Protein AF-A0A662SHC7-F1 (afdb_monomer_lite)

Foldseek 3Di:
DDWDWDDDPPDIDIDDDDDDDDPPDAKEWPDKDWAQEAEAPDKTKMKTFIPPQACAQWKKWKWKADPVRDIDIDIHGSQQHSNRIGMDIGHDNDFAKMKIWIWIQRPVPSDIHTHDIGIYGHDHDFWAKAKAWPDQEAEAAAPAWDKTKMKIATQSQPDQAWWKKWKAFPVVRDTPDIDIAGYGHPDIDIDIDTDHDDDFAKIKMKMFIRPVCPGPGPDRPRRMDIHIYGYDYDDPDPDDDDDDDDDDDDDDDDDDDDDDDDDDDDDDPDDDDDPPPDQPLVVLVVVLVVLVVLLVVLVVLADPVCLPDLDLVVLLVVLVVVLVVVLVVLVVLLVVLVVVLVVLVVVLVVLVVVLVVLVVVLVVLVVVLVVLVVVLVVLCVVCVVLVVLVVQLVVLVVQLVVLVVVLVVLLVVLVVVLVVLLVVLCPDPQLVVLVVQLVVLVVQLVVLVVVCVVPVPDPVSVVSNVVSVVSNVVSVVSNVVSVVVSVVVSVVSSCCSCPDPVSVVSVVSSVVSVVSSVVSVVVSVVSCVVCVVSVVVSVVSVVSSVVSVVVSVVSVVVSVVSVVVSVVSVVVSVVSVVVSVVSVVVSVVSVVVSVSSVVNSVSSVSSSVSVVVSVVSVVVSVVSVVVVVVVVVVVVVVVVVVVVVLVVLLVVLLVLLVVLLVVLVVLLVVLLVVLVVLLVLLVVLLVLLVCQVVLQVLQVVLVVLLVVLVVPLPPPPDPCVCVVVPDDDDDPADDDDPPDPPPVVVPPDDDDDPVVVVVVVVVVVVVCLCCPCPHPNNVVVVVPDPDDPVVVVVCVVCVVVVVVVVVVDPPPSVVLVVLSVVLVVLSVVLVVLSVPLDSDPDDDDDPPDSVVSSVVSVVSSVVSVVSVVSSVVSSVSVVVSVVSSVVSVVSSVVSVVSNVSSVVSNVVSVVSCVPRDD

Sequence (918 aa):
MIEVEASAGGATWSTSITMEFLPSYTYELVEISLPSSLDWGEKLNAKGRVFPAPNESADLEVVLRTPEGIERTSIHEDSVCSNGTFEFSENLEFPGEWEVEISLIESATERRVKLGSYSVNVIKQLPDLSVDFNATQLVATSGESVKISFRVVDSSALLDGFVKVNLYDENSNELISSYIVSVKGGSSEEIVIDYSPSWSGTHTISAIVDPENGVEESNEDNNRASLKLTIVGPEHSEGVRVSYVLILGLLVAGALVTVLVARDHGRPFAPAPTPAIVDPCKEIRDRLRRVEDRLKRELKVVPKGISDEVDSNKVKEKLRRDLEARRKRISSAIRKLEDEIDVLKDEMESIREEISSLKEEGEDLRERAEKTRTDLSKFDRRLRKLDSLQKERDRAEQAVRNAENELEDAIEKAHDSVKKYSERLKNRFRHRTLERLFRESMERLKKAEERLKENPNSEYRKASVRKARDRLTHARKRLEEDKRWIEEKVREMERRLLNGGSVKRMRRVLEAKKKLLDGVENRVKAYKKKYSTQLAKRDDLRRELDSYESRIGEIDRRLEKRIKELERKSSMLEKSRRRIKELERMLKSMDMDEKKIEKTVRAHREINSLKREREELNRRLSDCERRYEQELARLRSETLRRKQKCEKERNKLLRQRRKLIKGLNKSKEEALRSADLWLSELKSVEDSTRELPKALKEFMEELRKVMDVLKLAGTKIDPNQFSGLWSWGNNVLGVLGAATGYAIEDMVSIPCPTDLITAVGGIYSIMSGLLDPTKAGGEDLILRTDKNWEDLNWAFKNWKDLFKDAEKDPLLLKAAKSYSDLAKAKLGDMKNCIGKLGIPNTSFQSSGNCEVDIEILNKELKKLKRIEEELDNCKAHLGTIEEARKKALGIKKRVQSLNRAARGLRLYGMAVRKKFKL

pLDDT: mean 73.43, std 19.52, range [24.41, 95.5]

Structure (mmCIF, N/CA/C/O backbone):
data_AF-A0A662SHC7-F1
#
_entry.id   AF-A0A662SHC7-F1
#
loop_
_atom_site.group_PDB
_atom_site.id
_atom_site.type_symbol
_atom_site.label_atom_id
_atom_site.label_alt_id
_atom_site.label_comp_id
_atom_site.label_asym_id
_atom_site.label_entity_id
_atom_site.label_seq_id
_atom_site.pdbx_PDB_ins_code
_atom_site.Cartn_x
_atom_site.Cartn_y
_atom_site.Cartn_z
_atom_site.occupancy
_atom_site.B_iso_or_equiv
_atom_site.auth_seq_id
_atom_site.auth_comp_id
_atom_site.auth_asym_id
_atom_site.auth_atom_id
_atom_site.pdbx_PDB_model_num
ATOM 1 N N . MET A 1 1 ? 16.184 10.778 66.429 1.00 48.62 1 MET A N 1
ATOM 2 C CA . MET A 1 1 ? 16.964 10.783 67.684 1.00 48.62 1 MET A CA 1
ATOM 3 C C . MET A 1 1 ? 16.090 11.419 68.752 1.00 48.62 1 MET A C 1
ATOM 5 O O . MET A 1 1 ? 15.565 12.494 68.490 1.00 48.62 1 MET A O 1
ATOM 9 N N . ILE A 1 2 ? 15.843 10.731 69.865 1.00 52.09 2 ILE A N 1
ATOM 10 C CA . ILE A 1 2 ? 15.042 11.250 70.982 1.00 52.09 2 ILE A CA 1
ATOM 11 C C . ILE A 1 2 ? 15.978 11.340 72.184 1.00 52.09 2 ILE A C 1
ATOM 13 O O . ILE A 1 2 ? 16.556 10.330 72.584 1.00 52.09 2 ILE A O 1
ATOM 17 N N . GLU A 1 3 ? 16.150 12.538 72.733 1.00 50.66 3 GLU A N 1
ATOM 18 C CA . GLU A 1 3 ? 16.825 12.727 74.016 1.00 50.66 3 GLU A CA 1
ATOM 19 C C . GLU A 1 3 ? 15.794 12.683 75.132 1.00 50.66 3 GLU A C 1
ATOM 21 O O . GLU A 1 3 ? 14.777 13.377 75.092 1.00 50.66 3 GLU A O 1
ATOM 26 N N . VAL A 1 4 ? 16.058 11.830 76.117 1.00 58.03 4 VAL A N 1
ATOM 27 C CA . VAL A 1 4 ? 15.239 11.731 77.318 1.00 58.03 4 VAL A CA 1
ATOM 28 C C . VAL A 1 4 ? 16.090 12.194 78.486 1.00 58.03 4 VAL A C 1
ATOM 30 O O . VAL A 1 4 ? 17.117 11.591 78.803 1.00 58.03 4 VAL A O 1
ATOM 33 N N . GLU A 1 5 ? 15.643 13.273 79.117 1.00 62.00 5 GLU A N 1
ATOM 34 C CA . GLU A 1 5 ? 16.201 13.782 80.361 1.00 62.00 5 GLU A CA 1
ATOM 35 C C . GLU A 1 5 ? 15.277 13.451 81.524 1.00 62.00 5 GLU A C 1
ATOM 37 O O . GLU A 1 5 ? 14.068 13.688 81.477 1.00 62.00 5 GLU A O 1
ATOM 42 N N . ALA A 1 6 ? 15.865 12.928 82.595 1.00 58.09 6 ALA A N 1
ATOM 43 C CA . ALA A 1 6 ? 15.189 12.763 83.869 1.00 58.09 6 ALA A CA 1
ATOM 44 C C . ALA A 1 6 ? 16.042 13.382 84.978 1.00 58.09 6 ALA A C 1
ATOM 46 O O . ALA A 1 6 ? 17.251 13.146 85.054 1.00 58.09 6 ALA A O 1
ATOM 47 N N . SER A 1 7 ? 15.407 14.168 85.850 1.00 59.94 7 SER A N 1
ATOM 48 C CA . SER A 1 7 ? 16.055 14.761 87.018 1.00 59.94 7 SER A CA 1
ATOM 49 C C . SER A 1 7 ? 15.342 14.365 88.305 1.00 59.94 7 SER A C 1
ATOM 51 O O . SER A 1 7 ? 14.113 14.367 88.398 1.00 59.94 7 SER A O 1
ATOM 53 N N . ALA A 1 8 ? 16.132 14.014 89.316 1.00 51.62 8 ALA A N 1
ATOM 54 C CA . ALA A 1 8 ? 15.652 13.776 90.669 1.00 51.62 8 ALA A CA 1
ATOM 55 C C . ALA A 1 8 ? 16.758 14.136 91.667 1.00 51.62 8 ALA A C 1
ATOM 57 O O . ALA A 1 8 ? 17.905 13.725 91.513 1.00 51.62 8 ALA A O 1
ATOM 58 N N . GLY A 1 9 ? 16.422 14.921 92.695 1.00 54.53 9 GLY A N 1
ATOM 59 C CA . GLY A 1 9 ? 17.354 15.245 93.783 1.00 54.53 9 GLY A CA 1
ATOM 60 C C . GLY A 1 9 ? 18.567 16.097 93.385 1.00 54.53 9 GLY A C 1
ATOM 61 O O . GLY A 1 9 ? 19.600 16.007 94.037 1.00 54.53 9 GLY A O 1
ATOM 62 N N . GLY A 1 10 ? 18.458 16.917 92.333 1.00 64.25 10 GLY A N 1
ATOM 63 C CA . GLY A 1 10 ? 19.514 17.853 91.921 1.00 64.25 10 GLY A CA 1
ATOM 64 C C . GLY A 1 10 ? 20.574 17.281 90.974 1.00 64.25 10 GLY A C 1
ATOM 65 O O . GLY A 1 10 ? 21.496 18.006 90.613 1.00 64.25 10 GLY A O 1
ATOM 66 N N . ALA A 1 11 ? 20.431 16.028 90.532 1.00 42.91 11 ALA A N 1
ATOM 67 C CA . ALA A 1 11 ? 21.210 15.465 89.433 1.00 42.91 11 ALA A CA 1
ATOM 68 C C . ALA A 1 11 ? 20.311 15.216 88.213 1.00 42.91 11 ALA A C 1
ATOM 70 O O . ALA A 1 11 ? 19.171 14.760 88.353 1.00 42.91 11 ALA A O 1
ATOM 71 N N . THR A 1 12 ? 20.837 15.522 87.027 1.00 57.56 12 THR A N 1
ATOM 72 C CA . THR A 1 12 ? 20.177 15.307 85.734 1.00 57.56 12 THR A CA 1
ATOM 73 C C . THR A 1 12 ? 20.939 14.229 84.979 1.00 57.56 12 THR A C 1
ATOM 75 O O . THR A 1 12 ? 22.160 14.325 84.841 1.00 57.56 12 THR A O 1
ATOM 78 N N . TRP A 1 13 ? 20.228 13.221 84.478 1.00 53.25 13 TRP A N 1
ATOM 79 C CA . TRP A 1 13 ? 20.781 12.244 83.545 1.00 53.25 13 TRP A CA 1
ATOM 80 C C . TRP A 1 13 ? 20.088 12.405 82.201 1.00 53.25 13 TRP A C 1
ATOM 82 O O . TRP A 1 13 ? 18.857 12.380 82.130 1.00 53.25 13 TRP A O 1
ATOM 92 N N . SER A 1 14 ? 20.886 12.553 81.150 1.00 57.62 14 SER A N 1
ATOM 93 C CA . SER A 1 14 ? 20.419 12.525 79.771 1.00 57.62 14 SER A CA 1
ATOM 94 C C . SER A 1 14 ? 20.923 11.256 79.094 1.00 57.62 14 SER A C 1
ATOM 96 O O . SER A 1 14 ? 22.065 10.828 79.279 1.00 57.62 14 SER A O 1
ATOM 98 N N . THR A 1 15 ? 20.047 10.620 78.322 1.00 50.97 15 THR A N 1
ATOM 99 C CA . THR A 1 15 ? 20.436 9.563 77.392 1.00 50.97 15 THR A CA 1
ATOM 100 C C . THR A 1 15 ? 19.813 9.844 76.035 1.00 50.97 15 THR A C 1
ATOM 102 O O . THR A 1 15 ? 18.650 10.245 75.932 1.00 50.97 15 THR A O 1
ATOM 105 N N . SER A 1 16 ? 20.609 9.671 74.987 1.00 49.12 16 SER A N 1
ATOM 106 C CA . SER A 1 16 ? 20.180 9.827 73.608 1.00 49.12 16 SER A CA 1
ATOM 107 C C . SER A 1 16 ? 19.888 8.449 73.023 1.00 49.12 16 SER A C 1
ATOM 109 O O . SER A 1 16 ? 20.757 7.581 72.948 1.00 49.12 16 SER A O 1
ATOM 111 N N . ILE A 1 17 ? 18.637 8.238 72.607 1.00 52.62 17 ILE A N 1
ATOM 112 C CA . ILE A 1 17 ? 18.240 7.050 71.853 1.00 52.62 17 ILE A CA 1
ATOM 113 C C . ILE A 1 17 ? 18.183 7.436 70.373 1.00 52.62 17 ILE A C 1
ATOM 115 O O . ILE A 1 17 ? 17.316 8.192 69.911 1.00 52.62 17 ILE A O 1
ATOM 119 N N . THR A 1 18 ? 19.126 6.909 69.600 1.00 45.62 18 THR A N 1
ATOM 120 C CA . THR A 1 18 ? 19.095 6.914 68.137 1.00 45.62 18 THR A CA 1
ATOM 121 C C . THR A 1 18 ? 18.220 5.754 67.665 1.00 45.62 18 THR A C 1
ATOM 123 O O . THR A 1 18 ? 18.642 4.605 67.656 1.00 45.62 18 THR A O 1
ATOM 126 N N . MET A 1 19 ? 16.979 6.046 67.270 1.00 50.75 19 MET A N 1
ATOM 127 C CA . MET A 1 19 ? 16.218 5.150 66.397 1.00 50.75 19 MET A CA 1
ATOM 128 C C . MET A 1 19 ? 16.560 5.505 64.950 1.00 50.75 19 MET A C 1
ATOM 130 O O . MET A 1 19 ? 16.208 6.595 64.489 1.00 50.75 19 MET A O 1
ATOM 134 N N . GLU A 1 20 ? 17.266 4.613 64.260 1.00 37.72 20 GLU A N 1
ATOM 135 C CA . GLU A 1 20 ? 17.419 4.656 62.807 1.00 37.72 20 GLU A CA 1
ATOM 136 C C . GLU A 1 20 ? 16.192 3.998 62.173 1.00 37.72 20 GLU A C 1
ATOM 138 O O . GLU A 1 20 ? 15.954 2.802 62.332 1.00 37.72 20 GLU A O 1
ATOM 143 N N . PHE A 1 21 ? 15.388 4.784 61.458 1.00 43.34 21 PHE A N 1
ATOM 144 C CA . PHE A 1 21 ? 14.482 4.220 60.467 1.00 43.34 21 PHE A CA 1
ATOM 145 C C . PHE A 1 21 ? 15.335 3.893 59.245 1.00 43.34 21 PHE A C 1
ATOM 147 O O . PHE A 1 21 ? 15.778 4.805 58.546 1.00 43.34 21 PHE A O 1
ATOM 154 N N . LEU A 1 22 ? 15.599 2.605 59.014 1.00 35.09 22 LEU A N 1
ATOM 155 C CA . LEU A 1 22 ? 16.168 2.168 57.744 1.00 35.09 22 LEU A CA 1
ATOM 156 C C . LEU A 1 22 ? 15.214 2.629 56.625 1.00 35.09 22 LEU A C 1
ATOM 158 O O . LEU A 1 22 ? 14.004 2.397 56.736 1.00 35.09 22 LEU A O 1
ATOM 162 N N . PRO A 1 23 ? 15.710 3.327 55.589 1.00 40.41 23 PRO A N 1
ATOM 163 C CA . PRO A 1 23 ? 14.886 3.731 54.461 1.00 40.41 23 PRO A CA 1
ATOM 164 C C . PRO A 1 23 ? 14.278 2.492 53.798 1.00 40.41 23 PRO A C 1
ATOM 166 O O . PRO A 1 23 ? 14.830 1.395 53.874 1.00 40.41 23 PRO A O 1
ATOM 169 N N . SER A 1 24 ? 13.119 2.679 53.169 1.00 43.47 24 SER A N 1
ATOM 170 C CA . SER A 1 24 ? 12.401 1.661 52.404 1.00 43.47 24 SER A CA 1
ATOM 171 C C . SER A 1 24 ? 13.361 0.821 51.559 1.00 43.47 24 SER A C 1
ATOM 173 O O . SER A 1 24 ? 13.939 1.346 50.609 1.00 43.47 24 SER A O 1
ATOM 175 N N . TYR A 1 25 ? 13.517 -0.459 51.905 1.00 52.62 25 TYR A N 1
ATOM 176 C CA . TYR A 1 25 ? 14.244 -1.436 51.101 1.00 52.62 25 TYR A CA 1
ATOM 177 C C . TYR A 1 25 ? 13.689 -1.401 49.671 1.00 52.62 25 TYR A C 1
ATOM 179 O O . TYR A 1 25 ? 12.531 -1.750 49.438 1.00 52.62 25 TYR A O 1
ATOM 187 N N . THR A 1 26 ? 14.473 -0.900 48.721 1.00 60.34 26 THR A N 1
ATOM 188 C CA . THR A 1 26 ? 14.184 -1.032 47.294 1.00 60.34 26 THR A CA 1
ATOM 189 C C . THR A 1 26 ? 14.883 -2.290 46.820 1.00 60.34 26 THR A C 1
ATOM 191 O O . THR A 1 26 ? 16.109 -2.371 46.869 1.00 60.34 26 THR A O 1
ATOM 194 N N . TYR A 1 27 ? 14.102 -3.291 46.423 1.00 71.38 27 TYR A N 1
ATOM 195 C CA . TYR A 1 27 ? 14.642 -4.455 45.737 1.00 71.38 27 TYR A CA 1
ATOM 196 C C . TYR A 1 27 ? 15.171 -4.028 44.375 1.00 71.38 27 TYR A C 1
ATOM 198 O O . TYR A 1 27 ? 14.463 -3.376 43.609 1.00 71.38 27 TYR A O 1
ATOM 206 N N . GLU A 1 28 ? 16.398 -4.422 44.075 1.00 69.69 28 GLU A N 1
ATOM 207 C CA . GLU A 1 28 ? 17.012 -4.259 42.768 1.00 69.69 28 GLU A CA 1
ATOM 208 C C . GLU A 1 28 ? 17.354 -5.632 42.197 1.00 69.69 28 GLU A C 1
ATOM 210 O O . GLU A 1 28 ? 17.768 -6.556 42.904 1.00 69.69 28 GLU A O 1
ATOM 215 N N . LEU A 1 29 ? 17.169 -5.777 40.889 1.00 75.19 29 LEU A N 1
ATOM 216 C CA . LEU A 1 29 ? 17.597 -6.963 40.173 1.00 75.19 29 LEU A CA 1
ATOM 217 C C . LEU A 1 29 ? 19.104 -6.873 39.914 1.00 75.19 29 LEU A C 1
ATOM 219 O O . LEU A 1 29 ? 19.556 -5.999 39.179 1.00 75.19 29 LEU A O 1
ATOM 223 N N . VAL A 1 30 ? 19.881 -7.769 40.517 1.00 75.25 30 VAL A N 1
ATOM 224 C CA . VAL A 1 30 ? 21.352 -7.720 40.444 1.00 75.25 30 VAL A CA 1
ATOM 225 C C . VAL A 1 30 ? 21.878 -8.511 39.258 1.00 75.25 30 VAL A C 1
ATOM 227 O O . VAL A 1 30 ? 22.832 -8.096 38.608 1.00 75.25 30 VAL A O 1
ATOM 230 N N . GLU A 1 31 ? 21.244 -9.642 38.953 1.00 78.62 31 GLU A N 1
ATOM 231 C CA . GLU A 1 31 ? 21.611 -10.492 37.824 1.00 78.62 31 GLU A CA 1
ATOM 232 C C . GLU A 1 31 ? 20.347 -11.025 37.157 1.00 78.62 31 GLU A C 1
ATOM 234 O O . GLU A 1 31 ? 19.436 -11.499 37.835 1.00 78.62 31 GLU A O 1
ATOM 239 N N . ILE A 1 32 ? 20.301 -10.966 35.827 1.00 87.31 32 ILE A N 1
ATOM 240 C CA . ILE A 1 32 ? 19.268 -11.615 35.026 1.00 87.31 32 ILE A CA 1
ATOM 241 C C . ILE A 1 32 ? 19.871 -12.185 33.749 1.00 87.31 32 ILE A C 1
ATOM 243 O O . ILE A 1 32 ? 20.619 -11.526 33.030 1.00 87.31 32 ILE A O 1
ATOM 247 N N . SER A 1 33 ? 19.538 -13.438 33.482 1.00 88.00 33 SER A N 1
ATOM 248 C CA . SER A 1 33 ? 19.812 -14.142 32.244 1.00 88.00 33 SER A CA 1
ATOM 249 C C . SER A 1 33 ? 18.487 -14.303 31.518 1.00 88.00 33 SER A C 1
ATOM 251 O O . SER A 1 33 ? 17.631 -15.078 31.946 1.00 88.00 33 SER A O 1
ATOM 253 N N . LEU A 1 34 ? 18.313 -13.516 30.459 1.00 87.62 34 LEU A N 1
ATOM 254 C CA . LEU A 1 34 ? 17.124 -13.505 29.618 1.00 87.62 34 LEU A CA 1
ATOM 255 C C . LEU A 1 34 ? 17.590 -13.362 28.156 1.00 87.62 34 LEU A C 1
ATOM 257 O O . LEU A 1 34 ? 18.434 -12.503 27.880 1.00 87.62 34 LEU A O 1
ATOM 261 N N . PRO A 1 35 ? 17.145 -14.232 27.232 1.00 86.75 35 PRO A N 1
ATOM 262 C CA . PRO A 1 35 ? 17.598 -14.201 25.845 1.00 86.75 35 PRO A CA 1
ATOM 263 C C . PRO A 1 35 ? 17.080 -12.946 25.134 1.00 86.75 35 PRO A C 1
ATOM 265 O O . PRO A 1 35 ? 15.902 -12.623 25.221 1.00 86.75 35 PRO A O 1
ATOM 268 N N . SER A 1 36 ? 17.940 -12.250 24.388 1.00 84.38 36 SER A N 1
ATOM 269 C CA . SER A 1 36 ? 17.539 -11.076 23.592 1.00 84.38 36 SER A CA 1
ATOM 270 C C . SER A 1 36 ? 16.765 -11.442 22.318 1.00 84.38 36 SER A C 1
ATOM 272 O O . SER A 1 36 ? 16.091 -10.600 21.727 1.00 84.38 36 SER A O 1
ATOM 274 N N . SER A 1 37 ? 16.881 -12.693 21.870 1.00 87.69 37 SER A N 1
ATOM 275 C CA . SER A 1 37 ? 16.182 -13.233 20.705 1.00 87.69 37 SER A CA 1
ATOM 276 C C . SER A 1 37 ? 15.822 -14.696 20.923 1.00 87.69 37 SER A C 1
ATOM 278 O O . SER A 1 37 ? 16.587 -15.420 21.561 1.00 87.69 37 SER A O 1
ATOM 280 N N . LEU A 1 38 ? 14.694 -15.116 20.362 1.00 88.00 38 LEU A N 1
ATOM 281 C CA . LEU A 1 38 ? 14.135 -16.455 20.502 1.00 88.00 38 LEU A CA 1
ATOM 282 C C . LEU A 1 38 ? 13.551 -16.908 19.156 1.00 88.00 38 LEU A C 1
ATOM 284 O O . LEU A 1 38 ? 12.936 -16.092 18.469 1.00 88.00 38 LEU A O 1
ATOM 288 N N . ASP A 1 39 ? 13.699 -18.176 18.779 1.00 84.00 39 ASP A N 1
ATOM 289 C CA . ASP A 1 39 ? 12.991 -18.696 17.604 1.00 84.00 39 ASP A CA 1
ATOM 290 C C . ASP A 1 39 ? 11.512 -18.960 17.945 1.00 84.00 39 ASP A C 1
ATOM 292 O O . ASP A 1 39 ? 11.159 -19.362 19.060 1.00 84.00 39 ASP A O 1
ATOM 296 N N . TRP A 1 40 ? 10.610 -18.699 16.994 1.00 82.12 40 TRP A N 1
ATOM 297 C CA . TRP A 1 40 ? 9.171 -18.882 17.205 1.00 82.12 40 TRP A CA 1
ATOM 298 C C . TRP A 1 40 ? 8.844 -20.340 17.569 1.00 82.12 40 TRP A C 1
ATOM 300 O O . TRP A 1 40 ? 9.122 -21.262 16.805 1.00 82.12 40 TRP A O 1
ATOM 310 N N . GLY A 1 41 ? 8.236 -20.536 18.745 1.00 76.75 41 GLY A N 1
ATOM 311 C CA . GLY A 1 41 ? 7.905 -21.850 19.307 1.00 76.75 41 GLY A CA 1
ATOM 312 C C . GLY A 1 41 ? 8.808 -22.299 20.462 1.00 76.75 41 GLY A C 1
ATOM 313 O O . GLY A 1 41 ? 8.423 -23.206 21.204 1.00 76.75 41 GLY A O 1
ATOM 314 N N . GLU A 1 42 ? 9.963 -21.664 20.673 1.00 84.88 42 GLU A N 1
ATOM 315 C CA . GLU A 1 42 ? 10.747 -21.876 21.892 1.00 84.88 42 GLU A CA 1
ATOM 316 C C . GLU A 1 42 ? 10.101 -21.177 23.103 1.00 84.88 42 GLU A C 1
ATOM 318 O O . GLU A 1 42 ? 9.261 -20.282 22.973 1.00 84.88 42 GLU A O 1
ATOM 323 N N . LYS A 1 43 ? 10.481 -21.602 24.314 1.00 87.62 43 LYS A N 1
ATOM 324 C CA . LYS A 1 43 ? 10.014 -20.984 25.563 1.00 87.62 43 LYS A CA 1
ATOM 325 C C . LYS A 1 43 ? 11.003 -19.939 26.050 1.00 87.62 43 LYS A C 1
ATOM 327 O O . LYS A 1 43 ? 12.206 -20.194 26.093 1.00 87.62 43 LYS A O 1
ATOM 332 N N . LEU A 1 44 ? 10.487 -18.805 26.509 1.00 90.94 44 LEU A N 1
ATOM 333 C CA . LEU A 1 44 ? 11.271 -17.808 27.215 1.00 90.94 44 LEU A CA 1
ATOM 334 C C . LEU A 1 44 ? 11.637 -18.355 28.595 1.00 90.94 44 LEU A C 1
ATOM 336 O O . LEU A 1 44 ? 10.776 -18.431 29.463 1.00 90.94 44 LEU A O 1
ATOM 340 N N . ASN A 1 45 ? 12.905 -18.709 28.803 1.00 90.81 45 ASN A N 1
ATOM 341 C CA . ASN A 1 45 ? 13.422 -19.110 30.109 1.00 90.81 45 ASN A CA 1
ATOM 342 C C . ASN A 1 45 ? 14.260 -17.976 30.693 1.00 90.81 45 ASN A C 1
ATOM 344 O O . ASN A 1 45 ? 15.222 -17.532 30.063 1.00 90.81 45 ASN A O 1
ATOM 348 N N . ALA A 1 46 ? 13.912 -17.536 31.896 1.00 90.25 46 ALA A N 1
ATOM 349 C CA . ALA A 1 46 ? 14.607 -16.461 32.582 1.00 90.25 46 ALA A CA 1
ATOM 350 C C . ALA A 1 46 ? 15.082 -16.918 33.958 1.00 90.25 46 ALA A C 1
ATOM 352 O O . ALA A 1 46 ? 14.348 -17.571 34.699 1.00 90.25 46 ALA A O 1
ATOM 353 N N . LYS A 1 47 ? 16.318 -16.551 34.299 1.00 91.38 47 LYS A N 1
ATOM 354 C CA . LYS A 1 47 ? 16.929 -16.788 35.613 1.00 91.38 47 LYS A CA 1
ATOM 355 C C . LYS A 1 47 ? 17.433 -15.478 36.165 1.00 91.38 47 LYS A C 1
ATOM 357 O O . LYS A 1 47 ? 18.063 -14.728 35.426 1.00 91.38 47 LYS A O 1
ATOM 362 N N . GLY A 1 48 ? 17.229 -15.217 37.446 1.00 90.00 48 GLY A N 1
ATOM 363 C CA . GLY A 1 48 ? 17.746 -13.994 38.037 1.00 90.00 48 GLY A CA 1
ATOM 364 C C . GLY A 1 48 ? 17.962 -14.059 39.535 1.00 90.00 48 GLY A C 1
ATOM 365 O O . GLY A 1 48 ? 17.641 -15.047 40.199 1.00 90.00 48 GLY A O 1
ATOM 366 N N . ARG A 1 49 ? 18.545 -12.982 40.057 1.00 89.12 49 ARG A N 1
ATOM 367 C CA . ARG A 1 49 ? 18.755 -12.754 41.482 1.00 89.12 49 ARG A CA 1
ATOM 368 C C . ARG A 1 49 ? 18.355 -11.331 41.858 1.00 89.12 49 ARG A C 1
ATOM 370 O O . ARG A 1 49 ? 18.808 -10.366 41.245 1.00 89.12 49 ARG A O 1
ATOM 377 N N . VAL A 1 50 ? 17.548 -11.224 42.906 1.00 87.25 50 VAL A N 1
ATOM 378 C CA . VAL A 1 50 ? 17.087 -9.973 43.514 1.00 87.25 50 VAL A CA 1
ATOM 379 C C . VAL A 1 50 ? 17.908 -9.678 44.773 1.00 87.25 50 VAL A C 1
ATOM 381 O O . VAL A 1 50 ? 18.248 -10.600 45.521 1.00 87.25 50 VAL A O 1
ATOM 384 N N . PHE A 1 51 ? 18.237 -8.407 45.014 1.00 80.50 51 PHE A N 1
ATOM 385 C CA . PHE A 1 51 ? 18.914 -7.944 46.226 1.00 80.50 51 PHE A CA 1
ATOM 386 C C . PHE A 1 51 ? 18.223 -6.707 46.829 1.00 80.50 51 PHE A C 1
ATOM 388 O O . PHE A 1 51 ? 17.841 -5.812 46.078 1.00 80.50 51 PHE A O 1
ATOM 395 N N . PRO A 1 52 ? 18.115 -6.599 48.166 1.00 80.06 52 PRO A N 1
ATOM 396 C CA . PRO A 1 52 ? 18.407 -7.649 49.148 1.00 80.06 52 PRO A CA 1
ATOM 397 C C . PRO A 1 52 ? 17.492 -8.871 48.959 1.00 80.06 52 PRO A C 1
ATOM 399 O O . PRO A 1 52 ? 16.412 -8.754 48.390 1.00 80.06 52 PRO A O 1
ATOM 402 N N . ALA A 1 53 ? 17.944 -10.060 49.371 1.00 80.00 53 ALA A N 1
ATOM 403 C CA . ALA A 1 53 ? 17.109 -11.259 49.286 1.00 80.00 53 ALA A CA 1
ATOM 404 C C . ALA A 1 53 ? 15.857 -11.084 50.171 1.00 80.00 53 ALA A C 1
ATOM 406 O O . ALA A 1 53 ? 15.984 -10.544 51.275 1.00 80.00 53 ALA A O 1
ATOM 407 N N . PRO A 1 54 ? 14.666 -11.509 49.713 1.00 77.38 54 PRO A N 1
ATOM 408 C CA . PRO A 1 54 ? 13.449 -11.388 50.501 1.00 77.38 54 PRO A CA 1
ATOM 409 C C . PRO A 1 54 ? 13.538 -12.263 51.761 1.00 77.38 54 PRO A C 1
ATOM 411 O O . PRO A 1 54 ? 14.142 -13.337 51.753 1.00 77.38 54 PRO A O 1
ATOM 414 N N . ASN A 1 55 ? 12.941 -11.792 52.860 1.00 73.19 55 ASN A N 1
ATOM 415 C CA . ASN A 1 55 ? 12.991 -12.484 54.157 1.00 73.19 55 ASN A CA 1
ATOM 416 C C . ASN A 1 55 ? 12.267 -13.850 54.143 1.00 73.19 55 ASN A C 1
ATOM 418 O O . ASN A 1 55 ? 12.600 -14.720 54.946 1.00 73.19 55 ASN A O 1
ATOM 422 N N . GLU A 1 56 ? 11.298 -14.034 53.241 1.00 77.19 56 GLU A N 1
ATOM 423 C CA . GLU A 1 56 ? 10.517 -15.261 53.008 1.00 77.19 56 GLU A CA 1
ATOM 424 C C . GLU A 1 56 ? 10.403 -15.528 51.491 1.00 77.19 56 GLU A C 1
ATOM 426 O O . GLU A 1 56 ? 10.902 -14.726 50.695 1.00 77.19 56 GLU A O 1
ATOM 431 N N . SER A 1 57 ? 9.789 -16.647 51.073 1.00 78.19 57 SER A N 1
ATOM 432 C CA . SER A 1 57 ? 9.488 -16.870 49.650 1.00 78.19 57 SER A CA 1
ATOM 433 C C . SER A 1 57 ? 8.567 -15.767 49.129 1.00 78.19 57 SER A C 1
ATOM 435 O O . SER A 1 57 ? 7.690 -15.284 49.849 1.00 78.19 57 SER A O 1
ATOM 437 N N . ALA A 1 58 ? 8.809 -15.332 47.895 1.00 84.69 58 ALA A N 1
ATOM 438 C CA . ALA A 1 58 ? 8.055 -14.268 47.243 1.00 84.69 58 ALA A CA 1
ATOM 439 C C . ALA A 1 58 ? 7.607 -14.710 45.848 1.00 84.69 58 ALA A C 1
ATOM 441 O O . ALA A 1 58 ? 8.264 -15.541 45.208 1.00 84.69 58 ALA A O 1
ATOM 442 N N . ASP A 1 59 ? 6.513 -14.120 45.375 1.00 88.50 59 ASP A N 1
ATOM 443 C CA . ASP A 1 59 ? 5.964 -14.422 44.059 1.00 88.50 59 ASP A CA 1
ATOM 444 C C . ASP A 1 59 ? 6.577 -13.499 43.007 1.00 88.50 59 ASP A C 1
ATOM 446 O O . ASP A 1 59 ? 6.935 -12.344 43.271 1.00 88.50 59 ASP A O 1
ATOM 450 N N . LEU A 1 60 ? 6.681 -14.012 41.785 1.00 90.12 60 LEU A N 1
ATOM 451 C CA . LEU A 1 60 ? 7.141 -13.243 40.639 1.00 90.12 60 LEU A CA 1
ATOM 452 C C . LEU A 1 60 ? 5.962 -12.964 39.710 1.00 90.12 60 LEU A C 1
ATOM 454 O O . LEU A 1 60 ? 5.343 -13.883 39.179 1.00 90.12 60 LEU A O 1
ATOM 458 N N . GLU A 1 61 ? 5.666 -11.694 39.480 1.00 91.25 61 GLU A N 1
ATOM 459 C CA . GLU A 1 61 ? 4.733 -11.274 38.445 1.00 91.25 61 GLU A CA 1
ATOM 460 C C . GLU A 1 61 ? 5.494 -10.955 37.161 1.00 91.25 61 GLU A C 1
ATOM 462 O O . GLU A 1 61 ? 6.411 -10.130 37.150 1.00 91.25 61 GLU A O 1
ATOM 467 N N . VAL A 1 62 ? 5.087 -11.592 36.068 1.00 92.06 62 VAL A N 1
ATOM 468 C CA . VAL A 1 62 ? 5.627 -11.359 34.732 1.00 92.06 62 VAL A CA 1
ATOM 469 C C . VAL A 1 62 ? 4.511 -10.805 33.858 1.00 92.06 62 VAL A C 1
ATOM 471 O O . VAL A 1 62 ? 3.474 -11.435 33.655 1.00 92.06 62 VAL A O 1
ATOM 474 N N . VAL A 1 63 ? 4.718 -9.601 33.337 1.00 92.56 63 VAL A N 1
ATOM 475 C CA . VAL A 1 63 ? 3.824 -8.950 32.382 1.00 92.56 63 VAL A CA 1
ATOM 476 C C . VAL A 1 63 ? 4.481 -9.002 31.011 1.00 92.56 63 VAL A C 1
ATOM 478 O O . VAL A 1 63 ? 5.538 -8.417 30.789 1.00 92.56 63 VAL A O 1
ATOM 481 N N . LEU A 1 64 ? 3.848 -9.713 30.087 1.00 92.12 64 LEU A N 1
ATOM 482 C CA . LEU A 1 64 ? 4.260 -9.839 28.697 1.00 92.12 64 LEU A CA 1
ATOM 483 C C . LEU A 1 64 ? 3.405 -8.910 27.837 1.00 92.12 64 LEU A C 1
ATOM 485 O O . LEU A 1 64 ? 2.185 -9.070 27.784 1.00 92.12 64 LEU A O 1
ATOM 489 N N . ARG A 1 65 ? 4.027 -7.968 27.130 1.00 91.00 65 ARG A N 1
ATOM 490 C CA . ARG A 1 65 ? 3.365 -7.172 26.091 1.00 91.00 65 ARG A CA 1
ATOM 491 C C . ARG A 1 65 ? 3.734 -7.722 24.721 1.00 91.00 65 ARG A C 1
ATOM 493 O O . ARG A 1 65 ? 4.910 -7.822 24.378 1.00 91.00 65 ARG A O 1
ATOM 500 N N . THR A 1 66 ? 2.715 -8.081 23.952 1.00 87.69 66 THR A N 1
ATOM 501 C CA . THR A 1 66 ? 2.853 -8.505 22.552 1.00 87.69 66 THR A CA 1
ATOM 502 C C . THR A 1 66 ? 3.280 -7.328 21.659 1.00 87.69 66 THR A C 1
ATOM 504 O O . THR A 1 66 ? 3.021 -6.172 22.013 1.00 87.69 66 THR A O 1
ATOM 507 N N . PRO A 1 67 ? 3.817 -7.593 20.452 1.00 80.69 67 PRO A N 1
ATOM 508 C CA . PRO A 1 67 ? 4.103 -6.552 19.456 1.00 80.69 67 PRO A CA 1
ATOM 509 C C . PRO A 1 67 ? 2.878 -5.707 19.058 1.00 80.69 67 PRO A C 1
ATOM 511 O O . PRO A 1 67 ? 3.015 -4.574 18.604 1.00 80.69 67 PRO A O 1
ATOM 514 N N . GLU A 1 68 ? 1.669 -6.251 19.226 1.00 80.12 68 GLU A N 1
ATOM 515 C CA . GLU A 1 68 ? 0.396 -5.579 18.935 1.00 80.12 68 GLU A CA 1
ATOM 516 C C . GLU A 1 68 ? -0.138 -4.755 20.125 1.00 80.12 68 GLU A C 1
ATOM 518 O O . GLU A 1 68 ? -1.193 -4.130 20.023 1.00 80.12 68 GLU A O 1
ATOM 523 N N . GLY A 1 69 ? 0.582 -4.732 21.253 1.00 78.62 69 GLY A N 1
ATOM 524 C CA . GLY A 1 69 ? 0.223 -3.972 22.454 1.00 78.62 69 GLY A CA 1
ATOM 525 C C . GLY A 1 69 ? -0.763 -4.675 23.393 1.00 78.62 69 GLY A C 1
ATOM 526 O O . GLY A 1 69 ? -1.244 -4.059 24.340 1.00 78.62 69 GLY A O 1
ATOM 527 N N . ILE A 1 70 ? -1.073 -5.953 23.157 1.00 84.44 70 ILE A N 1
ATOM 528 C CA . ILE A 1 70 ? -1.866 -6.782 24.078 1.00 84.44 70 ILE A CA 1
ATOM 529 C C . ILE A 1 70 ? -0.981 -7.203 25.252 1.00 84.44 70 ILE A C 1
ATOM 531 O O . ILE A 1 70 ? 0.095 -7.762 25.031 1.00 84.44 70 ILE A O 1
ATOM 535 N N . GLU A 1 71 ? -1.447 -6.971 26.478 1.00 89.12 71 GLU A N 1
ATOM 536 C CA . GLU A 1 71 ? -0.764 -7.364 27.713 1.00 89.12 71 GLU A CA 1
ATOM 537 C C . GLU A 1 71 ? -1.307 -8.692 28.259 1.00 89.12 71 GLU A C 1
ATOM 539 O O . GLU A 1 71 ? -2.517 -8.933 28.279 1.00 89.12 71 GLU A O 1
ATOM 544 N N . ARG A 1 72 ? -0.407 -9.546 28.747 1.00 89.06 72 ARG A N 1
ATOM 545 C CA . ARG A 1 72 ? -0.714 -10.786 29.459 1.00 89.06 72 ARG A CA 1
ATOM 546 C C . ARG A 1 72 ? 0.108 -10.841 30.736 1.00 89.06 72 ARG A C 1
ATOM 548 O O . ARG A 1 72 ? 1.326 -10.730 30.688 1.00 89.06 72 ARG A O 1
ATOM 555 N N . THR A 1 73 ? -0.558 -11.070 31.858 1.00 89.50 73 THR A N 1
ATOM 556 C CA . THR A 1 73 ? 0.089 -11.179 33.169 1.00 89.50 73 THR A CA 1
ATOM 557 C C . THR A 1 73 ? 0.062 -12.621 33.651 1.00 89.50 73 THR A C 1
ATOM 559 O O . THR A 1 73 ? -0.982 -13.277 33.593 1.00 89.50 73 THR A O 1
ATOM 562 N N . SER A 1 74 ? 1.192 -13.103 34.149 1.00 89.56 74 SER A N 1
ATOM 563 C CA . SER A 1 74 ? 1.328 -14.379 34.842 1.00 89.56 74 SER A CA 1
ATOM 564 C C . SER A 1 74 ? 1.972 -14.170 36.210 1.00 89.56 74 SER A C 1
ATOM 566 O O . SER A 1 74 ? 2.820 -13.298 36.396 1.00 89.56 74 SER A O 1
ATOM 568 N N . ILE A 1 75 ? 1.529 -14.960 37.186 1.00 88.81 75 ILE A N 1
ATOM 569 C CA . ILE A 1 75 ? 2.070 -14.960 38.545 1.00 88.81 75 ILE A CA 1
ATOM 570 C C . ILE A 1 75 ? 2.701 -16.330 38.772 1.00 88.81 75 ILE A C 1
ATOM 572 O O . ILE A 1 75 ? 2.037 -17.356 38.618 1.00 88.81 75 ILE A O 1
ATOM 576 N N . HIS A 1 76 ? 3.986 -16.329 39.107 1.00 87.44 76 HIS A N 1
ATOM 577 C CA . HIS A 1 76 ? 4.771 -17.505 39.453 1.00 87.44 76 HIS A CA 1
ATOM 578 C C . HIS A 1 76 ? 4.915 -17.542 40.978 1.00 87.44 76 HIS A C 1
ATOM 580 O O . HIS A 1 76 ? 5.758 -16.848 41.552 1.00 87.44 76 HIS A O 1
ATOM 586 N N . GLU A 1 77 ? 4.033 -18.308 41.622 1.00 83.75 77 GLU A N 1
ATOM 587 C CA . GLU A 1 77 ? 3.956 -18.437 43.084 1.00 83.75 77 GLU A CA 1
ATOM 588 C C . GLU A 1 77 ? 5.231 -19.081 43.659 1.00 83.75 77 GLU A C 1
ATOM 590 O O . GLU A 1 77 ? 5.816 -19.969 43.030 1.00 83.75 77 GLU A O 1
ATOM 595 N N . ASP A 1 78 ? 5.688 -18.615 44.827 1.00 78.50 78 ASP A N 1
ATOM 596 C CA . ASP A 1 78 ? 6.861 -19.113 45.574 1.00 78.50 78 ASP A CA 1
ATOM 597 C C . ASP A 1 78 ? 8.161 -19.237 44.744 1.00 78.50 78 ASP A C 1
ATOM 599 O O . ASP A 1 78 ? 9.086 -19.983 45.081 1.00 78.50 78 ASP A O 1
ATOM 603 N N . SER A 1 79 ? 8.253 -18.509 43.630 1.00 80.62 79 SER A N 1
ATOM 604 C CA . SER A 1 79 ? 9.311 -18.697 42.630 1.00 80.62 79 SER A CA 1
ATOM 605 C C . SER A 1 79 ? 10.601 -17.947 42.956 1.00 80.62 79 SER A C 1
ATOM 607 O O . SER A 1 79 ? 11.644 -18.220 42.357 1.00 80.62 79 SER A O 1
ATOM 609 N N . VAL A 1 80 ? 10.564 -17.037 43.934 1.00 84.06 80 VAL A N 1
ATOM 610 C CA . VAL A 1 80 ? 11.751 -16.379 44.482 1.00 84.06 80 VAL A CA 1
ATOM 611 C C . VAL A 1 80 ? 12.133 -17.046 45.800 1.00 84.06 80 VAL A C 1
ATOM 613 O O . VAL A 1 80 ? 11.432 -16.948 46.806 1.00 84.06 80 VAL A O 1
ATOM 616 N N . CYS A 1 81 ? 13.275 -17.730 45.795 1.00 81.12 81 CYS A N 1
ATOM 617 C CA . CYS A 1 81 ? 13.815 -18.401 46.972 1.00 81.12 81 CYS A CA 1
ATOM 618 C C . CYS A 1 81 ? 14.306 -17.389 48.026 1.00 81.12 81 CYS A C 1
ATOM 620 O O . CYS A 1 81 ? 14.688 -16.265 47.701 1.00 81.12 81 CYS A O 1
ATOM 622 N N . SER A 1 82 ? 14.429 -17.820 49.285 1.00 76.31 82 SER A N 1
ATOM 623 C CA . SER A 1 82 ? 14.944 -17.006 50.408 1.00 76.31 82 SER A CA 1
ATOM 624 C C . SER A 1 82 ? 16.402 -16.537 50.254 1.00 76.31 82 SER A C 1
ATOM 626 O O . SER A 1 82 ? 16.886 -15.701 51.010 1.00 76.31 82 SER A O 1
ATOM 628 N N . ASN A 1 83 ? 17.127 -17.061 49.264 1.00 82.12 83 ASN A N 1
ATOM 629 C CA . ASN A 1 83 ? 18.456 -16.599 48.849 1.00 82.12 83 ASN A CA 1
ATOM 630 C C . ASN A 1 83 ? 18.403 -15.534 47.724 1.00 82.12 83 ASN A C 1
ATOM 632 O O . ASN A 1 83 ? 19.450 -15.164 47.186 1.00 82.12 83 ASN A O 1
ATOM 636 N N . GLY A 1 84 ? 17.203 -15.094 47.330 1.00 80.88 84 GLY A N 1
ATOM 637 C CA . GLY A 1 84 ? 16.941 -14.097 46.294 1.00 80.88 84 GLY A CA 1
ATOM 638 C C . GLY A 1 84 ? 16.976 -14.604 44.851 1.00 80.88 84 GLY A C 1
ATOM 639 O O . GLY A 1 84 ? 16.856 -13.781 43.949 1.00 80.88 84 GLY A O 1
ATOM 640 N N . THR A 1 85 ? 17.164 -15.903 44.586 1.00 89.31 85 THR A N 1
ATOM 641 C CA . THR A 1 85 ? 17.198 -16.439 43.207 1.00 89.31 85 THR A CA 1
ATOM 642 C C . THR A 1 85 ? 15.820 -16.865 42.708 1.00 89.31 85 THR A C 1
ATOM 644 O O . THR A 1 85 ? 15.055 -17.435 43.485 1.00 89.31 85 THR A O 1
ATOM 647 N N . PHE A 1 86 ? 15.549 -16.675 41.414 1.00 90.50 86 PHE A N 1
ATOM 648 C CA . PHE A 1 86 ? 14.318 -17.119 40.753 1.00 90.50 86 PHE A CA 1
ATOM 649 C C . PHE A 1 86 ? 14.569 -17.680 39.348 1.00 90.50 86 PHE A C 1
ATOM 651 O O . PHE A 1 86 ? 15.557 -17.336 38.691 1.00 90.50 86 PHE A O 1
ATOM 658 N N . GLU A 1 87 ? 13.647 -18.522 38.884 1.00 89.75 87 GLU A N 1
ATOM 659 C CA . GLU A 1 87 ? 13.584 -19.052 37.519 1.00 89.75 87 GLU A CA 1
ATOM 660 C C . GLU A 1 87 ? 12.119 -19.115 37.069 1.00 89.75 87 GLU A C 1
ATOM 662 O O . GLU A 1 87 ? 11.274 -19.588 37.824 1.00 89.75 87 GLU A O 1
ATOM 667 N N . PHE A 1 88 ? 11.817 -18.659 35.850 1.00 91.19 88 PHE A N 1
ATOM 668 C CA . PHE A 1 88 ? 10.485 -18.790 35.251 1.00 91.19 88 PHE A CA 1
ATOM 669 C C . PHE A 1 88 ? 10.563 -19.150 33.764 1.00 91.19 88 PHE A C 1
ATOM 671 O O . PHE A 1 88 ? 11.587 -18.935 33.107 1.00 91.19 88 PHE A O 1
ATOM 678 N N . SER A 1 89 ? 9.466 -19.704 33.238 1.00 89.94 89 SER A N 1
ATOM 679 C CA . SER A 1 89 ? 9.331 -20.094 31.832 1.00 89.94 89 SER A CA 1
ATOM 680 C C . SER A 1 89 ? 7.980 -19.654 31.266 1.00 89.94 89 SER A C 1
ATOM 682 O O . SER A 1 89 ? 6.948 -19.943 31.869 1.00 89.94 89 SER A O 1
ATOM 684 N N . GLU A 1 90 ? 7.981 -18.989 30.110 1.00 91.12 90 GLU A N 1
ATOM 685 C CA . GLU A 1 90 ? 6.780 -18.485 29.428 1.00 91.12 90 GLU A CA 1
ATOM 686 C C . GLU A 1 90 ? 6.757 -18.854 27.939 1.00 91.12 90 GLU A C 1
ATOM 688 O O . GLU A 1 90 ? 7.800 -18.980 27.295 1.00 91.12 90 GLU A O 1
ATOM 693 N N . ASN A 1 91 ? 5.558 -19.001 27.370 1.00 88.56 91 ASN A N 1
ATOM 694 C CA . ASN A 1 91 ? 5.380 -19.248 25.936 1.00 88.56 91 ASN A CA 1
ATOM 695 C C . ASN A 1 91 ? 5.076 -17.934 25.202 1.00 88.56 91 ASN A C 1
ATOM 697 O O . ASN A 1 91 ? 4.100 -17.259 25.531 1.00 88.56 91 ASN A O 1
ATOM 701 N N . LEU A 1 92 ? 5.856 -17.612 24.167 1.00 87.94 92 LEU A N 1
ATOM 702 C CA . LEU A 1 92 ? 5.618 -16.449 23.308 1.00 87.94 92 LEU A CA 1
ATOM 703 C C . LEU A 1 92 ? 4.948 -16.904 22.004 1.00 87.94 92 LEU A C 1
ATOM 705 O O . LEU A 1 92 ? 5.567 -17.527 21.146 1.00 87.94 92 LEU A O 1
ATOM 709 N N . GLU A 1 93 ? 3.649 -16.635 21.881 1.00 81.50 93 GLU A N 1
ATOM 710 C CA . GLU A 1 93 ? 2.788 -17.240 20.850 1.00 81.50 93 GLU A CA 1
ATOM 711 C C . GLU A 1 93 ? 2.922 -16.577 19.465 1.00 81.50 93 GLU A C 1
ATOM 713 O O . GLU A 1 93 ? 2.554 -17.172 18.451 1.00 81.50 93 GLU A O 1
ATOM 718 N N . PHE A 1 94 ? 3.506 -15.379 19.399 1.00 82.44 94 PHE A N 1
ATOM 719 C CA . PHE A 1 94 ? 3.573 -14.552 18.192 1.00 82.44 94 PHE A CA 1
ATOM 720 C C . PHE A 1 94 ? 5.010 -14.101 17.897 1.00 82.44 94 PHE A C 1
ATOM 722 O O . PHE A 1 94 ? 5.750 -13.799 18.837 1.00 82.44 94 PHE A O 1
ATOM 729 N N . PRO A 1 95 ? 5.413 -14.010 16.618 1.00 83.56 95 PRO A N 1
ATOM 730 C CA . PRO A 1 95 ? 6.684 -13.405 16.237 1.00 83.56 95 PRO A CA 1
ATOM 731 C C . PRO A 1 95 ? 6.662 -11.876 16.394 1.00 83.56 95 PRO A C 1
ATOM 733 O O . PRO A 1 95 ? 5.613 -11.245 16.266 1.00 83.56 95 PRO A O 1
ATOM 736 N N . GLY A 1 96 ? 7.829 -11.279 16.635 1.00 85.38 96 GLY A N 1
ATOM 737 C CA . GLY A 1 96 ? 8.029 -9.840 16.816 1.00 85.38 96 GLY A CA 1
ATOM 738 C C . GLY A 1 96 ? 8.688 -9.478 18.148 1.00 85.38 96 GLY A C 1
ATOM 739 O O . GLY A 1 96 ? 9.112 -10.345 18.909 1.00 85.38 96 GLY A O 1
ATOM 740 N N . GLU A 1 97 ? 8.786 -8.179 18.429 1.00 89.38 97 GLU A N 1
ATOM 741 C CA . GLU A 1 97 ? 9.390 -7.664 19.661 1.00 89.38 97 GLU A CA 1
ATOM 742 C C . GLU A 1 97 ? 8.390 -7.696 20.826 1.00 89.38 97 GLU A C 1
ATOM 744 O O . GLU A 1 97 ? 7.360 -7.023 20.797 1.00 89.38 97 GLU A O 1
ATOM 749 N N . TRP A 1 98 ? 8.705 -8.485 21.849 1.00 92.00 98 TRP A N 1
ATOM 750 C CA . TRP A 1 98 ? 7.950 -8.584 23.093 1.00 92.00 98 TRP A CA 1
ATOM 751 C C . TRP A 1 98 ? 8.603 -7.751 24.185 1.00 92.00 98 TRP A C 1
ATOM 753 O O . TRP A 1 98 ? 9.825 -7.781 24.338 1.00 92.00 98 TRP A O 1
ATOM 763 N N . GLU A 1 99 ? 7.789 -7.078 24.993 1.00 91.12 99 GLU A N 1
ATOM 764 C CA . GLU A 1 99 ? 8.248 -6.437 26.226 1.00 91.12 99 GLU A CA 1
ATOM 765 C C . GLU A 1 99 ? 7.920 -7.336 27.422 1.00 91.12 99 GLU A C 1
ATOM 767 O O . GLU A 1 99 ? 6.776 -7.743 27.613 1.00 91.12 99 GLU A O 1
ATOM 772 N N . VAL A 1 100 ? 8.929 -7.655 28.226 1.00 92.38 100 VAL A N 1
ATOM 773 C CA . VAL A 1 100 ? 8.834 -8.493 29.421 1.00 92.38 100 VAL A CA 1
ATOM 774 C C . VAL A 1 100 ? 9.112 -7.617 30.631 1.00 92.38 100 VAL A C 1
ATOM 776 O O . VAL A 1 100 ? 10.242 -7.192 30.864 1.00 92.38 100 VAL A O 1
ATOM 779 N N . GLU A 1 101 ? 8.081 -7.335 31.410 1.00 91.62 101 GLU A N 1
ATOM 780 C CA . GLU A 1 101 ? 8.177 -6.585 32.653 1.00 91.62 101 GLU A CA 1
ATOM 781 C C . GLU A 1 101 ? 8.085 -7.546 33.839 1.00 91.62 101 GLU A C 1
ATOM 783 O O . GLU A 1 101 ? 7.151 -8.336 33.942 1.00 91.62 101 GLU A O 1
ATOM 788 N N . ILE A 1 102 ? 9.081 -7.496 34.721 1.00 91.75 102 ILE A N 1
ATOM 789 C CA . ILE A 1 102 ? 9.202 -8.396 35.870 1.00 91.75 102 ILE A CA 1
ATOM 790 C C . ILE A 1 102 ? 9.002 -7.571 37.137 1.00 91.75 102 ILE A C 1
ATOM 792 O O . ILE A 1 102 ? 9.685 -6.564 37.350 1.00 91.75 102 ILE A O 1
ATOM 796 N N . SER A 1 103 ? 8.083 -8.016 37.987 1.00 89.56 103 SER A N 1
ATOM 797 C CA . SER A 1 103 ? 7.790 -7.426 39.289 1.00 89.56 103 SER A CA 1
ATOM 798 C C . SER A 1 103 ? 7.838 -8.486 40.388 1.00 89.56 103 SER A C 1
ATOM 800 O O . SER A 1 103 ? 7.438 -9.628 40.191 1.00 89.56 103 SER A O 1
ATOM 802 N N . LEU A 1 104 ? 8.331 -8.102 41.561 1.00 88.94 104 LEU A N 1
ATOM 803 C CA . LEU A 1 104 ? 8.293 -8.911 42.775 1.00 88.94 104 LEU A CA 1
ATOM 804 C C . LEU A 1 104 ? 7.004 -8.616 43.543 1.00 88.94 104 LEU A C 1
ATOM 806 O O . LEU A 1 104 ? 6.658 -7.443 43.712 1.00 88.94 104 LEU A O 1
ATOM 810 N N . ILE A 1 105 ? 6.336 -9.649 44.051 1.00 85.81 105 ILE A N 1
ATOM 811 C CA . ILE A 1 105 ? 5.232 -9.517 45.004 1.00 85.81 105 ILE A CA 1
ATOM 812 C C . ILE A 1 105 ? 5.691 -10.081 46.348 1.00 85.81 105 ILE A C 1
ATOM 814 O O . ILE A 1 105 ? 5.968 -11.270 46.485 1.00 85.81 105 ILE A O 1
ATOM 818 N N . GLU A 1 106 ? 5.786 -9.219 47.357 1.00 78.94 106 GLU A N 1
ATOM 819 C CA . GLU A 1 106 ? 6.133 -9.644 48.715 1.00 78.94 106 GLU A CA 1
ATOM 820 C C . GLU A 1 106 ? 4.952 -10.347 49.403 1.00 78.94 106 GLU A C 1
ATOM 822 O O . GLU A 1 106 ? 3.920 -9.722 49.656 1.00 78.94 106 GLU A O 1
ATOM 827 N N . SER A 1 107 ? 5.130 -11.601 49.821 1.00 71.81 107 SER A N 1
ATOM 828 C CA . SER A 1 107 ? 4.083 -12.419 50.462 1.00 71.81 107 SER A CA 1
ATOM 829 C C . SER A 1 107 ? 3.521 -11.829 51.764 1.00 71.81 107 SER A C 1
ATOM 831 O O . SER A 1 107 ? 2.359 -12.043 52.099 1.00 71.81 107 SER A O 1
ATOM 833 N N . ALA A 1 108 ? 4.322 -11.060 52.511 1.00 69.44 108 ALA A N 1
ATOM 834 C CA . ALA A 1 108 ? 3.914 -10.492 53.800 1.00 69.44 108 ALA A CA 1
ATOM 835 C C . ALA A 1 108 ? 3.137 -9.167 53.687 1.00 69.44 108 ALA A C 1
ATOM 837 O O . ALA A 1 108 ? 2.368 -8.824 54.588 1.00 69.44 108 ALA A O 1
ATOM 838 N N . THR A 1 109 ? 3.368 -8.392 52.624 1.00 72.12 109 THR A N 1
ATOM 839 C CA . THR A 1 109 ? 2.833 -7.027 52.463 1.00 72.12 109 THR A CA 1
ATOM 840 C C . THR A 1 109 ? 1.919 -6.882 51.246 1.00 72.12 109 THR A C 1
ATOM 842 O O . THR A 1 109 ? 1.294 -5.834 51.098 1.00 72.12 109 THR A O 1
ATOM 845 N N . GLU A 1 110 ? 1.870 -7.894 50.369 1.00 73.00 110 GLU A N 1
ATOM 846 C CA . GLU A 1 110 ? 1.276 -7.856 49.022 1.00 73.00 110 GLU A CA 1
ATOM 847 C C . GLU A 1 110 ? 1.799 -6.689 48.160 1.00 73.00 110 GLU A C 1
ATOM 849 O O . GLU A 1 110 ? 1.192 -6.286 47.161 1.00 73.00 110 GLU A O 1
ATOM 854 N N . ARG A 1 111 ? 2.950 -6.117 48.533 1.00 79.50 111 ARG A N 1
ATOM 855 C CA . ARG A 1 111 ? 3.539 -4.982 47.834 1.00 79.50 111 ARG A CA 1
ATOM 856 C C . ARG A 1 111 ? 4.163 -5.447 46.525 1.00 79.50 111 ARG A C 1
ATOM 858 O O . ARG A 1 111 ? 4.997 -6.348 46.51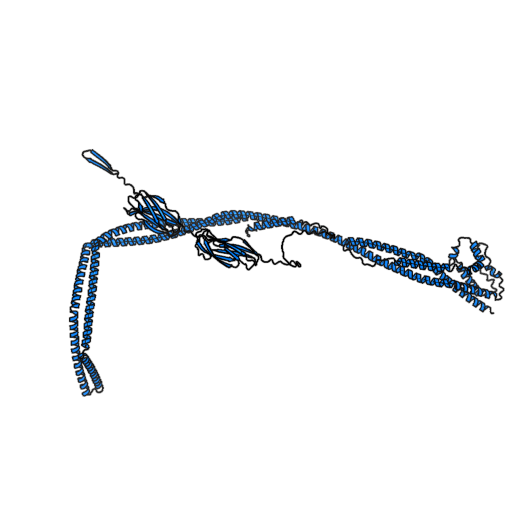1 1.00 79.50 111 ARG A O 1
ATOM 865 N N . ARG A 1 112 ? 3.808 -4.753 45.442 1.00 82.38 112 ARG A N 1
ATOM 866 C CA . ARG A 1 112 ? 4.390 -4.940 44.109 1.00 82.38 112 ARG A CA 1
ATOM 867 C C . ARG A 1 112 ? 5.578 -4.014 43.918 1.00 82.38 112 ARG A C 1
ATOM 869 O O . ARG A 1 112 ? 5.464 -2.802 44.112 1.00 82.38 112 ARG A O 1
ATOM 876 N N . VAL A 1 113 ? 6.712 -4.581 43.533 1.00 84.44 113 VAL A N 1
ATOM 877 C CA . VAL A 1 113 ? 7.944 -3.838 43.262 1.00 84.44 113 VAL A CA 1
ATOM 878 C C . VAL A 1 113 ? 8.437 -4.206 41.872 1.00 84.44 113 VAL A C 1
ATOM 880 O O . VAL A 1 113 ? 8.838 -5.341 41.633 1.00 84.44 113 VAL A O 1
ATOM 883 N N . LYS A 1 114 ? 8.414 -3.242 40.950 1.00 87.12 114 LYS A N 1
ATOM 884 C CA . LYS A 1 114 ? 8.939 -3.428 39.596 1.00 87.12 114 LYS A CA 1
ATOM 885 C C . LYS A 1 114 ? 10.454 -3.613 39.648 1.00 87.12 114 LYS A C 1
ATOM 887 O O . LYS A 1 114 ? 11.160 -2.736 40.139 1.00 87.12 114 LYS A O 1
ATOM 892 N N . LEU A 1 115 ? 10.934 -4.736 39.120 1.00 84.94 115 LEU A N 1
ATOM 893 C CA . LEU A 1 115 ? 12.353 -5.090 39.083 1.00 84.94 115 LEU A CA 1
ATOM 894 C C . LEU A 1 115 ? 13.026 -4.627 37.782 1.00 84.94 115 LEU A C 1
ATOM 896 O O . LEU A 1 115 ? 14.183 -4.219 37.808 1.00 84.94 115 LEU A O 1
ATOM 900 N N . GLY A 1 116 ? 12.310 -4.663 36.652 1.00 84.38 116 GLY A N 1
ATOM 901 C CA . GLY A 1 116 ? 12.840 -4.227 35.357 1.00 84.38 116 GLY A CA 1
ATOM 902 C C . GLY A 1 116 ? 11.909 -4.504 34.175 1.00 84.38 116 GLY A C 1
ATOM 903 O O . GLY A 1 116 ? 10.909 -5.209 34.309 1.00 84.38 116 GLY A O 1
ATOM 904 N N . SER A 1 117 ? 12.258 -3.941 33.017 1.00 88.88 117 SER A N 1
ATOM 905 C CA . SER A 1 117 ? 11.608 -4.183 31.723 1.00 88.88 117 SER A CA 1
ATOM 906 C C . SER A 1 117 ? 12.670 -4.590 30.697 1.00 88.88 117 SER A C 1
ATOM 908 O O . SER A 1 117 ? 13.715 -3.945 30.603 1.00 88.88 117 SER A O 1
ATOM 910 N N . TYR A 1 118 ? 12.400 -5.649 29.939 1.00 90.19 118 TYR A N 1
ATOM 911 C CA . TYR A 1 118 ? 13.311 -6.269 28.974 1.00 90.19 118 TYR A CA 1
ATOM 912 C C . TYR A 1 118 ? 12.612 -6.434 27.630 1.00 90.19 118 TYR A C 1
ATOM 914 O O . TYR A 1 118 ? 11.395 -6.593 27.597 1.00 90.19 118 TYR A O 1
ATOM 922 N N . SER A 1 119 ? 13.361 -6.434 26.527 1.00 89.06 119 SER A N 1
ATOM 923 C CA . SER A 1 119 ? 12.815 -6.778 25.214 1.00 89.06 119 SER A CA 1
ATOM 924 C C . SER A 1 119 ? 13.372 -8.105 24.707 1.00 89.06 119 SER A C 1
ATOM 926 O O . SER A 1 119 ? 14.562 -8.394 24.849 1.00 89.06 119 SER A O 1
ATOM 928 N N . VAL A 1 120 ? 12.490 -8.918 24.126 1.00 90.94 120 VAL A N 1
ATOM 929 C CA . VAL A 1 120 ? 12.819 -10.203 23.500 1.00 90.94 120 VAL A CA 1
ATOM 930 C C . VAL A 1 120 ? 12.258 -10.208 22.094 1.00 90.94 120 VAL A C 1
ATOM 932 O O . VAL A 1 120 ? 11.057 -10.035 21.905 1.00 90.94 120 VAL A O 1
ATOM 935 N N . ASN A 1 121 ? 13.106 -10.429 21.097 1.00 90.62 121 ASN A N 1
ATOM 936 C CA . ASN A 1 121 ? 12.647 -10.534 19.718 1.00 90.62 121 ASN A CA 1
ATOM 937 C C . ASN A 1 121 ? 12.381 -11.996 19.337 1.00 90.62 121 ASN A C 1
ATOM 939 O O . ASN A 1 121 ? 13.311 -12.802 19.309 1.00 90.62 121 ASN A O 1
ATOM 943 N N . VAL A 1 122 ? 11.131 -12.333 19.022 1.00 88.38 122 VAL A N 1
ATOM 944 C CA . VAL A 1 122 ? 10.733 -13.668 18.562 1.00 88.38 122 VAL A CA 1
ATOM 945 C C . VAL A 1 122 ? 10.783 -13.718 17.040 1.00 88.38 122 VAL A C 1
ATOM 947 O O . VAL A 1 122 ? 10.025 -13.026 16.359 1.00 88.38 122 VAL A O 1
ATOM 950 N N . ILE A 1 123 ? 11.667 -14.542 16.491 1.00 84.88 123 ILE A N 1
ATOM 951 C CA . ILE A 1 123 ? 11.945 -14.600 15.058 1.00 84.88 123 ILE A CA 1
ATOM 952 C C . ILE A 1 123 ? 11.232 -15.817 14.464 1.00 84.88 123 ILE A C 1
ATOM 954 O O . ILE A 1 123 ? 11.488 -16.957 14.847 1.00 84.88 123 ILE A O 1
ATOM 958 N N . LYS A 1 124 ? 10.322 -15.583 13.510 1.00 84.06 124 LYS A N 1
ATOM 959 C CA . LYS A 1 124 ? 9.775 -16.649 12.660 1.00 84.06 124 LYS A CA 1
ATOM 960 C C . LYS A 1 124 ? 10.751 -16.878 11.510 1.00 84.06 124 LYS A C 1
ATOM 962 O O . LYS A 1 124 ? 10.927 -15.999 10.671 1.00 84.06 124 LYS A O 1
ATOM 967 N N . GLN A 1 125 ? 11.383 -18.044 11.491 1.00 78.75 125 GLN A N 1
ATOM 968 C CA . GLN A 1 125 ? 12.242 -18.470 10.390 1.00 78.75 125 GLN A CA 1
ATOM 969 C C . GLN A 1 125 ? 11.349 -18.887 9.208 1.00 78.75 125 GLN A C 1
ATOM 971 O O . GLN A 1 125 ? 10.462 -19.726 9.379 1.00 78.75 125 GLN A O 1
ATOM 976 N N . LEU A 1 126 ? 11.543 -18.275 8.037 1.00 83.19 126 LEU A N 1
ATOM 977 C CA . LEU A 1 126 ? 10.787 -18.558 6.810 1.00 83.19 126 LEU A CA 1
ATOM 978 C C . LEU A 1 126 ? 11.723 -19.105 5.722 1.00 83.19 126 LEU A C 1
ATOM 980 O O . LEU A 1 126 ? 12.862 -18.633 5.643 1.00 83.19 126 LEU A O 1
ATOM 984 N N . PRO A 1 127 ? 11.266 -20.060 4.888 1.00 84.62 127 PRO A N 1
ATOM 985 C CA . PRO A 1 127 ? 12.038 -20.559 3.756 1.00 84.62 127 PRO A CA 1
ATOM 986 C C . PRO A 1 127 ? 12.351 -19.478 2.707 1.00 84.62 127 PRO A C 1
ATOM 988 O O . PRO A 1 127 ? 11.723 -18.425 2.708 1.00 84.62 127 PRO A O 1
ATOM 991 N N . ASP A 1 128 ? 13.338 -19.698 1.835 1.00 87.88 128 ASP A N 1
ATOM 992 C CA . ASP A 1 128 ? 13.716 -18.746 0.773 1.00 87.88 128 ASP A CA 1
ATOM 993 C C . ASP A 1 128 ? 14.004 -19.484 -0.532 1.00 87.88 128 ASP A C 1
ATOM 995 O O . ASP A 1 128 ? 15.129 -19.943 -0.766 1.00 87.88 128 ASP A O 1
ATOM 999 N N . LEU A 1 129 ? 12.981 -19.644 -1.362 1.00 89.19 129 LEU A N 1
ATOM 1000 C CA . LEU A 1 129 ? 13.067 -20.343 -2.628 1.00 89.19 129 LEU A CA 1
ATOM 1001 C C . LEU A 1 129 ? 13.608 -19.418 -3.714 1.00 89.19 129 LEU A C 1
ATOM 1003 O O . LEU A 1 129 ? 13.446 -18.205 -3.759 1.00 89.19 129 LEU A O 1
ATOM 1007 N N . SER A 1 130 ? 14.350 -20.027 -4.623 1.00 89.19 130 SER A N 1
ATOM 1008 C CA . SER A 1 130 ? 14.895 -19.337 -5.776 1.00 89.19 130 SER A CA 1
ATOM 1009 C C . SER A 1 130 ? 15.098 -20.317 -6.911 1.00 89.19 130 SER A C 1
ATOM 1011 O O . SER A 1 130 ? 15.279 -21.523 -6.711 1.00 89.19 130 SER A O 1
ATOM 1013 N N . VAL A 1 131 ? 15.070 -19.789 -8.130 1.00 89.88 131 VAL A N 1
ATOM 1014 C CA . VAL A 1 131 ? 15.369 -20.562 -9.334 1.00 89.88 131 VAL A CA 1
ATOM 1015 C C . VAL A 1 131 ? 16.673 -20.072 -9.929 1.00 89.88 131 VAL A C 1
ATOM 1017 O O . VAL A 1 131 ? 16.871 -18.871 -10.093 1.00 89.88 131 VAL A O 1
ATOM 1020 N N . ASP A 1 132 ? 17.539 -21.005 -10.310 1.00 87.81 132 ASP A N 1
ATOM 1021 C CA . ASP A 1 132 ? 18.786 -20.695 -10.998 1.00 87.81 132 ASP A CA 1
ATOM 1022 C C . ASP A 1 132 ? 18.927 -21.516 -12.282 1.00 87.81 132 ASP A C 1
ATOM 1024 O O . ASP A 1 132 ? 18.742 -22.737 -12.292 1.00 87.81 132 ASP A O 1
ATOM 1028 N N . PHE A 1 133 ? 19.253 -20.846 -13.385 1.00 88.69 133 PHE A N 1
ATOM 1029 C CA . PHE A 1 133 ? 19.537 -21.508 -14.654 1.00 88.69 133 PHE A CA 1
ATOM 1030 C C . PHE A 1 133 ? 21.031 -21.813 -14.746 1.00 88.69 133 PHE A C 1
ATOM 1032 O O . PHE A 1 133 ? 21.869 -20.950 -14.508 1.00 88.69 133 PHE A O 1
ATOM 1039 N N . ASN A 1 134 ? 21.385 -23.007 -15.226 1.00 83.31 134 ASN A N 1
ATOM 1040 C CA . ASN A 1 134 ? 22.795 -23.381 -15.417 1.00 83.31 134 ASN A CA 1
ATOM 1041 C C . ASN A 1 134 ? 23.491 -22.529 -16.512 1.00 83.31 134 ASN A C 1
ATOM 1043 O O . ASN A 1 134 ? 24.714 -22.429 -16.580 1.00 83.31 134 ASN A O 1
ATOM 1047 N N . ALA A 1 135 ? 22.710 -21.885 -17.385 1.00 78.06 135 ALA A N 1
ATOM 1048 C CA . ALA A 1 135 ? 23.194 -20.988 -18.428 1.00 78.06 135 ALA A CA 1
ATOM 1049 C C . ALA A 1 135 ? 22.379 -19.690 -18.458 1.00 78.06 135 ALA A C 1
ATOM 1051 O O . ALA A 1 135 ? 21.190 -19.677 -18.164 1.00 78.06 135 ALA A O 1
ATOM 1052 N N . THR A 1 136 ? 23.005 -18.592 -18.882 1.00 72.94 136 THR A N 1
ATOM 1053 C CA . THR A 1 136 ? 22.339 -17.286 -19.061 1.00 72.94 136 THR A CA 1
ATOM 1054 C C . THR A 1 136 ? 21.924 -17.026 -20.510 1.00 72.94 136 THR A C 1
ATOM 1056 O O . THR A 1 136 ? 21.031 -16.214 -20.774 1.00 72.94 136 THR A O 1
ATOM 1059 N N . GLN A 1 137 ? 22.543 -17.736 -21.458 1.00 75.06 137 GLN A N 1
ATOM 1060 C CA . GLN A 1 137 ? 22.203 -17.688 -22.873 1.00 75.06 137 GLN A CA 1
ATOM 1061 C C . GLN A 1 137 ? 22.475 -19.033 -23.555 1.00 75.06 137 GLN A C 1
ATOM 1063 O O . GLN A 1 137 ? 23.525 -19.635 -23.342 1.00 75.06 137 GLN A O 1
ATOM 1068 N N . LEU A 1 138 ? 21.558 -19.465 -24.423 1.00 82.19 138 LEU A N 1
ATOM 1069 C CA . LEU A 1 138 ? 21.716 -20.636 -25.290 1.00 82.19 138 LEU A CA 1
ATOM 1070 C C . LEU A 1 138 ? 21.516 -20.244 -26.758 1.00 82.19 138 LEU A C 1
ATOM 1072 O O . LEU A 1 138 ? 20.751 -19.328 -27.070 1.00 82.19 138 LEU A O 1
ATOM 1076 N N . VAL A 1 139 ? 22.211 -20.936 -27.662 1.00 79.88 139 VAL A N 1
ATOM 1077 C CA . VAL A 1 139 ? 22.057 -20.779 -29.115 1.00 79.88 139 VAL A CA 1
ATOM 1078 C C . VAL A 1 139 ? 21.673 -22.127 -29.705 1.00 79.88 139 VAL A C 1
ATOM 1080 O O . VAL A 1 139 ? 22.337 -23.122 -29.430 1.00 79.88 139 VAL A O 1
ATOM 1083 N N . ALA A 1 140 ? 20.612 -22.147 -30.504 1.00 78.62 140 ALA A N 1
ATOM 1084 C CA . ALA A 1 140 ? 20.094 -23.351 -31.137 1.00 78.62 140 ALA A CA 1
ATOM 1085 C C . ALA A 1 140 ? 19.729 -23.098 -32.600 1.00 78.62 140 ALA A C 1
ATOM 1087 O O . ALA A 1 140 ? 19.544 -21.953 -33.017 1.00 78.62 140 ALA A O 1
ATOM 1088 N N . THR A 1 141 ? 19.613 -24.161 -33.387 1.00 75.44 141 THR A N 1
ATOM 1089 C CA . THR A 1 141 ? 19.165 -24.085 -34.780 1.00 75.44 141 THR A CA 1
ATOM 1090 C C . THR A 1 141 ? 17.686 -24.454 -34.867 1.00 75.44 141 THR A C 1
ATOM 1092 O O . THR A 1 141 ? 17.205 -25.331 -34.153 1.00 75.44 141 THR A O 1
ATOM 1095 N N . SER A 1 142 ? 16.937 -23.750 -35.719 1.00 71.25 142 SER A N 1
ATOM 1096 C CA . SER A 1 142 ? 15.503 -23.998 -35.900 1.00 71.25 142 SER A CA 1
ATOM 1097 C C . SER A 1 142 ? 15.243 -25.449 -36.326 1.00 71.25 142 SER A C 1
ATOM 1099 O O . SER A 1 142 ? 15.791 -25.906 -37.328 1.00 71.25 142 SER A O 1
ATOM 1101 N N . GLY A 1 143 ? 14.408 -26.160 -35.558 1.00 67.75 143 GLY A N 1
ATOM 1102 C CA . GLY A 1 143 ? 14.049 -27.564 -35.791 1.00 67.75 143 GLY A CA 1
ATOM 1103 C C . GLY A 1 143 ? 14.763 -28.587 -34.898 1.00 67.75 143 GLY A C 1
ATOM 1104 O O . GLY A 1 143 ? 14.381 -29.755 -34.926 1.00 67.75 143 GLY A O 1
ATOM 1105 N N . GLU A 1 144 ? 15.744 -28.181 -34.087 1.00 73.44 144 GLU A N 1
ATOM 1106 C CA . GLU A 1 144 ? 16.393 -29.053 -33.096 1.00 73.44 144 GLU A CA 1
ATOM 1107 C C . GLU A 1 144 ? 15.814 -28.837 -31.685 1.00 73.44 144 GLU A C 1
ATOM 1109 O O . GLU A 1 144 ? 15.522 -27.709 -31.285 1.00 73.44 144 GLU A O 1
ATOM 1114 N N . SER A 1 145 ? 15.655 -29.921 -30.915 1.00 78.44 145 SER A N 1
ATOM 1115 C CA . SER A 1 145 ? 15.234 -29.861 -29.510 1.00 78.44 145 SER A CA 1
ATOM 1116 C C . SER A 1 145 ? 16.381 -29.368 -28.623 1.00 78.44 145 SER A C 1
ATOM 1118 O O . SER A 1 145 ? 17.462 -29.962 -28.616 1.00 78.44 145 SER A O 1
ATOM 1120 N N . VAL A 1 146 ? 16.143 -28.317 -27.841 1.00 85.81 146 VAL A N 1
ATOM 1121 C CA . VAL A 1 146 ? 17.124 -27.700 -26.939 1.00 85.81 146 VAL A CA 1
ATOM 1122 C C . VAL A 1 146 ? 16.898 -28.175 -25.514 1.00 85.81 146 VAL A C 1
ATOM 1124 O O . VAL A 1 146 ? 15.784 -28.092 -25.008 1.00 85.81 146 VAL A O 1
ATOM 1127 N N . LYS A 1 147 ? 17.963 -28.598 -24.832 1.00 86.88 147 LYS A N 1
ATOM 1128 C CA . LYS A 1 147 ? 17.910 -28.938 -23.407 1.00 86.88 147 LYS A CA 1
ATOM 1129 C C . LYS A 1 147 ? 18.066 -27.693 -22.542 1.00 86.88 147 LYS A C 1
ATOM 1131 O O . LYS A 1 147 ? 19.111 -27.047 -22.577 1.00 86.88 147 LYS A O 1
ATOM 1136 N N . ILE A 1 148 ? 17.041 -27.378 -21.760 1.00 88.38 148 ILE A N 1
ATOM 1137 C CA . ILE A 1 148 ? 17.031 -26.302 -20.768 1.00 88.38 148 ILE A CA 1
ATOM 1138 C C . ILE A 1 148 ? 17.194 -26.931 -19.388 1.00 88.38 148 ILE A C 1
ATOM 1140 O O . ILE A 1 148 ? 16.391 -27.778 -19.006 1.00 88.38 148 ILE A O 1
ATOM 1144 N N . SER A 1 149 ? 18.220 -26.513 -18.648 1.00 88.19 149 SER A N 1
ATOM 1145 C CA . SER A 1 149 ? 18.518 -27.014 -17.304 1.00 88.19 149 SER A CA 1
ATOM 1146 C C . SER A 1 149 ? 18.454 -25.904 -16.253 1.00 88.19 149 SER A C 1
ATOM 1148 O O . SER A 1 149 ? 19.103 -24.863 -16.416 1.00 88.19 149 SER A O 1
ATOM 1150 N N . PHE A 1 150 ? 17.723 -26.136 -15.164 1.00 88.69 150 PHE A N 1
ATOM 1151 C CA . PHE A 1 150 ? 17.617 -25.219 -14.024 1.00 88.69 150 PHE A CA 1
ATOM 1152 C C . PHE A 1 150 ? 17.528 -25.980 -12.696 1.00 88.69 150 PHE A C 1
ATOM 1154 O O . PHE A 1 150 ? 17.322 -27.195 -12.667 1.00 88.69 150 PHE A O 1
ATOM 1161 N N . ARG A 1 151 ? 17.710 -25.254 -11.595 1.00 88.44 151 ARG A N 1
ATOM 1162 C CA . ARG A 1 151 ? 17.678 -25.760 -10.222 1.00 88.44 151 ARG A CA 1
ATOM 1163 C C . ARG A 1 151 ? 16.768 -24.888 -9.373 1.00 88.44 151 ARG A C 1
ATOM 1165 O O . ARG A 1 151 ? 16.699 -23.682 -9.584 1.00 88.44 151 ARG A O 1
ATOM 1172 N N . VAL A 1 152 ? 16.098 -25.516 -8.415 1.00 88.31 152 VAL A N 1
ATOM 1173 C CA . VAL A 1 152 ? 15.301 -24.843 -7.383 1.00 88.31 152 VAL A CA 1
ATOM 1174 C C . VAL A 1 152 ? 16.054 -24.970 -6.072 1.00 88.31 152 VAL A C 1
ATOM 1176 O O . VAL A 1 152 ? 16.400 -26.084 -5.681 1.00 88.31 152 VAL A O 1
ATOM 1179 N N . VAL A 1 153 ? 16.341 -23.850 -5.421 1.00 84.81 153 VAL A N 1
ATOM 1180 C CA . VAL A 1 153 ? 17.174 -23.793 -4.219 1.00 84.81 153 VAL A CA 1
ATOM 1181 C C . VAL A 1 153 ? 16.395 -23.104 -3.109 1.00 84.81 153 VAL A C 1
ATOM 1183 O O . VAL A 1 153 ? 15.964 -21.975 -3.302 1.00 84.81 153 VAL A O 1
ATOM 1186 N N . ASP A 1 154 ? 16.271 -23.764 -1.956 1.00 86.12 154 ASP A N 1
ATOM 1187 C CA . ASP A 1 154 ? 15.919 -23.104 -0.695 1.00 86.12 154 ASP A CA 1
ATOM 1188 C C . ASP A 1 154 ? 17.205 -22.655 0.011 1.00 86.12 154 ASP A C 1
ATOM 1190 O O . ASP A 1 154 ? 17.989 -23.495 0.470 1.00 86.12 154 ASP A O 1
ATOM 1194 N N . SER A 1 155 ? 17.444 -21.346 0.071 1.00 80.81 155 SER A N 1
ATOM 1195 C CA . SER A 1 155 ? 18.661 -20.766 0.650 1.00 80.81 155 SER A CA 1
ATOM 1196 C C . SER A 1 155 ? 18.690 -20.856 2.184 1.00 80.81 155 SER A C 1
ATOM 1198 O O . SER A 1 155 ? 19.767 -20.862 2.785 1.00 80.81 155 SER A O 1
ATOM 1200 N N . SER A 1 156 ? 17.519 -21.000 2.810 1.00 76.56 156 SER A N 1
ATOM 1201 C CA . SER A 1 156 ? 17.352 -21.096 4.264 1.00 76.56 156 SER A CA 1
ATOM 1202 C C . SER A 1 156 ? 17.549 -22.516 4.811 1.00 76.56 156 SER A C 1
ATOM 1204 O O . SER A 1 156 ? 17.816 -22.705 5.997 1.00 76.56 156 SER A O 1
ATOM 1206 N N . ALA A 1 157 ? 17.405 -23.517 3.938 1.00 76.75 157 ALA A N 1
ATOM 1207 C CA . ALA A 1 157 ? 17.329 -24.932 4.274 1.00 76.75 157 ALA A CA 1
ATOM 1208 C C . ALA A 1 157 ? 16.214 -25.327 5.270 1.00 76.75 157 ALA A C 1
ATOM 1210 O O . ALA A 1 157 ? 16.324 -26.357 5.938 1.00 76.75 157 ALA A O 1
ATOM 1211 N N . LEU A 1 158 ? 15.146 -24.533 5.364 1.00 77.44 158 LEU A N 1
ATOM 1212 C CA . LEU A 1 158 ? 14.019 -24.749 6.276 1.00 77.44 158 LEU A CA 1
ATOM 1213 C C . LEU A 1 158 ? 12.894 -25.583 5.655 1.00 77.44 158 LEU A C 1
ATOM 1215 O O . LEU A 1 158 ? 12.056 -26.113 6.387 1.00 77.44 158 LEU A O 1
ATOM 1219 N N . LEU A 1 159 ? 12.857 -25.711 4.325 1.00 79.69 159 LEU A N 1
ATOM 1220 C CA . LEU A 1 159 ? 11.822 -26.460 3.625 1.00 79.69 159 LEU A CA 1
ATOM 1221 C C . LEU A 1 159 ? 12.221 -27.932 3.411 1.00 79.69 159 LEU A C 1
ATOM 1223 O O . LEU A 1 159 ? 13.273 -28.243 2.847 1.00 79.69 159 LEU A O 1
ATOM 1227 N N . ASP A 1 160 ? 11.335 -28.844 3.819 1.00 77.00 160 ASP A N 1
ATOM 1228 C CA . ASP A 1 160 ? 11.335 -30.259 3.418 1.00 77.00 160 ASP A CA 1
ATOM 1229 C C . ASP A 1 160 ? 9.952 -30.588 2.846 1.00 77.00 160 ASP A C 1
ATOM 1231 O O . ASP A 1 160 ? 8.985 -30.813 3.579 1.00 77.00 160 ASP A O 1
ATOM 1235 N N . GLY A 1 161 ? 9.820 -30.507 1.522 1.00 78.62 161 GLY A N 1
ATOM 1236 C CA . GLY A 1 161 ? 8.510 -30.593 0.885 1.00 78.62 161 GLY A CA 1
ATOM 1237 C C . GLY A 1 161 ? 8.538 -30.598 -0.636 1.00 78.62 161 GLY A C 1
ATOM 1238 O O . GLY A 1 161 ? 9.576 -30.791 -1.267 1.00 78.62 161 GLY A O 1
ATOM 1239 N N . PHE A 1 162 ? 7.358 -30.418 -1.228 1.00 82.56 162 PHE A N 1
ATOM 1240 C CA . PHE A 1 162 ? 7.160 -30.371 -2.673 1.00 82.56 162 PHE A CA 1
ATOM 1241 C C . PHE A 1 162 ? 6.695 -28.981 -3.094 1.00 82.56 162 PHE A C 1
ATOM 1243 O O . PHE A 1 162 ? 5.715 -28.478 -2.551 1.00 82.56 162 PHE A O 1
ATOM 1250 N N . VAL A 1 163 ? 7.358 -28.396 -4.089 1.00 88.69 163 VAL A N 1
ATOM 1251 C CA . VAL A 1 163 ? 7.044 -27.062 -4.611 1.00 88.69 163 VAL A CA 1
ATOM 1252 C C . VAL A 1 163 ? 6.767 -27.134 -6.105 1.00 88.69 163 VAL A C 1
ATOM 1254 O O . VAL A 1 163 ? 7.420 -27.877 -6.841 1.00 88.69 163 VAL A O 1
ATOM 1257 N N . LYS A 1 164 ? 5.778 -26.371 -6.571 1.00 89.88 164 LYS A N 1
ATOM 1258 C CA . LYS A 1 164 ? 5.420 -26.298 -7.987 1.00 89.88 164 LYS A CA 1
ATOM 1259 C C . LYS A 1 164 ? 6.332 -25.324 -8.731 1.00 89.88 164 LYS A C 1
ATOM 1261 O O . LYS A 1 164 ? 6.628 -24.252 -8.222 1.00 89.88 164 LYS A O 1
ATOM 1266 N N . VAL A 1 165 ? 6.735 -25.667 -9.951 1.00 90.69 165 VAL A N 1
ATOM 1267 C CA . VAL A 1 165 ? 7.539 -24.799 -10.822 1.00 90.69 165 VAL A CA 1
ATOM 1268 C C . VAL A 1 165 ? 6.937 -24.761 -12.214 1.00 90.69 165 VAL A C 1
ATOM 1270 O O . VAL A 1 165 ? 6.700 -25.810 -12.813 1.00 90.69 165 VAL A O 1
ATOM 1273 N N . ASN A 1 166 ? 6.734 -23.561 -12.752 1.00 92.62 166 ASN A N 1
ATOM 1274 C CA . ASN A 1 166 ? 6.245 -23.362 -14.113 1.00 92.62 166 ASN A CA 1
ATOM 1275 C C . ASN A 1 166 ? 7.331 -22.739 -14.993 1.00 92.62 166 ASN A C 1
ATOM 1277 O O . ASN A 1 166 ? 7.975 -21.768 -14.594 1.00 92.62 166 ASN A O 1
ATOM 1281 N N . LEU A 1 167 ? 7.490 -23.271 -16.207 1.00 92.00 167 LEU A N 1
ATOM 1282 C CA . LEU A 1 167 ? 8.315 -22.671 -17.253 1.00 92.00 167 LEU A CA 1
ATOM 1283 C C . LEU A 1 167 ? 7.440 -22.030 -18.324 1.00 92.00 167 LEU A C 1
ATOM 1285 O O . LEU A 1 167 ? 6.562 -22.693 -18.880 1.00 92.00 167 LEU A O 1
ATOM 1289 N N . TYR A 1 168 ? 7.745 -20.786 -18.673 1.00 91.56 168 TYR A N 1
ATOM 1290 C CA . TYR A 1 168 ? 7.056 -20.039 -19.719 1.00 91.56 168 TYR A CA 1
ATOM 1291 C C . TYR A 1 168 ? 8.022 -19.576 -20.800 1.00 91.56 168 TYR A C 1
ATOM 1293 O O . TYR A 1 168 ? 9.178 -19.248 -20.529 1.00 91.56 168 TYR A O 1
ATOM 1301 N N . ASP A 1 169 ? 7.521 -19.491 -22.027 1.00 89.38 169 ASP A N 1
ATOM 1302 C CA . ASP A 1 169 ? 8.123 -18.648 -23.052 1.00 89.38 169 ASP A CA 1
ATOM 1303 C C . ASP A 1 169 ? 7.461 -17.268 -22.988 1.00 89.38 169 ASP A C 1
ATOM 1305 O O . ASP A 1 169 ? 6.290 -17.107 -23.330 1.00 89.38 169 ASP A O 1
ATOM 1309 N N . GLU A 1 170 ? 8.203 -16.258 -22.541 1.00 88.25 170 GLU A N 1
ATOM 1310 C CA . GLU A 1 170 ? 7.701 -14.891 -22.371 1.00 88.25 170 GLU A CA 1
ATOM 1311 C C . GLU A 1 170 ? 7.304 -14.235 -23.693 1.00 88.25 170 GLU A C 1
ATOM 1313 O O . GLU A 1 170 ? 6.499 -13.305 -23.712 1.00 88.25 170 GLU A O 1
ATOM 1318 N N . ASN A 1 171 ? 7.880 -14.684 -24.811 1.00 84.69 171 ASN A N 1
ATOM 1319 C CA . ASN A 1 171 ? 7.601 -14.094 -26.111 1.00 84.69 171 ASN A CA 1
ATOM 1320 C C . ASN A 1 171 ? 6.234 -14.537 -26.648 1.00 84.69 171 ASN A C 1
ATOM 1322 O O . ASN A 1 171 ? 5.553 -13.738 -27.291 1.00 84.69 171 ASN A O 1
ATOM 1326 N N . SER A 1 172 ? 5.844 -15.792 -26.407 1.00 80.81 172 SER A N 1
ATOM 1327 C CA . SER A 1 172 ? 4.531 -16.334 -26.789 1.00 80.81 172 SER A CA 1
ATOM 1328 C C . SER A 1 172 ? 3.514 -16.332 -25.644 1.00 80.81 172 SER A C 1
ATOM 1330 O O . SER A 1 172 ? 2.328 -16.537 -25.897 1.00 80.81 172 SER A O 1
ATOM 1332 N N . ASN A 1 173 ? 3.956 -16.069 -24.410 1.00 83.62 173 ASN A N 1
ATOM 1333 C CA . ASN A 1 173 ? 3.180 -16.222 -23.179 1.00 83.62 173 ASN A CA 1
ATOM 1334 C C . ASN A 1 173 ? 2.576 -17.636 -23.039 1.00 83.62 173 ASN A C 1
ATOM 1336 O O . ASN A 1 173 ? 1.445 -17.807 -22.582 1.00 83.62 173 ASN A O 1
ATOM 1340 N N . GLU A 1 174 ? 3.323 -18.648 -23.482 1.00 84.88 174 GLU A N 1
ATOM 1341 C CA . GLU A 1 174 ? 2.909 -20.050 -23.479 1.00 84.88 174 GLU A CA 1
ATOM 1342 C C . GLU A 1 174 ? 3.583 -20.800 -22.325 1.00 84.88 174 GLU A C 1
ATOM 1344 O O . GLU A 1 174 ? 4.786 -20.656 -22.095 1.00 84.88 174 GLU A O 1
ATOM 1349 N N . LEU A 1 175 ? 2.805 -21.603 -21.592 1.00 88.75 175 LEU A N 1
ATOM 1350 C CA . LEU A 1 175 ? 3.339 -22.517 -20.585 1.00 88.75 175 LEU A CA 1
ATOM 1351 C C . LEU A 1 175 ? 4.021 -23.680 -21.307 1.00 88.75 175 LEU A C 1
ATOM 1353 O O . LEU A 1 175 ? 3.353 -24.508 -21.921 1.00 88.75 175 LEU A O 1
ATOM 1357 N N . ILE A 1 176 ? 5.343 -23.751 -21.200 1.00 87.44 176 ILE A N 1
ATOM 1358 C CA . ILE A 1 176 ? 6.137 -24.836 -21.778 1.00 87.44 176 ILE A CA 1
ATOM 1359 C C . ILE A 1 176 ? 5.887 -26.117 -20.982 1.00 87.44 176 ILE A C 1
ATOM 1361 O O . ILE A 1 176 ? 5.659 -27.176 -21.562 1.00 87.44 176 ILE A O 1
ATOM 1365 N N . SER A 1 177 ? 5.951 -26.028 -19.647 1.00 87.06 177 SER A N 1
ATOM 1366 C CA . SER A 1 177 ? 5.761 -27.171 -18.750 1.00 87.06 177 SER A CA 1
ATOM 1367 C C . SER A 1 177 ? 5.543 -26.744 -17.288 1.00 87.06 177 SER A C 1
ATOM 1369 O O . SER A 1 177 ? 5.863 -25.616 -16.907 1.00 87.06 177 SER A O 1
ATOM 1371 N N . SER A 1 178 ? 5.012 -27.654 -16.465 1.00 89.69 178 SER A N 1
ATOM 1372 C CA . SER A 1 178 ? 4.777 -27.485 -15.023 1.00 89.69 178 SER A CA 1
ATOM 1373 C C . SER A 1 178 ? 5.236 -28.734 -14.263 1.00 89.69 178 SER A C 1
ATOM 1375 O O . SER A 1 178 ? 4.874 -29.850 -14.638 1.00 89.69 178 SER A O 1
ATOM 1377 N N . TYR A 1 179 ? 6.027 -28.550 -13.204 1.00 83.94 179 TYR A N 1
ATOM 1378 C CA . TYR A 1 179 ? 6.634 -29.620 -12.404 1.00 83.94 179 TYR A CA 1
ATOM 1379 C C . TYR A 1 179 ? 6.304 -29.469 -10.925 1.00 83.94 179 TYR A C 1
ATOM 1381 O O . TYR A 1 179 ? 6.057 -28.367 -10.447 1.00 83.94 179 TYR A O 1
ATOM 1389 N N . ILE A 1 180 ? 6.364 -30.584 -10.198 1.00 83.81 180 ILE A N 1
ATOM 1390 C CA . ILE A 1 180 ? 6.384 -30.611 -8.737 1.00 83.81 180 ILE A CA 1
ATOM 1391 C C . ILE A 1 180 ? 7.752 -31.154 -8.330 1.00 83.81 180 ILE A C 1
ATOM 1393 O O . ILE A 1 180 ? 8.107 -32.275 -8.692 1.00 83.81 180 ILE A O 1
ATOM 1397 N N . VAL A 1 181 ? 8.523 -30.340 -7.619 1.00 82.75 181 VAL A N 1
ATOM 1398 C CA . VAL A 1 181 ? 9.923 -30.589 -7.270 1.00 82.75 181 VAL A CA 1
ATOM 1399 C C . VAL A 1 181 ? 10.012 -30.835 -5.776 1.00 82.75 181 VAL A C 1
ATOM 1401 O O . VAL A 1 181 ? 9.455 -30.062 -5.001 1.00 82.75 181 VAL A O 1
ATOM 1404 N N . SER A 1 182 ? 10.701 -31.898 -5.359 1.00 82.12 182 SER A N 1
ATOM 1405 C CA . SER A 1 182 ? 11.023 -32.078 -3.944 1.00 82.12 182 SER A CA 1
ATOM 1406 C C . SER A 1 182 ? 12.209 -31.185 -3.595 1.00 82.12 182 SER A C 1
ATOM 1408 O O . SER A 1 182 ? 13.286 -31.339 -4.168 1.00 82.12 182 SER A O 1
ATOM 1410 N N . VAL A 1 183 ? 12.003 -30.249 -2.676 1.00 77.75 183 VAL A N 1
ATOM 1411 C CA . VAL A 1 183 ? 13.054 -29.378 -2.151 1.00 77.75 183 VAL A CA 1
ATOM 1412 C C . VAL A 1 183 ? 13.360 -29.864 -0.742 1.00 77.75 183 VAL A C 1
ATOM 1414 O O . VAL A 1 183 ? 12.490 -29.843 0.127 1.00 77.75 183 VAL A O 1
ATOM 1417 N N . LYS A 1 184 ? 14.588 -30.346 -0.542 1.00 70.56 184 LYS A N 1
ATOM 1418 C CA . LYS A 1 184 ? 15.151 -30.621 0.783 1.00 70.56 184 LYS A CA 1
ATOM 1419 C C . LYS A 1 184 ? 16.197 -29.567 1.061 1.00 70.56 184 LYS A C 1
ATOM 1421 O O . LYS A 1 184 ? 17.072 -29.376 0.214 1.00 70.56 184 LYS A O 1
ATOM 1426 N N . GLY A 1 185 ? 16.121 -28.926 2.222 1.00 57.75 185 GLY A N 1
ATOM 1427 C CA . GLY A 1 185 ? 16.998 -27.824 2.593 1.00 57.75 185 GLY A CA 1
ATOM 1428 C C . GLY A 1 185 ? 18.467 -28.032 2.198 1.00 57.75 185 GLY A C 1
ATOM 1429 O O . GLY A 1 185 ? 19.101 -29.017 2.578 1.00 57.75 185 GLY A O 1
ATOM 1430 N N . GLY A 1 186 ? 18.996 -27.123 1.372 1.00 55.53 186 GLY A N 1
ATOM 1431 C CA . GLY A 1 186 ? 20.375 -27.157 0.872 1.00 55.53 186 GLY A CA 1
ATOM 1432 C C . GLY A 1 186 ? 20.674 -28.126 -0.287 1.00 55.53 186 GLY A C 1
ATOM 1433 O O . GLY A 1 186 ? 21.798 -28.118 -0.790 1.00 55.53 186 GLY A O 1
ATOM 1434 N N . SER A 1 187 ? 19.715 -28.934 -0.756 1.00 59.94 187 SER A N 1
ATOM 1435 C CA . SER A 1 187 ? 19.868 -29.786 -1.946 1.00 59.94 187 SER A CA 1
ATOM 1436 C C . SER A 1 187 ? 18.910 -29.364 -3.061 1.00 59.94 187 SER A C 1
ATOM 1438 O O . SER A 1 187 ? 17.708 -29.231 -2.842 1.00 59.94 187 SER A O 1
ATOM 1440 N N . SER A 1 188 ? 19.448 -29.164 -4.265 1.00 64.19 188 SER A N 1
ATOM 1441 C CA . SER A 1 188 ? 18.669 -28.880 -5.470 1.00 64.19 188 SER A CA 1
ATOM 1442 C C . SER A 1 188 ? 18.911 -29.964 -6.517 1.00 64.19 188 SER A C 1
ATOM 1444 O O . SER A 1 188 ? 20.051 -30.210 -6.923 1.00 64.19 188 SER A O 1
ATOM 1446 N N . GLU A 1 189 ? 17.843 -30.637 -6.946 1.00 65.81 189 GLU A N 1
ATOM 1447 C CA . GLU A 1 189 ? 17.892 -31.505 -8.123 1.00 65.81 189 GLU A CA 1
ATOM 1448 C C . GLU A 1 189 ? 17.919 -30.647 -9.396 1.00 65.81 189 GLU A C 1
ATOM 1450 O O . GLU A 1 189 ? 17.231 -29.629 -9.505 1.00 65.81 189 GLU A O 1
ATOM 1455 N N . GLU A 1 190 ? 18.751 -31.039 -10.362 1.00 81.38 190 GLU A N 1
ATOM 1456 C CA . GLU A 1 190 ? 18.808 -30.384 -11.667 1.00 81.38 190 GLU A CA 1
ATOM 1457 C C . GLU A 1 190 ? 17.691 -30.916 -12.561 1.00 81.38 190 GLU A C 1
ATOM 1459 O O . GLU A 1 190 ? 17.637 -32.104 -12.880 1.00 81.38 190 GLU A O 1
ATOM 1464 N N . ILE A 1 191 ? 16.808 -30.015 -12.982 1.00 84.38 191 ILE A N 1
ATOM 1465 C CA . ILE A 1 191 ? 15.675 -30.326 -13.845 1.00 84.38 191 ILE A CA 1
ATOM 1466 C C . ILE A 1 191 ? 16.078 -29.998 -15.273 1.00 84.38 191 ILE A C 1
ATOM 1468 O O . ILE A 1 191 ? 16.487 -28.874 -15.562 1.00 84.38 191 ILE A O 1
ATOM 1472 N N . VAL A 1 192 ? 15.956 -30.980 -16.167 1.00 85.88 192 VAL A N 1
ATOM 1473 C CA . VAL A 1 192 ? 16.311 -30.853 -17.585 1.00 85.88 192 VAL A CA 1
ATOM 1474 C C . VAL A 1 192 ? 15.067 -31.051 -18.443 1.00 85.88 192 VAL A C 1
ATOM 1476 O O . VAL A 1 192 ? 14.366 -32.051 -18.306 1.00 85.88 192 VAL A O 1
ATOM 1479 N N . ILE A 1 193 ? 14.808 -30.103 -19.341 1.00 85.06 193 ILE A N 1
ATOM 1480 C CA . ILE A 1 193 ? 13.624 -30.065 -20.204 1.00 85.06 193 ILE A CA 1
ATOM 1481 C C . ILE A 1 193 ? 14.057 -29.982 -21.660 1.00 85.06 193 ILE A C 1
ATOM 1483 O O . ILE A 1 193 ? 14.876 -29.137 -22.012 1.00 85.06 193 ILE A O 1
ATOM 1487 N N . ASP A 1 194 ? 13.460 -30.810 -22.514 1.00 85.38 194 ASP A N 1
ATOM 1488 C CA . ASP A 1 194 ? 13.594 -30.696 -23.964 1.00 85.38 194 ASP A CA 1
ATOM 1489 C C . ASP A 1 194 ? 12.562 -29.687 -24.506 1.00 85.38 194 ASP A C 1
ATOM 1491 O O . ASP A 1 194 ? 11.357 -29.938 -24.493 1.00 85.38 194 ASP A O 1
ATOM 1495 N N . TYR A 1 195 ? 13.027 -28.535 -24.991 1.00 85.94 195 TYR A N 1
ATOM 1496 C CA . TYR A 1 195 ? 12.208 -27.473 -25.578 1.00 85.94 195 TYR A CA 1
ATOM 1497 C C . TYR A 1 195 ? 12.415 -27.398 -27.096 1.00 85.94 195 TYR A C 1
ATOM 1499 O O . TYR A 1 195 ? 13.543 -27.274 -27.570 1.00 85.94 195 TYR A O 1
ATOM 1507 N N . SER A 1 196 ? 11.327 -27.469 -27.868 1.00 82.06 196 SER A N 1
ATOM 1508 C CA . SER A 1 196 ? 11.351 -27.408 -29.339 1.00 82.06 196 SER A CA 1
ATOM 1509 C C . SER A 1 196 ? 10.609 -26.158 -29.828 1.00 82.06 196 SER A C 1
ATOM 1511 O O . SER A 1 196 ? 9.382 -26.177 -29.920 1.00 82.06 196 SER A O 1
ATOM 1513 N N . PRO A 1 197 ? 11.318 -25.057 -30.113 1.00 74.44 197 PRO A N 1
ATOM 1514 C CA . PRO A 1 197 ? 10.687 -23.783 -30.433 1.00 74.44 197 PRO A CA 1
ATOM 1515 C C . PRO A 1 197 ? 10.109 -23.751 -31.855 1.00 74.44 197 PRO A C 1
ATOM 1517 O O . PRO A 1 197 ? 10.696 -24.272 -32.804 1.00 74.44 197 PRO A O 1
ATOM 1520 N N . SER A 1 198 ? 8.956 -23.097 -32.009 1.00 71.25 198 SER A N 1
ATOM 1521 C CA . SER A 1 198 ? 8.156 -23.105 -33.243 1.00 71.25 198 SER A CA 1
ATOM 1522 C C . SER A 1 198 ? 8.553 -22.045 -34.283 1.00 71.25 198 SER A C 1
ATOM 1524 O O . SER A 1 198 ? 8.111 -22.123 -35.430 1.00 71.25 198 SER A O 1
ATOM 1526 N N . TRP A 1 199 ? 9.397 -21.070 -33.927 1.00 76.50 199 TRP A N 1
ATOM 1527 C CA . TRP A 1 199 ? 9.871 -20.008 -34.823 1.00 76.50 199 TRP A CA 1
ATOM 1528 C C . TRP A 1 199 ? 11.308 -19.576 -34.490 1.00 76.50 199 TRP A C 1
ATOM 1530 O O . TRP A 1 199 ? 11.821 -19.839 -33.408 1.00 76.50 199 TRP A O 1
ATOM 1540 N N . SER A 1 200 ? 11.998 -18.955 -35.452 1.00 82.12 200 SER A N 1
ATOM 1541 C CA . SER A 1 200 ? 13.371 -18.461 -35.278 1.00 82.12 200 SER A CA 1
ATOM 1542 C C . SER A 1 200 ? 13.394 -17.063 -34.660 1.00 82.12 200 SER A C 1
ATOM 1544 O O . SER A 1 200 ? 12.688 -16.175 -35.139 1.00 82.12 200 SER A O 1
ATOM 1546 N N . GLY A 1 201 ? 14.264 -16.824 -33.682 1.00 82.88 201 GLY A N 1
ATOM 1547 C CA . GLY A 1 201 ? 14.392 -15.531 -33.013 1.00 82.88 201 GLY A CA 1
ATOM 1548 C C . GLY A 1 201 ? 14.953 -15.660 -31.600 1.00 82.88 201 GLY A C 1
ATOM 1549 O O . GLY A 1 201 ? 15.432 -16.719 -31.202 1.00 82.88 201 GLY A O 1
ATOM 1550 N N . THR A 1 202 ? 14.933 -14.566 -30.838 1.00 87.25 202 THR A N 1
ATOM 1551 C CA . THR A 1 202 ? 15.319 -14.579 -29.420 1.00 87.25 202 THR A CA 1
ATOM 1552 C C . THR A 1 202 ? 14.083 -14.792 -28.551 1.00 87.25 202 THR A C 1
ATOM 1554 O O . THR A 1 202 ? 13.216 -13.920 -28.492 1.00 87.25 202 THR A O 1
ATOM 1557 N N . HIS A 1 203 ? 14.049 -15.925 -27.859 1.00 87.44 203 HIS A N 1
ATOM 1558 C CA . HIS A 1 203 ? 13.053 -16.308 -26.866 1.00 87.44 203 HIS A CA 1
ATOM 1559 C C . HIS A 1 203 ? 13.598 -16.034 -25.467 1.00 87.44 203 HIS A C 1
ATOM 1561 O O . HIS A 1 203 ? 14.783 -16.245 -25.195 1.00 87.44 203 HIS A O 1
ATOM 1567 N N . THR A 1 204 ? 12.744 -15.553 -24.577 1.00 91.19 204 THR A N 1
ATOM 1568 C CA . THR A 1 204 ? 13.061 -15.363 -23.164 1.00 91.19 204 THR A CA 1
ATOM 1569 C C . THR A 1 204 ? 12.270 -16.397 -22.385 1.00 91.19 204 THR A C 1
ATOM 1571 O O . THR A 1 204 ? 11.057 -16.292 -22.269 1.00 91.19 204 THR A O 1
ATOM 1574 N N . ILE A 1 205 ? 12.958 -17.414 -21.882 1.00 91.38 205 ILE A N 1
ATOM 1575 C CA . ILE A 1 205 ? 12.357 -18.487 -21.101 1.00 91.38 205 ILE A CA 1
ATOM 1576 C C . ILE A 1 205 ? 12.385 -18.063 -19.641 1.00 91.38 205 ILE A C 1
ATOM 1578 O O . ILE A 1 205 ? 13.459 -17.750 -19.131 1.00 91.38 205 ILE A O 1
ATOM 1582 N N . SER A 1 206 ? 11.240 -18.025 -18.969 1.00 92.38 206 SER A N 1
ATOM 1583 C CA . SER A 1 206 ? 11.168 -17.752 -17.536 1.00 92.38 206 SER A CA 1
ATOM 1584 C C . SER A 1 206 ? 10.812 -19.019 -16.770 1.00 92.38 206 SER A C 1
ATOM 1586 O O . SER A 1 206 ? 10.035 -19.847 -17.241 1.00 92.38 206 SER A O 1
ATOM 1588 N N . ALA A 1 207 ? 11.406 -19.181 -15.594 1.00 91.44 207 ALA A N 1
ATOM 1589 C CA . ALA A 1 207 ? 11.030 -20.209 -14.638 1.00 91.44 207 ALA A CA 1
ATOM 1590 C C . ALA A 1 207 ? 10.553 -19.516 -13.363 1.00 91.44 207 ALA A C 1
ATOM 1592 O O . ALA A 1 207 ? 11.214 -18.589 -12.888 1.00 91.44 207 ALA A O 1
ATOM 1593 N N . ILE A 1 208 ? 9.396 -19.942 -12.860 1.00 92.81 208 ILE A N 1
ATOM 1594 C CA . ILE A 1 208 ? 8.752 -19.395 -11.665 1.00 92.81 208 ILE A CA 1
ATOM 1595 C C . ILE A 1 208 ? 8.524 -20.549 -10.693 1.00 92.81 208 ILE A C 1
ATOM 1597 O O . ILE A 1 208 ? 7.752 -21.461 -11.012 1.00 92.81 208 ILE A O 1
ATOM 1601 N N . VAL A 1 209 ? 9.217 -20.529 -9.555 1.00 90.69 209 VAL A N 1
ATOM 1602 C CA . VAL A 1 209 ? 8.941 -21.426 -8.423 1.00 90.69 209 VAL A CA 1
ATOM 1603 C C . VAL A 1 209 ? 7.794 -20.849 -7.601 1.00 90.69 209 VAL A C 1
ATOM 1605 O O . VAL A 1 209 ? 7.606 -19.639 -7.575 1.00 90.69 209 VAL A O 1
ATOM 1608 N N . ASP A 1 210 ? 6.980 -21.737 -7.042 1.00 89.00 210 ASP A N 1
ATOM 1609 C CA . ASP A 1 210 ? 5.757 -21.427 -6.306 1.00 89.00 210 ASP A CA 1
ATOM 1610 C C . ASP A 1 210 ? 4.871 -20.343 -6.961 1.00 89.00 210 ASP A C 1
ATOM 1612 O O . ASP A 1 210 ? 4.531 -19.328 -6.359 1.00 89.00 210 ASP A O 1
ATOM 1616 N N . PRO A 1 211 ? 4.435 -20.537 -8.221 1.00 88.38 211 PRO A N 1
ATOM 1617 C CA . PRO A 1 211 ? 3.646 -19.530 -8.934 1.00 88.38 211 PRO A CA 1
ATOM 1618 C C . PRO A 1 211 ? 2.270 -19.254 -8.300 1.00 88.38 211 PRO A C 1
ATOM 1620 O O . PRO A 1 211 ? 1.580 -18.329 -8.725 1.00 88.38 211 PRO A O 1
ATOM 1623 N N . GLU A 1 212 ? 1.840 -20.085 -7.347 1.00 87.88 212 GLU A N 1
ATOM 1624 C CA . GLU A 1 212 ? 0.584 -19.945 -6.604 1.00 87.88 212 GLU A CA 1
ATOM 1625 C C . GLU A 1 212 ? 0.789 -19.277 -5.231 1.00 87.88 212 GLU A C 1
ATOM 1627 O O . GLU A 1 212 ? -0.204 -19.023 -4.548 1.00 87.88 212 GLU A O 1
ATOM 1632 N N . ASN A 1 213 ? 2.038 -18.951 -4.864 1.00 86.25 213 ASN A N 1
ATOM 1633 C CA . ASN A 1 213 ? 2.431 -18.340 -3.590 1.00 86.25 213 ASN A CA 1
ATOM 1634 C C . ASN A 1 213 ? 1.909 -19.131 -2.372 1.00 86.25 213 ASN A C 1
ATOM 1636 O O . ASN A 1 213 ? 1.368 -18.556 -1.422 1.00 86.25 213 ASN A O 1
ATOM 1640 N N . GLY A 1 214 ? 1.963 -20.464 -2.452 1.00 83.44 214 GLY A N 1
ATOM 1641 C CA . GLY A 1 214 ? 1.471 -21.379 -1.425 1.00 83.44 214 GLY A CA 1
ATOM 1642 C C . GLY A 1 214 ? 2.437 -21.595 -0.254 1.00 83.44 214 GLY A C 1
ATOM 1643 O O . GLY A 1 214 ? 1.997 -22.043 0.807 1.00 83.44 214 GLY A O 1
ATOM 1644 N N . VAL A 1 215 ? 3.722 -21.292 -0.431 1.00 84.56 215 VAL A N 1
ATOM 1645 C CA . VAL A 1 215 ? 4.760 -21.285 0.603 1.00 84.56 215 VAL A CA 1
ATOM 1646 C C . VAL A 1 215 ? 5.005 -19.832 1.007 1.00 84.56 215 VAL A C 1
ATOM 1648 O O . VAL A 1 215 ? 5.128 -18.962 0.161 1.00 84.56 215 VAL A O 1
ATOM 1651 N N . GLU A 1 216 ? 5.023 -19.549 2.311 1.00 83.69 216 GLU A N 1
ATOM 1652 C CA . GLU A 1 216 ? 5.355 -18.212 2.820 1.00 83.69 216 GLU A CA 1
ATOM 1653 C C . GLU A 1 216 ? 6.873 -18.099 2.952 1.00 83.69 216 GLU A C 1
ATOM 1655 O O . GLU A 1 216 ? 7.483 -18.848 3.722 1.00 83.69 216 GLU A O 1
ATOM 1660 N N . GLU A 1 217 ? 7.469 -17.173 2.210 1.00 87.94 217 GLU A N 1
ATOM 1661 C CA . GLU A 1 217 ? 8.919 -17.079 2.063 1.00 87.94 217 GLU A CA 1
ATOM 1662 C C . GLU A 1 217 ? 9.497 -15.803 2.683 1.00 87.94 217 GLU A C 1
ATOM 1664 O O . GLU A 1 217 ? 8.816 -14.794 2.875 1.00 87.94 217 GLU A O 1
ATOM 1669 N N . SER A 1 218 ? 10.789 -15.828 3.013 1.00 84.75 218 SER A N 1
ATOM 1670 C CA . SER A 1 218 ? 11.503 -14.644 3.503 1.00 84.75 218 SER A CA 1
ATOM 1671 C C . SER A 1 218 ? 11.727 -13.598 2.402 1.00 84.75 218 SER A C 1
ATOM 1673 O O . SER A 1 218 ? 11.881 -12.408 2.699 1.00 84.75 218 SER A O 1
ATOM 1675 N N . ASN A 1 219 ? 11.715 -14.032 1.140 1.00 83.62 219 ASN A N 1
ATOM 1676 C CA . ASN A 1 219 ? 11.801 -13.198 -0.043 1.00 83.62 219 ASN A CA 1
ATOM 1677 C C . ASN A 1 219 ? 10.936 -13.810 -1.151 1.00 83.62 219 ASN A C 1
ATOM 1679 O O . ASN A 1 219 ? 11.176 -14.922 -1.580 1.00 83.62 219 ASN A O 1
ATOM 1683 N N . GLU A 1 220 ? 9.929 -13.075 -1.612 1.00 88.56 220 GLU A N 1
ATOM 1684 C CA . GLU A 1 220 ? 9.037 -13.528 -2.693 1.00 88.56 220 GLU A CA 1
ATOM 1685 C C . GLU A 1 220 ? 9.528 -13.040 -4.075 1.00 88.56 220 GLU A C 1
ATOM 1687 O O . GLU A 1 220 ? 9.053 -13.468 -5.129 1.00 88.56 220 GLU A O 1
ATOM 1692 N N . ASP A 1 221 ? 10.495 -12.113 -4.105 1.00 87.12 221 ASP A N 1
ATOM 1693 C CA . ASP A 1 221 ? 10.933 -11.427 -5.328 1.00 87.12 221 ASP A CA 1
ATOM 1694 C C . ASP A 1 221 ? 12.002 -12.213 -6.122 1.00 87.12 221 ASP A C 1
ATOM 1696 O O . ASP A 1 221 ? 12.298 -11.881 -7.275 1.00 87.12 221 ASP A O 1
ATOM 1700 N N . ASN A 1 222 ? 12.609 -13.246 -5.530 1.00 88.12 222 ASN A N 1
ATOM 1701 C CA . ASN A 1 222 ? 13.629 -14.124 -6.132 1.00 88.12 222 ASN A CA 1
ATOM 1702 C C . ASN A 1 222 ? 13.065 -15.444 -6.684 1.00 88.12 222 ASN A C 1
ATOM 1704 O O . ASN A 1 222 ? 13.821 -16.242 -7.248 1.00 88.12 222 ASN A O 1
ATOM 1708 N N . ASN A 1 223 ? 11.744 -15.618 -6.656 1.00 90.69 223 ASN A N 1
ATOM 1709 C CA . ASN A 1 223 ? 11.056 -16.796 -7.182 1.00 90.69 223 ASN A CA 1
ATOM 1710 C C . ASN A 1 223 ? 11.044 -16.906 -8.714 1.00 90.69 223 ASN A C 1
ATOM 1712 O O . ASN A 1 223 ? 10.522 -17.868 -9.283 1.00 90.69 223 ASN A O 1
ATOM 1716 N N . ARG A 1 224 ? 11.646 -15.940 -9.419 1.00 92.31 224 ARG A N 1
ATOM 1717 C CA . ARG A 1 224 ? 11.655 -15.875 -10.880 1.00 92.31 224 ARG A CA 1
ATOM 1718 C C . ARG A 1 224 ? 13.049 -15.678 -11.457 1.00 92.31 224 ARG A C 1
ATOM 1720 O O . ARG A 1 224 ? 13.700 -14.665 -11.215 1.00 92.31 224 ARG A O 1
ATOM 1727 N N . ALA A 1 225 ? 13.428 -16.565 -12.372 1.00 91.69 225 ALA A N 1
ATOM 1728 C CA . ALA A 1 225 ? 14.626 -16.425 -13.196 1.00 91.69 225 ALA A CA 1
ATOM 1729 C C . ALA A 1 225 ? 14.281 -16.417 -14.689 1.00 91.69 225 ALA A C 1
ATOM 1731 O O . ALA A 1 225 ? 13.208 -16.864 -15.098 1.00 91.69 225 ALA A O 1
ATOM 1732 N N . SER A 1 226 ? 15.194 -15.910 -15.526 1.00 91.44 226 SER A N 1
ATOM 1733 C CA . SER A 1 226 ? 15.017 -15.924 -16.984 1.00 91.44 226 SER A CA 1
ATOM 1734 C C . SER A 1 226 ? 16.295 -16.286 -17.741 1.00 91.44 226 SER A C 1
ATOM 1736 O O . SER A 1 226 ? 17.392 -15.879 -17.364 1.00 91.44 226 SER A O 1
ATOM 1738 N N . LEU A 1 227 ? 16.125 -17.015 -18.842 1.00 91.62 227 LEU A N 1
ATOM 1739 C CA . LEU A 1 227 ? 17.154 -17.494 -19.758 1.00 91.62 227 LEU A CA 1
ATOM 1740 C C . LEU A 1 227 ? 16.852 -16.983 -21.171 1.00 91.62 227 LEU A C 1
ATOM 1742 O O . LEU A 1 227 ? 15.735 -17.118 -21.666 1.00 91.62 227 LEU A O 1
ATOM 1746 N N . LYS A 1 228 ? 17.857 -16.442 -21.868 1.00 89.31 228 LYS A N 1
ATOM 1747 C CA . LYS A 1 228 ? 17.705 -16.040 -23.275 1.00 89.31 228 LYS A CA 1
ATOM 1748 C C . LYS A 1 228 ? 18.122 -17.167 -24.215 1.00 89.31 228 LYS A C 1
ATOM 1750 O O . LYS A 1 228 ? 19.294 -17.529 -24.275 1.00 89.31 228 LYS A O 1
ATOM 1755 N N . LEU A 1 229 ? 17.191 -17.673 -25.011 1.00 87.56 229 LEU A N 1
ATOM 1756 C CA . LEU A 1 229 ? 17.437 -18.673 -26.045 1.00 87.56 229 LEU A CA 1
ATOM 1757 C C . LEU A 1 229 ? 17.384 -18.009 -27.426 1.00 87.56 229 LEU A C 1
ATOM 1759 O O . LEU A 1 229 ? 16.378 -17.417 -27.797 1.00 87.56 229 LEU A O 1
ATOM 1763 N N . THR A 1 230 ? 18.466 -18.075 -28.199 1.00 86.88 230 THR A N 1
ATOM 1764 C CA . THR A 1 230 ? 18.514 -17.527 -29.565 1.00 86.88 230 THR A CA 1
ATOM 1765 C C . THR A 1 230 ? 18.485 -18.654 -30.584 1.00 86.88 230 THR A C 1
ATOM 1767 O O . THR A 1 230 ? 19.412 -19.458 -30.639 1.00 86.88 230 THR A O 1
ATOM 1770 N N . ILE A 1 231 ? 17.444 -18.691 -31.411 1.00 85.12 231 ILE A N 1
ATOM 1771 C CA . ILE A 1 231 ? 17.270 -19.704 -32.449 1.00 85.12 231 ILE A CA 1
ATOM 1772 C C . ILE A 1 231 ? 17.621 -19.103 -33.796 1.00 85.12 231 ILE A C 1
ATOM 1774 O O . ILE A 1 231 ? 16.969 -18.169 -34.271 1.00 85.12 231 ILE A O 1
ATOM 1778 N N . VAL A 1 232 ? 18.645 -19.658 -34.426 1.00 82.56 232 VAL A N 1
ATOM 1779 C CA . VAL A 1 232 ? 19.072 -19.270 -35.765 1.00 82.56 232 VAL A CA 1
ATOM 1780 C C . VAL A 1 232 ? 18.199 -20.019 -36.774 1.00 82.56 232 VAL A C 1
ATOM 1782 O O . VAL A 1 232 ? 18.149 -21.251 -36.775 1.00 82.56 232 VAL A O 1
ATOM 1785 N N . GLY A 1 233 ? 17.457 -19.274 -37.597 1.00 70.38 233 GLY A N 1
ATOM 1786 C CA . GLY A 1 233 ? 16.675 -19.843 -38.698 1.00 70.38 233 GLY A CA 1
ATOM 1787 C C . GLY A 1 233 ? 17.581 -20.405 -39.801 1.00 70.38 233 GLY A C 1
ATOM 1788 O O . GLY A 1 233 ? 18.748 -20.014 -39.880 1.00 70.38 233 GLY A O 1
ATOM 1789 N N . PRO A 1 234 ? 17.078 -21.302 -40.669 1.00 58.72 234 PRO A N 1
ATOM 1790 C CA . PRO A 1 234 ? 17.827 -21.717 -41.848 1.00 58.72 234 PRO A CA 1
ATOM 1791 C C . PRO A 1 234 ? 18.124 -20.479 -42.707 1.00 58.72 234 PRO A C 1
ATOM 1793 O O . PRO A 1 234 ? 17.208 -19.744 -43.079 1.00 58.72 234 PRO A O 1
ATOM 1796 N N . GLU A 1 235 ? 19.402 -20.214 -42.991 1.00 44.09 235 GLU A N 1
ATOM 1797 C CA . GLU A 1 235 ? 19.810 -19.110 -43.862 1.00 44.09 235 GLU A CA 1
ATOM 1798 C C . GLU A 1 235 ? 19.105 -19.224 -45.223 1.00 44.09 235 GLU A C 1
ATOM 1800 O O . GLU A 1 235 ? 19.395 -20.112 -46.029 1.00 44.09 235 GLU A O 1
ATOM 1805 N N . HIS A 1 236 ? 18.204 -18.284 -45.516 1.00 39.94 236 HIS A N 1
ATOM 1806 C CA . HIS A 1 236 ? 17.807 -17.999 -46.888 1.00 39.94 236 HIS A CA 1
ATOM 1807 C C . HIS A 1 236 ? 19.007 -17.373 -47.606 1.00 39.94 236 HIS A C 1
ATOM 1809 O O . HIS A 1 236 ? 19.239 -16.167 -47.547 1.00 39.94 236 HIS A O 1
ATOM 1815 N N . SER A 1 237 ? 19.788 -18.213 -48.280 1.00 34.78 237 SER A N 1
ATOM 1816 C CA . SER A 1 237 ? 20.814 -17.770 -49.215 1.00 34.78 237 SER A CA 1
ATOM 1817 C C . SER A 1 237 ? 20.150 -17.204 -50.474 1.00 34.78 237 SER A C 1
ATOM 1819 O O . SER A 1 237 ? 19.645 -17.928 -51.335 1.00 34.78 237 SER A O 1
ATOM 1821 N N . GLU A 1 238 ? 20.152 -15.879 -50.605 1.00 37.19 238 GLU A N 1
ATOM 1822 C CA . GLU A 1 238 ? 19.947 -15.232 -51.897 1.00 37.19 238 GLU A CA 1
ATOM 1823 C C . GLU A 1 238 ? 21.127 -15.569 -52.826 1.00 37.19 238 GLU A C 1
ATOM 1825 O O . GLU A 1 238 ? 22.241 -15.074 -52.683 1.00 37.19 238 GLU A O 1
ATOM 1830 N N . GLY A 1 239 ? 20.857 -16.439 -53.800 1.00 35.53 239 GLY A N 1
ATOM 1831 C CA . GLY A 1 239 ? 21.363 -16.332 -55.168 1.00 35.53 239 GLY A CA 1
ATOM 1832 C C . GLY A 1 239 ? 22.876 -16.246 -55.387 1.00 35.53 239 GLY A C 1
ATOM 1833 O O . GLY A 1 239 ? 23.358 -15.258 -55.935 1.00 35.53 239 GLY A O 1
ATOM 1834 N N . VAL A 1 240 ? 23.599 -17.348 -55.174 1.00 28.77 240 VAL A N 1
ATOM 1835 C CA . VAL A 1 240 ? 24.807 -17.645 -55.963 1.00 28.77 240 VAL A CA 1
ATOM 1836 C C . VAL A 1 240 ? 24.596 -18.967 -56.693 1.00 28.77 240 VAL A C 1
ATOM 1838 O O . VAL A 1 240 ? 24.463 -20.024 -56.086 1.00 28.77 240 VAL A O 1
ATOM 1841 N N . ARG A 1 241 ? 24.551 -18.906 -58.030 1.00 33.25 241 ARG A N 1
ATOM 1842 C CA . ARG A 1 241 ? 24.575 -20.092 -58.893 1.00 33.25 241 ARG A CA 1
ATOM 1843 C C . ARG A 1 241 ? 25.915 -20.803 -58.717 1.00 33.25 241 ARG A C 1
ATOM 1845 O O . ARG A 1 241 ? 26.924 -20.339 -59.243 1.00 33.25 241 ARG A O 1
ATOM 1852 N N . VAL A 1 242 ? 25.901 -21.950 -58.049 1.00 27.84 242 VAL A N 1
ATOM 1853 C CA . VAL A 1 242 ? 26.969 -22.947 -58.139 1.00 27.84 242 VAL A CA 1
ATOM 1854 C C . VAL A 1 242 ? 26.413 -24.139 -58.904 1.00 27.84 242 VAL A C 1
ATOM 1856 O O . VAL A 1 242 ? 25.453 -24.785 -58.489 1.00 27.84 242 VAL A O 1
ATOM 1859 N N . SER A 1 243 ? 26.986 -24.375 -60.078 1.00 32.06 243 SER A N 1
ATOM 1860 C CA . SER A 1 243 ? 26.700 -25.535 -60.910 1.00 32.06 243 SER A CA 1
ATOM 1861 C C . SER A 1 243 ? 27.154 -26.819 -60.212 1.00 32.06 243 SER A C 1
ATOM 1863 O O . SER A 1 243 ? 28.303 -26.908 -59.797 1.00 32.06 243 SER A O 1
ATOM 1865 N N . TYR A 1 244 ? 26.230 -27.782 -60.131 1.00 32.34 244 TYR A N 1
ATOM 1866 C CA . TYR A 1 244 ? 26.398 -29.235 -59.987 1.00 32.34 244 TYR A CA 1
ATOM 1867 C C . TYR A 1 244 ? 27.673 -29.756 -59.301 1.00 32.34 244 TYR A C 1
ATOM 1869 O O . TYR A 1 244 ? 28.731 -29.846 -59.920 1.00 32.34 244 TYR A O 1
ATOM 1877 N N . VAL A 1 245 ? 27.505 -30.307 -58.094 1.00 26.88 245 VAL A N 1
ATOM 1878 C CA . VAL A 1 245 ? 28.317 -31.437 -57.620 1.00 26.88 245 VAL A CA 1
ATOM 1879 C C . VAL A 1 245 ? 27.370 -32.522 -57.105 1.00 26.88 245 VAL A C 1
ATOM 1881 O O . VAL A 1 245 ? 26.603 -32.311 -56.170 1.00 26.88 245 VAL A O 1
ATOM 1884 N N . LEU A 1 246 ? 27.403 -33.667 -57.788 1.00 30.77 246 LEU A N 1
ATOM 1885 C CA . LEU A 1 246 ? 26.761 -34.924 -57.409 1.00 30.77 246 LEU A CA 1
ATOM 1886 C C . LEU A 1 246 ? 27.378 -35.453 -56.107 1.00 30.77 246 LEU A C 1
ATOM 1888 O O . LEU A 1 246 ? 28.596 -35.583 -56.007 1.00 30.77 246 LEU A O 1
ATOM 1892 N N . ILE A 1 247 ? 26.528 -35.796 -55.141 1.00 32.31 247 ILE A N 1
ATOM 1893 C CA . ILE A 1 247 ? 26.886 -36.591 -53.962 1.00 32.31 247 ILE A CA 1
ATOM 1894 C C . ILE A 1 247 ? 26.829 -38.072 -54.342 1.00 32.31 247 ILE A C 1
ATOM 1896 O O . ILE A 1 247 ? 25.822 -38.502 -54.894 1.00 32.31 247 ILE A O 1
ATOM 1900 N N . LEU A 1 248 ? 27.872 -38.828 -53.990 1.00 31.81 248 LEU A N 1
ATOM 1901 C CA . LEU A 1 248 ? 27.904 -40.263 -53.640 1.00 31.81 248 LEU A CA 1
ATOM 1902 C C . LEU A 1 248 ? 29.358 -40.542 -53.205 1.00 31.81 248 LEU A C 1
ATOM 1904 O O . LEU A 1 248 ? 30.267 -40.247 -53.966 1.00 31.81 248 LEU A O 1
ATOM 1908 N N . GLY A 1 249 ? 29.725 -41.074 -52.046 1.00 29.11 249 GLY A N 1
ATOM 1909 C CA . GLY A 1 249 ? 29.057 -41.495 -50.827 1.00 29.11 249 GLY A CA 1
ATOM 1910 C C . GLY A 1 249 ? 30.155 -41.683 -49.758 1.00 29.11 249 GLY A C 1
ATOM 1911 O O . GLY A 1 249 ? 31.347 -41.636 -50.060 1.00 29.11 249 GLY A O 1
ATOM 1912 N N . LEU A 1 250 ? 29.742 -41.845 -48.504 1.00 35.41 250 LEU A N 1
ATOM 1913 C CA . LEU A 1 250 ? 30.587 -42.146 -47.341 1.00 35.41 250 LEU A CA 1
ATOM 1914 C C . LEU A 1 250 ? 31.532 -43.341 -47.570 1.00 35.41 250 LEU A C 1
ATOM 1916 O O . LEU A 1 250 ? 31.106 -44.324 -48.169 1.00 35.41 250 LEU A O 1
ATOM 1920 N N . LEU A 1 251 ? 32.747 -43.285 -47.000 1.00 28.56 251 LEU A N 1
ATOM 1921 C CA . LEU A 1 251 ? 33.311 -44.285 -46.068 1.00 28.56 251 LEU A CA 1
ATOM 1922 C C . LEU A 1 251 ? 34.790 -43.967 -45.727 1.00 28.56 251 LEU A C 1
ATOM 1924 O O . LEU A 1 251 ? 35.657 -43.997 -46.586 1.00 28.56 251 LEU A O 1
ATOM 1928 N N . VAL A 1 252 ? 35.024 -43.712 -44.434 1.00 30.11 252 VAL A N 1
ATOM 1929 C CA . VAL A 1 252 ? 36.039 -44.340 -43.559 1.00 30.11 252 VAL A CA 1
ATOM 1930 C C . VAL A 1 252 ? 37.549 -44.208 -43.865 1.00 30.11 252 VAL A C 1
ATOM 1932 O O . VAL A 1 252 ? 38.053 -44.595 -44.909 1.00 30.11 252 VAL A O 1
ATOM 1935 N N . ALA A 1 253 ? 38.248 -43.847 -42.779 1.00 28.83 253 ALA A N 1
ATOM 1936 C CA . ALA A 1 253 ? 39.660 -44.056 -42.439 1.00 28.83 253 ALA A CA 1
ATOM 1937 C C . ALA A 1 253 ? 40.716 -43.170 -43.119 1.00 28.83 253 ALA A C 1
ATOM 1939 O O . ALA A 1 253 ? 40.780 -42.995 -44.329 1.00 28.83 253 ALA A O 1
ATOM 1940 N N . GLY A 1 254 ? 41.574 -42.607 -42.264 1.00 38.97 254 GLY A N 1
ATOM 1941 C CA . GLY A 1 254 ? 42.633 -41.692 -42.643 1.00 38.97 254 GLY A CA 1
ATOM 1942 C C . GLY A 1 254 ? 43.705 -42.326 -43.522 1.00 38.97 254 GLY A C 1
ATOM 1943 O O . GLY A 1 254 ? 44.170 -43.431 -43.269 1.00 38.97 254 GLY A O 1
ATOM 1944 N N . ALA A 1 255 ? 44.148 -41.549 -44.503 1.00 29.16 255 ALA A N 1
ATOM 1945 C CA . ALA A 1 255 ? 45.489 -41.596 -45.060 1.00 29.16 255 ALA A CA 1
ATOM 1946 C C . ALA A 1 255 ? 45.756 -40.271 -45.788 1.00 29.16 255 ALA A C 1
ATOM 1948 O O . ALA A 1 255 ? 44.971 -39.829 -46.625 1.00 29.16 255 ALA A O 1
ATOM 1949 N N . LEU A 1 256 ? 46.880 -39.641 -45.449 1.00 32.47 256 LEU A N 1
ATOM 1950 C CA . LEU A 1 256 ? 47.520 -38.590 -46.236 1.00 32.47 256 LEU A CA 1
ATOM 1951 C C . LEU A 1 256 ? 47.793 -39.112 -47.654 1.00 32.47 256 LEU A C 1
ATOM 1953 O O . LEU A 1 256 ? 48.532 -40.081 -47.811 1.00 32.47 256 LEU A O 1
ATOM 1957 N N . VAL A 1 257 ? 47.261 -38.441 -48.679 1.00 26.84 257 VAL A N 1
ATOM 1958 C CA . VAL A 1 257 ? 47.697 -38.627 -50.070 1.00 26.84 257 VAL A CA 1
ATOM 1959 C C . VAL A 1 257 ? 48.225 -37.301 -50.601 1.00 26.84 257 VAL A C 1
ATOM 1961 O O . VAL A 1 257 ? 47.487 -36.358 -50.877 1.00 26.84 257 VAL A O 1
ATOM 1964 N N . THR A 1 258 ? 49.545 -37.245 -50.729 1.00 31.78 258 THR A N 1
ATOM 1965 C CA . THR A 1 258 ? 50.296 -36.271 -51.515 1.00 31.78 258 THR A CA 1
ATOM 1966 C C . THR A 1 258 ? 50.032 -36.508 -53.004 1.00 31.78 258 THR A C 1
ATOM 1968 O O . THR A 1 258 ? 50.392 -37.552 -53.542 1.00 31.78 258 THR A O 1
ATOM 1971 N N . VAL A 1 259 ? 49.442 -35.529 -53.698 1.00 27.28 259 VAL A N 1
ATOM 1972 C CA . VAL A 1 259 ? 49.363 -35.524 -55.169 1.00 27.28 259 VAL A CA 1
ATOM 1973 C C . VAL A 1 259 ? 50.405 -34.559 -55.727 1.00 27.28 259 VAL A C 1
ATOM 1975 O O . VAL A 1 259 ? 50.317 -33.341 -55.580 1.00 27.28 259 VAL A O 1
ATOM 1978 N N . LEU A 1 260 ? 51.407 -35.151 -56.373 1.00 28.39 260 LEU A N 1
ATOM 1979 C CA . LEU A 1 260 ? 52.414 -34.506 -57.206 1.00 28.39 260 LEU A CA 1
ATOM 1980 C C . LEU A 1 260 ? 51.748 -34.098 -58.532 1.00 28.39 260 LEU A C 1
ATOM 1982 O O . LEU A 1 260 ? 51.384 -34.961 -59.327 1.00 28.39 260 LEU A O 1
ATOM 1986 N N . VAL A 1 261 ? 51.586 -32.797 -58.788 1.00 28.17 261 VAL A N 1
ATOM 1987 C CA . VAL A 1 261 ? 51.201 -32.293 -60.118 1.00 28.17 261 VAL A CA 1
ATOM 1988 C C . VAL A 1 261 ? 52.456 -31.800 -60.826 1.00 28.17 261 VAL A C 1
ATOM 1990 O O . VAL A 1 261 ? 53.022 -30.759 -60.486 1.00 28.17 261 VAL A O 1
ATOM 1993 N N . ALA A 1 262 ? 52.895 -32.575 -61.816 1.00 28.73 262 ALA A N 1
ATOM 1994 C CA . ALA A 1 262 ? 53.904 -32.171 -62.780 1.00 28.73 262 ALA A CA 1
ATOM 1995 C C . ALA A 1 262 ? 53.349 -31.049 -63.676 1.00 28.73 262 ALA A C 1
ATOM 1997 O O . ALA A 1 262 ? 52.259 -31.153 -64.237 1.00 28.73 262 ALA A O 1
ATOM 1998 N N . ARG A 1 263 ? 54.114 -29.958 -63.781 1.00 29.50 263 ARG A N 1
ATOM 1999 C CA . ARG A 1 263 ? 53.885 -28.829 -64.690 1.00 29.50 263 ARG A CA 1
ATOM 2000 C C . ARG A 1 263 ? 54.219 -29.254 -66.119 1.00 29.50 263 ARG A C 1
ATOM 2002 O O . ARG A 1 263 ? 55.377 -29.559 -66.385 1.00 29.50 263 ARG A O 1
ATOM 2009 N N . ASP A 1 264 ? 53.249 -29.159 -67.022 1.00 29.16 264 ASP A N 1
ATOM 2010 C CA . ASP A 1 264 ? 53.506 -29.053 -68.459 1.00 29.16 264 ASP A CA 1
ATOM 2011 C C . ASP A 1 264 ? 53.276 -27.605 -68.928 1.00 29.16 264 ASP A C 1
ATOM 2013 O O . ASP A 1 264 ? 52.413 -26.876 -68.427 1.00 29.16 264 ASP A O 1
ATOM 2017 N N . HIS A 1 265 ? 54.142 -27.149 -69.825 1.00 39.44 265 HIS A N 1
ATOM 2018 C CA . HIS A 1 265 ? 54.313 -25.758 -70.212 1.00 39.44 265 HIS A CA 1
ATOM 2019 C C . HIS A 1 265 ? 53.276 -25.307 -71.252 1.00 39.44 265 HIS A C 1
ATOM 2021 O O . HIS A 1 265 ? 53.439 -25.521 -72.447 1.00 39.44 265 HIS A O 1
ATOM 2027 N N . GLY A 1 266 ? 52.288 -24.525 -70.814 1.00 32.34 266 GLY A N 1
ATOM 2028 C CA . GLY A 1 266 ? 51.490 -23.645 -71.672 1.00 32.34 266 GLY A CA 1
ATOM 2029 C C . GLY A 1 266 ? 51.334 -22.281 -71.006 1.00 32.34 266 GLY A C 1
ATOM 2030 O O . GLY A 1 266 ? 50.574 -22.147 -7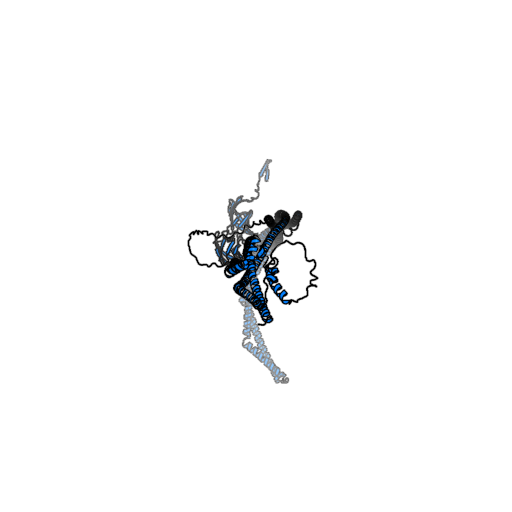0.055 1.00 32.34 266 GLY A O 1
ATOM 2031 N N . ARG A 1 267 ? 52.097 -21.272 -71.452 1.00 34.12 267 ARG A N 1
ATOM 2032 C CA . ARG A 1 267 ? 52.060 -19.904 -70.901 1.00 34.12 267 ARG A CA 1
ATOM 2033 C C . ARG A 1 267 ? 50.709 -19.234 -71.210 1.00 34.12 267 ARG A C 1
ATOM 2035 O O . ARG A 1 267 ? 50.440 -18.999 -72.388 1.00 34.12 267 ARG A O 1
ATOM 2042 N N . PRO A 1 268 ? 49.917 -18.800 -70.215 1.00 34.06 268 PRO A N 1
ATOM 2043 C CA . PRO A 1 268 ? 48.990 -17.697 -70.410 1.00 34.06 268 PRO A CA 1
ATOM 2044 C C . PRO A 1 268 ? 49.798 -16.394 -70.389 1.00 34.06 268 PRO A C 1
ATOM 2046 O O . PRO A 1 268 ? 50.626 -16.176 -69.501 1.00 34.06 268 PRO A O 1
ATOM 2049 N N . PHE A 1 269 ? 49.585 -15.523 -71.374 1.00 34.91 269 PHE A N 1
ATOM 2050 C CA . PHE A 1 269 ? 50.084 -14.150 -71.324 1.00 34.91 269 PHE A CA 1
ATOM 2051 C C . PHE A 1 269 ? 49.551 -13.479 -70.051 1.00 34.91 269 PHE A C 1
ATOM 2053 O O . PHE A 1 269 ? 48.345 -13.290 -69.901 1.00 34.91 269 PHE A O 1
ATOM 2060 N N . ALA A 1 270 ? 50.453 -13.136 -69.132 1.00 31.34 270 ALA A N 1
ATOM 2061 C CA . ALA A 1 270 ? 50.132 -12.305 -67.985 1.00 31.34 270 ALA A CA 1
ATOM 2062 C C . ALA A 1 270 ? 49.658 -10.927 -68.485 1.00 31.34 270 ALA A C 1
ATOM 2064 O O . ALA A 1 270 ? 50.369 -10.311 -69.289 1.00 31.34 270 ALA A O 1
ATOM 2065 N N . PRO A 1 271 ? 48.499 -10.407 -68.041 1.00 38.59 271 PRO A N 1
ATOM 2066 C CA . PRO A 1 271 ? 48.244 -8.984 -68.172 1.00 38.59 271 PRO A CA 1
ATOM 2067 C C . PRO A 1 271 ? 49.333 -8.245 -67.385 1.00 38.59 271 PRO A C 1
ATOM 2069 O O . PRO A 1 271 ? 49.688 -8.640 -66.273 1.00 38.59 271 PRO A O 1
ATOM 2072 N N . ALA A 1 272 ? 49.904 -7.206 -67.994 1.00 31.75 272 ALA A N 1
ATOM 2073 C CA . ALA A 1 272 ? 50.887 -6.347 -67.347 1.00 31.75 272 ALA A CA 1
ATOM 2074 C C . ALA A 1 272 ? 50.377 -5.895 -65.963 1.00 31.75 272 ALA A C 1
ATOM 2076 O O . ALA A 1 272 ? 49.174 -5.647 -65.830 1.00 31.75 272 ALA A O 1
ATOM 2077 N N . PRO A 1 273 ? 51.248 -5.761 -64.945 1.00 39.06 273 PRO A N 1
ATOM 2078 C CA . PRO A 1 273 ? 50.840 -5.226 -63.656 1.00 39.06 273 PRO A CA 1
ATOM 2079 C C . PRO A 1 273 ? 50.311 -3.808 -63.874 1.00 39.06 273 PRO A C 1
ATOM 2081 O O . PRO A 1 273 ? 51.067 -2.876 -64.145 1.00 39.06 273 PRO A O 1
ATOM 2084 N N . THR A 1 274 ? 48.995 -3.635 -63.789 1.00 38.56 274 THR A N 1
ATOM 2085 C CA . THR A 1 274 ? 48.417 -2.311 -63.585 1.00 38.56 274 THR A CA 1
ATOM 2086 C C . THR A 1 274 ? 48.916 -1.824 -62.228 1.00 38.56 274 THR A C 1
ATOM 2088 O O . THR A 1 274 ? 48.747 -2.558 -61.250 1.00 38.56 274 THR A O 1
ATOM 2091 N N . PRO A 1 275 ? 49.535 -0.635 -62.129 1.00 40.22 275 PRO A N 1
ATOM 2092 C CA . PRO A 1 275 ? 49.901 -0.088 -60.833 1.00 40.22 275 PRO A CA 1
ATOM 2093 C C . PRO A 1 275 ? 48.630 -0.001 -59.989 1.00 40.22 275 PRO A C 1
ATOM 2095 O O . PRO A 1 275 ? 47.620 0.543 -60.441 1.00 40.22 275 PRO A O 1
ATOM 2098 N N . ALA A 1 276 ? 48.658 -0.593 -58.794 1.00 43.22 276 ALA A N 1
ATOM 2099 C CA . ALA A 1 276 ? 47.587 -0.440 -57.826 1.00 43.22 276 ALA A CA 1
ATOM 2100 C C . ALA A 1 276 ? 47.394 1.061 -57.597 1.00 43.22 276 ALA A C 1
ATOM 2102 O O . ALA A 1 276 ? 48.297 1.736 -57.103 1.00 43.22 276 ALA A O 1
ATOM 2103 N N . ILE A 1 277 ? 46.247 1.595 -58.010 1.00 54.59 277 ILE A N 1
ATOM 2104 C CA . ILE A 1 277 ? 45.905 2.980 -57.717 1.00 54.59 277 ILE A CA 1
ATOM 2105 C C . ILE A 1 277 ? 45.587 3.009 -56.223 1.00 54.59 277 ILE A C 1
ATOM 2107 O O . ILE A 1 277 ? 44.498 2.632 -55.796 1.00 54.59 277 ILE A O 1
ATOM 2111 N N . VAL A 1 278 ? 46.593 3.349 -55.420 1.00 61.69 278 VAL A N 1
ATOM 2112 C CA . VAL A 1 278 ? 46.437 3.592 -53.987 1.00 61.69 278 VAL A CA 1
ATOM 2113 C C . VAL A 1 278 ? 45.459 4.752 -53.851 1.00 61.69 278 VAL A C 1
ATOM 2115 O O . VAL A 1 278 ? 45.749 5.838 -54.340 1.00 61.69 278 VAL A O 1
ATOM 2118 N N . ASP A 1 279 ? 44.300 4.513 -53.233 1.00 70.38 279 ASP A N 1
ATOM 2119 C CA . ASP A 1 279 ? 43.302 5.548 -52.955 1.00 70.38 279 ASP A CA 1
ATOM 2120 C C . ASP A 1 279 ? 43.930 6.632 -52.057 1.00 70.38 279 ASP A C 1
ATOM 2122 O O . ASP A 1 279 ? 44.153 6.383 -50.865 1.00 70.38 279 ASP A O 1
ATOM 2126 N N . PRO A 1 280 ? 44.229 7.827 -52.597 1.00 70.06 280 PRO A N 1
ATOM 2127 C CA . PRO A 1 280 ? 44.969 8.854 -51.871 1.00 70.06 280 PRO A CA 1
ATOM 2128 C C . PRO A 1 280 ? 44.134 9.497 -50.754 1.00 70.06 280 PRO A C 1
ATOM 2130 O O . PRO A 1 280 ? 44.684 10.189 -49.900 1.00 70.06 280 PRO A O 1
ATOM 2133 N N . CYS A 1 281 ? 42.817 9.257 -50.724 1.00 82.81 281 CYS A N 1
ATOM 2134 C CA . CYS A 1 281 ? 41.893 9.858 -49.762 1.00 82.81 281 CYS A CA 1
ATOM 2135 C C . CYS A 1 281 ? 41.471 8.896 -48.637 1.00 82.81 281 CYS A C 1
ATOM 2137 O O . CYS A 1 281 ? 40.714 9.283 -47.740 1.00 82.81 281 CYS A O 1
ATOM 2139 N N . LYS A 1 282 ? 41.984 7.657 -48.639 1.00 82.94 282 LYS A N 1
ATOM 2140 C CA . LYS A 1 282 ? 41.625 6.605 -47.674 1.00 82.94 282 LYS A CA 1
ATOM 2141 C C . LYS A 1 282 ? 41.870 7.011 -46.216 1.00 82.94 282 LYS A C 1
ATOM 2143 O O . LYS A 1 282 ? 40.989 6.845 -45.377 1.00 82.94 282 LYS A O 1
ATOM 2148 N N . GLU A 1 283 ? 43.026 7.603 -45.910 1.00 84.06 283 GLU A N 1
ATOM 2149 C CA . GLU A 1 283 ? 43.377 7.988 -44.534 1.00 84.06 283 GLU A CA 1
ATOM 2150 C C . GLU A 1 283 ? 42.434 9.064 -43.963 1.00 84.06 283 GLU A C 1
ATOM 2152 O O . GLU A 1 283 ? 42.096 9.039 -42.776 1.00 84.06 283 GLU A O 1
ATOM 2157 N N . ILE A 1 284 ? 41.968 9.992 -44.808 1.00 85.19 284 ILE A N 1
ATOM 2158 C CA . ILE A 1 284 ? 41.026 11.047 -44.409 1.00 85.19 284 ILE A CA 1
ATOM 2159 C C . ILE A 1 284 ? 39.650 10.433 -44.109 1.00 85.19 284 ILE A C 1
ATOM 2161 O O . ILE A 1 284 ? 39.063 10.751 -43.073 1.00 85.19 284 ILE A O 1
ATOM 2165 N N . ARG A 1 285 ? 39.173 9.499 -44.947 1.00 83.06 285 ARG A N 1
ATOM 2166 C CA . ARG A 1 285 ? 37.927 8.742 -44.711 1.00 83.06 285 ARG A CA 1
ATOM 2167 C C . ARG A 1 285 ? 37.977 7.926 -43.416 1.00 83.06 285 ARG A C 1
ATOM 2169 O O . ARG A 1 285 ? 37.031 7.960 -42.631 1.00 83.06 285 ARG A O 1
ATOM 2176 N N . ASP A 1 286 ? 39.098 7.263 -43.141 1.00 85.31 286 ASP A N 1
ATOM 2177 C CA . ASP A 1 286 ? 39.272 6.480 -41.914 1.00 85.31 286 ASP A CA 1
ATOM 2178 C C . ASP A 1 286 ? 39.302 7.364 -40.653 1.00 85.31 286 ASP A C 1
ATOM 2180 O O . ASP A 1 286 ? 38.765 6.984 -39.609 1.00 85.31 286 ASP A O 1
ATOM 2184 N N . ARG A 1 287 ? 39.902 8.563 -40.728 1.00 86.31 287 ARG A N 1
ATOM 2185 C CA . ARG A 1 287 ? 39.861 9.556 -39.636 1.00 86.31 287 ARG A CA 1
ATOM 2186 C C . ARG A 1 287 ? 38.448 10.087 -39.404 1.00 86.31 287 ARG A C 1
ATOM 2188 O O . ARG A 1 287 ? 38.019 10.132 -38.253 1.00 86.31 287 ARG A O 1
ATOM 2195 N N . LEU A 1 288 ? 37.720 10.423 -40.470 1.00 86.75 288 LEU A N 1
ATOM 2196 C CA . LEU A 1 288 ? 36.338 10.902 -40.390 1.00 86.75 288 LEU A CA 1
ATOM 2197 C C . LEU A 1 288 ? 35.429 9.871 -39.706 1.00 86.75 288 LEU A C 1
ATOM 2199 O O . LEU A 1 288 ? 34.714 10.215 -38.767 1.00 86.75 288 LEU A O 1
ATOM 2203 N N . ARG A 1 289 ? 35.549 8.590 -40.077 1.00 86.00 289 ARG A N 1
ATOM 2204 C CA . ARG A 1 289 ? 34.806 7.488 -39.446 1.00 86.00 289 ARG A CA 1
ATOM 2205 C C . ARG A 1 289 ? 35.061 7.396 -37.936 1.00 86.00 289 ARG A C 1
ATOM 2207 O O . ARG A 1 289 ? 34.124 7.252 -37.156 1.00 86.00 289 ARG A O 1
ATOM 2214 N N . ARG A 1 290 ? 36.318 7.544 -37.495 1.00 87.81 290 ARG A N 1
ATOM 2215 C CA . ARG A 1 290 ? 36.667 7.546 -36.059 1.00 87.81 290 ARG A CA 1
ATOM 2216 C C . ARG A 1 290 ? 36.056 8.728 -35.301 1.00 87.81 290 ARG A C 1
ATOM 2218 O O . ARG A 1 290 ? 35.637 8.550 -34.155 1.00 87.81 290 ARG A O 1
ATOM 2225 N N . VAL A 1 291 ? 36.012 9.912 -35.916 1.00 86.44 291 VAL A N 1
ATOM 2226 C CA . VAL A 1 291 ? 35.370 11.109 -35.342 1.00 86.44 291 VAL A CA 1
ATOM 2227 C C . VAL A 1 291 ? 33.856 10.909 -35.238 1.00 86.44 291 VAL A C 1
ATOM 2229 O O . VAL A 1 291 ? 33.275 11.201 -34.195 1.00 86.44 291 VAL A O 1
ATOM 2232 N N . GLU A 1 292 ? 33.217 10.336 -36.259 1.00 83.81 292 GLU A N 1
ATOM 2233 C CA . GLU A 1 292 ? 31.782 10.022 -36.247 1.00 83.81 292 GLU A CA 1
ATOM 2234 C C . GLU A 1 292 ? 31.404 8.983 -35.183 1.00 83.81 292 GLU A C 1
ATOM 2236 O O . GLU A 1 292 ? 30.398 9.149 -34.488 1.00 83.81 292 GLU A O 1
ATOM 2241 N N . ASP A 1 293 ? 32.221 7.946 -34.994 1.00 84.81 293 ASP A N 1
ATOM 2242 C CA . ASP A 1 293 ? 31.993 6.935 -33.957 1.00 84.81 293 ASP A CA 1
ATOM 2243 C C . ASP A 1 293 ? 32.143 7.513 -32.540 1.00 84.81 293 ASP A C 1
ATOM 2245 O O . ASP A 1 293 ? 31.366 7.171 -31.644 1.00 84.81 293 ASP A O 1
ATOM 2249 N N . ARG A 1 294 ? 33.110 8.419 -32.322 1.00 85.38 294 ARG A N 1
ATOM 2250 C CA . ARG A 1 294 ? 33.246 9.163 -31.055 1.00 85.38 294 ARG A CA 1
ATOM 2251 C C . ARG A 1 294 ? 32.052 10.085 -30.822 1.00 85.38 294 ARG A C 1
ATOM 2253 O O . ARG A 1 294 ? 31.468 10.050 -29.743 1.00 85.38 294 ARG A O 1
ATOM 2260 N N . LEU A 1 295 ? 31.631 10.825 -31.847 1.00 85.88 295 LEU A N 1
ATOM 2261 C CA . LEU A 1 295 ? 30.477 11.720 -31.783 1.00 85.88 295 LEU A CA 1
ATOM 2262 C C . LEU A 1 295 ? 29.193 10.954 -31.414 1.00 85.88 295 LEU A C 1
ATOM 2264 O O . LEU A 1 295 ? 28.450 11.399 -30.543 1.00 85.88 295 LEU A O 1
ATOM 2268 N N . LYS A 1 296 ? 28.962 9.769 -32.002 1.00 83.38 296 LYS A N 1
ATOM 2269 C CA . LYS A 1 296 ? 27.828 8.889 -31.661 1.00 83.38 296 LYS A CA 1
ATOM 2270 C C . LYS A 1 296 ? 27.847 8.407 -30.210 1.00 83.38 296 LYS A C 1
ATOM 2272 O O . LYS A 1 296 ? 26.776 8.220 -29.637 1.00 83.38 296 LYS A O 1
ATOM 2277 N N . ARG A 1 297 ? 29.024 8.163 -29.623 1.00 83.81 297 ARG A N 1
ATOM 2278 C CA . ARG A 1 297 ? 29.142 7.750 -28.215 1.00 83.81 297 ARG A CA 1
ATOM 2279 C C . ARG A 1 297 ? 28.795 8.893 -27.267 1.00 83.81 297 ARG A C 1
ATOM 2281 O O . ARG A 1 297 ? 27.945 8.701 -26.405 1.00 83.81 297 ARG A O 1
ATOM 2288 N N . GLU A 1 298 ? 29.365 10.075 -27.479 1.00 81.88 298 GLU A N 1
ATOM 2289 C CA . GLU A 1 298 ? 29.114 11.234 -26.611 1.00 81.88 298 GLU A CA 1
ATOM 2290 C C . GLU A 1 298 ? 27.663 11.742 -26.713 1.00 81.88 298 GLU A C 1
ATOM 2292 O O . GLU A 1 298 ? 27.053 12.105 -25.707 1.00 81.88 298 GLU A O 1
ATOM 2297 N N . LEU A 1 299 ? 27.044 11.669 -27.900 1.00 79.19 299 LEU A N 1
ATOM 2298 C CA . LEU A 1 299 ? 25.620 11.990 -28.100 1.00 79.19 299 LEU A CA 1
ATOM 2299 C C . LEU A 1 299 ? 24.657 11.102 -27.297 1.00 79.19 299 LEU A C 1
ATOM 2301 O O . LEU A 1 299 ? 23.527 11.517 -27.063 1.00 79.19 299 LEU A O 1
ATOM 2305 N N . LYS A 1 300 ? 25.066 9.900 -26.863 1.00 78.62 300 LYS A N 1
ATOM 2306 C CA . LYS A 1 300 ? 24.234 9.054 -25.984 1.00 78.62 300 LYS A CA 1
ATOM 2307 C C . LYS A 1 300 ? 24.174 9.579 -24.550 1.00 78.62 300 LYS A C 1
ATOM 2309 O O . LYS A 1 300 ? 23.237 9.252 -23.831 1.00 78.62 300 LYS A O 1
ATOM 2314 N N . VAL A 1 301 ? 25.172 10.356 -24.133 1.00 77.94 301 VAL A N 1
ATOM 2315 C CA . VAL A 1 301 ? 25.303 10.873 -22.764 1.00 77.94 301 VAL A CA 1
ATOM 2316 C C . VAL A 1 301 ? 24.563 12.206 -22.601 1.00 77.94 301 VAL A C 1
ATOM 2318 O O . VAL A 1 301 ? 24.092 12.517 -21.509 1.00 77.94 301 VAL A O 1
ATOM 2321 N N . VAL A 1 302 ? 24.428 12.990 -23.678 1.00 72.38 302 VAL A N 1
ATOM 2322 C CA . VAL A 1 302 ? 23.811 14.327 -23.647 1.00 72.38 302 VAL A CA 1
ATOM 2323 C C . VAL A 1 302 ? 22.327 14.274 -24.056 1.00 72.38 302 VAL A C 1
ATOM 2325 O O . VAL A 1 302 ? 22.006 13.774 -25.134 1.00 72.38 302 VAL A O 1
ATOM 2328 N N . PRO A 1 303 ? 21.395 14.823 -23.251 1.00 71.75 303 PRO A N 1
ATOM 2329 C CA . PRO A 1 303 ? 19.973 14.887 -23.598 1.00 71.75 303 PRO A CA 1
ATOM 2330 C C . PRO A 1 303 ? 19.692 15.678 -24.891 1.00 71.75 303 PRO A C 1
ATOM 2332 O O . PRO A 1 303 ? 20.243 16.759 -25.101 1.00 71.75 303 PRO A O 1
ATOM 2335 N N . LYS A 1 304 ? 18.755 15.188 -25.719 1.00 62.19 304 LYS A N 1
ATOM 2336 C CA . LYS A 1 304 ? 18.418 15.733 -27.057 1.00 62.19 304 LYS A CA 1
ATOM 2337 C C . LYS A 1 304 ? 18.029 17.222 -27.096 1.00 62.19 304 LYS A C 1
ATOM 2339 O O . LYS A 1 304 ? 18.155 17.834 -28.141 1.00 62.19 304 LYS A O 1
ATOM 2344 N N . GLY A 1 305 ? 17.566 17.813 -25.992 1.00 62.28 305 GLY A N 1
ATOM 2345 C CA . GLY A 1 305 ? 17.192 19.239 -25.928 1.00 62.28 305 GLY A CA 1
ATOM 2346 C C . GLY A 1 305 ? 18.349 20.202 -25.627 1.00 62.28 305 GLY A C 1
ATOM 2347 O O . GLY A 1 305 ? 18.137 21.409 -25.575 1.00 62.28 305 GLY A O 1
ATOM 2348 N N . ILE A 1 306 ? 19.554 19.679 -25.374 1.00 63.06 306 ILE A N 1
ATOM 2349 C CA . ILE A 1 306 ? 20.747 20.451 -24.984 1.00 63.06 306 ILE A CA 1
ATOM 2350 C C . ILE A 1 306 ? 21.791 20.480 -26.117 1.00 63.06 306 ILE A C 1
ATOM 2352 O O . ILE A 1 306 ? 22.637 21.372 -26.149 1.00 63.06 306 ILE A O 1
ATOM 2356 N N . SER A 1 307 ? 21.712 19.554 -27.080 1.00 57.94 307 SER A N 1
ATOM 2357 C CA . SER A 1 307 ? 22.711 19.340 -28.144 1.00 57.94 307 SER A CA 1
ATOM 2358 C C . SER A 1 307 ? 22.918 20.510 -29.110 1.00 57.94 307 SER A C 1
ATOM 2360 O O . SER A 1 307 ? 23.924 20.528 -29.832 1.00 57.94 307 SER A O 1
ATOM 2362 N N . ASP A 1 308 ? 21.971 21.447 -29.129 1.00 61.84 308 ASP A N 1
ATOM 2363 C CA . ASP A 1 308 ? 21.891 22.539 -30.102 1.00 61.84 308 ASP A CA 1
ATOM 2364 C C . ASP A 1 308 ? 22.423 23.869 -29.539 1.00 61.84 308 ASP A C 1
ATOM 2366 O O . ASP A 1 308 ? 22.719 24.789 -30.299 1.00 61.84 308 ASP A O 1
ATOM 2370 N N . GLU A 1 309 ? 22.604 23.975 -28.216 1.00 70.69 309 GLU A N 1
ATOM 2371 C CA . GLU A 1 309 ? 23.175 25.168 -27.582 1.00 70.69 309 GLU A CA 1
ATOM 2372 C C . GLU A 1 309 ? 24.709 25.159 -27.707 1.00 70.69 309 GLU A C 1
ATOM 2374 O O . GLU A 1 309 ? 25.399 24.257 -27.222 1.00 70.69 309 GLU A O 1
ATOM 2379 N N . VAL A 1 310 ? 25.261 26.191 -28.349 1.00 63.47 310 VAL A N 1
ATOM 2380 C CA . VAL A 1 310 ? 26.701 26.300 -28.650 1.00 63.47 310 VAL A CA 1
ATOM 2381 C C . VAL A 1 310 ? 27.522 26.594 -27.389 1.00 63.47 310 VAL A C 1
ATOM 2383 O O . VAL A 1 310 ? 28.638 26.089 -27.236 1.00 63.47 310 VAL A O 1
ATOM 2386 N N . ASP A 1 311 ? 26.964 27.371 -26.456 1.00 75.12 311 ASP A N 1
ATOM 2387 C CA . ASP A 1 311 ? 27.655 27.766 -25.232 1.00 75.12 311 ASP A CA 1
ATOM 2388 C C . ASP A 1 311 ? 27.465 26.742 -24.102 1.00 75.12 311 ASP A C 1
ATOM 2390 O O . ASP A 1 311 ? 26.415 26.630 -23.463 1.00 75.12 311 ASP A O 1
ATOM 2394 N N . SER A 1 312 ? 28.543 26.013 -23.809 1.00 74.44 312 SER A N 1
ATOM 2395 C CA . SER A 1 312 ? 28.582 25.021 -22.732 1.00 74.44 312 SER A CA 1
ATOM 2396 C C . SER A 1 312 ? 28.437 25.634 -21.331 1.00 74.44 312 SER A C 1
ATOM 2398 O O . SER A 1 312 ? 28.022 24.933 -20.406 1.00 74.44 312 SER A O 1
ATOM 2400 N N . ASN A 1 313 ? 28.765 26.917 -21.146 1.00 75.25 313 ASN A N 1
ATOM 2401 C CA . ASN A 1 313 ? 28.620 27.599 -19.857 1.00 75.25 313 ASN A CA 1
ATOM 2402 C C . ASN A 1 313 ? 27.155 27.949 -19.579 1.00 75.25 313 ASN A C 1
ATOM 2404 O O . ASN A 1 313 ? 26.672 27.719 -18.472 1.00 75.25 313 ASN A O 1
ATOM 2408 N N . LYS A 1 314 ? 26.412 28.373 -20.602 1.00 77.81 314 LYS A N 1
ATOM 2409 C CA . LYS A 1 314 ? 24.970 28.642 -20.516 1.00 77.81 314 LYS A CA 1
ATOM 2410 C C . LYS A 1 314 ? 24.154 27.380 -20.202 1.00 77.81 314 LYS A C 1
ATOM 2412 O O . LYS A 1 314 ? 23.226 27.423 -19.392 1.00 77.81 314 LYS A O 1
ATOM 2417 N N . VAL A 1 315 ? 24.546 26.233 -20.768 1.00 76.38 315 VAL A N 1
ATOM 2418 C CA . VAL A 1 315 ? 23.990 24.909 -20.419 1.00 76.38 315 VAL A CA 1
ATOM 2419 C C . VAL A 1 315 ? 24.258 24.565 -18.950 1.00 76.38 315 VAL A C 1
ATOM 2421 O O . VAL A 1 315 ? 23.343 24.151 -18.235 1.00 76.38 315 VAL A O 1
ATOM 2424 N N . LYS A 1 316 ? 25.495 24.775 -18.478 1.00 79.69 316 LYS A N 1
ATOM 2425 C CA . LYS A 1 316 ? 25.883 24.536 -17.080 1.00 79.69 316 LYS A CA 1
ATOM 2426 C C . LYS A 1 316 ? 25.077 25.406 -16.111 1.00 79.69 316 LYS A C 1
ATOM 2428 O O . LYS A 1 316 ? 24.586 24.895 -15.108 1.00 79.69 316 LYS A O 1
ATOM 2433 N N . GLU A 1 317 ? 24.917 26.694 -16.407 1.00 80.69 317 GLU A N 1
ATOM 2434 C CA . GLU A 1 317 ? 24.140 27.617 -15.573 1.00 80.69 317 GLU A CA 1
ATOM 2435 C C . GLU A 1 317 ? 22.653 27.271 -15.525 1.00 80.69 317 GLU A C 1
ATOM 2437 O O . GLU A 1 317 ? 22.045 27.370 -14.462 1.00 80.69 317 GLU A O 1
ATOM 2442 N N . LYS A 1 318 ? 22.055 26.853 -16.648 1.00 81.38 318 LYS A N 1
ATOM 2443 C CA . LYS A 1 318 ? 20.645 26.443 -16.688 1.00 81.38 318 LYS A CA 1
ATOM 2444 C C . LYS A 1 318 ? 20.402 25.203 -15.823 1.00 81.38 318 LYS A C 1
ATOM 2446 O O . LYS A 1 318 ? 19.531 25.228 -14.961 1.00 81.38 318 LYS A O 1
ATOM 2451 N N . LEU A 1 319 ? 21.226 24.165 -15.991 1.00 79.88 319 LEU A N 1
ATOM 2452 C CA . LEU A 1 319 ? 21.131 22.932 -15.202 1.00 79.88 319 LEU A CA 1
ATOM 2453 C C . LEU A 1 319 ? 21.377 23.178 -13.705 1.00 79.88 319 LEU A C 1
ATOM 2455 O O . LEU A 1 319 ? 20.684 22.597 -12.873 1.00 79.88 319 LEU A O 1
ATOM 2459 N N . ARG A 1 320 ? 22.316 24.070 -13.353 1.00 82.06 320 ARG A N 1
ATOM 2460 C CA . ARG A 1 320 ? 22.541 24.483 -11.958 1.00 82.06 320 ARG A CA 1
ATOM 2461 C C . ARG A 1 320 ? 21.353 25.244 -11.378 1.00 82.06 320 ARG A C 1
ATOM 2463 O O . ARG A 1 320 ? 20.924 24.915 -10.279 1.00 82.06 320 ARG A O 1
ATOM 2470 N N . ARG A 1 321 ? 20.777 26.199 -12.116 1.00 83.31 321 ARG A N 1
ATOM 2471 C CA . ARG A 1 321 ? 19.590 26.950 -11.673 1.00 83.31 321 ARG A CA 1
ATOM 2472 C C . ARG A 1 321 ? 18.387 26.043 -11.428 1.00 83.31 321 ARG A C 1
ATOM 2474 O O . ARG A 1 321 ? 17.710 26.208 -10.416 1.00 83.31 321 ARG A O 1
ATOM 2481 N N . ASP A 1 322 ? 18.144 25.074 -12.306 1.00 82.56 322 ASP A N 1
ATOM 2482 C CA . ASP A 1 322 ? 17.040 24.121 -12.150 1.00 82.56 322 ASP A CA 1
ATOM 2483 C C . ASP A 1 322 ? 17.253 23.203 -10.931 1.00 82.56 322 ASP A C 1
ATOM 2485 O O . ASP A 1 322 ? 16.325 22.970 -10.148 1.00 82.56 322 ASP A O 1
ATOM 2489 N N . LEU A 1 323 ? 18.490 22.735 -10.721 1.00 83.50 323 LEU A N 1
ATOM 2490 C CA . LEU A 1 323 ? 18.857 21.920 -9.561 1.00 83.50 323 LEU A CA 1
ATOM 2491 C C . LEU A 1 323 ? 18.750 22.716 -8.247 1.00 83.50 323 LEU A C 1
ATOM 2493 O O . LEU A 1 323 ? 18.157 22.229 -7.283 1.00 83.50 323 LEU A O 1
ATOM 2497 N N . GLU A 1 324 ? 19.230 23.961 -8.214 1.00 85.06 324 GLU A N 1
ATOM 2498 C CA . GLU A 1 324 ? 19.102 24.868 -7.065 1.00 85.06 324 GLU A CA 1
ATOM 2499 C C . GLU A 1 324 ? 17.642 25.212 -6.752 1.00 85.06 324 GLU A C 1
ATOM 2501 O O . GLU A 1 324 ? 17.240 25.210 -5.586 1.00 85.06 324 GLU A O 1
ATOM 2506 N N . ALA A 1 325 ? 16.819 25.470 -7.773 1.00 85.38 325 ALA A N 1
ATOM 2507 C CA . ALA A 1 325 ? 15.393 25.731 -7.598 1.00 85.38 325 ALA A CA 1
ATOM 2508 C C . ALA A 1 325 ? 14.676 24.519 -6.987 1.00 85.38 325 ALA A C 1
ATOM 2510 O O . ALA A 1 325 ? 13.865 24.670 -6.069 1.00 85.38 325 ALA A O 1
ATOM 2511 N N . ARG A 1 326 ? 15.006 23.305 -7.446 1.00 86.62 326 ARG A N 1
ATOM 2512 C CA . ARG A 1 326 ? 14.474 22.062 -6.876 1.00 86.62 326 ARG A CA 1
ATOM 2513 C C . ARG A 1 326 ? 14.954 21.847 -5.438 1.00 86.62 326 ARG A C 1
ATOM 2515 O O . ARG A 1 326 ? 14.133 21.501 -4.590 1.00 86.62 326 ARG A O 1
ATOM 2522 N N . ARG A 1 327 ? 16.230 22.127 -5.140 1.00 86.88 327 ARG A N 1
ATOM 2523 C CA . ARG A 1 327 ? 16.801 22.026 -3.785 1.00 86.88 327 ARG A CA 1
ATOM 2524 C C . ARG A 1 327 ? 16.075 22.961 -2.822 1.00 86.88 327 ARG A C 1
ATOM 2526 O O . ARG A 1 327 ? 15.613 22.515 -1.781 1.00 86.88 327 ARG A O 1
ATOM 2533 N N . LYS A 1 328 ? 15.867 24.224 -3.217 1.00 88.38 328 LYS A N 1
ATOM 2534 C CA . LYS A 1 328 ? 15.109 25.212 -2.429 1.00 88.38 328 LYS A CA 1
ATOM 2535 C C . LYS A 1 328 ? 13.674 24.764 -2.150 1.00 88.38 328 LYS A C 1
ATOM 2537 O O . LYS A 1 328 ? 13.213 24.914 -1.024 1.00 88.38 328 LYS A O 1
ATOM 2542 N N . ARG A 1 329 ? 12.980 24.184 -3.139 1.00 89.06 329 ARG A N 1
ATOM 2543 C CA . ARG A 1 329 ? 11.615 23.657 -2.952 1.00 89.06 329 ARG A CA 1
ATOM 2544 C C . ARG A 1 329 ? 11.582 22.529 -1.923 1.00 89.06 329 ARG A C 1
ATOM 2546 O O . ARG A 1 329 ? 10.768 22.587 -1.007 1.00 89.06 329 ARG A O 1
ATOM 2553 N N . ILE A 1 330 ? 12.484 21.553 -2.036 1.00 90.38 330 ILE A N 1
ATOM 2554 C CA . ILE A 1 330 ? 12.561 20.427 -1.094 1.00 90.38 330 ILE A CA 1
ATOM 2555 C C . ILE A 1 330 ? 12.921 20.925 0.310 1.00 90.38 330 ILE A C 1
ATOM 2557 O O . ILE A 1 330 ? 12.216 20.598 1.256 1.00 90.38 330 ILE A O 1
ATOM 2561 N N . SER A 1 331 ? 13.929 21.793 0.451 1.00 89.06 331 SER A N 1
ATOM 2562 C CA . SER A 1 331 ? 14.290 22.383 1.748 1.00 89.06 331 SER A CA 1
ATOM 2563 C C . SER A 1 331 ? 13.148 23.194 2.368 1.00 89.06 331 SER A C 1
ATOM 2565 O O . SER A 1 331 ? 12.945 23.133 3.575 1.00 89.06 331 SER A O 1
ATOM 2567 N N . SER A 1 332 ? 12.371 23.930 1.565 1.00 91.56 332 SER A N 1
ATOM 2568 C CA . SER A 1 332 ? 11.195 24.652 2.070 1.00 91.56 332 SER A CA 1
ATOM 2569 C C . SER A 1 332 ? 10.065 23.719 2.514 1.00 91.56 332 SER A C 1
ATOM 2571 O O . SER A 1 332 ? 9.344 24.050 3.447 1.00 91.56 332 SER A O 1
ATOM 2573 N N . ALA A 1 333 ? 9.912 22.560 1.866 1.00 91.06 333 ALA A N 1
ATOM 2574 C CA . ALA A 1 333 ? 8.926 21.555 2.250 1.00 91.06 333 ALA A CA 1
ATOM 2575 C C . ALA A 1 333 ? 9.330 20.827 3.538 1.00 91.06 333 ALA A C 1
ATOM 2577 O O . ALA A 1 333 ? 8.470 20.591 4.376 1.00 91.06 333 ALA A O 1
ATOM 2578 N N . ILE A 1 334 ? 10.625 20.531 3.711 1.00 92.12 334 ILE A N 1
ATOM 2579 C CA . ILE A 1 334 ? 11.160 19.983 4.965 1.00 92.12 334 ILE A CA 1
ATOM 2580 C C . ILE A 1 334 ? 10.865 20.945 6.118 1.00 92.12 334 ILE A C 1
ATOM 2582 O O . ILE A 1 334 ? 10.221 20.524 7.066 1.00 92.12 334 ILE A O 1
ATOM 2586 N N . ARG A 1 335 ? 11.203 22.239 5.987 1.00 92.50 335 ARG A N 1
ATOM 2587 C CA . ARG A 1 335 ? 10.923 23.235 7.040 1.00 92.50 335 ARG A CA 1
ATOM 2588 C C . ARG A 1 335 ? 9.453 23.294 7.444 1.00 92.50 335 ARG A C 1
ATOM 2590 O O . ARG A 1 335 ? 9.152 23.292 8.622 1.00 92.50 335 ARG A O 1
ATOM 2597 N N . LYS A 1 336 ? 8.532 23.285 6.475 1.00 92.44 336 LYS A N 1
ATOM 2598 C CA . LYS A 1 336 ? 7.091 23.269 6.779 1.00 92.44 336 LYS A CA 1
ATOM 2599 C C . LYS A 1 336 ? 6.675 22.029 7.571 1.00 92.44 336 LYS A C 1
ATOM 2601 O O . LYS A 1 336 ? 5.878 22.142 8.488 1.00 92.44 336 LYS A O 1
ATOM 2606 N N . LEU A 1 337 ? 7.210 20.861 7.214 1.00 92.25 337 LEU A N 1
ATOM 2607 C CA . LEU A 1 337 ? 6.942 19.622 7.945 1.00 92.25 337 LEU A CA 1
ATOM 2608 C C . LEU A 1 337 ? 7.589 19.627 9.337 1.00 92.25 337 LEU A C 1
ATOM 2610 O O . LEU A 1 337 ? 7.032 19.028 10.248 1.00 92.25 337 LEU A O 1
ATOM 2614 N N . GL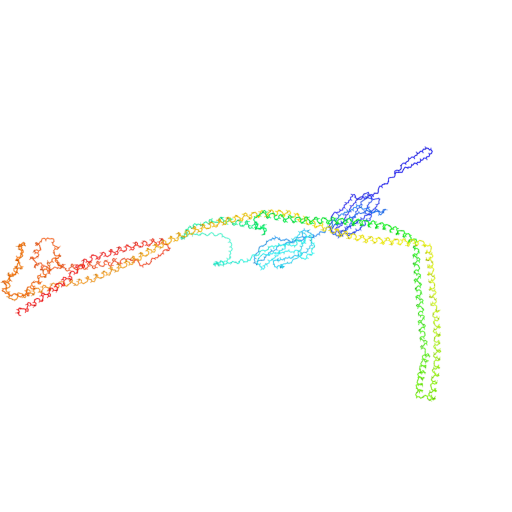U A 1 338 ? 8.748 20.269 9.508 1.00 92.00 338 GLU A N 1
ATOM 2615 C CA . GLU A 1 338 ? 9.384 20.477 10.817 1.00 92.00 338 GLU A CA 1
ATOM 2616 C C . GLU A 1 338 ? 8.518 21.381 11.704 1.00 92.00 338 GLU A C 1
ATOM 2618 O O . GLU A 1 338 ? 8.197 20.984 12.822 1.00 92.00 338 GLU A O 1
ATOM 2623 N N . ASP A 1 339 ? 8.043 22.512 11.172 1.00 91.62 339 ASP A N 1
ATOM 2624 C CA . ASP A 1 339 ? 7.126 23.420 11.873 1.00 91.62 339 ASP A CA 1
ATOM 2625 C C . ASP A 1 339 ? 5.823 22.693 12.280 1.00 91.62 339 ASP A C 1
ATOM 2627 O O . ASP A 1 339 ? 5.357 22.814 13.412 1.00 91.62 339 ASP A O 1
ATOM 2631 N N . GLU A 1 340 ? 5.243 21.883 11.383 1.00 92.00 340 GLU A N 1
ATOM 2632 C CA . GLU A 1 340 ? 4.060 21.054 11.676 1.00 92.00 340 GLU A CA 1
ATOM 2633 C C . GLU A 1 340 ? 4.333 19.998 12.759 1.00 92.00 340 GLU A C 1
ATOM 2635 O O . GLU A 1 340 ? 3.473 19.727 13.598 1.00 92.00 340 GLU A O 1
ATOM 2640 N N . ILE A 1 341 ? 5.521 19.387 12.750 1.00 93.31 341 ILE A N 1
ATOM 2641 C CA . ILE A 1 341 ? 5.941 18.417 13.766 1.00 93.31 341 ILE A CA 1
ATOM 2642 C C . ILE A 1 341 ? 6.039 19.076 15.139 1.00 93.31 341 ILE A C 1
ATOM 2644 O O . ILE A 1 341 ? 5.652 18.448 16.122 1.00 93.31 341 ILE A O 1
ATOM 2648 N N . ASP A 1 342 ? 6.560 20.297 15.218 1.00 89.62 342 ASP A N 1
ATOM 2649 C CA . ASP A 1 342 ? 6.701 21.002 16.489 1.00 89.62 342 ASP A CA 1
ATOM 2650 C C . ASP A 1 342 ? 5.332 21.393 17.058 1.00 89.62 342 ASP A C 1
ATOM 2652 O O . ASP A 1 342 ? 5.059 21.081 18.216 1.00 89.62 342 ASP A O 1
ATOM 2656 N N . VAL A 1 343 ? 4.407 21.884 16.223 1.00 91.81 343 VAL A N 1
ATOM 2657 C CA . VAL A 1 343 ? 3.005 22.101 16.635 1.00 91.81 343 VAL A CA 1
ATOM 2658 C C . VAL A 1 343 ? 2.358 20.804 17.137 1.00 91.81 343 VAL A C 1
ATOM 2660 O O . VAL A 1 343 ? 1.711 20.796 18.182 1.00 91.81 343 VAL A O 1
ATOM 2663 N N . LEU A 1 344 ? 2.551 19.684 16.430 1.00 93.69 344 LEU A N 1
ATOM 2664 C CA . LEU A 1 344 ? 2.004 18.391 16.849 1.00 93.69 344 LEU A CA 1
ATOM 2665 C C . LEU A 1 344 ? 2.577 17.918 18.190 1.00 93.69 344 LEU A C 1
ATOM 2667 O O . LEU A 1 344 ? 1.839 17.327 18.977 1.00 93.69 344 LEU A O 1
ATOM 2671 N N . LYS A 1 345 ? 3.868 18.148 18.460 1.00 91.44 345 LYS A N 1
ATOM 2672 C CA . LYS A 1 345 ? 4.477 17.800 19.753 1.00 91.44 345 LYS A CA 1
ATOM 2673 C C . LYS A 1 345 ? 3.864 18.614 20.886 1.00 91.44 345 LYS A C 1
ATOM 2675 O O . LYS A 1 345 ? 3.511 18.014 21.896 1.00 91.44 345 LYS A O 1
ATOM 2680 N N . ASP A 1 346 ? 3.701 19.922 20.701 1.00 91.38 346 ASP A N 1
ATOM 2681 C CA . ASP A 1 346 ? 3.118 20.805 21.716 1.00 91.38 346 ASP A CA 1
ATOM 2682 C C . ASP A 1 346 ? 1.675 20.387 22.045 1.00 91.38 346 ASP A C 1
ATOM 2684 O O . ASP A 1 346 ? 1.292 20.268 23.210 1.00 91.38 346 ASP A O 1
ATOM 2688 N N . GLU A 1 347 ? 0.878 20.064 21.022 1.00 92.94 347 GLU A N 1
ATOM 2689 C CA . GLU A 1 347 ? -0.478 19.540 21.212 1.00 92.94 347 GLU A CA 1
ATOM 2690 C C . GLU A 1 347 ? -0.490 18.170 21.908 1.00 92.94 347 GLU A C 1
ATOM 2692 O O . GLU A 1 347 ? -1.354 17.907 22.744 1.00 92.94 347 GLU A O 1
ATOM 2697 N N . MET A 1 348 ? 0.440 17.273 21.563 1.00 93.31 348 MET A N 1
ATOM 2698 C CA . MET A 1 348 ? 0.562 15.968 22.222 1.00 93.31 348 MET A CA 1
ATOM 2699 C C . MET A 1 348 ? 0.954 16.109 23.694 1.00 93.31 348 MET A C 1
ATOM 2701 O O . MET A 1 348 ? 0.446 15.350 24.518 1.00 93.31 348 MET A O 1
ATOM 2705 N N . GLU A 1 349 ? 1.821 17.063 24.027 1.00 91.81 349 GLU A N 1
ATOM 2706 C CA . GLU A 1 349 ? 2.235 17.319 25.405 1.00 91.81 349 GLU A CA 1
ATOM 2707 C C . GLU A 1 349 ? 1.072 17.867 26.237 1.00 91.81 349 GLU A C 1
ATOM 2709 O O . GLU A 1 349 ? 0.773 17.326 27.299 1.00 91.81 349 GLU A O 1
ATOM 2714 N N . SER A 1 350 ? 0.303 18.812 25.689 1.00 92.06 350 SER A N 1
ATOM 2715 C CA . SER A 1 350 ? -0.929 19.295 26.325 1.00 92.06 350 SER A CA 1
ATOM 2716 C C . SER A 1 350 ? -1.934 18.163 26.603 1.00 92.06 350 SER A C 1
ATOM 2718 O O . SER A 1 350 ? -2.533 18.103 27.678 1.00 92.06 350 SER A O 1
ATOM 2720 N N . ILE A 1 351 ? -2.093 17.209 25.677 1.00 93.56 351 ILE A N 1
ATOM 2721 C CA . ILE A 1 351 ? -2.969 16.044 25.891 1.00 93.56 351 ILE A CA 1
ATOM 2722 C C . ILE A 1 351 ? -2.408 15.103 26.965 1.00 93.56 351 ILE A C 1
ATOM 2724 O O . ILE A 1 351 ? -3.183 14.530 27.732 1.00 93.56 351 ILE A O 1
ATOM 2728 N N . ARG A 1 352 ? -1.084 14.924 27.042 1.00 93.06 352 ARG A N 1
ATOM 2729 C CA . ARG A 1 352 ? -0.450 14.108 28.091 1.00 93.06 352 ARG A CA 1
ATOM 2730 C C . ARG A 1 352 ? -0.655 14.708 29.475 1.00 93.06 352 ARG A C 1
ATOM 2732 O O . ARG A 1 352 ? -0.971 13.955 30.394 1.00 93.06 352 ARG A O 1
ATOM 2739 N N . GLU A 1 353 ? -0.540 16.026 29.613 1.00 89.94 353 GLU A N 1
ATOM 2740 C CA . GLU A 1 353 ? -0.834 16.733 30.864 1.00 89.94 353 GLU A CA 1
ATOM 2741 C C . GLU A 1 353 ? -2.294 16.523 31.293 1.00 89.94 353 GLU A C 1
ATOM 2743 O O . GLU A 1 353 ? -2.558 16.158 32.441 1.00 89.94 353 GLU A O 1
ATOM 2748 N N . GLU A 1 354 ? -3.249 16.649 30.360 1.00 92.81 354 GLU A N 1
ATOM 2749 C CA . GLU A 1 354 ? -4.662 16.359 30.638 1.00 92.81 354 GLU A CA 1
ATOM 2750 C C . GLU A 1 354 ? -4.891 14.899 31.063 1.00 92.81 354 GLU A C 1
ATOM 2752 O O . GLU A 1 354 ? -5.643 14.640 32.003 1.00 92.81 354 GLU A O 1
ATOM 2757 N N . ILE A 1 355 ? -4.252 13.933 30.388 1.00 93.75 355 ILE A N 1
ATOM 2758 C CA . ILE A 1 355 ? -4.338 12.510 30.749 1.00 93.75 355 ILE A CA 1
ATOM 2759 C C . ILE A 1 355 ? -3.775 12.281 32.154 1.00 93.75 355 ILE A C 1
ATOM 2761 O O . ILE A 1 355 ? -4.387 11.549 32.929 1.00 93.75 355 ILE A O 1
ATOM 2765 N N . SER A 1 356 ? -2.642 12.900 32.492 1.00 88.38 356 SER A N 1
ATOM 2766 C CA . SER A 1 356 ? -2.029 12.784 33.819 1.00 88.38 356 SER A CA 1
ATOM 2767 C C . SER A 1 356 ? -2.964 13.305 34.909 1.00 88.38 356 SER A C 1
ATOM 2769 O O . SER A 1 356 ? -3.218 12.602 35.882 1.00 88.38 356 SER A O 1
ATOM 2771 N N . SER A 1 357 ? -3.544 14.493 34.710 1.00 90.31 357 SER A N 1
ATOM 2772 C CA . SER A 1 357 ? -4.493 15.086 35.658 1.00 90.31 357 SER A CA 1
ATOM 2773 C C . SER A 1 357 ? -5.754 14.231 35.838 1.00 90.31 357 SER A C 1
ATOM 2775 O O . SER A 1 357 ? -6.216 14.034 36.960 1.00 90.31 357 SER A O 1
ATOM 2777 N N . LEU A 1 358 ? -6.298 13.676 34.749 1.00 92.19 358 LEU A N 1
ATOM 2778 C CA . LEU A 1 358 ? -7.464 12.790 34.813 1.00 92.19 358 LEU A CA 1
ATOM 2779 C C . LEU A 1 358 ? -7.155 11.455 35.505 1.00 92.19 358 LEU A C 1
ATOM 2781 O O . LEU A 1 358 ? -8.020 10.924 36.197 1.00 92.19 358 LEU A O 1
ATOM 2785 N N . LYS A 1 359 ? -5.948 10.902 35.323 1.00 90.88 359 LYS A N 1
ATOM 2786 C CA . LYS A 1 359 ? -5.518 9.685 36.027 1.00 90.88 359 LYS A CA 1
ATOM 2787 C C . LYS A 1 359 ? -5.438 9.921 37.532 1.00 90.88 359 LYS A C 1
ATOM 2789 O O . LYS A 1 359 ? -6.000 9.127 38.277 1.00 90.88 359 LYS A O 1
ATOM 2794 N N . GLU A 1 360 ? -4.832 11.029 37.951 1.00 88.81 360 GLU A N 1
ATOM 2795 C CA . GLU A 1 360 ? -4.730 11.408 39.365 1.00 88.81 360 GLU A CA 1
ATOM 2796 C C . GLU A 1 360 ? -6.119 11.601 40.002 1.00 88.81 360 GLU A C 1
ATOM 2798 O O . GLU A 1 360 ? -6.396 11.051 41.068 1.00 88.81 360 GLU A O 1
ATOM 2803 N N . GLU A 1 361 ? -7.045 12.292 39.318 1.00 91.69 361 GLU A N 1
ATOM 2804 C CA . GLU A 1 361 ? -8.432 12.425 39.797 1.00 91.69 361 GLU A CA 1
ATOM 2805 C C . GLU A 1 361 ? -9.144 11.058 39.878 1.00 91.69 361 GLU A C 1
ATOM 2807 O O . GLU A 1 361 ? -9.881 10.783 40.829 1.00 91.69 361 GLU A O 1
ATOM 2812 N N . GLY A 1 362 ? -8.927 10.184 38.891 1.00 89.81 362 GLY A N 1
ATOM 2813 C CA . GLY A 1 362 ? -9.494 8.837 38.867 1.00 89.81 362 GLY A CA 1
ATOM 2814 C C . GLY A 1 362 ? -8.985 7.948 40.005 1.00 89.81 362 GLY A C 1
ATOM 2815 O O . GLY A 1 362 ? -9.772 7.203 40.592 1.00 89.81 362 GLY A O 1
ATOM 2816 N N . GLU A 1 363 ? -7.697 8.034 40.338 1.00 89.75 363 GLU A N 1
ATOM 2817 C CA . GLU A 1 363 ? -7.070 7.292 41.437 1.00 89.75 363 GLU A CA 1
ATOM 2818 C C . GLU A 1 363 ? -7.589 7.746 42.810 1.00 89.75 363 GLU A C 1
ATOM 2820 O O . GLU A 1 363 ? -8.042 6.896 43.580 1.00 89.75 363 GLU A O 1
ATOM 2825 N N . ASP A 1 364 ? -7.663 9.058 43.082 1.00 90.62 364 ASP A N 1
ATOM 2826 C CA . ASP A 1 364 ? -8.242 9.593 44.335 1.00 90.62 364 ASP A CA 1
ATOM 2827 C C . ASP A 1 364 ? -9.703 9.143 44.521 1.00 90.62 364 ASP A C 1
ATOM 2829 O O . ASP A 1 364 ? -10.122 8.741 45.612 1.00 90.62 364 ASP A O 1
ATOM 2833 N N . LEU A 1 365 ? -10.504 9.149 43.450 1.00 92.38 365 LEU A N 1
ATOM 2834 C CA . LEU A 1 365 ? -11.886 8.671 43.525 1.00 92.38 365 LEU A CA 1
ATOM 2835 C C . LEU A 1 365 ? -11.984 7.162 43.757 1.00 92.38 365 LEU A C 1
ATOM 2837 O O . LEU A 1 365 ? -12.872 6.729 44.496 1.00 92.38 365 LEU A O 1
ATOM 2841 N N . ARG A 1 366 ? -11.100 6.361 43.152 1.00 92.25 366 ARG A N 1
ATOM 2842 C CA . ARG A 1 366 ? -11.054 4.905 43.361 1.00 92.25 366 ARG A CA 1
ATOM 2843 C C . ARG A 1 366 ? -10.669 4.563 44.796 1.00 92.25 366 ARG A C 1
ATOM 2845 O O . ARG A 1 366 ? -11.341 3.726 45.397 1.00 92.25 366 ARG A O 1
ATOM 2852 N N . GLU A 1 367 ? -9.694 5.261 45.373 1.00 88.62 367 GLU A N 1
ATOM 2853 C CA . GLU A 1 367 ? -9.305 5.088 46.777 1.00 88.62 367 GLU A CA 1
ATOM 2854 C C . GLU A 1 367 ? -10.477 5.412 47.722 1.00 88.62 367 GLU A C 1
ATOM 2856 O O . GLU A 1 367 ? -10.816 4.640 48.628 1.00 88.62 367 GLU A O 1
ATOM 2861 N N . ARG A 1 368 ? -11.183 6.525 47.475 1.00 92.44 368 ARG A N 1
ATOM 2862 C CA . ARG A 1 368 ? -12.386 6.884 48.247 1.00 92.44 368 ARG A CA 1
ATOM 2863 C C . ARG A 1 368 ? -13.500 5.855 48.091 1.00 92.44 368 ARG A C 1
ATOM 2865 O O . ARG A 1 368 ? -14.130 5.496 49.086 1.00 92.44 368 ARG A O 1
ATOM 2872 N N . ALA A 1 369 ? -13.736 5.366 46.875 1.00 90.31 369 ALA A N 1
ATOM 2873 C CA . ALA A 1 369 ? -14.730 4.334 46.608 1.00 90.31 369 ALA A CA 1
ATOM 2874 C C . ALA A 1 369 ? -14.396 3.030 47.349 1.00 90.31 369 ALA A C 1
ATOM 2876 O O . ALA A 1 369 ? -15.279 2.432 47.964 1.00 90.31 369 ALA A O 1
ATOM 2877 N N . GLU A 1 370 ? -13.130 2.613 47.367 1.00 90.56 370 GLU A N 1
ATOM 2878 C CA . GLU A 1 370 ? -12.680 1.421 48.087 1.00 90.56 370 GLU A CA 1
ATOM 2879 C C . GLU A 1 370 ? -12.875 1.560 49.603 1.00 90.56 370 GLU A C 1
ATOM 2881 O O . GLU A 1 370 ? -13.429 0.668 50.260 1.00 90.56 370 GLU A O 1
ATOM 2886 N N . LYS A 1 371 ? -12.527 2.721 50.166 1.00 89.88 371 LYS A N 1
ATOM 2887 C CA . LYS A 1 371 ? -12.791 3.031 51.575 1.00 89.88 371 LYS A CA 1
ATOM 2888 C C . LYS A 1 371 ? -14.288 2.979 51.903 1.00 89.88 371 LYS A C 1
ATOM 2890 O O . LYS A 1 371 ? -14.692 2.345 52.879 1.00 89.88 371 LYS A O 1
ATOM 2895 N N . THR A 1 372 ? -15.138 3.566 51.064 1.00 90.62 372 THR A N 1
ATOM 2896 C CA . THR A 1 372 ? -16.596 3.493 51.242 1.00 90.62 372 THR A CA 1
ATOM 2897 C C . THR A 1 372 ? -17.110 2.055 51.105 1.00 90.62 372 THR A C 1
ATOM 2899 O O . THR A 1 372 ? -17.975 1.634 51.875 1.00 90.62 372 THR A O 1
ATOM 2902 N N . ARG A 1 373 ? -16.551 1.255 50.188 1.00 90.88 373 ARG A N 1
ATOM 2903 C CA . ARG A 1 373 ? -16.912 -0.158 49.977 1.00 90.88 373 ARG A CA 1
ATOM 2904 C C . ARG A 1 373 ? -16.554 -1.025 51.183 1.00 90.88 373 ARG A C 1
ATOM 2906 O O . ARG A 1 373 ? -17.364 -1.848 51.623 1.00 90.88 373 ARG A O 1
ATOM 2913 N N . THR A 1 374 ? -15.373 -0.818 51.762 1.00 87.44 374 THR A N 1
ATOM 2914 C CA . THR A 1 374 ? -14.952 -1.515 52.985 1.00 87.44 374 THR A CA 1
ATOM 2915 C C . THR A 1 374 ? -15.837 -1.138 54.172 1.00 87.44 374 THR A C 1
ATOM 2917 O O . THR A 1 374 ? -16.277 -2.030 54.905 1.00 87.44 374 THR A O 1
ATOM 2920 N N . ASP A 1 375 ? -16.201 0.134 54.338 1.00 88.50 375 ASP A N 1
ATOM 2921 C CA . ASP A 1 375 ? -17.139 0.556 55.383 1.00 88.50 375 ASP A CA 1
ATOM 2922 C C . ASP A 1 375 ? -18.553 0.005 55.168 1.00 88.50 375 ASP A C 1
ATOM 2924 O O . ASP A 1 375 ? -19.168 -0.507 56.114 1.00 88.50 375 ASP A O 1
ATOM 2928 N N . LEU A 1 376 ? -19.041 -0.012 53.927 1.00 89.00 376 LEU A N 1
ATOM 2929 C CA . LEU A 1 376 ? -20.316 -0.626 53.566 1.00 89.00 376 LEU A CA 1
ATOM 2930 C C . LEU A 1 376 ? -20.352 -2.114 53.949 1.00 89.00 376 LEU A C 1
ATOM 2932 O O . LEU A 1 376 ? -21.325 -2.577 54.550 1.00 89.00 376 LEU A O 1
ATOM 2936 N N . SER A 1 377 ? -19.263 -2.850 53.701 1.00 83.88 377 SER A N 1
ATOM 2937 C CA . SER A 1 377 ? -19.156 -4.275 54.041 1.00 83.88 377 SER A CA 1
ATOM 2938 C C . SER A 1 377 ? -19.319 -4.547 55.547 1.00 83.88 377 SER A C 1
ATOM 2940 O O . SER A 1 377 ? -19.931 -5.547 55.948 1.00 83.88 377 SER A O 1
ATOM 2942 N N . LYS A 1 378 ? -18.842 -3.632 56.410 1.00 86.06 378 LYS A N 1
ATOM 2943 C CA . LYS A 1 378 ? -18.994 -3.725 57.873 1.00 86.06 378 LYS A CA 1
ATOM 2944 C C . LYS A 1 378 ? -20.465 -3.597 58.272 1.00 86.06 378 LYS A C 1
ATOM 2946 O O . LYS A 1 378 ? -20.929 -4.335 59.150 1.00 86.06 378 LYS A O 1
ATOM 2951 N N . PHE A 1 379 ? -21.211 -2.700 57.625 1.00 83.12 379 PHE A N 1
ATOM 2952 C CA . PHE A 1 379 ? -22.653 -2.552 57.841 1.00 83.12 379 PHE A CA 1
ATOM 2953 C C . PHE A 1 379 ? -23.438 -3.742 57.291 1.00 83.12 379 PHE A C 1
ATOM 2955 O O . PHE A 1 379 ? -24.282 -4.287 58.006 1.00 83.12 379 PHE A O 1
ATOM 2962 N N . ASP A 1 380 ? -23.113 -4.217 56.090 1.00 80.31 380 ASP A N 1
ATOM 2963 C CA . ASP A 1 380 ? -23.761 -5.389 55.501 1.00 80.31 380 ASP A CA 1
ATOM 2964 C C . ASP A 1 380 ? -23.534 -6.644 56.357 1.00 80.31 380 ASP A C 1
ATOM 2966 O O . ASP A 1 380 ? -24.474 -7.405 56.596 1.00 80.31 380 ASP A O 1
ATOM 2970 N N . ARG A 1 381 ? -22.342 -6.824 56.950 1.00 79.50 381 ARG A N 1
ATOM 2971 C CA . ARG A 1 381 ? -22.071 -7.910 57.912 1.00 79.50 381 ARG A CA 1
ATOM 2972 C C . ARG A 1 381 ? -22.940 -7.821 59.169 1.00 79.50 381 ARG A C 1
ATOM 2974 O O . ARG A 1 381 ? -23.460 -8.844 59.614 1.00 79.50 381 ARG A O 1
ATOM 2981 N N . ARG A 1 382 ? -23.134 -6.620 59.721 1.00 76.50 382 ARG A N 1
ATOM 2982 C CA . ARG A 1 382 ? -23.998 -6.385 60.895 1.00 76.50 382 ARG A CA 1
ATOM 2983 C C . ARG A 1 382 ? -25.486 -6.565 60.579 1.00 76.50 382 ARG A C 1
ATOM 2985 O O . ARG A 1 382 ? -26.259 -6.951 61.455 1.00 76.50 382 ARG A O 1
ATOM 2992 N N . LEU A 1 383 ? -25.889 -6.327 59.332 1.00 80.81 383 LEU A N 1
ATOM 2993 C CA . LEU A 1 383 ? -27.282 -6.363 58.887 1.00 80.81 383 LEU A CA 1
ATOM 2994 C C . LEU A 1 383 ? -27.683 -7.662 58.166 1.00 80.81 383 LEU A C 1
ATOM 2996 O O . LEU A 1 383 ? -28.839 -7.780 57.768 1.00 80.81 383 LEU A O 1
ATOM 3000 N N . ARG A 1 384 ? -26.815 -8.684 58.085 1.00 81.44 384 ARG A N 1
ATOM 3001 C CA . ARG A 1 384 ? -27.130 -9.998 57.468 1.00 81.44 384 ARG A CA 1
ATOM 3002 C C . ARG A 1 384 ? -28.419 -10.638 57.986 1.00 81.44 384 ARG A C 1
ATOM 3004 O O . ARG A 1 384 ? -29.119 -11.323 57.247 1.00 81.44 384 ARG A O 1
ATOM 3011 N N . LYS A 1 385 ? -28.757 -10.402 59.257 1.00 82.69 385 LYS A N 1
ATOM 3012 C CA . LYS A 1 385 ? -29.992 -10.914 59.864 1.00 82.69 385 LYS A CA 1
ATOM 3013 C C . LYS A 1 385 ? -31.255 -10.246 59.310 1.00 82.69 385 LYS A C 1
ATOM 3015 O O . LYS A 1 385 ? -32.311 -10.861 59.331 1.00 82.69 385 LYS A O 1
ATOM 3020 N N . LEU A 1 386 ? -31.169 -9.018 58.797 1.00 84.00 386 LEU A N 1
ATOM 3021 C CA . LEU A 1 386 ? -32.287 -8.400 58.085 1.00 84.00 386 LEU A CA 1
ATOM 3022 C C . LEU A 1 386 ? -32.539 -9.111 56.751 1.00 84.00 386 LEU A C 1
ATOM 3024 O O . LEU A 1 386 ? -33.691 -9.405 56.450 1.00 84.00 386 LEU A O 1
ATOM 3028 N N . ASP A 1 387 ? -31.482 -9.443 56.006 1.00 82.94 387 ASP A N 1
ATOM 3029 C CA . ASP A 1 387 ? -31.592 -10.173 54.736 1.00 82.94 387 ASP A CA 1
ATOM 3030 C C . ASP A 1 387 ? -32.182 -11.580 54.940 1.00 82.94 387 ASP A C 1
ATOM 3032 O O . ASP A 1 387 ? -33.082 -12.005 54.215 1.00 82.94 387 ASP A O 1
ATOM 3036 N N . SER A 1 388 ? -31.768 -12.288 55.999 1.00 86.44 388 SER A N 1
ATOM 3037 C CA . SER A 1 388 ? -32.358 -13.591 56.329 1.00 86.44 388 SER A CA 1
ATOM 3038 C C . SER A 1 388 ? -33.836 -13.492 56.724 1.00 86.44 388 SER A C 1
ATOM 3040 O O . SER A 1 388 ? -34.629 -14.336 56.309 1.00 86.44 388 SER A O 1
ATOM 3042 N N . LEU A 1 389 ? -34.228 -12.447 57.464 1.00 87.88 389 LEU A N 1
ATOM 3043 C CA . LEU A 1 389 ? -35.629 -12.178 57.803 1.00 87.88 389 LEU A CA 1
ATOM 3044 C C . LEU A 1 389 ? -36.461 -11.783 56.573 1.00 87.88 389 LEU A C 1
ATOM 3046 O O . LEU A 1 389 ? -37.623 -12.167 56.482 1.00 87.88 389 LEU A O 1
ATOM 3050 N N . GLN A 1 390 ? -35.888 -11.040 55.621 1.00 87.44 390 GLN A N 1
ATOM 3051 C CA . GLN A 1 390 ? -36.552 -10.714 54.355 1.00 87.44 390 GLN A CA 1
ATOM 3052 C C . GLN A 1 390 ? -36.764 -11.970 53.504 1.00 87.44 390 GLN A C 1
ATOM 3054 O O . GLN A 1 390 ? -37.876 -12.197 53.042 1.00 87.44 390 GLN A O 1
ATOM 3059 N N . LYS A 1 391 ? -35.766 -12.857 53.409 1.00 90.25 391 LYS A N 1
ATOM 3060 C CA . LYS A 1 391 ? -35.920 -14.171 52.761 1.00 90.25 391 LYS A CA 1
ATOM 3061 C C . LYS A 1 391 ? -36.974 -15.045 53.446 1.00 90.25 391 LYS A C 1
ATOM 3063 O O . LYS A 1 391 ? -37.723 -15.749 52.773 1.00 90.25 391 LYS A O 1
ATOM 3068 N N . GLU A 1 392 ? -37.043 -15.023 54.778 1.00 90.94 392 GLU A N 1
ATOM 3069 C CA . GLU A 1 392 ? -38.078 -15.730 55.548 1.00 90.94 392 GLU A CA 1
ATOM 3070 C C . GLU A 1 392 ? -39.477 -15.169 55.246 1.00 90.94 392 GLU A C 1
ATOM 3072 O O . GLU A 1 392 ? -40.410 -15.943 55.031 1.00 90.94 392 GLU A O 1
ATOM 3077 N N . ARG A 1 393 ? -39.607 -13.837 55.153 1.00 92.44 393 ARG A N 1
ATOM 3078 C CA . ARG A 1 393 ? -40.852 -13.164 54.758 1.00 92.44 393 ARG A CA 1
ATOM 3079 C C . ARG A 1 393 ? -41.272 -13.590 53.356 1.00 92.44 393 ARG A C 1
ATOM 3081 O O . ARG A 1 393 ? -42.408 -14.011 53.188 1.00 92.44 393 ARG A O 1
ATOM 3088 N N . ASP A 1 394 ? -40.368 -13.540 52.382 1.00 91.31 394 ASP A N 1
ATOM 3089 C CA . ASP A 1 394 ? -40.688 -13.852 50.983 1.00 91.31 394 ASP A CA 1
ATOM 3090 C C . ASP A 1 394 ? -41.140 -15.313 50.827 1.00 91.31 394 ASP A C 1
ATOM 3092 O O . ASP A 1 394 ? -42.098 -15.611 50.112 1.00 91.31 394 ASP A O 1
ATOM 3096 N N . ARG A 1 395 ? -40.514 -16.236 51.572 1.00 92.75 395 ARG A N 1
ATOM 3097 C CA . ARG A 1 395 ? -40.947 -17.642 51.653 1.00 92.75 395 ARG A CA 1
ATOM 3098 C C . ARG A 1 395 ? -42.337 -17.785 52.273 1.00 92.75 395 ARG A C 1
ATOM 3100 O O . ARG A 1 395 ? -43.143 -18.567 51.769 1.00 92.75 395 ARG A O 1
ATOM 3107 N N . ALA A 1 396 ? -42.623 -17.060 53.355 1.00 90.12 396 ALA A N 1
ATOM 3108 C CA . ALA A 1 396 ? -43.934 -17.078 54.001 1.00 90.12 396 ALA A CA 1
ATOM 3109 C C . ALA A 1 396 ? -45.022 -16.489 53.087 1.00 90.12 396 ALA A C 1
ATOM 3111 O O . ALA A 1 396 ? -46.104 -17.062 52.970 1.00 90.12 396 ALA A O 1
ATOM 3112 N N . GLU A 1 397 ? -44.712 -15.403 52.382 1.00 92.44 397 GLU A N 1
ATOM 3113 C CA . GLU A 1 397 ? -45.605 -14.746 51.429 1.00 92.44 397 GLU A CA 1
ATOM 3114 C C . GLU A 1 397 ? -45.935 -15.676 50.256 1.00 92.44 397 GLU A C 1
ATOM 3116 O O . GLU A 1 397 ? -47.101 -15.863 49.907 1.00 92.44 397 GLU A O 1
ATOM 3121 N N . GLN A 1 398 ? -44.924 -16.362 49.714 1.00 94.00 398 GLN A N 1
ATOM 3122 C CA . GLN A 1 398 ? -45.126 -17.378 48.685 1.00 94.00 398 GLN A CA 1
ATOM 3123 C C . GLN A 1 398 ? -45.979 -18.552 49.189 1.00 94.00 398 GLN A C 1
ATOM 3125 O O . GLN A 1 398 ? -46.845 -19.054 48.473 1.00 94.00 398 GLN A O 1
ATOM 3130 N N . ALA A 1 399 ? -45.779 -18.984 50.436 1.00 91.62 399 ALA A N 1
ATOM 3131 C CA . ALA A 1 399 ? -46.565 -20.060 51.029 1.00 91.62 399 ALA A CA 1
ATOM 3132 C C . ALA A 1 399 ? -48.044 -19.681 51.228 1.00 91.62 399 ALA A C 1
ATOM 3134 O O . ALA A 1 399 ? -48.901 -20.566 51.113 1.00 91.62 399 ALA A O 1
ATOM 3135 N N . VAL A 1 400 ? -48.336 -18.406 51.524 1.00 93.81 400 VAL A N 1
ATOM 3136 C CA . VAL A 1 400 ? -49.700 -17.854 51.569 1.00 93.81 400 VAL A CA 1
ATOM 3137 C C . VAL A 1 400 ? -50.310 -17.860 50.174 1.00 93.81 400 VAL A C 1
ATOM 3139 O O . VAL A 1 400 ? -51.358 -18.479 50.012 1.00 93.81 400 VAL A O 1
ATOM 3142 N N . ARG A 1 401 ? -49.626 -17.293 49.168 1.00 92.75 401 ARG A N 1
ATOM 3143 C CA . ARG A 1 401 ? -50.088 -17.298 47.766 1.00 92.75 401 ARG A CA 1
ATOM 3144 C C . ARG A 1 401 ? -50.459 -18.704 47.283 1.00 92.75 401 ARG A C 1
ATOM 3146 O O . ARG A 1 401 ? -51.537 -18.910 46.737 1.00 92.75 401 ARG A O 1
ATOM 3153 N N . ASN A 1 402 ? -49.617 -19.701 47.564 1.00 93.06 402 ASN A N 1
ATOM 3154 C CA . ASN A 1 402 ? -49.906 -21.090 47.195 1.00 93.06 402 ASN A CA 1
ATOM 3155 C C . ASN A 1 402 ? -51.173 -21.634 47.884 1.00 93.06 402 ASN A C 1
ATOM 3157 O O . ASN A 1 402 ? -51.962 -22.329 47.253 1.00 93.06 402 ASN A O 1
ATOM 3161 N N . ALA A 1 403 ? -51.391 -21.313 49.164 1.00 90.88 403 ALA A N 1
ATOM 3162 C CA . ALA A 1 403 ? -52.583 -21.758 49.891 1.00 90.88 403 ALA A CA 1
ATOM 3163 C C . ALA A 1 403 ? -53.867 -21.028 49.457 1.00 90.88 403 ALA A C 1
ATOM 3165 O O . ALA A 1 403 ? -54.948 -21.606 49.558 1.00 90.88 403 ALA A O 1
ATOM 3166 N N . GLU A 1 404 ? -53.769 -19.779 48.991 1.00 93.06 404 GLU A N 1
ATOM 3167 C CA . GLU A 1 404 ? -54.896 -19.058 48.382 1.00 93.06 404 GLU A CA 1
ATOM 3168 C C . GLU A 1 404 ? -55.329 -19.744 47.088 1.00 93.06 404 GLU A C 1
ATOM 3170 O O . GLU A 1 404 ? -56.501 -20.096 46.962 1.00 93.06 404 GLU A O 1
ATOM 3175 N N . ASN A 1 405 ? -54.372 -20.053 46.210 1.00 92.19 405 ASN A N 1
ATOM 3176 C CA . ASN A 1 405 ? -54.633 -20.760 44.955 1.00 92.19 405 ASN A CA 1
ATOM 3177 C C . ASN A 1 405 ? -55.254 -22.151 45.189 1.00 92.19 405 ASN A C 1
ATOM 3179 O O . ASN A 1 405 ? -56.221 -22.520 44.527 1.00 92.19 405 ASN A O 1
ATOM 3183 N N . GLU A 1 406 ? -54.742 -22.923 46.157 1.00 91.69 406 GLU A N 1
ATOM 3184 C CA . GLU A 1 406 ? -55.307 -24.237 46.518 1.00 91.69 406 GLU A CA 1
ATOM 3185 C C . GLU A 1 406 ? -56.751 -24.137 47.040 1.00 91.69 406 GLU A C 1
ATOM 3187 O O . GLU A 1 406 ? -57.588 -24.999 46.759 1.00 91.69 406 GLU A O 1
ATOM 3192 N N . LEU A 1 407 ? -57.057 -23.096 47.823 1.00 92.19 407 LEU A N 1
ATOM 3193 C CA . LEU A 1 407 ? -58.405 -22.861 48.334 1.00 92.19 407 LEU A CA 1
ATOM 3194 C C . LEU A 1 407 ? -59.364 -22.441 47.213 1.00 92.19 407 LEU A C 1
ATOM 3196 O O . LEU A 1 407 ? -60.518 -22.871 47.216 1.00 92.19 407 LEU A O 1
ATOM 3200 N N . GLU A 1 408 ? -58.904 -21.607 46.286 1.00 91.94 408 GLU A N 1
ATOM 3201 C CA . GLU A 1 408 ? -59.686 -21.147 45.139 1.00 91.94 408 GLU A CA 1
ATOM 3202 C C . GLU A 1 408 ? -60.055 -22.312 44.211 1.00 91.94 408 GLU A C 1
ATOM 3204 O O . GLU A 1 408 ? -61.241 -22.521 43.956 1.00 91.94 408 GLU A O 1
ATOM 3209 N N . ASP A 1 409 ? -59.088 -23.160 43.846 1.00 90.81 409 ASP A N 1
ATOM 3210 C CA . ASP A 1 409 ? -59.315 -24.387 43.062 1.00 90.81 409 ASP A CA 1
ATOM 3211 C C . ASP A 1 409 ? -60.321 -25.333 43.749 1.00 90.81 409 ASP A C 1
ATOM 3213 O O . ASP A 1 409 ? -61.215 -25.910 43.123 1.00 90.81 409 ASP A O 1
ATOM 3217 N N . ALA A 1 410 ? -60.251 -25.465 45.077 1.00 88.44 410 ALA A N 1
ATOM 3218 C CA . ALA A 1 410 ? -61.212 -26.272 45.825 1.00 88.44 410 ALA A CA 1
ATOM 3219 C C . ALA A 1 410 ? -62.634 -25.681 45.831 1.00 88.44 410 ALA A C 1
ATOM 3221 O O . ALA A 1 410 ? -63.614 -26.435 45.808 1.00 88.44 410 ALA A O 1
ATOM 3222 N N . ILE A 1 411 ? -62.765 -24.351 45.876 1.00 89.44 411 ILE A N 1
ATOM 3223 C CA . ILE A 1 411 ? -64.055 -23.652 45.773 1.00 89.44 411 ILE A CA 1
ATOM 3224 C C . ILE A 1 411 ? -64.620 -23.794 44.356 1.00 89.44 411 ILE A C 1
ATOM 3226 O O . ILE A 1 411 ? -65.808 -24.084 44.205 1.00 89.44 411 ILE A O 1
ATOM 3230 N N . GLU A 1 412 ? -63.786 -23.671 43.328 1.00 89.44 412 GLU A N 1
ATOM 3231 C CA . GLU A 1 412 ? -64.186 -23.853 41.934 1.00 89.44 412 GLU A CA 1
ATOM 3232 C C . GLU A 1 412 ? -64.703 -25.277 41.683 1.00 89.44 412 GLU A C 1
ATOM 3234 O O . GLU A 1 412 ? -65.834 -25.459 41.226 1.00 89.44 412 GLU A O 1
ATOM 3239 N N . LYS A 1 413 ? -63.961 -26.304 42.121 1.00 88.56 413 LYS A N 1
ATOM 3240 C CA . LYS A 1 413 ? -64.401 -27.713 42.065 1.00 88.56 413 LYS A CA 1
ATOM 3241 C C . LYS A 1 413 ? -65.724 -27.952 42.797 1.00 88.56 413 LYS A C 1
ATOM 3243 O O . LYS A 1 413 ? -66.541 -28.783 42.373 1.00 88.56 413 LYS A O 1
ATOM 3248 N N . ALA A 1 414 ? -65.953 -27.244 43.904 1.00 87.06 414 ALA A N 1
ATOM 3249 C CA . ALA A 1 414 ? -67.220 -27.290 44.623 1.00 87.06 414 ALA A CA 1
ATOM 3250 C C . ALA A 1 414 ? -68.355 -26.668 43.793 1.00 87.06 414 ALA A C 1
ATOM 3252 O O . ALA A 1 414 ? -69.392 -27.314 43.631 1.00 87.06 414 ALA A O 1
ATOM 3253 N N . HIS A 1 415 ? -68.162 -25.479 43.218 1.00 89.44 415 HIS A N 1
ATOM 3254 C CA . HIS A 1 415 ? -69.147 -24.838 42.339 1.00 89.44 415 HIS A CA 1
ATOM 3255 C C . HIS A 1 415 ? -69.457 -25.681 41.094 1.00 89.44 415 HIS A C 1
ATOM 3257 O O . HIS A 1 415 ? -70.626 -25.861 40.751 1.00 89.44 415 HIS A O 1
ATOM 3263 N N . ASP A 1 416 ? -68.452 -26.297 40.476 1.00 89.25 416 ASP A N 1
ATOM 3264 C CA . ASP A 1 416 ? -68.633 -27.221 39.353 1.00 89.25 416 ASP A CA 1
ATOM 3265 C C . ASP A 1 416 ? -69.484 -28.436 39.726 1.00 89.25 416 ASP A C 1
ATOM 3267 O O . ASP A 1 416 ? -70.361 -28.875 38.971 1.00 89.25 416 ASP A O 1
ATOM 3271 N N . SER A 1 417 ? -69.268 -28.976 40.925 1.00 88.25 417 SER A N 1
ATOM 3272 C CA . SER A 1 417 ? -70.072 -30.076 41.458 1.00 88.25 417 SER A CA 1
ATOM 3273 C C . SER A 1 417 ? -71.525 -29.650 41.696 1.00 88.25 417 SER A C 1
ATOM 3275 O O . 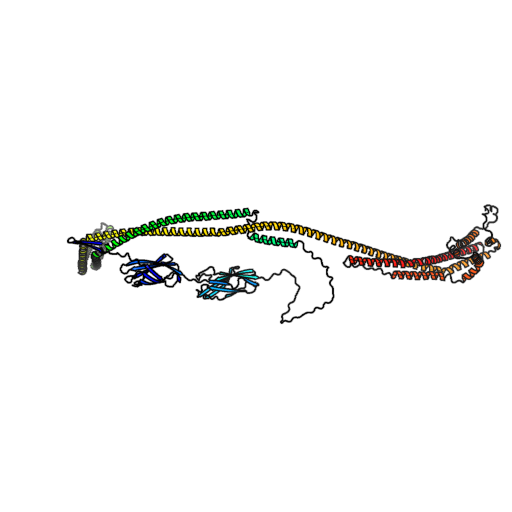SER A 1 417 ? -72.447 -30.409 41.379 1.00 88.25 417 SER A O 1
ATOM 3277 N N . VAL A 1 418 ? -71.749 -28.426 42.192 1.00 89.81 418 VAL A N 1
ATOM 3278 C CA . VAL A 1 418 ? -73.087 -27.827 42.348 1.00 89.81 418 VAL A CA 1
ATOM 3279 C C . VAL A 1 418 ? -73.766 -27.638 40.989 1.00 89.81 418 VAL A C 1
ATOM 3281 O O . VAL A 1 418 ? -74.937 -27.994 40.838 1.00 89.81 418 VAL A O 1
ATOM 3284 N N . LYS A 1 419 ? -73.042 -27.145 39.980 1.00 88.12 419 LYS A N 1
ATOM 3285 C CA . LYS A 1 419 ? -73.549 -26.958 38.613 1.00 88.12 419 LYS A CA 1
ATOM 3286 C C . LYS A 1 419 ? -73.992 -28.285 37.995 1.00 88.12 419 LYS A C 1
ATOM 3288 O O . LYS A 1 419 ? -75.143 -28.406 37.572 1.00 88.12 419 LYS A O 1
ATOM 3293 N N . LYS A 1 420 ? -73.137 -29.314 38.052 1.00 89.06 420 LYS A N 1
ATOM 3294 C CA . LYS A 1 420 ? -73.465 -30.680 37.599 1.00 89.06 420 LYS A CA 1
ATOM 3295 C C . LYS A 1 420 ? -74.676 -31.251 38.342 1.00 89.06 420 LYS A C 1
ATOM 3297 O O . LYS A 1 420 ? -75.520 -31.915 37.741 1.00 89.06 420 LYS A O 1
ATOM 3302 N N . TYR A 1 421 ? -74.790 -31.000 39.647 1.00 88.75 421 TYR A N 1
ATOM 3303 C CA . TYR A 1 421 ? -75.947 -31.420 40.438 1.00 88.75 421 TYR A CA 1
ATOM 3304 C C . TYR A 1 421 ? -77.235 -30.709 39.989 1.00 88.75 421 TYR A C 1
ATOM 3306 O O . TYR A 1 421 ? -78.235 -31.379 39.738 1.00 88.75 421 TYR A O 1
ATOM 3314 N N . SER A 1 422 ? -77.200 -29.387 39.799 1.00 87.50 422 SER A N 1
ATOM 3315 C CA . SER A 1 422 ? -78.319 -28.583 39.279 1.00 87.50 422 SER A CA 1
ATOM 3316 C C . SER A 1 422 ? -78.829 -29.103 37.931 1.00 87.50 422 SER A C 1
ATOM 3318 O O . SER A 1 422 ? -80.031 -29.330 37.765 1.00 87.50 422 SER A O 1
ATOM 3320 N N . GLU A 1 423 ? -77.922 -29.386 36.992 1.00 87.44 423 GLU A N 1
ATOM 3321 C CA . GLU A 1 423 ? -78.259 -29.969 35.687 1.00 87.44 423 GLU A CA 1
ATOM 3322 C C . GLU A 1 423 ? -78.940 -31.338 35.820 1.00 87.44 423 GLU A C 1
ATOM 3324 O O . GLU A 1 423 ? -79.961 -31.590 35.173 1.00 87.44 423 GLU A O 1
ATOM 3329 N N . ARG A 1 424 ? -78.447 -32.216 36.707 1.00 87.31 424 ARG A N 1
ATOM 3330 C CA . ARG A 1 424 ? -79.094 -33.513 36.985 1.00 87.31 424 ARG A CA 1
ATOM 3331 C C . ARG A 1 424 ? -80.510 -33.346 37.536 1.00 87.31 424 ARG A C 1
ATOM 3333 O O . ARG A 1 424 ? -81.402 -34.094 37.136 1.00 87.31 424 ARG A O 1
ATOM 3340 N N . LEU A 1 425 ? -80.738 -32.377 38.429 1.00 87.88 425 LEU A N 1
ATOM 3341 C CA . LEU A 1 425 ? -82.072 -32.124 38.985 1.00 87.88 425 LEU A CA 1
ATOM 3342 C C . LEU A 1 425 ? -83.044 -31.608 37.915 1.00 87.88 425 LEU A C 1
ATOM 3344 O O . LEU A 1 425 ? -84.170 -32.107 37.866 1.00 87.88 425 LEU A O 1
ATOM 3348 N N . LYS A 1 426 ? -82.606 -30.682 37.048 1.00 84.38 426 LYS A N 1
ATOM 3349 C CA . LYS A 1 426 ? -83.388 -30.178 35.899 1.00 84.38 426 LYS A CA 1
ATOM 3350 C C . LYS A 1 426 ? -83.713 -31.285 34.894 1.00 84.38 426 LYS A C 1
ATOM 3352 O O . LYS A 1 426 ? -84.808 -31.331 34.345 1.00 84.38 426 LYS A O 1
ATOM 3357 N N . ASN A 1 427 ? -82.802 -32.241 34.716 1.00 83.81 427 ASN A N 1
ATOM 3358 C CA . ASN A 1 427 ? -82.992 -33.386 33.829 1.00 83.81 427 ASN A CA 1
ATOM 3359 C C . ASN A 1 427 ? -83.943 -34.467 34.370 1.00 83.81 427 ASN A C 1
ATOM 3361 O O . ASN A 1 427 ? -84.186 -35.457 33.668 1.00 83.81 427 ASN A O 1
ATOM 3365 N N . ARG A 1 428 ? -84.532 -34.323 35.563 1.00 84.06 428 ARG A N 1
ATOM 3366 C CA . ARG A 1 428 ? -85.518 -35.299 36.048 1.00 84.06 428 ARG A CA 1
ATOM 3367 C C . ARG A 1 428 ? -86.779 -35.329 35.194 1.00 84.06 428 ARG A C 1
ATOM 3369 O O . ARG A 1 428 ? -87.273 -34.306 34.725 1.00 84.06 428 ARG A O 1
ATOM 3376 N N . PHE A 1 429 ? -87.338 -36.534 35.068 1.00 75.12 429 PHE A N 1
ATOM 3377 C CA . PHE A 1 429 ? -88.530 -36.814 34.267 1.00 75.12 429 PHE A CA 1
ATOM 3378 C C . PHE A 1 429 ? -89.704 -35.878 34.595 1.00 75.12 429 PHE A C 1
ATOM 3380 O O . PHE A 1 429 ? -90.359 -35.372 33.686 1.00 75.12 429 PHE A O 1
ATOM 3387 N N . ARG A 1 430 ? -89.931 -35.584 35.884 1.00 79.19 430 ARG A N 1
ATOM 3388 C CA . ARG A 1 430 ? -90.996 -34.679 36.344 1.00 79.19 430 ARG A CA 1
ATOM 3389 C C . ARG A 1 430 ? -90.836 -33.256 35.794 1.00 79.19 430 ARG A C 1
ATOM 3391 O O . ARG A 1 430 ? -91.798 -32.731 35.242 1.00 79.19 430 ARG A O 1
ATOM 3398 N N . HIS A 1 431 ? -89.637 -32.677 35.881 1.00 79.25 431 HIS A N 1
ATOM 3399 C CA . HIS A 1 431 ? -89.359 -31.317 35.412 1.00 79.25 431 HIS A CA 1
ATOM 3400 C C . HIS A 1 431 ? -89.509 -31.204 33.893 1.00 79.25 431 HIS A C 1
ATOM 3402 O O . HIS A 1 431 ? -90.281 -30.383 33.406 1.00 79.25 431 HIS A O 1
ATOM 3408 N N . ARG A 1 432 ? -88.879 -32.118 33.139 1.00 81.75 432 ARG A N 1
ATOM 3409 C CA . ARG A 1 432 ? -89.004 -32.176 31.670 1.00 81.75 432 ARG A CA 1
ATOM 3410 C C . ARG A 1 432 ? -90.450 -32.362 31.215 1.00 81.75 432 ARG A C 1
ATOM 3412 O O . ARG A 1 432 ? -90.882 -31.758 30.234 1.00 81.75 432 ARG A O 1
ATOM 3419 N N . THR A 1 433 ? -91.220 -33.173 31.938 1.00 83.00 433 THR A N 1
ATOM 3420 C CA . THR A 1 433 ? -92.648 -33.360 31.658 1.00 83.00 433 THR A CA 1
ATOM 3421 C C . THR A 1 433 ? -93.438 -32.082 31.927 1.00 83.00 433 THR A C 1
ATOM 3423 O O . THR A 1 433 ? -94.265 -31.714 31.100 1.00 83.00 433 THR A O 1
ATOM 3426 N N . LEU A 1 434 ? -93.169 -31.370 33.027 1.00 84.88 434 LEU A N 1
ATOM 3427 C CA . LEU A 1 434 ? -93.808 -30.085 33.331 1.00 84.88 434 LEU A CA 1
ATOM 3428 C C . LEU A 1 434 ? -93.433 -28.990 32.324 1.00 84.88 434 LEU A C 1
ATOM 3430 O O . LEU A 1 434 ? -94.318 -28.261 31.884 1.00 84.88 434 LEU A O 1
ATOM 3434 N N . GLU A 1 435 ? -92.171 -28.900 31.899 1.00 85.00 435 GLU A N 1
ATOM 3435 C CA . GLU A 1 435 ? -91.740 -27.984 30.833 1.00 85.00 435 GLU A CA 1
ATOM 3436 C C . GLU A 1 435 ? -92.434 -28.282 29.503 1.00 85.00 435 GLU A C 1
ATOM 3438 O O . GLU A 1 435 ? -92.866 -27.365 28.801 1.00 85.00 435 GLU A O 1
ATOM 3443 N N . ARG A 1 436 ? -92.550 -29.568 29.148 1.00 86.38 436 ARG A N 1
ATOM 3444 C CA . ARG A 1 436 ? -93.273 -30.005 27.953 1.00 86.38 436 ARG A CA 1
ATOM 3445 C C . ARG A 1 436 ? -94.755 -29.649 28.051 1.00 86.38 436 ARG A C 1
ATOM 3447 O O . ARG A 1 436 ? -95.280 -29.039 27.129 1.00 86.38 436 ARG A O 1
ATOM 3454 N N . LEU A 1 437 ? -95.406 -29.941 29.178 1.00 86.00 437 LEU A N 1
ATOM 3455 C CA . LEU A 1 437 ? -96.807 -29.585 29.427 1.00 86.00 437 LEU A CA 1
ATOM 3456 C C . LEU A 1 437 ? -97.037 -28.069 29.402 1.00 86.00 437 LEU A C 1
ATOM 3458 O O . LEU A 1 437 ? -98.067 -27.617 28.904 1.00 86.00 437 LEU A O 1
ATOM 3462 N N . PHE A 1 438 ? -96.095 -27.280 29.919 1.00 88.81 438 PHE A N 1
ATOM 3463 C CA . PHE A 1 438 ? -96.141 -25.822 29.859 1.00 88.81 438 PHE A CA 1
ATOM 3464 C C . PHE A 1 438 ? -96.042 -25.323 28.411 1.00 88.81 438 PHE A C 1
ATOM 3466 O O . PHE A 1 438 ? -96.885 -24.529 27.993 1.00 88.81 438 PHE A O 1
ATOM 3473 N N . ARG A 1 439 ? -95.092 -25.846 27.617 1.00 88.19 439 ARG A N 1
ATOM 3474 C CA . ARG A 1 439 ? -94.972 -25.557 26.175 1.00 88.19 439 ARG A CA 1
ATOM 3475 C C . ARG A 1 439 ? -96.233 -25.947 25.402 1.00 88.19 439 ARG A C 1
ATOM 3477 O O . ARG A 1 439 ? -96.790 -25.117 24.693 1.00 88.19 439 ARG A O 1
ATOM 3484 N N . GLU A 1 440 ? -96.735 -27.165 25.596 1.00 89.62 440 GLU A N 1
ATOM 3485 C CA . GLU A 1 440 ? -97.976 -27.643 24.973 1.00 89.62 440 GLU A CA 1
ATOM 3486 C C . GLU A 1 440 ? -99.187 -26.780 25.371 1.00 89.62 440 GLU A C 1
ATOM 3488 O O . GLU A 1 440 ? -100.063 -26.514 24.547 1.00 89.62 440 GLU A O 1
ATOM 3493 N N . SER A 1 441 ? -99.250 -26.315 26.623 1.00 87.31 441 SER A N 1
ATOM 3494 C CA . SER A 1 441 ? -100.327 -25.437 27.103 1.00 87.31 441 SER A CA 1
ATOM 3495 C C . SER A 1 441 ? -100.232 -24.023 26.523 1.00 87.31 441 SER A C 1
ATOM 3497 O O . SER A 1 441 ? -101.269 -23.451 26.192 1.00 87.31 441 SER A O 1
ATOM 3499 N N . MET A 1 442 ? -99.022 -23.480 26.345 1.00 88.75 442 MET A N 1
ATOM 3500 C CA . MET A 1 442 ? -98.800 -22.210 25.640 1.00 88.75 442 MET A CA 1
ATOM 3501 C C . MET A 1 442 ? -99.225 -22.298 24.177 1.00 88.75 442 MET A C 1
ATOM 3503 O O . MET A 1 442 ? -99.968 -21.442 23.704 1.00 88.75 442 MET A O 1
ATOM 3507 N N . GLU A 1 443 ? -98.818 -23.358 23.479 1.00 88.81 443 GLU A N 1
ATOM 3508 C CA . GLU A 1 443 ? -99.176 -23.589 22.077 1.00 88.81 443 GLU A CA 1
ATOM 3509 C C . GLU A 1 443 ? -100.701 -23.675 21.903 1.00 88.81 443 GLU A C 1
ATOM 3511 O O . GLU A 1 443 ? -101.286 -23.086 20.993 1.00 88.81 443 GLU A O 1
ATOM 3516 N N . ARG A 1 444 ? -101.372 -24.385 22.822 1.00 87.75 444 ARG A N 1
ATOM 3517 C CA . ARG A 1 444 ? -102.837 -24.491 22.852 1.00 87.75 444 ARG A CA 1
ATOM 3518 C C . ARG A 1 444 ? -103.510 -23.145 23.097 1.00 87.75 444 ARG A C 1
ATOM 3520 O O . ARG A 1 444 ? -104.529 -22.882 22.464 1.00 87.75 444 ARG A O 1
ATOM 3527 N N . LEU A 1 445 ? -102.972 -22.319 23.994 1.00 88.75 445 LEU A N 1
ATOM 3528 C CA . LEU A 1 445 ? -103.491 -20.974 24.234 1.00 88.75 445 LEU A CA 1
ATOM 3529 C C . LEU A 1 445 ? -103.342 -20.104 22.983 1.00 88.75 445 LEU A C 1
ATOM 3531 O O . LEU A 1 445 ? -104.333 -19.530 22.546 1.00 88.75 445 LEU A O 1
ATOM 3535 N N . LYS A 1 446 ? -102.160 -20.095 22.356 1.00 89.38 446 LYS A N 1
ATOM 3536 C CA . LYS A 1 446 ? -101.894 -19.335 21.128 1.00 89.38 446 LYS A CA 1
ATOM 3537 C C . LYS A 1 446 ? -102.873 -19.705 20.008 1.00 89.38 446 LYS A C 1
ATOM 3539 O O . LYS A 1 446 ? -103.525 -18.831 19.446 1.00 89.38 446 LYS A O 1
ATOM 3544 N N . LYS A 1 447 ? -103.072 -21.006 19.764 1.00 89.62 447 LYS A N 1
ATOM 3545 C CA . LYS A 1 447 ? -104.054 -21.503 18.782 1.00 89.62 447 LYS A CA 1
ATOM 3546 C C . LYS A 1 447 ? -105.495 -21.130 19.139 1.00 89.62 447 LYS A C 1
ATOM 3548 O O . LYS A 1 447 ? -106.300 -20.860 18.251 1.00 89.62 447 LYS A O 1
ATOM 3553 N N . ALA A 1 448 ? -105.857 -21.148 20.423 1.00 85.31 448 ALA A N 1
ATOM 3554 C CA . ALA A 1 448 ? -107.192 -20.746 20.865 1.00 85.31 448 ALA A CA 1
ATOM 3555 C C . ALA A 1 448 ? -107.428 -19.237 20.675 1.00 85.31 448 ALA A C 1
ATOM 3557 O O . ALA A 1 448 ? -108.518 -18.845 20.263 1.00 85.31 448 ALA A O 1
ATOM 3558 N N . GLU A 1 449 ? -106.417 -18.406 20.934 1.00 88.06 449 GLU A N 1
ATOM 3559 C CA . GLU A 1 449 ? -106.458 -16.955 20.722 1.00 88.06 449 GLU A CA 1
ATOM 3560 C C . GLU A 1 449 ? -106.517 -16.591 19.233 1.00 88.06 449 GLU A C 1
ATOM 3562 O O . GLU A 1 449 ? -107.314 -15.738 18.851 1.00 88.06 449 GLU A O 1
ATOM 3567 N N . GLU A 1 450 ? -105.743 -17.267 18.378 1.00 88.19 450 GLU A N 1
ATOM 3568 C CA . GLU A 1 450 ? -105.813 -17.118 16.915 1.00 88.19 450 GLU A CA 1
ATOM 3569 C C . GLU A 1 450 ? -107.214 -17.447 16.388 1.00 88.19 450 GLU A C 1
ATOM 3571 O O . GLU A 1 450 ? -107.827 -16.628 15.704 1.00 88.19 450 GLU A O 1
ATOM 3576 N N . ARG A 1 451 ? -107.786 -18.583 16.806 1.00 86.19 451 ARG A N 1
ATOM 3577 C CA . ARG A 1 451 ? -109.174 -18.933 16.469 1.00 86.19 451 ARG A CA 1
ATOM 3578 C C . ARG A 1 451 ? -110.163 -17.892 16.988 1.00 86.19 451 ARG A C 1
ATOM 3580 O O . ARG A 1 451 ? -111.136 -17.589 16.310 1.00 86.19 451 ARG A O 1
ATOM 3587 N N . LEU A 1 452 ? -109.977 -17.333 18.182 1.00 86.69 452 LEU A N 1
ATOM 3588 C CA . LEU A 1 452 ? -110.876 -16.289 18.686 1.00 86.69 452 LEU A CA 1
ATOM 3589 C C . LEU A 1 452 ? -110.825 -15.015 17.822 1.00 86.69 452 LEU A C 1
ATOM 3591 O O . LEU A 1 452 ? -111.867 -14.396 17.628 1.00 86.69 452 LEU A O 1
ATOM 3595 N N . LYS A 1 453 ? -109.665 -14.656 17.251 1.00 86.81 453 LYS A N 1
ATOM 3596 C CA . LYS A 1 453 ? -109.538 -13.500 16.341 1.00 86.81 453 LYS A CA 1
ATOM 3597 C C . LYS A 1 453 ? -110.355 -13.658 15.057 1.00 86.81 453 LYS A C 1
ATOM 3599 O O . LYS A 1 453 ? -110.938 -12.684 14.601 1.00 86.81 453 LYS A O 1
ATOM 3604 N N . GLU A 1 454 ? -110.441 -14.868 14.508 1.00 86.31 454 GLU A N 1
ATOM 3605 C CA . GLU A 1 454 ? -111.249 -15.160 13.311 1.00 86.31 454 GLU A CA 1
ATOM 3606 C C . GLU A 1 454 ? -112.766 -14.983 13.538 1.00 86.31 454 GLU A C 1
ATOM 3608 O O . GLU A 1 454 ? -113.498 -14.702 12.595 1.00 86.31 454 GLU A O 1
ATOM 3613 N N . ASN A 1 455 ? -113.264 -15.170 14.770 1.00 80.56 455 ASN A N 1
ATOM 3614 C CA . ASN A 1 455 ? -114.668 -14.915 15.121 1.00 80.56 455 ASN A CA 1
ATOM 3615 C C . ASN A 1 455 ? -114.785 -14.423 16.581 1.00 80.56 455 ASN A C 1
ATOM 3617 O O . ASN A 1 455 ? -114.966 -15.240 17.498 1.00 80.56 455 ASN A O 1
ATOM 3621 N N . PRO A 1 456 ? -114.708 -13.096 16.798 1.00 80.12 456 PRO A N 1
ATOM 3622 C CA . PRO A 1 456 ? -114.608 -12.499 18.132 1.00 80.12 456 PRO A CA 1
ATOM 3623 C C . PRO A 1 456 ? -115.856 -12.657 19.011 1.00 80.12 456 PRO A C 1
ATOM 3625 O O . PRO A 1 456 ? -115.750 -12.634 20.239 1.00 80.12 456 PRO A O 1
ATOM 3628 N N . ASN A 1 457 ? -117.038 -12.834 18.411 1.00 81.19 457 ASN A N 1
ATOM 3629 C CA . ASN A 1 457 ? -118.315 -12.889 19.137 1.00 81.19 457 ASN A CA 1
ATOM 3630 C C . ASN A 1 457 ? -118.713 -14.305 19.583 1.00 81.19 457 ASN A C 1
ATOM 3632 O O . ASN A 1 457 ? -119.693 -14.469 20.304 1.00 81.19 457 ASN A O 1
ATOM 3636 N N . SER A 1 458 ? -117.942 -15.332 19.217 1.00 86.00 458 SER A N 1
ATOM 3637 C CA . SER A 1 458 ? -118.215 -16.715 19.613 1.00 86.00 458 SER A CA 1
ATOM 3638 C C . SER A 1 458 ? -117.914 -16.961 21.101 1.00 86.00 458 SER A C 1
ATOM 3640 O O . SER A 1 458 ? -116.755 -17.129 21.497 1.00 86.00 458 SER A O 1
ATOM 3642 N N . GLU A 1 459 ? -118.966 -17.072 21.918 1.00 81.62 459 GLU A N 1
ATOM 3643 C CA . GLU A 1 459 ? -118.914 -17.476 23.337 1.00 81.62 459 GLU A CA 1
ATOM 3644 C C . GLU A 1 459 ? -118.094 -18.762 23.547 1.00 81.62 459 GLU A C 1
ATOM 3646 O O . GLU A 1 459 ? -117.216 -18.831 24.408 1.00 81.62 459 GLU A O 1
ATOM 3651 N N . TYR A 1 460 ? -118.265 -19.754 22.668 1.00 83.69 460 TYR A N 1
ATOM 3652 C CA . TYR A 1 460 ? -117.498 -21.002 22.701 1.00 83.69 460 TYR A CA 1
ATOM 3653 C C . TYR A 1 460 ? -115.979 -20.790 22.536 1.00 83.69 460 TYR A C 1
ATOM 3655 O O . TYR A 1 460 ? -115.165 -21.454 23.192 1.00 83.69 460 TYR A O 1
ATOM 3663 N N . ARG A 1 461 ? -115.568 -19.843 21.676 1.00 84.00 461 ARG A N 1
ATOM 3664 C CA . ARG A 1 461 ? -114.144 -19.533 21.445 1.00 84.00 461 ARG A CA 1
ATOM 3665 C C . ARG A 1 461 ? -113.568 -18.765 22.643 1.00 84.00 461 ARG A C 1
ATOM 3667 O O . ARG A 1 461 ? -112.464 -19.090 23.081 1.00 84.00 461 ARG A O 1
ATOM 3674 N N . LYS A 1 462 ? -114.336 -17.848 23.251 1.00 83.62 462 LYS A N 1
ATOM 3675 C CA . LYS A 1 462 ? -113.959 -17.156 24.503 1.00 83.62 462 LYS A CA 1
ATOM 3676 C C . LYS A 1 462 ? -113.782 -18.137 25.670 1.00 83.62 462 LYS A C 1
ATOM 3678 O O . LYS A 1 462 ? -112.767 -18.084 26.367 1.00 83.62 462 LYS A O 1
ATOM 3683 N N . ALA A 1 463 ? -114.709 -19.082 25.844 1.00 83.19 463 ALA A N 1
ATOM 3684 C CA . ALA A 1 463 ? -114.612 -20.130 26.863 1.00 83.19 463 ALA A CA 1
ATOM 3685 C C . ALA A 1 463 ? -113.401 -21.058 26.639 1.00 83.19 463 ALA A C 1
ATOM 3687 O O . ALA A 1 463 ? -112.714 -21.432 27.593 1.00 83.19 463 ALA A O 1
ATOM 3688 N N . SER A 1 464 ? -113.088 -21.380 25.378 1.00 84.06 464 SER A N 1
ATOM 3689 C CA . SER A 1 464 ? -111.904 -22.173 25.013 1.00 84.06 464 SER A CA 1
ATOM 3690 C C . SER A 1 464 ? -110.590 -21.465 25.364 1.00 84.06 464 SER A C 1
ATOM 3692 O O . SER A 1 464 ? -109.694 -22.103 25.921 1.00 84.06 464 SER A O 1
ATOM 3694 N N . VAL A 1 465 ? -110.488 -20.152 25.116 1.00 86.31 465 VAL A N 1
ATOM 3695 C CA . VAL A 1 465 ? -109.338 -19.331 25.540 1.00 86.31 465 VAL A CA 1
ATOM 3696 C C . VAL A 1 465 ? -109.227 -19.289 27.064 1.00 86.31 465 VAL A C 1
ATOM 3698 O O . VAL A 1 465 ? -108.144 -19.540 27.587 1.00 86.31 465 VAL A O 1
ATOM 3701 N N . ARG A 1 466 ? -110.331 -19.061 27.797 1.00 85.88 466 ARG A N 1
ATOM 3702 C CA . ARG A 1 466 ? -110.325 -19.073 29.275 1.00 85.88 466 ARG A CA 1
ATOM 3703 C C . ARG A 1 466 ? -109.808 -20.412 29.817 1.00 85.88 466 ARG A C 1
ATOM 3705 O O . ARG A 1 466 ? -108.859 -20.430 30.593 1.00 85.88 466 ARG A O 1
ATOM 3712 N N . LYS A 1 467 ? -110.323 -21.537 29.309 1.00 86.94 467 LYS A N 1
ATOM 3713 C CA . LYS A 1 467 ? -109.885 -22.887 29.709 1.00 86.94 467 LYS A CA 1
ATOM 3714 C C . LYS A 1 467 ? -108.418 -23.171 29.360 1.00 86.94 467 LYS A C 1
ATOM 3716 O O . LYS A 1 467 ? -107.726 -23.848 30.121 1.00 86.94 467 LYS A O 1
ATOM 3721 N N . ALA A 1 468 ? -107.928 -22.687 28.217 1.00 84.06 468 ALA A N 1
ATOM 3722 C CA . ALA A 1 468 ? -106.515 -22.797 27.851 1.00 84.06 468 ALA A CA 1
ATOM 3723 C C . ALA A 1 468 ? -105.621 -21.947 28.772 1.00 84.06 468 ALA A C 1
ATOM 3725 O O . ALA A 1 468 ? -104.558 -22.411 29.188 1.00 84.06 468 ALA A O 1
ATOM 3726 N N . ARG A 1 469 ? -106.085 -20.752 29.158 1.00 88.00 469 ARG A N 1
ATOM 3727 C CA . ARG A 1 469 ? -105.402 -19.859 30.101 1.00 88.00 469 ARG A CA 1
ATOM 3728 C C . ARG A 1 469 ? -105.311 -20.473 31.495 1.00 88.00 469 ARG A C 1
ATOM 3730 O O . ARG A 1 469 ? -104.227 -20.465 32.066 1.00 88.00 469 ARG A O 1
ATOM 3737 N N . ASP A 1 470 ? -106.387 -21.086 31.988 1.00 87.88 470 ASP A N 1
ATOM 3738 C CA . ASP A 1 470 ? -106.415 -21.769 33.292 1.00 87.88 470 ASP A CA 1
ATOM 3739 C C . ASP A 1 470 ? -105.479 -22.988 33.333 1.00 87.88 470 ASP A C 1
ATOM 3741 O O . ASP A 1 470 ? -104.790 -23.252 34.320 1.00 87.88 470 ASP A O 1
ATOM 3745 N N . ARG A 1 471 ? -105.394 -23.732 32.223 1.00 86.06 471 ARG A N 1
ATOM 3746 C CA . ARG A 1 471 ? -104.421 -24.826 32.085 1.00 86.06 471 ARG A CA 1
ATOM 3747 C C . ARG A 1 471 ? -102.988 -24.308 32.093 1.00 86.06 471 ARG A C 1
ATOM 3749 O O . ARG A 1 471 ? -102.135 -24.904 32.749 1.00 86.06 471 ARG A O 1
ATOM 3756 N N . LEU A 1 472 ? -102.728 -23.199 31.400 1.00 87.88 472 LEU A N 1
ATOM 3757 C CA . LEU A 1 472 ? -101.408 -22.583 31.372 1.00 87.88 472 LEU A CA 1
ATOM 3758 C C . LEU A 1 472 ? -101.007 -22.027 32.743 1.00 87.88 472 LEU A C 1
ATOM 3760 O O . LEU A 1 472 ? -99.871 -22.234 33.163 1.00 87.88 472 LEU A O 1
ATOM 3764 N N . THR A 1 473 ? -101.912 -21.368 33.470 1.00 87.38 473 THR A N 1
ATOM 3765 C CA . THR A 1 473 ? -101.630 -20.870 34.825 1.00 87.38 473 THR A CA 1
ATOM 3766 C C . THR A 1 473 ? -101.362 -22.018 35.794 1.00 87.38 473 THR A C 1
ATOM 3768 O O . THR A 1 473 ? -100.397 -21.949 36.556 1.00 87.38 473 THR A O 1
ATOM 3771 N N . HIS A 1 474 ? -102.126 -23.113 35.719 1.00 87.50 474 HIS A N 1
ATOM 3772 C CA . HIS A 1 474 ? -101.871 -24.307 36.526 1.00 87.50 474 HIS A CA 1
ATOM 3773 C C . HIS A 1 474 ? -100.518 -24.965 36.192 1.00 87.50 474 HIS A C 1
ATOM 3775 O O . HIS A 1 474 ? -99.744 -25.284 37.098 1.00 87.50 474 HIS A O 1
ATOM 3781 N N . ALA A 1 475 ? -100.190 -25.121 34.902 1.00 84.44 475 ALA A N 1
ATOM 3782 C CA . ALA A 1 475 ? -98.901 -25.654 34.456 1.00 84.44 475 ALA A CA 1
ATOM 3783 C C . ALA A 1 475 ? -97.726 -24.751 34.875 1.00 84.44 475 ALA A C 1
ATOM 3785 O O . ALA A 1 475 ? -96.709 -25.252 35.353 1.00 84.44 475 ALA A O 1
ATOM 3786 N N . ARG A 1 476 ? -97.887 -23.423 34.770 1.00 88.50 476 ARG A N 1
ATOM 3787 C CA . ARG A 1 476 ? -96.902 -22.428 35.220 1.00 88.50 476 ARG A CA 1
ATOM 3788 C C . ARG A 1 476 ? -96.637 -22.550 36.713 1.00 88.50 476 ARG A C 1
ATOM 3790 O O . ARG A 1 476 ? -95.482 -22.604 37.112 1.00 88.50 476 ARG A O 1
ATOM 3797 N N . LYS A 1 477 ? -97.696 -22.615 37.528 1.00 89.31 477 LYS A N 1
ATOM 3798 C CA . LYS A 1 477 ? -97.575 -22.721 38.987 1.00 89.31 477 LYS A CA 1
ATOM 3799 C C . LYS A 1 477 ? -96.777 -23.965 39.380 1.00 89.31 477 LYS A C 1
ATOM 3801 O O . LYS A 1 477 ? -95.820 -23.848 40.135 1.00 89.31 477 LYS A O 1
ATOM 3806 N N . ARG A 1 478 ? -97.102 -25.123 38.794 1.00 87.06 478 ARG A N 1
ATOM 3807 C CA . ARG A 1 478 ? -96.376 -26.379 39.046 1.00 87.06 478 ARG A CA 1
ATOM 3808 C C . ARG A 1 478 ? -94.914 -26.331 38.603 1.00 87.06 478 ARG A C 1
ATOM 3810 O O . ARG A 1 478 ? -94.059 -26.858 39.305 1.00 87.06 478 ARG A O 1
ATOM 3817 N N . LEU A 1 479 ? -94.622 -25.721 37.453 1.00 87.56 479 LEU A N 1
ATOM 3818 C CA . LEU A 1 479 ? -93.247 -25.561 36.975 1.00 87.56 479 LEU A CA 1
ATOM 3819 C C . LEU A 1 479 ? -92.438 -24.621 37.884 1.00 87.56 479 LEU A C 1
ATOM 3821 O O . LEU A 1 479 ? -91.286 -24.912 38.182 1.00 87.56 479 LEU A O 1
ATOM 3825 N N . GLU A 1 480 ? -93.035 -23.524 38.352 1.00 86.62 480 GLU A N 1
ATOM 3826 C CA . GLU A 1 480 ? -92.389 -22.576 39.270 1.00 86.62 480 GLU A CA 1
ATOM 3827 C C . GLU A 1 480 ? -92.171 -23.157 40.676 1.00 86.62 480 GLU A C 1
ATOM 3829 O O . GLU A 1 480 ? -91.143 -22.890 41.295 1.00 86.62 480 GLU A O 1
ATOM 3834 N N . GLU A 1 481 ? -93.091 -23.985 41.177 1.00 88.19 481 GLU A N 1
ATOM 3835 C CA . GLU A 1 481 ? -92.896 -24.751 42.418 1.00 88.19 481 GLU A CA 1
ATOM 3836 C C . GLU A 1 481 ? -91.711 -25.724 42.294 1.00 88.19 481 GLU A C 1
ATOM 3838 O O . GLU A 1 481 ? -90.855 -25.775 43.177 1.00 88.19 481 GLU A O 1
ATOM 3843 N N . ASP A 1 482 ? -91.614 -26.445 41.173 1.00 85.81 482 ASP A N 1
ATOM 3844 C CA . ASP A 1 482 ? -90.524 -27.393 40.916 1.00 85.81 482 ASP A CA 1
ATOM 3845 C C . ASP A 1 482 ? -89.173 -26.678 40.714 1.00 85.81 482 ASP A C 1
ATOM 3847 O O . ASP A 1 482 ? -88.158 -27.119 41.250 1.00 85.81 482 ASP A O 1
ATOM 3851 N N . LYS A 1 483 ? -89.151 -25.522 40.028 1.00 87.12 483 LYS A N 1
ATOM 3852 C CA . LYS A 1 483 ? -87.956 -24.662 39.925 1.00 87.12 483 LYS A CA 1
ATOM 3853 C C . LYS A 1 483 ? -87.480 -24.178 41.291 1.00 87.12 483 LYS A C 1
ATOM 3855 O O . LYS A 1 483 ? -86.297 -24.322 41.590 1.00 87.12 483 LYS A O 1
ATOM 3860 N N . ARG A 1 484 ? -88.380 -23.644 42.129 1.00 88.19 484 ARG A N 1
ATOM 3861 C CA . ARG A 1 484 ? -88.027 -23.193 43.487 1.00 88.19 484 ARG A CA 1
ATOM 3862 C C . ARG A 1 484 ? -87.441 -24.323 44.317 1.00 88.19 484 ARG A C 1
ATOM 3864 O O . ARG A 1 484 ? -86.435 -24.124 44.990 1.00 88.19 484 ARG A O 1
ATOM 3871 N N . TRP A 1 485 ? -88.029 -25.511 44.226 1.00 89.12 485 TRP A N 1
ATOM 3872 C CA . TRP A 1 485 ? -87.516 -26.678 44.927 1.00 89.12 485 TRP A CA 1
ATOM 3873 C C . TRP A 1 485 ? -86.130 -27.114 44.416 1.00 89.12 485 TRP A C 1
ATOM 3875 O O . TRP A 1 485 ? -85.252 -27.435 45.218 1.00 89.12 485 TRP A O 1
ATOM 3885 N N . ILE A 1 486 ? -85.883 -27.072 43.099 1.00 86.94 486 ILE A N 1
ATOM 3886 C CA . ILE A 1 486 ? -84.544 -27.310 42.531 1.00 86.94 486 ILE A CA 1
ATOM 3887 C C . ILE A 1 486 ? -83.546 -26.273 43.059 1.00 86.94 486 ILE A C 1
ATOM 3889 O O . ILE A 1 486 ? -82.480 -26.660 43.530 1.00 86.94 486 ILE A O 1
ATOM 3893 N N . GLU A 1 487 ? -83.878 -24.980 43.024 1.00 88.56 487 GLU A N 1
ATOM 3894 C CA . GLU A 1 487 ? -83.004 -23.921 43.542 1.00 88.56 487 GLU A CA 1
ATOM 3895 C C . GLU A 1 487 ? -82.698 -24.091 45.032 1.00 88.56 487 GLU A C 1
ATOM 3897 O O . GLU A 1 487 ? -81.554 -23.929 45.450 1.00 88.56 487 GLU A O 1
ATOM 3902 N N . GLU A 1 488 ? -83.695 -24.444 45.841 1.00 91.31 488 GLU A N 1
ATOM 3903 C CA . GLU A 1 488 ? -83.509 -24.7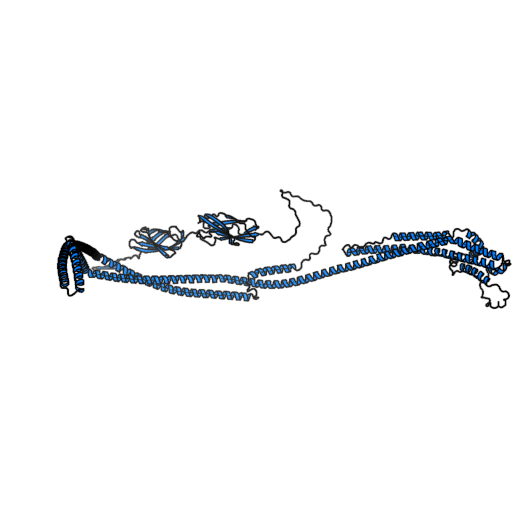20 47.264 1.00 91.31 488 GLU A CA 1
ATOM 3904 C C . GLU A 1 488 ? -82.529 -25.879 47.482 1.00 91.31 488 GLU A C 1
ATOM 3906 O O . GLU A 1 488 ? -81.596 -25.758 48.281 1.00 91.31 488 GLU A O 1
ATOM 3911 N N . LYS A 1 489 ? -82.667 -26.972 46.720 1.00 89.69 489 LYS A N 1
ATOM 3912 C CA . LYS A 1 489 ? -81.746 -28.116 46.788 1.00 89.69 489 LYS A CA 1
ATOM 3913 C C . LYS A 1 489 ? -80.345 -27.802 46.278 1.00 89.69 489 LYS A C 1
ATOM 3915 O O . LYS A 1 489 ? -79.378 -28.333 46.822 1.00 89.69 489 LYS A O 1
ATOM 3920 N N . VAL A 1 490 ? -80.213 -26.935 45.280 1.00 89.31 490 VAL A N 1
ATOM 3921 C CA . VAL A 1 490 ? -78.915 -26.434 44.808 1.00 89.31 490 VAL A CA 1
ATOM 3922 C C . VAL A 1 490 ? -78.246 -25.587 45.895 1.00 89.31 490 VAL A C 1
ATOM 3924 O O . VAL A 1 490 ? -77.106 -25.877 46.249 1.00 89.31 490 VAL A O 1
ATOM 3927 N N . ARG A 1 491 ? -78.969 -24.639 46.515 1.00 88.62 491 ARG A N 1
ATOM 3928 C CA . ARG A 1 491 ? -78.467 -23.826 47.644 1.00 88.62 491 ARG A CA 1
ATOM 3929 C C . ARG A 1 491 ? -78.111 -24.674 48.869 1.00 88.62 491 ARG A C 1
ATOM 3931 O O . ARG A 1 491 ? -77.199 -24.340 49.623 1.00 88.62 491 ARG A O 1
ATOM 3938 N N . GLU A 1 492 ? -78.840 -25.759 49.123 1.00 89.50 492 GLU A N 1
ATOM 3939 C CA . GLU A 1 492 ? -78.510 -26.723 50.181 1.00 89.50 492 GLU A CA 1
ATOM 3940 C C . GLU A 1 492 ? -77.186 -27.446 49.880 1.00 89.50 492 GLU A C 1
ATOM 3942 O O . GLU A 1 492 ? -76.309 -27.516 50.742 1.00 89.50 492 GLU A O 1
ATOM 3947 N N . MET A 1 493 ? -77.013 -27.938 48.650 1.00 86.69 493 MET A N 1
ATOM 3948 C CA . MET A 1 493 ? -75.797 -28.630 48.216 1.00 86.69 493 MET A CA 1
ATOM 3949 C C . MET A 1 493 ? -74.570 -27.709 48.228 1.00 86.69 493 MET A C 1
ATOM 3951 O O . MET A 1 493 ? -73.513 -28.093 48.725 1.00 86.69 493 MET A O 1
ATOM 3955 N N . GLU A 1 494 ? -74.721 -26.481 47.740 1.00 87.88 494 GLU A N 1
ATOM 3956 C CA . GLU A 1 494 ? -73.682 -25.452 47.757 1.00 87.88 494 GLU A CA 1
ATOM 3957 C C . GLU A 1 494 ? -73.230 -25.136 49.185 1.00 87.88 494 GLU A C 1
ATOM 3959 O O . GLU A 1 494 ? -72.037 -25.209 49.492 1.00 87.88 494 GLU A O 1
ATOM 3964 N N . ARG A 1 495 ? -74.180 -24.925 50.109 1.00 86.25 495 ARG A N 1
ATOM 3965 C CA . ARG A 1 495 ? -73.864 -24.756 51.534 1.00 86.25 495 ARG A CA 1
ATOM 3966 C C . ARG A 1 495 ? -73.118 -25.957 52.104 1.00 86.25 495 ARG A C 1
ATOM 3968 O O . ARG A 1 495 ? -72.211 -25.752 52.906 1.00 86.25 495 ARG A O 1
ATOM 3975 N N . ARG A 1 496 ? -73.466 -27.190 51.723 1.00 85.75 496 ARG A N 1
ATOM 3976 C CA . ARG A 1 496 ? -72.786 -28.408 52.203 1.00 85.75 496 ARG A CA 1
ATOM 3977 C C . ARG A 1 496 ? -71.361 -28.538 51.676 1.00 85.75 496 ARG A C 1
ATOM 3979 O O . ARG A 1 496 ? -70.491 -28.940 52.442 1.00 85.75 496 ARG A O 1
ATOM 3986 N N . LEU A 1 497 ? -71.119 -28.211 50.408 1.00 85.81 497 LEU A N 1
ATOM 3987 C CA . LEU A 1 497 ? -69.794 -28.319 49.792 1.00 85.81 497 LEU A CA 1
ATOM 3988 C C . LEU A 1 497 ? -68.853 -27.206 50.264 1.00 85.81 497 LEU A C 1
ATOM 3990 O O . LEU A 1 497 ? -67.740 -27.500 50.697 1.00 85.81 497 LEU A O 1
ATOM 3994 N N . LEU A 1 498 ? -69.322 -25.954 50.300 1.00 83.00 498 LEU A N 1
ATOM 3995 C CA . LEU A 1 498 ? -68.531 -24.819 50.793 1.00 83.00 498 LEU A CA 1
ATOM 3996 C C . LEU A 1 498 ? -68.239 -24.916 52.299 1.00 83.00 498 LEU A C 1
ATOM 3998 O O . LEU A 1 498 ? -67.172 -24.497 52.750 1.00 83.00 498 LEU A O 1
ATOM 4002 N N . ASN A 1 499 ? -69.148 -25.518 53.078 1.00 82.25 499 ASN A N 1
ATOM 4003 C CA . ASN A 1 499 ? -68.929 -25.829 54.496 1.00 82.25 499 ASN A CA 1
ATOM 4004 C C . ASN A 1 499 ? -68.409 -27.252 54.747 1.00 82.25 499 ASN A C 1
ATOM 4006 O O . ASN A 1 499 ? -68.381 -27.695 55.904 1.00 82.25 499 ASN A O 1
ATOM 4010 N N . GLY A 1 500 ? -68.009 -27.957 53.689 1.00 80.44 500 GLY A N 1
ATOM 4011 C CA . GLY A 1 500 ? -67.471 -29.306 53.753 1.00 80.44 500 GLY A CA 1
ATOM 4012 C C . GLY A 1 500 ? -66.115 -29.349 54.456 1.00 80.44 500 GLY A C 1
ATOM 4013 O O . GLY A 1 500 ? -65.402 -28.347 54.558 1.00 80.44 500 GLY A O 1
ATOM 4014 N N . GLY A 1 501 ? -65.740 -30.535 54.941 1.00 77.94 501 GLY A N 1
ATOM 4015 C CA . GLY A 1 501 ? -64.498 -30.728 55.698 1.00 77.94 501 GLY A CA 1
ATOM 4016 C C . GLY A 1 501 ? -63.230 -30.322 54.935 1.00 77.94 501 GLY A C 1
ATOM 4017 O O . GLY A 1 501 ? -62.290 -29.840 55.562 1.00 77.94 501 GLY A O 1
ATOM 4018 N N . SER A 1 502 ? -63.218 -30.457 53.602 1.00 79.31 502 SER A N 1
ATOM 4019 C CA . SER A 1 502 ? -62.073 -30.100 52.748 1.00 79.31 502 SER A CA 1
ATOM 4020 C C . SER A 1 502 ? -61.838 -28.582 52.675 1.00 79.31 502 SER A C 1
ATOM 4022 O O . SER A 1 502 ? -60.807 -28.096 53.137 1.00 79.31 502 SER A O 1
ATOM 4024 N N . VAL A 1 503 ? -62.836 -27.808 52.223 1.00 86.88 503 VAL A N 1
ATOM 4025 C CA . VAL A 1 503 ? -62.754 -26.337 52.097 1.00 86.88 503 VAL A CA 1
ATOM 4026 C C . VAL A 1 503 ? -62.511 -25.673 53.457 1.00 86.88 503 VAL A C 1
ATOM 4028 O O . VAL A 1 503 ? -61.696 -24.759 53.575 1.00 86.88 503 VAL A O 1
ATOM 4031 N N . LYS A 1 504 ? -63.146 -26.166 54.532 1.00 85.94 504 LYS A N 1
ATOM 4032 C CA . LYS A 1 504 ? -62.877 -25.682 55.898 1.00 85.94 504 LYS A CA 1
ATOM 4033 C C . LYS A 1 504 ? -61.441 -25.944 56.348 1.00 85.94 504 LYS A C 1
ATOM 4035 O O . LYS A 1 504 ? -60.861 -25.091 57.017 1.00 85.94 504 LYS A O 1
ATOM 4040 N N . ARG A 1 505 ? -60.865 -27.104 56.011 1.00 86.62 505 ARG A N 1
ATOM 4041 C CA . ARG A 1 505 ? -59.467 -27.425 56.332 1.00 86.62 505 ARG A CA 1
ATOM 4042 C C . ARG A 1 505 ? -58.519 -26.479 55.596 1.00 86.62 505 ARG A C 1
ATOM 4044 O O . ARG A 1 505 ? -57.648 -25.911 56.242 1.00 86.62 505 ARG A O 1
ATOM 4051 N N . MET A 1 506 ? -58.738 -26.243 54.304 1.00 88.31 506 MET A N 1
ATOM 4052 C CA . MET A 1 506 ? -57.924 -25.323 53.498 1.00 88.31 506 MET A CA 1
ATOM 4053 C C . MET A 1 506 ? -58.017 -23.872 53.987 1.00 88.31 506 MET A C 1
ATOM 4055 O O . MET A 1 506 ? -56.986 -23.227 54.142 1.00 88.31 506 MET A O 1
ATOM 4059 N N . ARG A 1 507 ? -59.210 -23.381 54.367 1.00 90.31 507 ARG A N 1
ATOM 4060 C CA . ARG A 1 507 ? -59.348 -22.057 55.013 1.00 90.31 507 ARG A CA 1
ATOM 4061 C C . ARG A 1 507 ? -58.529 -21.950 56.300 1.00 90.31 507 ARG A C 1
ATOM 4063 O O . ARG A 1 507 ? -57.889 -20.933 56.526 1.00 90.31 507 ARG A O 1
ATOM 4070 N N . ARG A 1 508 ? -58.513 -22.999 57.134 1.00 89.81 508 ARG A N 1
ATOM 4071 C CA . ARG A 1 508 ? -57.687 -23.029 58.357 1.00 89.81 508 ARG A CA 1
ATOM 4072 C C . ARG A 1 508 ? -56.190 -23.040 58.046 1.00 89.81 508 ARG A C 1
ATOM 4074 O O . ARG A 1 508 ? -55.436 -22.390 58.758 1.00 89.81 508 ARG A O 1
ATOM 4081 N N . VAL A 1 509 ? -55.767 -23.764 57.007 1.00 91.62 509 VAL A N 1
ATOM 4082 C CA . VAL A 1 509 ? -54.366 -23.781 56.553 1.00 91.62 509 VAL A CA 1
ATOM 4083 C C . VAL A 1 509 ? -53.947 -22.399 56.058 1.00 91.62 509 VAL A C 1
ATOM 4085 O O . VAL A 1 509 ? -52.904 -21.905 56.478 1.00 91.62 509 VAL A O 1
ATOM 4088 N N . LEU A 1 510 ? -54.769 -21.749 55.230 1.00 93.56 510 LEU A N 1
ATOM 4089 C CA . LEU A 1 510 ? -54.521 -20.388 54.762 1.00 93.56 510 LEU A CA 1
ATOM 4090 C C . LEU A 1 510 ? -54.398 -19.403 55.932 1.00 93.56 510 LEU A C 1
ATOM 4092 O O . LEU A 1 510 ? -53.425 -18.658 56.008 1.00 93.56 510 LEU A O 1
ATOM 4096 N N . GLU A 1 511 ? -55.340 -19.448 56.874 1.00 92.50 511 GLU A N 1
ATOM 4097 C CA . GLU A 1 511 ? -55.331 -18.596 58.066 1.00 92.50 511 GLU A CA 1
ATOM 4098 C C . GLU A 1 511 ? -54.071 -18.813 58.921 1.00 92.50 511 GLU A C 1
ATOM 4100 O O . GLU A 1 511 ? -53.449 -17.860 59.388 1.00 92.50 511 GLU A O 1
ATOM 4105 N N . ALA A 1 512 ? -53.643 -20.069 59.092 1.00 91.69 512 ALA A N 1
ATOM 4106 C CA . ALA A 1 512 ? -52.411 -20.392 59.804 1.00 91.69 512 ALA A CA 1
ATOM 4107 C C . ALA A 1 512 ? -51.167 -19.833 59.091 1.00 91.69 512 ALA A C 1
ATOM 4109 O O . ALA A 1 512 ? -50.283 -19.285 59.748 1.00 91.69 512 ALA A O 1
ATOM 4110 N N . LYS A 1 513 ? -51.103 -19.920 57.754 1.00 92.69 513 LYS A N 1
ATOM 4111 C CA . LYS A 1 513 ? -49.994 -19.355 56.970 1.00 92.69 513 LYS A CA 1
ATOM 4112 C C . LYS A 1 513 ? -49.982 -17.824 56.985 1.00 92.69 513 LYS A C 1
ATOM 4114 O O . LYS A 1 513 ? -48.904 -17.250 57.112 1.00 92.69 513 LYS A O 1
ATOM 4119 N N . LYS A 1 514 ? -51.147 -17.166 56.932 1.00 92.94 514 LYS A N 1
ATOM 4120 C CA . LYS A 1 514 ? -51.264 -15.702 57.075 1.00 92.94 514 LYS A CA 1
ATOM 4121 C C . LYS A 1 514 ? -50.736 -15.227 58.428 1.00 92.94 514 LYS A C 1
ATOM 4123 O O . LYS A 1 514 ? -49.898 -14.337 58.470 1.00 92.94 514 LYS A O 1
ATOM 4128 N N . LYS A 1 515 ? -51.089 -15.918 59.518 1.00 92.75 515 LYS A N 1
ATOM 4129 C CA . LYS A 1 515 ? -50.536 -15.626 60.854 1.00 92.75 515 LYS A CA 1
ATOM 4130 C C . LYS A 1 515 ? -49.016 -15.779 60.932 1.00 92.75 515 LYS A C 1
ATOM 4132 O O . LYS A 1 515 ? -48.360 -15.007 61.629 1.00 92.75 515 LYS A O 1
ATOM 4137 N N . LEU A 1 516 ? -48.447 -16.771 60.242 1.00 91.19 516 LEU A N 1
ATOM 4138 C CA . LEU A 1 516 ? -46.991 -16.920 60.158 1.00 91.19 516 LEU A CA 1
ATOM 4139 C C . LEU A 1 516 ? -46.354 -15.752 59.394 1.00 91.19 516 LEU A C 1
ATOM 4141 O O . LEU A 1 516 ? -45.362 -15.206 59.874 1.00 91.19 516 LEU A O 1
ATOM 4145 N N . LEU A 1 517 ? -46.935 -15.337 58.262 1.00 93.00 517 LEU A N 1
ATOM 4146 C CA . LEU A 1 517 ? -46.484 -14.164 57.507 1.00 93.00 517 LEU A CA 1
ATOM 4147 C C . LEU A 1 517 ? -46.525 -12.896 58.371 1.00 93.00 517 LEU A C 1
ATOM 4149 O O . LEU A 1 517 ? -45.498 -12.233 58.495 1.00 93.00 517 LEU A O 1
ATOM 4153 N N . ASP A 1 518 ? -47.640 -12.623 59.054 1.00 92.62 518 ASP A N 1
ATOM 4154 C CA . ASP A 1 518 ? -47.775 -11.482 59.972 1.00 92.62 518 ASP A CA 1
ATOM 4155 C C . ASP A 1 518 ? -46.702 -11.509 61.075 1.00 92.62 518 ASP A C 1
ATOM 4157 O O . ASP A 1 518 ? -46.099 -10.489 61.421 1.00 92.62 518 ASP A O 1
ATOM 4161 N N . GLY A 1 519 ? -46.418 -12.694 61.626 1.00 91.62 519 GLY A N 1
ATOM 4162 C CA . GLY A 1 519 ? -45.364 -12.891 62.621 1.00 91.62 519 GLY A CA 1
ATOM 4163 C C . GLY A 1 519 ? -43.971 -12.542 62.088 1.00 91.62 519 GLY A C 1
ATOM 4164 O O . GLY A 1 519 ? -43.193 -11.864 62.770 1.00 91.62 519 GLY A O 1
ATOM 4165 N N . VAL A 1 520 ? -43.650 -12.965 60.863 1.00 90.88 520 VAL A N 1
ATOM 4166 C CA . VAL A 1 520 ? -42.371 -12.649 60.212 1.00 90.88 520 VAL A CA 1
ATOM 4167 C C . VAL A 1 520 ? -42.298 -11.168 59.824 1.00 90.88 520 VAL A C 1
ATOM 4169 O O . VAL A 1 520 ? -41.277 -10.528 60.076 1.00 90.88 520 VAL A O 1
ATOM 4172 N N . GLU A 1 521 ? -43.375 -10.573 59.307 1.00 91.06 521 GLU A N 1
ATOM 4173 C CA . GLU A 1 521 ? -43.439 -9.139 59.002 1.00 91.06 521 GLU A CA 1
ATOM 4174 C C . GLU A 1 521 ? -43.220 -8.269 60.239 1.00 91.06 521 GLU A C 1
ATOM 4176 O O . GLU A 1 521 ? -42.471 -7.289 60.189 1.00 91.06 521 GLU A O 1
ATOM 4181 N N . ASN A 1 522 ? -43.817 -8.639 61.372 1.00 91.50 522 ASN A N 1
ATOM 4182 C CA . ASN A 1 522 ? -43.610 -7.945 62.638 1.00 91.50 522 ASN A CA 1
ATOM 4183 C C . ASN A 1 522 ? -42.156 -8.055 63.112 1.00 91.50 522 ASN A C 1
ATOM 4185 O O . ASN A 1 522 ? -41.582 -7.058 63.557 1.00 91.50 522 ASN A O 1
ATOM 4189 N N . ARG A 1 523 ? -41.515 -9.222 62.946 1.00 90.81 523 ARG A N 1
ATOM 4190 C CA . ARG A 1 523 ? -40.075 -9.398 63.215 1.00 90.81 523 ARG A CA 1
ATOM 4191 C C . ARG A 1 523 ? -39.214 -8.520 62.302 1.00 90.81 523 ARG A C 1
ATOM 4193 O O . ARG A 1 523 ? -38.287 -7.880 62.797 1.00 90.81 523 ARG A O 1
ATOM 4200 N N . VAL A 1 524 ? -39.531 -8.429 61.006 1.00 89.25 524 VAL A N 1
ATOM 4201 C CA . VAL A 1 524 ? -38.844 -7.535 60.052 1.00 89.25 524 VAL A CA 1
ATOM 4202 C C . VAL A 1 524 ? -39.018 -6.067 60.456 1.00 89.25 524 VAL A C 1
ATOM 4204 O O . VAL A 1 524 ? -38.027 -5.341 60.538 1.00 89.25 524 VAL A O 1
ATOM 4207 N N . LYS A 1 525 ? -40.247 -5.621 60.755 1.00 90.00 525 LYS A N 1
ATOM 4208 C CA . LYS A 1 525 ? -40.544 -4.244 61.196 1.00 90.00 525 LYS A CA 1
ATOM 4209 C C . LYS A 1 525 ? -39.815 -3.900 62.497 1.00 90.00 525 LYS A C 1
ATOM 4211 O O . LYS A 1 525 ? -39.186 -2.846 62.581 1.00 90.00 525 LYS A O 1
ATOM 4216 N N . ALA A 1 526 ? -39.835 -4.797 63.484 1.00 88.62 526 ALA A N 1
ATOM 4217 C CA . ALA A 1 526 ? -39.128 -4.619 64.750 1.00 88.62 526 ALA A CA 1
ATOM 4218 C C . ALA A 1 526 ? -37.606 -4.528 64.549 1.00 88.62 526 ALA A C 1
ATOM 4220 O O . ALA A 1 526 ? -36.961 -3.654 65.130 1.00 88.62 526 ALA A O 1
ATOM 4221 N N . TYR A 1 527 ? -37.035 -5.376 63.685 1.00 87.69 527 TYR A N 1
ATOM 4222 C CA . TYR A 1 527 ? -35.608 -5.336 63.363 1.00 87.69 527 TYR A CA 1
ATOM 4223 C C . TYR A 1 527 ? -35.222 -4.034 62.644 1.00 87.69 527 TYR A C 1
ATOM 4225 O O . TYR A 1 527 ? -34.269 -3.373 63.053 1.00 87.69 527 TYR A O 1
ATOM 4233 N N . LYS A 1 528 ? -35.996 -3.611 61.631 1.00 87.75 528 LYS A N 1
ATOM 4234 C CA . LYS A 1 528 ? -35.789 -2.332 60.928 1.00 87.75 528 LYS A CA 1
ATOM 4235 C C . LYS A 1 528 ? -35.875 -1.133 61.872 1.00 87.75 528 LYS A C 1
ATOM 4237 O O . LYS A 1 528 ? -35.048 -0.237 61.778 1.00 87.75 528 LYS A O 1
ATOM 4242 N N . LYS A 1 529 ? -36.829 -1.132 62.809 1.00 89.06 529 LYS A N 1
ATOM 4243 C CA . LYS A 1 529 ? -36.964 -0.068 63.816 1.00 89.06 529 LYS A CA 1
ATOM 4244 C C . LYS A 1 529 ? -35.777 -0.038 64.783 1.00 89.06 529 LYS A C 1
ATOM 4246 O O . LYS A 1 529 ? -35.287 1.040 65.094 1.00 89.06 529 LYS A O 1
ATOM 4251 N N . LYS A 1 530 ? -35.293 -1.203 65.232 1.00 87.12 530 LYS A N 1
ATOM 4252 C CA . LYS A 1 530 ? -34.141 -1.314 66.146 1.00 87.12 530 LYS A CA 1
ATOM 4253 C C . LYS A 1 530 ? -32.832 -0.815 65.520 1.00 87.12 530 LYS A C 1
ATOM 4255 O O . LYS A 1 530 ? -32.001 -0.260 66.229 1.00 87.12 530 LYS A O 1
ATOM 4260 N N . TYR A 1 531 ? -32.651 -1.013 64.214 1.00 86.31 531 TYR A N 1
ATOM 4261 C CA . TYR A 1 531 ? -31.422 -0.671 63.488 1.00 86.31 531 TYR A CA 1
ATOM 4262 C C . TYR A 1 531 ? -31.610 0.460 62.462 1.00 86.31 531 TYR A C 1
ATOM 4264 O O . TYR A 1 531 ? -30.819 0.573 61.527 1.00 86.31 531 TYR A O 1
ATOM 4272 N N . SER A 1 532 ? -32.626 1.312 62.627 1.00 84.06 532 SER A N 1
ATOM 4273 C CA . SER A 1 532 ? -32.994 2.352 61.653 1.00 84.06 532 SER A CA 1
ATOM 4274 C C . SER A 1 532 ? -31.839 3.303 61.322 1.00 84.06 532 SER A C 1
ATOM 4276 O O . SER A 1 532 ? -31.579 3.563 60.152 1.00 84.06 532 SER A O 1
ATOM 4278 N N . THR A 1 533 ? -31.080 3.750 62.326 1.00 86.12 533 THR A N 1
ATOM 4279 C CA . THR A 1 533 ? -29.918 4.634 62.136 1.00 86.12 533 THR A CA 1
ATOM 4280 C C . THR A 1 533 ? -28.783 3.957 61.365 1.00 86.12 533 THR A C 1
ATOM 4282 O O . THR A 1 533 ? -28.101 4.601 60.575 1.00 86.12 533 THR A O 1
ATOM 4285 N N . GLN A 1 534 ? -28.557 2.656 61.581 1.00 85.31 534 GLN A N 1
ATOM 4286 C CA . GLN A 1 534 ? -27.525 1.909 60.853 1.00 85.31 534 GLN A CA 1
ATOM 4287 C C . GLN A 1 534 ? -27.943 1.639 59.405 1.00 85.31 534 GLN A C 1
ATOM 4289 O O . GLN A 1 534 ? -27.097 1.669 58.519 1.00 85.31 534 GLN A O 1
ATOM 4294 N N . LEU A 1 535 ? -29.239 1.407 59.169 1.00 84.88 535 LEU A N 1
ATOM 4295 C CA . LEU A 1 535 ? -29.802 1.276 57.826 1.00 84.88 535 LEU A CA 1
ATOM 4296 C C . LEU A 1 535 ? -29.682 2.582 57.038 1.00 84.88 535 LEU A C 1
ATOM 4298 O O . LEU A 1 535 ? -29.202 2.539 55.914 1.00 84.88 535 LEU A O 1
ATOM 4302 N N . ALA A 1 536 ? -30.018 3.723 57.650 1.00 85.69 536 ALA A N 1
ATOM 4303 C CA . ALA A 1 536 ? -29.847 5.035 57.026 1.00 85.69 536 ALA A CA 1
ATOM 4304 C C . ALA A 1 536 ? -28.384 5.280 56.622 1.00 85.69 536 ALA A C 1
ATOM 4306 O O . ALA A 1 536 ? -28.115 5.555 55.462 1.00 85.69 536 ALA A O 1
ATOM 4307 N N . LYS A 1 537 ? -27.429 5.042 57.535 1.00 88.88 537 LYS A N 1
ATOM 4308 C CA . LYS A 1 537 ? -25.992 5.175 57.232 1.00 88.88 537 LYS A CA 1
ATOM 4309 C C . LYS A 1 537 ? -25.519 4.249 56.111 1.00 88.88 537 LYS A C 1
ATOM 4311 O O . LYS A 1 537 ? -24.712 4.656 55.289 1.00 88.88 537 LYS A O 1
ATOM 4316 N N . ARG A 1 538 ? -25.998 3.001 56.071 1.00 88.62 538 ARG A N 1
ATOM 4317 C CA . ARG A 1 538 ? -25.686 2.076 54.973 1.00 88.62 538 ARG A CA 1
ATOM 4318 C C . ARG A 1 538 ? -26.208 2.621 53.642 1.00 88.62 538 ARG A C 1
ATOM 4320 O O . ARG A 1 538 ? -25.498 2.560 52.648 1.00 88.62 538 ARG A O 1
ATOM 4327 N N . ASP A 1 539 ? -27.441 3.115 53.621 1.00 87.81 539 ASP A N 1
ATOM 4328 C CA . ASP A 1 539 ? -28.064 3.639 52.405 1.00 87.81 539 ASP A CA 1
ATOM 4329 C C . ASP A 1 539 ? -27.395 4.953 51.949 1.00 87.81 539 ASP A C 1
ATOM 4331 O O . ASP A 1 539 ? -27.265 5.181 50.750 1.00 87.81 539 ASP A O 1
ATOM 4335 N N . ASP A 1 540 ? -26.896 5.775 52.878 1.00 89.50 540 ASP A N 1
ATOM 4336 C CA . ASP A 1 540 ? -26.054 6.945 52.586 1.00 89.50 540 ASP A CA 1
ATOM 4337 C C . ASP A 1 540 ? -24.720 6.532 51.948 1.00 89.50 540 ASP A C 1
ATOM 4339 O O . ASP A 1 540 ? -24.396 7.009 50.863 1.00 89.50 540 ASP A O 1
ATOM 4343 N N . LEU A 1 541 ? -24.002 5.574 52.549 1.00 91.31 541 LEU A N 1
ATOM 4344 C CA . LEU A 1 541 ? -22.742 5.049 52.002 1.00 91.31 541 LEU A CA 1
ATOM 4345 C C . LEU A 1 541 ? -22.927 4.409 50.620 1.00 91.31 541 LEU A C 1
ATOM 4347 O O . LEU A 1 541 ? -22.053 4.538 49.770 1.00 91.31 541 LEU A O 1
ATOM 4351 N N . ARG A 1 542 ? -24.061 3.735 50.367 1.00 90.44 542 ARG A N 1
ATOM 4352 C CA . ARG A 1 542 ? -24.384 3.222 49.022 1.00 90.44 542 ARG A CA 1
ATOM 4353 C C . ARG A 1 542 ? -24.540 4.353 48.016 1.00 90.44 542 ARG A C 1
ATOM 4355 O O . ARG A 1 542 ? -23.946 4.280 46.953 1.00 90.44 542 ARG A O 1
ATOM 4362 N N . ARG A 1 543 ? -25.280 5.409 48.366 1.00 89.75 543 ARG A N 1
ATOM 4363 C CA . ARG A 1 543 ? -25.454 6.573 47.483 1.00 89.75 543 ARG A CA 1
ATOM 4364 C C . ARG A 1 543 ? -24.135 7.292 47.203 1.00 89.75 543 ARG A C 1
ATOM 4366 O O . ARG A 1 543 ? -23.917 7.729 46.077 1.00 89.75 543 ARG A O 1
ATOM 4373 N N . GLU A 1 544 ? -23.262 7.408 48.200 1.00 92.25 544 GLU A N 1
ATOM 4374 C CA . GLU A 1 544 ? -21.912 7.950 48.010 1.00 92.25 544 GLU A CA 1
ATOM 4375 C C . GLU A 1 544 ? -21.066 7.061 47.093 1.00 92.25 544 GLU A C 1
ATOM 4377 O O . GLU A 1 544 ? -20.418 7.577 46.184 1.00 92.25 544 GLU A O 1
ATOM 4382 N N . LEU A 1 545 ? -21.109 5.737 47.280 1.00 92.12 545 LEU A N 1
ATOM 4383 C CA . LEU A 1 545 ? -20.396 4.790 46.423 1.00 92.12 545 LEU A CA 1
ATOM 4384 C C . LEU A 1 545 ? -20.880 4.865 44.971 1.00 92.12 545 LEU A C 1
ATOM 4386 O O . LEU A 1 545 ? -20.054 5.020 44.078 1.00 92.12 545 LEU A O 1
ATOM 4390 N N . ASP A 1 546 ? -22.197 4.853 44.746 1.00 89.00 546 ASP A N 1
ATOM 4391 C CA . ASP A 1 546 ? -22.799 4.991 43.413 1.00 89.00 546 ASP A CA 1
ATOM 4392 C C . ASP A 1 546 ? -22.373 6.319 42.749 1.00 89.00 546 ASP A C 1
ATOM 4394 O O . ASP A 1 546 ? -22.093 6.379 41.550 1.00 89.00 546 ASP A O 1
ATOM 4398 N N . SER A 1 547 ? -22.275 7.397 43.537 1.00 92.00 547 SER A N 1
ATOM 4399 C CA . SER A 1 547 ? -21.782 8.698 43.072 1.00 92.00 547 SER A CA 1
ATOM 4400 C C . SER A 1 547 ? -20.301 8.654 42.680 1.00 92.00 547 SER A C 1
ATOM 4402 O O . SER A 1 547 ? -19.927 9.251 41.668 1.00 92.00 547 SER A O 1
ATOM 4404 N N . TYR A 1 548 ? -19.443 7.982 43.454 1.00 92.12 548 TYR A N 1
ATOM 4405 C CA . TYR A 1 548 ? -18.030 7.815 43.100 1.00 92.12 548 TYR A CA 1
ATOM 4406 C C . TYR A 1 548 ? -17.861 6.942 41.855 1.00 92.12 548 TYR A C 1
ATOM 4408 O O . TYR A 1 548 ? -17.170 7.359 40.929 1.00 92.12 548 TYR A O 1
ATOM 4416 N N . GLU A 1 549 ? -18.541 5.795 41.778 1.00 90.38 549 GLU A N 1
ATOM 4417 C CA . GLU A 1 549 ? -18.500 4.897 40.615 1.00 90.38 549 GLU A CA 1
ATOM 4418 C C . GLU A 1 549 ? -18.975 5.607 39.335 1.00 90.38 549 GLU A C 1
ATOM 4420 O O . GLU A 1 549 ? -18.350 5.476 38.281 1.00 90.38 549 GLU A O 1
ATOM 4425 N N . SER A 1 550 ? -20.014 6.447 39.423 1.00 89.25 550 SER A N 1
ATOM 4426 C CA . SER A 1 550 ? -20.469 7.262 38.290 1.00 89.25 550 SER A CA 1
ATOM 4427 C C . SER A 1 550 ? -19.417 8.274 37.822 1.00 89.25 550 SER A C 1
ATOM 4429 O O . SER A 1 550 ? -19.251 8.459 36.614 1.00 89.25 550 SER A O 1
ATOM 4431 N N . ARG A 1 551 ? -18.719 8.946 38.751 1.00 94.31 551 ARG A N 1
ATOM 4432 C CA . ARG A 1 551 ? -17.655 9.911 38.419 1.00 94.31 551 ARG A CA 1
ATOM 4433 C C . ARG A 1 551 ? -16.426 9.219 37.833 1.00 94.31 551 ARG A C 1
ATOM 4435 O O . ARG A 1 551 ? -15.910 9.687 36.823 1.00 94.31 551 ARG A O 1
ATOM 4442 N N . ILE A 1 552 ? -16.010 8.086 38.402 1.00 90.19 552 ILE A N 1
ATOM 4443 C CA . ILE A 1 552 ? -14.930 7.244 37.859 1.00 90.19 552 ILE A CA 1
ATOM 4444 C C . ILE A 1 552 ? -15.263 6.852 36.416 1.00 90.19 552 ILE A C 1
ATOM 4446 O O . ILE A 1 552 ? -14.462 7.078 35.516 1.00 90.19 552 ILE A O 1
ATOM 4450 N N . GLY A 1 553 ? -16.490 6.383 36.164 1.00 81.88 553 GLY A N 1
ATOM 4451 C CA . GLY A 1 553 ? -16.927 6.031 34.814 1.00 81.88 553 GLY A CA 1
ATOM 4452 C C . GLY A 1 553 ? -16.985 7.212 33.832 1.00 81.88 553 GLY A C 1
ATOM 4453 O O . GLY A 1 553 ? -16.949 7.000 32.620 1.00 81.88 553 GLY A O 1
ATOM 4454 N N . GLU A 1 554 ? -17.113 8.457 34.298 1.00 90.69 554 GLU A N 1
ATOM 4455 C CA . GLU A 1 554 ? -16.989 9.654 33.453 1.00 90.69 554 GLU A CA 1
ATOM 4456 C C . GLU A 1 554 ? -15.525 9.985 33.140 1.00 90.69 554 GLU A C 1
ATOM 4458 O O . GLU A 1 554 ? -15.201 10.264 31.983 1.00 90.69 554 GLU A O 1
ATOM 4463 N N . ILE A 1 555 ? -14.645 9.903 34.140 1.00 92.62 555 ILE A N 1
ATOM 4464 C CA . ILE A 1 555 ? -13.198 10.084 33.973 1.00 92.62 555 ILE A CA 1
ATOM 4465 C C . ILE A 1 555 ? -12.638 9.042 33.007 1.00 92.62 555 ILE A C 1
ATOM 4467 O O . ILE A 1 555 ? -11.952 9.421 32.062 1.00 92.62 555 ILE A O 1
ATOM 4471 N N . ASP A 1 556 ? -13.001 7.767 33.157 1.00 90.25 556 ASP A N 1
ATOM 4472 C CA . ASP A 1 556 ? -12.544 6.689 32.273 1.00 90.25 556 ASP A CA 1
ATOM 4473 C C . ASP A 1 556 ? -12.962 6.942 30.813 1.00 90.25 556 ASP A C 1
ATOM 4475 O O . ASP A 1 556 ? -12.142 6.855 29.898 1.00 90.25 556 ASP A O 1
ATOM 4479 N N . ARG A 1 557 ? -14.200 7.406 30.579 1.00 90.50 557 ARG A N 1
ATOM 4480 C CA . ARG A 1 557 ? -14.658 7.826 29.239 1.00 90.50 557 ARG A CA 1
ATOM 4481 C C . ARG A 1 557 ? -13.861 9.011 28.681 1.00 90.50 557 ARG A C 1
ATOM 4483 O O . ARG A 1 557 ? -13.606 9.070 27.475 1.00 90.50 557 ARG A O 1
ATOM 4490 N N . ARG A 1 558 ? -13.490 9.982 29.523 1.00 95.12 558 ARG A N 1
ATOM 4491 C CA . ARG A 1 558 ? -12.658 11.130 29.114 1.00 95.12 558 ARG A CA 1
ATOM 4492 C C . ARG A 1 558 ? -11.222 10.700 28.811 1.00 95.12 558 ARG A C 1
ATOM 4494 O O . ARG A 1 558 ? -10.682 11.140 27.795 1.00 95.12 558 ARG A O 1
ATOM 4501 N N . LEU A 1 559 ? -10.648 9.820 29.631 1.00 93.50 559 LEU A N 1
ATOM 4502 C CA . LEU A 1 559 ? -9.325 9.228 29.436 1.00 93.50 559 LEU A CA 1
ATOM 4503 C C . LEU A 1 559 ? -9.254 8.467 28.115 1.00 93.50 559 LEU A C 1
ATOM 4505 O O . LEU A 1 559 ? -8.398 8.780 27.292 1.00 93.50 559 LEU A O 1
ATOM 4509 N N . GLU A 1 560 ? -10.197 7.559 27.847 1.00 91.44 560 GLU A N 1
ATOM 4510 C CA . GLU A 1 560 ? -10.253 6.827 26.575 1.00 91.44 560 GLU A CA 1
ATOM 4511 C C . GLU A 1 560 ? -10.293 7.766 25.364 1.00 91.44 560 GLU A C 1
ATOM 4513 O O . GLU A 1 560 ? -9.629 7.528 24.351 1.00 91.44 560 GLU A O 1
ATOM 4518 N N . LYS A 1 561 ? -11.067 8.855 25.451 1.00 92.75 561 LYS A N 1
ATOM 4519 C CA . LYS A 1 561 ? -11.166 9.839 24.370 1.00 92.75 561 LYS A CA 1
ATOM 4520 C C . LYS A 1 561 ? -9.830 10.545 24.127 1.00 92.75 561 LYS A C 1
ATOM 4522 O O . LYS A 1 561 ? -9.440 10.692 22.968 1.00 92.75 561 LYS A O 1
ATOM 4527 N N . ARG A 1 562 ? -9.144 10.979 25.188 1.00 95.50 562 ARG A N 1
ATOM 4528 C CA . ARG A 1 562 ? -7.855 11.680 25.086 1.00 95.50 562 ARG A CA 1
ATOM 4529 C C . ARG A 1 562 ? -6.715 10.757 24.664 1.00 95.50 562 ARG A C 1
ATOM 4531 O O . ARG A 1 562 ? -5.914 11.162 23.830 1.00 95.50 562 ARG A O 1
ATOM 4538 N N . ILE A 1 563 ? -6.691 9.510 25.133 1.00 91.88 563 ILE A N 1
ATOM 4539 C CA . ILE A 1 563 ? -5.723 8.493 24.689 1.00 91.88 563 ILE A CA 1
ATOM 4540 C C . ILE A 1 563 ? -5.874 8.238 23.182 1.00 91.88 563 ILE A C 1
ATOM 4542 O O . ILE A 1 563 ? -4.897 8.347 22.445 1.00 91.88 563 ILE A O 1
ATOM 4546 N N . LYS A 1 564 ? -7.104 8.041 22.685 1.00 92.38 564 LYS A N 1
ATOM 4547 C CA . LYS A 1 564 ? -7.361 7.892 21.237 1.00 92.38 564 LYS A CA 1
ATOM 4548 C C . LYS A 1 564 ? -6.951 9.123 20.425 1.00 92.38 564 LYS A C 1
ATOM 4550 O O . LYS A 1 564 ? -6.540 9.007 19.270 1.00 92.38 564 LYS A O 1
ATOM 4555 N N . GLU A 1 565 ? -7.101 10.322 20.983 1.00 93.44 565 GLU A N 1
ATOM 4556 C CA . GLU A 1 565 ? -6.646 11.558 20.341 1.00 93.44 565 GLU A CA 1
ATOM 4557 C C . GLU A 1 565 ? -5.113 11.632 20.273 1.00 93.44 565 GLU A C 1
ATOM 4559 O O . GLU A 1 565 ? -4.563 11.970 19.220 1.00 93.44 565 GLU A O 1
ATOM 4564 N N . LEU A 1 566 ? -4.431 11.235 21.351 1.00 94.75 566 LEU A N 1
ATOM 4565 C CA . LEU A 1 566 ? -2.974 11.149 21.425 1.00 94.75 566 LEU A CA 1
ATOM 4566 C C . LEU A 1 566 ? -2.411 10.138 20.415 1.00 94.75 566 LEU A C 1
ATOM 4568 O O . LEU A 1 566 ? -1.471 10.460 19.691 1.00 94.75 566 LEU A O 1
ATOM 4572 N N . GLU A 1 567 ? -3.016 8.954 20.299 1.00 92.69 567 GLU A N 1
ATOM 4573 C CA . GLU A 1 567 ? -2.638 7.924 19.318 1.00 92.69 567 GLU A CA 1
ATOM 4574 C C . GLU A 1 567 ? -2.754 8.436 17.875 1.00 92.69 567 GLU A C 1
ATOM 4576 O O . GLU A 1 567 ? -1.843 8.260 17.060 1.00 92.69 567 GLU A O 1
ATOM 4581 N N . ARG A 1 568 ? -3.849 9.139 17.552 1.00 92.94 568 ARG A N 1
ATOM 4582 C CA . ARG A 1 568 ? -4.047 9.751 16.227 1.00 92.94 568 ARG A CA 1
ATOM 4583 C C . ARG A 1 568 ? -2.969 10.783 15.916 1.00 92.94 568 ARG A C 1
ATOM 4585 O O . ARG A 1 568 ? -2.434 10.768 14.807 1.00 92.94 568 ARG A O 1
ATOM 4592 N N . LYS A 1 569 ? -2.641 11.662 16.869 1.00 93.50 569 LYS A N 1
ATOM 4593 C CA . LYS A 1 569 ? -1.580 12.668 16.695 1.00 93.50 569 LYS A CA 1
ATOM 4594 C C . LYS A 1 569 ? -0.195 12.022 16.589 1.00 93.50 569 LYS A C 1
ATOM 4596 O O . LYS A 1 569 ? 0.565 12.393 15.698 1.00 93.50 569 LYS A O 1
ATOM 4601 N N . SER A 1 570 ? 0.088 10.988 17.384 1.00 91.00 570 SER A N 1
ATOM 4602 C CA . SER A 1 570 ? 1.321 10.192 17.291 1.00 91.00 570 SER A CA 1
ATOM 4603 C C . SER A 1 570 ? 1.494 9.568 15.897 1.00 91.00 570 SER A C 1
ATOM 4605 O O . SER A 1 570 ? 2.548 9.690 15.271 1.00 91.00 570 SER A O 1
ATOM 4607 N N . SER A 1 571 ? 0.418 9.008 15.330 1.00 91.44 571 SER A N 1
ATOM 4608 C CA . SER A 1 571 ? 0.427 8.479 13.959 1.00 91.44 571 SER A CA 1
ATOM 4609 C C . SER A 1 571 ? 0.706 9.562 12.903 1.00 91.44 571 SER A C 1
ATOM 4611 O O . SER A 1 571 ? 1.441 9.320 11.942 1.00 91.44 571 SER A O 1
ATOM 4613 N N . MET A 1 572 ? 0.148 10.771 13.058 1.00 92.19 572 MET A N 1
ATOM 4614 C CA . MET A 1 572 ? 0.439 11.898 12.156 1.00 92.19 572 MET A CA 1
ATOM 4615 C C . MET A 1 572 ? 1.904 12.335 12.253 1.00 92.19 572 MET A C 1
ATOM 4617 O O . MET A 1 572 ? 2.558 12.501 11.223 1.00 92.19 572 MET A O 1
ATOM 4621 N N . LEU A 1 573 ? 2.438 12.438 13.473 1.00 94.31 573 LEU A N 1
ATOM 4622 C CA . LEU A 1 573 ? 3.837 12.768 13.740 1.00 94.31 573 LEU A CA 1
ATOM 4623 C C . LEU A 1 573 ? 4.789 11.785 13.038 1.00 94.31 573 LEU A C 1
ATOM 4625 O O . LEU A 1 573 ? 5.749 12.201 12.383 1.00 94.31 573 LEU A O 1
ATOM 4629 N N . GLU A 1 574 ? 4.514 10.479 13.118 1.00 91.31 574 GLU A N 1
ATOM 4630 C CA . GLU A 1 574 ? 5.301 9.468 12.408 1.00 91.31 574 GLU A CA 1
ATOM 4631 C C . GLU A 1 574 ? 5.258 9.635 10.889 1.00 91.31 574 GLU A C 1
ATOM 4633 O O . GLU A 1 574 ? 6.298 9.534 10.230 1.00 91.31 574 GLU A O 1
ATOM 4638 N N . LYS A 1 575 ? 4.077 9.902 10.318 1.00 93.00 575 LYS A N 1
ATOM 4639 C CA . LYS A 1 575 ? 3.925 10.122 8.872 1.00 93.00 575 LYS A CA 1
ATOM 4640 C C . LYS A 1 575 ? 4.741 11.329 8.412 1.00 93.00 575 LYS A C 1
ATOM 4642 O O . LYS A 1 575 ? 5.479 11.212 7.430 1.00 93.00 575 LYS A O 1
ATOM 4647 N N . SER A 1 576 ? 4.690 12.440 9.147 1.00 90.81 576 SER A N 1
ATOM 4648 C CA . SER A 1 576 ? 5.493 13.633 8.852 1.00 90.81 576 SER A CA 1
ATOM 4649 C C . SER A 1 576 ? 6.996 13.343 8.953 1.00 90.81 576 SER A C 1
ATOM 4651 O O . SER A 1 576 ? 7.747 13.682 8.036 1.00 90.81 576 SER A O 1
ATOM 4653 N N . ARG A 1 577 ? 7.449 12.601 9.977 1.00 92.31 577 ARG A N 1
ATOM 4654 C CA . ARG A 1 577 ? 8.857 12.168 10.106 1.00 92.31 577 ARG A CA 1
ATOM 4655 C C . ARG A 1 577 ? 9.315 11.273 8.953 1.00 92.31 577 ARG A C 1
ATOM 4657 O O . ARG A 1 577 ? 10.423 11.444 8.443 1.00 92.31 577 ARG A O 1
ATOM 4664 N N . ARG A 1 578 ? 8.483 10.319 8.517 1.00 92.38 578 ARG A N 1
ATOM 4665 C CA . ARG A 1 578 ? 8.782 9.466 7.351 1.00 92.38 578 ARG A CA 1
ATOM 4666 C C . ARG A 1 578 ? 8.913 10.307 6.083 1.00 92.38 578 ARG A C 1
ATOM 4668 O O . ARG A 1 578 ? 9.850 10.093 5.313 1.00 92.38 578 ARG A O 1
ATOM 4675 N N . ARG A 1 579 ? 8.032 11.297 5.899 1.00 92.88 579 ARG A N 1
ATOM 4676 C CA . ARG A 1 579 ? 8.078 12.197 4.743 1.00 92.88 579 ARG A CA 1
ATOM 4677 C C . ARG A 1 579 ? 9.331 13.070 4.735 1.00 92.88 579 ARG A C 1
ATOM 4679 O O . ARG A 1 579 ? 9.950 13.203 3.683 1.00 92.88 579 ARG A O 1
ATOM 4686 N N . ILE A 1 580 ? 9.750 13.597 5.887 1.00 91.62 580 ILE A N 1
ATOM 4687 C CA . ILE A 1 580 ? 11.028 14.316 6.009 1.00 91.62 580 ILE A CA 1
ATOM 4688 C C . ILE A 1 580 ? 12.194 13.409 5.603 1.00 91.62 580 ILE A C 1
ATOM 4690 O O . ILE A 1 580 ? 12.960 13.789 4.722 1.00 91.62 580 ILE A O 1
ATOM 4694 N N . LYS A 1 581 ? 12.284 12.180 6.137 1.00 91.81 581 LYS A N 1
ATOM 4695 C CA . LYS A 1 581 ? 13.350 11.224 5.765 1.00 91.81 581 LYS A CA 1
ATOM 4696 C C . LYS A 1 581 ? 13.403 10.959 4.256 1.00 91.81 581 LYS A C 1
ATOM 4698 O O . LYS A 1 581 ? 14.485 10.837 3.683 1.00 91.81 581 LYS A O 1
ATOM 4703 N N . GLU A 1 582 ? 12.254 10.851 3.593 1.00 92.00 582 GLU A N 1
ATOM 4704 C CA . GLU A 1 582 ? 12.181 10.683 2.137 1.00 92.00 582 GLU A CA 1
ATOM 4705 C C . GLU A 1 582 ? 12.717 11.918 1.393 1.00 92.00 582 GLU A C 1
ATOM 4707 O O . GLU A 1 582 ? 13.559 11.790 0.502 1.00 92.00 582 GLU A O 1
ATOM 4712 N N . LEU A 1 583 ? 12.293 13.117 1.802 1.00 91.06 583 LEU A N 1
ATOM 4713 C CA . LEU A 1 583 ? 12.761 14.380 1.227 1.00 91.06 583 LEU A CA 1
ATOM 4714 C C . LEU A 1 583 ? 14.267 14.599 1.456 1.00 91.06 583 LEU A C 1
ATOM 4716 O O . LEU A 1 583 ? 14.962 15.067 0.553 1.00 91.06 583 LEU A O 1
ATOM 4720 N N . GLU A 1 584 ? 14.804 14.204 2.609 1.00 90.12 584 GLU A N 1
ATOM 4721 C CA . GLU A 1 584 ? 16.243 14.232 2.896 1.00 90.12 584 GLU A CA 1
ATOM 4722 C C . GLU A 1 584 ? 17.034 13.272 1.999 1.00 90.12 584 GLU A C 1
ATOM 4724 O O . GLU A 1 584 ? 18.102 13.631 1.495 1.00 90.12 584 GLU A O 1
ATOM 4729 N N . ARG A 1 585 ? 16.517 12.060 1.743 1.00 88.62 585 ARG A N 1
ATOM 4730 C CA . ARG A 1 585 ? 17.127 11.124 0.779 1.00 88.62 585 ARG A CA 1
ATOM 4731 C C . ARG A 1 585 ? 17.137 11.713 -0.626 1.00 88.62 585 ARG A C 1
ATOM 4733 O O . ARG A 1 585 ? 18.154 11.611 -1.314 1.00 88.62 585 ARG A O 1
ATOM 4740 N N . MET A 1 586 ? 16.047 12.364 -1.040 1.00 88.12 586 MET A N 1
ATOM 4741 C CA . MET A 1 586 ? 16.010 13.080 -2.316 1.00 88.12 586 MET A CA 1
ATOM 4742 C C . MET A 1 586 ? 17.098 14.155 -2.358 1.00 88.12 586 MET A C 1
ATOM 4744 O O . MET A 1 586 ? 17.835 14.224 -3.339 1.00 88.12 586 MET A O 1
ATOM 4748 N N . LEU A 1 587 ? 17.267 14.930 -1.284 1.00 87.19 587 LEU A N 1
ATOM 4749 C CA . LEU A 1 587 ? 18.294 15.968 -1.203 1.00 87.19 587 LEU A CA 1
ATOM 4750 C C . LEU A 1 587 ? 19.717 15.388 -1.316 1.00 87.19 587 LEU A C 1
ATOM 4752 O O . LEU A 1 587 ? 20.522 15.927 -2.071 1.00 87.19 587 LEU A O 1
ATOM 4756 N N . LYS A 1 588 ? 19.998 14.244 -0.673 1.00 85.31 588 LYS A N 1
ATOM 4757 C CA . LYS A 1 588 ? 21.275 13.509 -0.812 1.00 85.31 588 LYS A CA 1
ATOM 4758 C C . LYS A 1 588 ? 21.503 12.980 -2.231 1.00 85.31 588 LYS A C 1
ATOM 4760 O O . LYS A 1 588 ? 22.617 13.031 -2.745 1.00 85.31 588 LYS A O 1
ATOM 4765 N N . SER A 1 589 ? 20.456 12.481 -2.893 1.00 82.12 589 SER A N 1
ATOM 4766 C CA . SER A 1 589 ? 20.563 11.986 -4.274 1.00 82.12 589 SER A CA 1
ATOM 4767 C C . SER A 1 589 ? 20.877 13.102 -5.279 1.00 82.12 589 SER A C 1
ATOM 4769 O O . SER A 1 589 ? 21.543 12.861 -6.285 1.00 82.12 589 SER A O 1
ATOM 4771 N N . MET A 1 590 ? 20.483 14.344 -4.978 1.00 78.44 590 MET A N 1
ATOM 4772 C CA . MET A 1 590 ? 20.751 15.497 -5.839 1.00 78.44 590 MET A CA 1
ATOM 4773 C C . MET A 1 590 ? 22.232 15.898 -5.866 1.00 78.44 590 MET A C 1
ATOM 4775 O O . MET A 1 590 ? 22.691 16.400 -6.892 1.00 78.44 590 MET A O 1
ATOM 4779 N N . ASP A 1 591 ? 23.010 15.608 -4.819 1.00 74.88 591 ASP A N 1
ATOM 4780 C CA . ASP A 1 591 ? 24.467 15.817 -4.840 1.00 74.88 591 ASP A CA 1
ATOM 4781 C C . ASP A 1 591 ? 25.147 14.889 -5.877 1.00 74.88 591 ASP A C 1
ATOM 4783 O O . ASP A 1 591 ? 26.164 15.227 -6.491 1.00 74.88 591 ASP A O 1
ATOM 4787 N N . MET A 1 592 ? 24.556 13.717 -6.149 1.00 72.19 592 MET A N 1
ATOM 4788 C CA . MET A 1 592 ? 24.999 12.828 -7.231 1.00 72.19 592 MET A CA 1
ATOM 4789 C C . MET A 1 592 ? 24.580 13.342 -8.611 1.00 72.19 592 MET A C 1
ATOM 4791 O O . MET A 1 592 ? 25.313 13.147 -9.585 1.00 72.19 592 MET A O 1
ATOM 4795 N N . ASP A 1 593 ? 23.438 14.024 -8.706 1.00 74.00 593 ASP A N 1
ATOM 4796 C CA . ASP A 1 593 ? 23.001 14.673 -9.941 1.00 74.00 593 ASP A CA 1
ATOM 4797 C C . ASP A 1 593 ? 23.881 15.882 -10.295 1.00 74.00 593 ASP A C 1
ATOM 4799 O O . ASP A 1 593 ? 24.165 16.094 -11.473 1.00 74.00 593 ASP A O 1
ATOM 4803 N N . GLU A 1 594 ? 24.439 16.596 -9.313 1.00 74.94 594 GLU A N 1
ATOM 4804 C CA . GLU A 1 594 ? 25.441 17.642 -9.564 1.00 74.94 594 GLU A CA 1
ATOM 4805 C C . GLU A 1 594 ? 26.702 17.077 -10.251 1.00 74.94 594 GLU A C 1
ATOM 4807 O O . GLU A 1 594 ? 27.173 17.622 -11.256 1.00 74.94 594 GLU A O 1
ATOM 4812 N N . LYS A 1 595 ? 27.185 15.903 -9.816 1.00 77.25 595 LYS A N 1
ATOM 4813 C CA . LYS A 1 595 ? 28.289 15.188 -10.489 1.00 77.25 595 LYS A CA 1
ATOM 4814 C C . LYS A 1 595 ? 27.917 14.731 -11.905 1.00 77.25 595 LYS A C 1
ATOM 4816 O O . LYS A 1 595 ? 28.774 14.710 -12.794 1.00 77.25 595 LYS A O 1
ATOM 4821 N N . LYS A 1 596 ? 26.654 14.360 -12.151 1.00 78.50 596 LYS A N 1
ATOM 4822 C CA . LYS A 1 596 ? 26.167 14.022 -13.504 1.00 78.50 596 LYS A CA 1
ATOM 4823 C C . LYS A 1 596 ? 26.108 15.255 -14.406 1.00 78.50 596 LYS A C 1
ATOM 4825 O O . LYS A 1 596 ? 26.457 15.143 -15.582 1.00 78.50 596 LYS A O 1
ATOM 4830 N N . ILE A 1 597 ? 25.742 16.425 -13.876 1.00 78.31 597 ILE A N 1
ATOM 4831 C CA . ILE A 1 597 ? 25.758 17.692 -14.625 1.00 78.31 597 ILE A CA 1
ATOM 4832 C C . ILE A 1 597 ? 27.181 18.002 -15.101 1.00 78.31 597 ILE A C 1
ATOM 4834 O O . ILE A 1 597 ? 27.372 18.315 -16.275 1.00 78.31 597 ILE A O 1
ATOM 4838 N N . GLU A 1 598 ? 28.202 17.838 -14.254 1.00 78.19 598 GLU A N 1
ATOM 4839 C CA . GLU A 1 598 ? 29.595 18.066 -14.669 1.00 78.19 598 GLU A CA 1
ATOM 4840 C C . GLU A 1 598 ? 30.065 17.112 -15.772 1.00 78.19 598 GLU A C 1
ATOM 4842 O O . GLU A 1 598 ? 30.715 17.546 -16.728 1.00 78.19 598 GLU A O 1
ATOM 4847 N N . LYS A 1 599 ? 29.703 15.825 -15.682 1.00 80.56 599 LYS A N 1
ATOM 4848 C CA . LYS A 1 599 ? 29.978 14.841 -16.743 1.00 80.56 599 LYS A CA 1
ATOM 4849 C C . LYS A 1 599 ? 29.275 15.211 -18.052 1.00 80.56 599 LYS A C 1
ATOM 4851 O O . LYS A 1 599 ? 29.902 15.174 -19.107 1.00 80.56 599 LYS A O 1
ATOM 4856 N N . THR A 1 600 ? 28.017 15.641 -17.976 1.00 79.44 600 THR A N 1
ATOM 4857 C CA . THR A 1 600 ? 27.219 16.063 -19.140 1.00 79.44 600 THR A CA 1
ATOM 4858 C C . THR A 1 600 ? 27.821 17.299 -19.814 1.00 79.44 600 THR A C 1
ATOM 4860 O O . THR A 1 600 ? 27.938 17.346 -21.034 1.00 79.44 600 THR A O 1
ATOM 4863 N N . VAL A 1 601 ? 28.278 18.285 -19.034 1.00 81.69 601 VAL A N 1
ATOM 4864 C CA . VAL A 1 601 ? 28.945 19.490 -19.561 1.00 81.69 601 VAL A CA 1
ATOM 4865 C C . VAL A 1 601 ? 30.286 19.146 -20.218 1.00 81.69 601 VAL A C 1
ATOM 4867 O O . VAL A 1 601 ? 30.642 19.747 -21.232 1.00 81.69 601 VAL A O 1
ATOM 4870 N N . ARG A 1 602 ? 31.032 18.172 -19.680 1.00 80.88 602 ARG A N 1
ATOM 4871 C CA . ARG A 1 602 ? 32.279 17.683 -20.291 1.00 80.88 602 ARG A CA 1
ATOM 4872 C C . ARG A 1 602 ? 32.016 17.014 -21.644 1.00 80.88 602 ARG A C 1
ATOM 4874 O O . ARG A 1 602 ? 32.645 17.409 -22.622 1.00 80.88 602 ARG A O 1
ATOM 4881 N N . ALA A 1 603 ? 31.043 16.103 -21.706 1.00 80.00 603 ALA A N 1
ATOM 4882 C CA . ALA A 1 603 ? 30.614 15.454 -22.947 1.00 80.00 603 ALA A CA 1
ATOM 4883 C C . ALA A 1 603 ? 30.131 16.479 -23.993 1.00 80.00 603 ALA A C 1
ATOM 4885 O O . ALA A 1 603 ? 30.501 16.408 -25.162 1.00 80.00 603 ALA A O 1
ATOM 4886 N N . HIS A 1 604 ? 29.383 17.509 -23.575 1.00 81.06 604 HIS A N 1
ATOM 4887 C CA . HIS A 1 604 ? 28.920 18.579 -24.472 1.00 81.06 604 HIS A CA 1
ATOM 4888 C C . HIS A 1 604 ? 30.070 19.391 -25.093 1.00 81.06 604 HIS A C 1
ATOM 4890 O O . HIS A 1 604 ? 30.052 19.692 -26.289 1.00 81.06 604 HIS A O 1
ATOM 4896 N N . ARG A 1 605 ? 31.116 19.707 -24.314 1.00 81.56 605 ARG A N 1
ATOM 4897 C CA . ARG A 1 605 ? 32.327 20.372 -24.836 1.00 81.56 605 ARG A CA 1
ATOM 4898 C C . ARG A 1 605 ? 33.041 19.510 -25.877 1.00 81.56 605 ARG A C 1
ATOM 4900 O O . ARG A 1 605 ? 33.482 20.030 -26.901 1.00 81.56 605 ARG A O 1
ATOM 4907 N N . GLU A 1 606 ? 33.127 18.207 -25.627 1.00 82.94 606 GLU A N 1
ATOM 4908 C CA . GLU A 1 606 ? 33.771 17.247 -26.523 1.00 82.94 606 GLU A CA 1
ATOM 4909 C C . GLU A 1 606 ? 32.986 17.067 -27.831 1.00 82.94 606 GLU A C 1
ATOM 4911 O O . GLU A 1 606 ? 33.574 17.134 -28.910 1.00 82.94 606 GLU A O 1
ATOM 4916 N N . ILE A 1 607 ? 31.651 17.002 -27.770 1.00 84.19 607 ILE A N 1
ATOM 4917 C CA . ILE A 1 607 ? 30.768 17.026 -28.950 1.00 84.19 607 ILE A CA 1
ATOM 4918 C C . ILE A 1 607 ? 31.033 18.264 -29.815 1.00 84.19 607 ILE A C 1
ATOM 4920 O O . ILE A 1 607 ? 31.178 18.147 -31.032 1.00 84.19 607 ILE A O 1
ATOM 4924 N N . ASN A 1 608 ? 31.130 19.451 -29.209 1.00 82.56 608 ASN A N 1
ATOM 4925 C CA . ASN A 1 608 ? 31.383 20.695 -29.944 1.00 82.56 608 ASN A CA 1
ATOM 4926 C C . ASN A 1 608 ? 32.795 20.764 -30.552 1.00 82.56 608 ASN A C 1
ATOM 4928 O O . ASN A 1 608 ? 32.999 21.464 -31.547 1.00 82.56 608 ASN A O 1
ATOM 4932 N N . SER A 1 609 ? 33.769 20.052 -29.981 1.00 83.88 609 SER A N 1
ATOM 4933 C CA . SER A 1 609 ? 35.103 19.875 -30.569 1.00 83.88 609 SER A CA 1
ATOM 4934 C C . SER A 1 609 ? 35.061 18.912 -31.762 1.00 83.88 609 SER A C 1
ATOM 4936 O O . SER A 1 609 ? 35.531 19.248 -32.847 1.00 83.88 609 SER A O 1
ATOM 4938 N N . LEU A 1 610 ? 34.419 17.751 -31.598 1.00 85.88 610 LEU A N 1
ATOM 4939 C CA . LEU A 1 610 ? 34.293 16.722 -32.638 1.00 85.88 610 LEU A CA 1
ATOM 4940 C C . LEU A 1 610 ? 33.470 17.202 -33.844 1.00 85.88 610 LEU A C 1
ATOM 4942 O O . LEU A 1 610 ? 33.793 16.864 -34.981 1.00 85.88 610 LEU A O 1
ATOM 4946 N N . LYS A 1 611 ? 32.431 18.025 -33.628 1.00 85.38 611 LYS A N 1
ATOM 4947 C CA . LYS A 1 611 ? 31.665 18.663 -34.716 1.00 85.38 611 LYS A CA 1
ATOM 4948 C C . LYS A 1 611 ? 32.566 19.541 -35.597 1.00 85.38 611 LYS A C 1
ATOM 4950 O O . LYS A 1 611 ? 32.482 19.436 -36.819 1.00 85.38 611 LYS A O 1
ATOM 4955 N N . ARG A 1 612 ? 33.455 20.339 -34.990 1.00 84.38 612 ARG A N 1
ATOM 4956 C CA . ARG A 1 612 ? 34.428 21.182 -35.711 1.00 84.38 612 ARG A CA 1
ATOM 4957 C C . ARG A 1 612 ? 35.453 20.345 -36.478 1.00 84.38 612 ARG A C 1
ATOM 4959 O O . ARG A 1 612 ? 35.688 20.601 -37.654 1.00 84.38 612 ARG A O 1
ATOM 4966 N N . GLU A 1 613 ? 35.997 19.304 -35.850 1.00 86.75 613 GLU A N 1
ATOM 4967 C CA . GLU A 1 613 ? 36.947 18.385 -36.495 1.00 86.75 613 GLU A CA 1
ATOM 4968 C C . GLU A 1 613 ? 36.319 17.650 -37.695 1.00 86.75 613 GLU A C 1
ATOM 4970 O O . GLU A 1 613 ? 36.942 17.517 -38.749 1.00 86.75 613 GLU A O 1
ATOM 4975 N N . ARG A 1 614 ? 35.051 17.231 -37.579 1.00 87.25 614 ARG A N 1
ATOM 4976 C CA . ARG A 1 614 ? 34.291 16.612 -38.677 1.00 87.25 614 ARG A CA 1
ATOM 4977 C C . ARG A 1 614 ? 34.138 17.555 -39.871 1.00 87.25 614 ARG A C 1
ATOM 4979 O O . ARG A 1 614 ? 34.313 17.131 -41.011 1.00 87.25 614 ARG A O 1
ATOM 4986 N N . GLU A 1 615 ? 33.798 18.820 -39.626 1.00 85.56 615 GLU A N 1
ATOM 4987 C CA . GLU A 1 615 ? 33.668 19.826 -40.688 1.00 85.56 615 GLU A CA 1
ATOM 4988 C C . GLU A 1 615 ? 34.994 20.060 -41.418 1.00 85.56 615 GLU A C 1
ATOM 4990 O O . GLU A 1 615 ? 35.016 20.135 -42.648 1.00 85.56 615 GLU A O 1
ATOM 4995 N N . GLU A 1 616 ? 36.105 20.116 -40.684 1.00 87.25 616 GLU A N 1
ATOM 4996 C CA . GLU A 1 616 ? 37.437 20.272 -41.263 1.00 87.25 616 GLU A CA 1
ATOM 4997 C C . GLU A 1 616 ? 37.863 19.051 -42.097 1.00 87.25 616 GLU A C 1
ATOM 4999 O O . GLU A 1 616 ? 38.321 19.202 -43.234 1.00 87.25 616 GLU A O 1
ATOM 5004 N N . LEU A 1 617 ? 37.661 17.831 -41.583 1.00 86.06 617 LEU A N 1
ATOM 5005 C CA . LEU A 1 617 ? 37.967 16.594 -42.309 1.00 86.06 617 LEU A CA 1
ATOM 5006 C C . LEU A 1 617 ? 37.121 16.441 -43.582 1.00 86.06 617 LEU A C 1
ATOM 5008 O O . LEU A 1 617 ? 37.657 16.030 -44.611 1.00 86.06 617 LEU A O 1
ATOM 5012 N N . ASN A 1 618 ? 35.843 16.833 -43.550 1.00 84.31 618 ASN A N 1
ATOM 5013 C CA . ASN A 1 618 ? 34.970 16.821 -44.728 1.00 84.31 618 ASN A CA 1
ATOM 5014 C C . ASN A 1 618 ? 35.455 17.771 -45.832 1.00 84.31 618 ASN A C 1
ATOM 5016 O O . ASN A 1 618 ? 35.454 17.397 -47.006 1.00 84.31 618 ASN A O 1
ATOM 5020 N N . ARG A 1 619 ? 35.929 18.974 -45.477 1.00 85.56 619 ARG A N 1
ATOM 5021 C CA . ARG A 1 619 ? 36.536 19.896 -46.455 1.00 85.56 619 ARG A CA 1
ATOM 5022 C C . ARG A 1 619 ? 37.777 19.275 -47.099 1.00 85.56 619 ARG A C 1
ATOM 5024 O O . ARG A 1 619 ? 37.887 19.240 -48.322 1.00 85.56 619 ARG A O 1
ATOM 5031 N N . ARG A 1 620 ? 38.671 18.708 -46.281 1.00 85.25 620 ARG A N 1
ATOM 5032 C CA . ARG A 1 620 ? 39.899 18.046 -46.756 1.00 85.25 620 ARG A CA 1
ATOM 5033 C C . ARG A 1 620 ? 39.617 16.836 -47.649 1.00 85.25 620 ARG A C 1
ATOM 5035 O O . ARG A 1 620 ? 40.372 16.604 -48.592 1.00 85.25 620 ARG A O 1
ATOM 5042 N N . LEU A 1 621 ? 38.558 16.076 -47.362 1.00 87.88 621 LEU A N 1
ATOM 5043 C CA . LEU A 1 621 ? 38.137 14.934 -48.173 1.00 87.88 621 LEU A CA 1
ATOM 5044 C C . LEU A 1 621 ? 37.647 15.386 -49.554 1.00 87.88 621 LEU A C 1
ATOM 5046 O O . LEU A 1 621 ? 38.162 14.905 -50.559 1.00 87.88 621 LEU A O 1
ATOM 5050 N N . SER A 1 622 ? 36.755 16.380 -49.598 1.00 82.69 622 SER A N 1
ATOM 5051 C CA . SER A 1 622 ? 36.259 16.971 -50.850 1.00 82.69 622 SER A CA 1
ATOM 5052 C C . SER A 1 622 ? 37.401 17.493 -51.738 1.00 82.69 622 SER A C 1
ATOM 5054 O O . SER A 1 622 ? 37.416 17.268 -52.948 1.00 82.69 622 SER A O 1
ATOM 5056 N N . ASP A 1 623 ? 38.397 18.165 -51.153 1.00 84.38 623 ASP A N 1
ATOM 5057 C CA . ASP A 1 623 ? 39.559 18.670 -51.899 1.00 84.38 623 ASP A CA 1
ATOM 5058 C C . ASP A 1 623 ? 40.510 17.556 -52.375 1.00 84.38 623 ASP A C 1
ATOM 5060 O O . ASP A 1 623 ? 41.235 17.722 -53.362 1.00 84.38 623 ASP A O 1
ATOM 5064 N N . CYS A 1 624 ? 40.555 16.423 -51.672 1.00 84.62 624 CYS A N 1
ATOM 5065 C CA . CYS A 1 624 ? 41.317 15.246 -52.084 1.00 84.62 624 CYS A CA 1
ATOM 5066 C C . CYS A 1 624 ? 40.644 14.540 -53.271 1.00 84.62 624 CYS A C 1
ATOM 5068 O O . CYS A 1 624 ? 41.294 14.293 -54.289 1.00 84.62 624 CYS A O 1
ATOM 5070 N N . GLU A 1 625 ? 39.335 14.296 -53.179 1.00 83.25 625 GLU A N 1
ATOM 5071 C CA . GLU A 1 625 ? 38.551 13.608 -54.212 1.00 83.25 625 GLU A CA 1
ATOM 5072 C C . GLU A 1 625 ? 38.539 14.400 -55.525 1.00 83.25 625 GLU A C 1
ATOM 5074 O O . GLU A 1 625 ? 38.814 13.841 -56.587 1.00 83.25 625 GLU A O 1
ATOM 5079 N N . ARG A 1 626 ? 38.379 15.728 -55.450 1.00 83.12 626 ARG A N 1
ATOM 5080 C CA . ARG A 1 626 ? 38.438 16.609 -56.627 1.00 83.12 626 ARG A CA 1
ATOM 5081 C C . ARG A 1 626 ? 39.777 16.520 -57.370 1.00 83.12 626 ARG A C 1
ATOM 5083 O O . ARG A 1 626 ? 39.797 16.525 -58.599 1.00 83.12 626 ARG A O 1
ATOM 5090 N N . ARG A 1 627 ? 40.901 16.451 -56.647 1.00 79.62 627 ARG A N 1
ATOM 5091 C CA . ARG A 1 627 ? 42.242 16.331 -57.252 1.00 79.62 627 ARG A CA 1
ATOM 5092 C C . ARG A 1 627 ? 42.448 14.966 -57.905 1.00 79.62 627 ARG A C 1
ATOM 5094 O O . ARG A 1 627 ? 42.947 14.897 -59.025 1.00 79.62 627 ARG A O 1
ATOM 5101 N N . TYR A 1 628 ? 42.007 13.902 -57.239 1.00 78.38 628 TYR A N 1
ATOM 5102 C CA . TYR A 1 628 ? 42.098 12.540 -57.757 1.00 78.38 628 TYR A CA 1
ATOM 5103 C C . TYR A 1 628 ? 41.279 12.348 -59.049 1.00 78.38 628 TYR A C 1
ATOM 5105 O O . TYR A 1 628 ? 41.777 11.778 -60.022 1.00 78.38 628 TYR A O 1
ATOM 5113 N N . GLU A 1 629 ? 40.061 12.895 -59.118 1.00 77.12 629 GLU A N 1
ATOM 5114 C CA . GLU A 1 629 ? 39.225 12.837 -60.326 1.00 77.12 629 GLU A CA 1
ATOM 5115 C C . GLU A 1 629 ? 39.843 13.575 -61.526 1.00 77.12 629 GLU A C 1
ATOM 5117 O O . GLU A 1 629 ? 39.800 13.075 -62.656 1.00 77.12 629 GLU A O 1
ATOM 5122 N N . GLN A 1 630 ? 40.466 14.737 -61.295 1.00 77.31 630 GLN A N 1
ATOM 5123 C CA . GLN A 1 630 ? 41.162 15.499 -62.340 1.00 77.31 630 GLN A CA 1
ATOM 5124 C C . GLN A 1 630 ? 42.333 14.712 -62.946 1.00 77.31 630 GLN A C 1
ATOM 5126 O O . GLN A 1 630 ? 42.538 14.716 -64.164 1.00 77.31 630 GLN A O 1
ATOM 5131 N N . GLU A 1 631 ? 43.086 14.002 -62.110 1.00 75.69 631 GLU A N 1
ATOM 5132 C CA . GLU A 1 631 ? 44.240 13.211 -62.532 1.00 75.69 631 GLU A CA 1
ATOM 5133 C C . GLU A 1 631 ? 43.819 11.956 -63.317 1.00 75.69 631 GLU A C 1
ATOM 5135 O O . GLU A 1 631 ? 44.382 11.646 -64.374 1.00 75.69 631 GLU A O 1
ATOM 5140 N N . LEU A 1 632 ? 42.734 11.301 -62.889 1.00 74.94 632 LEU A N 1
ATOM 5141 C CA . LEU A 1 632 ? 42.142 10.166 -63.600 1.00 74.94 632 LEU A CA 1
ATOM 5142 C C . LEU A 1 632 ? 41.608 10.565 -64.990 1.00 74.94 632 LEU A C 1
ATOM 5144 O O . LEU A 1 632 ? 41.767 9.825 -65.968 1.00 74.94 632 LEU A O 1
ATOM 5148 N N . ALA A 1 633 ? 40.996 11.750 -65.098 1.00 72.38 633 ALA A N 1
ATOM 5149 C CA . ALA A 1 633 ? 40.513 12.299 -66.364 1.00 72.38 633 ALA A CA 1
ATOM 5150 C C . ALA A 1 633 ? 41.665 12.593 -67.344 1.00 72.38 633 ALA A C 1
ATOM 5152 O O . ALA A 1 633 ? 41.565 12.275 -68.537 1.00 72.38 633 ALA A O 1
ATOM 5153 N N . ARG A 1 634 ? 42.793 13.121 -66.847 1.00 73.56 634 ARG A N 1
ATOM 5154 C CA . ARG A 1 634 ? 44.001 13.367 -67.650 1.00 73.56 634 ARG A CA 1
ATOM 5155 C C . ARG A 1 634 ? 44.545 12.074 -68.268 1.00 73.56 634 ARG A C 1
ATOM 5157 O O . ARG A 1 634 ? 44.717 12.017 -69.488 1.00 73.56 634 ARG A O 1
ATOM 5164 N N . LEU A 1 635 ? 44.720 11.017 -67.470 1.00 72.62 635 LEU A N 1
ATOM 5165 C CA . LEU A 1 635 ? 45.256 9.723 -67.927 1.00 72.62 635 LEU A CA 1
ATOM 5166 C C . LEU A 1 635 ? 44.360 9.031 -68.973 1.00 72.62 635 LEU A C 1
ATOM 5168 O O . LEU A 1 635 ? 44.857 8.469 -69.957 1.00 72.62 635 LEU A O 1
ATOM 5172 N N . ARG A 1 636 ? 43.031 9.116 -68.814 1.00 71.69 636 ARG A N 1
ATOM 5173 C CA . ARG A 1 636 ? 42.056 8.600 -69.797 1.00 71.69 636 ARG A CA 1
ATOM 5174 C C . ARG A 1 636 ? 42.123 9.347 -71.135 1.00 71.69 636 ARG A C 1
ATOM 5176 O O . ARG A 1 636 ? 41.999 8.736 -72.196 1.00 71.69 636 ARG A O 1
ATOM 5183 N N . SER A 1 637 ? 42.358 10.660 -71.110 1.00 70.25 637 SER A N 1
ATOM 5184 C CA . SER A 1 637 ? 42.460 11.467 -72.334 1.00 70.25 637 SER A CA 1
ATOM 5185 C C . SER A 1 637 ? 43.727 11.161 -73.151 1.00 70.25 637 SER A C 1
ATOM 5187 O O . SER A 1 637 ? 43.680 11.104 -74.384 1.00 70.25 637 SER A O 1
ATOM 5189 N N . GLU A 1 638 ? 44.855 10.899 -72.485 1.00 71.44 638 GLU A N 1
ATOM 5190 C CA . GLU A 1 638 ? 46.130 10.582 -73.139 1.00 71.44 638 GLU A CA 1
ATOM 5191 C C . GLU A 1 638 ? 46.121 9.192 -73.792 1.00 71.44 638 GLU A C 1
ATOM 5193 O O . GLU A 1 638 ? 46.585 9.029 -74.926 1.00 71.44 638 GLU A O 1
ATOM 5198 N N . THR A 1 639 ? 45.531 8.197 -73.126 1.00 70.38 639 THR A N 1
ATOM 5199 C CA . THR A 1 639 ? 45.376 6.836 -73.668 1.00 70.38 639 THR A CA 1
ATOM 5200 C C . THR A 1 639 ? 44.453 6.803 -74.891 1.00 70.38 639 THR A C 1
ATOM 5202 O O . THR A 1 639 ? 44.788 6.166 -75.896 1.00 70.38 639 THR A O 1
ATOM 5205 N N . LEU A 1 640 ? 43.349 7.561 -74.881 1.00 71.69 640 LEU A N 1
ATOM 5206 C CA . LEU A 1 640 ? 42.447 7.677 -76.034 1.00 71.69 640 LEU A CA 1
ATOM 5207 C C . LEU A 1 640 ? 43.139 8.314 -77.255 1.00 71.69 640 LEU A C 1
ATOM 5209 O O . LEU A 1 640 ? 42.990 7.825 -78.380 1.00 71.69 640 LEU A O 1
ATOM 5213 N N . ARG A 1 641 ? 43.948 9.363 -77.044 1.00 72.69 641 ARG A N 1
ATOM 5214 C CA . ARG A 1 641 ? 44.716 10.028 -78.116 1.00 72.69 641 ARG A CA 1
ATOM 5215 C C . ARG A 1 641 ? 45.727 9.087 -78.777 1.00 72.69 641 ARG A C 1
ATOM 5217 O O . ARG A 1 641 ? 45.852 9.103 -80.004 1.00 72.69 641 ARG A O 1
ATOM 5224 N N . ARG A 1 642 ? 46.424 8.246 -78.000 1.00 71.81 642 ARG A N 1
ATOM 5225 C CA . ARG A 1 642 ? 47.380 7.253 -78.535 1.00 71.81 642 ARG A CA 1
ATOM 5226 C C . ARG A 1 642 ? 46.685 6.209 -79.415 1.00 71.81 642 ARG A C 1
ATOM 5228 O O . ARG A 1 642 ? 47.145 5.960 -80.530 1.00 71.81 642 ARG A O 1
ATOM 5235 N N . LYS A 1 643 ? 45.533 5.684 -78.980 1.00 73.88 643 LYS A N 1
ATOM 5236 C CA . LYS A 1 643 ? 44.751 4.701 -79.752 1.00 73.88 643 LYS A CA 1
ATOM 5237 C C . LYS A 1 643 ? 44.250 5.271 -81.086 1.00 73.88 643 LYS A C 1
ATOM 5239 O O . LYS A 1 643 ? 44.453 4.658 -82.133 1.00 73.88 643 LYS A O 1
ATOM 5244 N N . GLN A 1 644 ? 43.690 6.484 -81.073 1.00 76.62 644 GLN A N 1
ATOM 5245 C CA . GLN A 1 644 ? 43.211 7.154 -82.291 1.00 76.62 644 GLN A CA 1
ATOM 5246 C C . GLN A 1 644 ? 44.334 7.447 -83.297 1.00 76.62 644 GLN A C 1
ATOM 5248 O O . GLN A 1 644 ? 44.121 7.365 -84.509 1.00 76.62 644 GLN A O 1
ATOM 5253 N N . LYS A 1 645 ? 45.535 7.800 -82.816 1.00 79.75 645 LYS A N 1
ATOM 5254 C CA . LYS A 1 645 ? 46.693 8.051 -83.683 1.00 79.75 645 LYS A CA 1
ATOM 5255 C C . LYS A 1 645 ? 47.135 6.775 -84.406 1.00 79.75 645 LYS A C 1
ATOM 5257 O O . LYS A 1 645 ? 47.314 6.819 -85.621 1.00 79.75 645 LYS A O 1
ATOM 5262 N N . CYS A 1 646 ? 47.222 5.650 -83.694 1.00 80.06 646 CYS A N 1
ATOM 5263 C CA . CYS A 1 646 ? 47.596 4.369 -84.292 1.00 80.06 646 CYS A CA 1
ATOM 5264 C C . CYS A 1 646 ? 46.577 3.910 -85.354 1.00 80.06 646 CYS A C 1
ATOM 5266 O O . CYS A 1 646 ? 46.946 3.559 -86.478 1.00 80.06 646 CYS A O 1
ATOM 5268 N N . GLU A 1 647 ? 45.274 3.976 -85.055 1.00 78.69 647 GLU A N 1
ATOM 5269 C CA . GLU A 1 647 ? 44.232 3.522 -85.991 1.00 78.69 647 GLU A CA 1
ATOM 5270 C C . GLU A 1 647 ? 44.222 4.317 -87.309 1.00 78.69 647 GLU A C 1
ATOM 5272 O O . GLU A 1 647 ? 43.999 3.745 -88.384 1.00 78.69 647 GLU A O 1
ATOM 5277 N N . LYS A 1 648 ? 44.513 5.626 -87.256 1.00 82.06 648 LYS A N 1
ATOM 5278 C CA . LYS A 1 648 ? 44.660 6.468 -88.457 1.00 82.06 648 LYS A CA 1
ATOM 5279 C C . LYS A 1 648 ? 45.800 5.987 -89.357 1.00 82.06 648 LYS A C 1
ATOM 5281 O O . LYS A 1 648 ? 45.637 5.945 -90.579 1.00 82.06 648 LYS A O 1
ATOM 5286 N N . GLU A 1 649 ? 46.933 5.611 -88.774 1.00 83.81 649 GLU A N 1
ATOM 5287 C CA . GLU A 1 649 ? 48.116 5.166 -89.510 1.00 83.81 649 GLU A CA 1
ATOM 5288 C C . GLU A 1 649 ? 47.911 3.790 -90.158 1.00 83.81 649 GLU A C 1
ATOM 5290 O O . GLU A 1 649 ? 48.135 3.636 -91.364 1.00 83.81 649 GLU A O 1
ATOM 5295 N N . ARG A 1 650 ? 47.335 2.830 -89.424 1.00 83.00 650 ARG A N 1
ATOM 5296 C CA . ARG A 1 650 ? 46.952 1.514 -89.967 1.00 83.00 650 ARG A CA 1
ATOM 5297 C C . ARG A 1 650 ? 46.038 1.638 -91.193 1.00 83.00 650 ARG A C 1
ATOM 5299 O O . ARG A 1 650 ? 46.267 1.011 -92.231 1.00 83.00 650 ARG A O 1
ATOM 5306 N N . ASN A 1 651 ? 45.023 2.500 -91.113 1.00 81.62 651 ASN A N 1
ATOM 5307 C CA . ASN A 1 651 ? 44.078 2.720 -92.211 1.00 81.62 651 ASN A CA 1
ATOM 5308 C C . ASN A 1 651 ? 44.729 3.361 -93.449 1.00 81.62 651 ASN A C 1
ATOM 5310 O O . ASN A 1 651 ? 44.329 3.064 -94.581 1.00 81.62 651 ASN A O 1
ATOM 5314 N N . LYS A 1 652 ? 45.745 4.214 -93.262 1.00 84.50 652 LYS A N 1
ATOM 5315 C CA . LYS A 1 652 ? 46.526 4.805 -94.359 1.00 84.50 652 LYS A CA 1
ATOM 5316 C C . LYS A 1 652 ? 47.282 3.726 -95.143 1.00 84.50 652 LYS A C 1
ATOM 5318 O O . LYS A 1 652 ? 47.190 3.701 -96.373 1.00 84.50 652 LYS A O 1
ATOM 5323 N N . LEU A 1 653 ? 47.951 2.804 -94.451 1.00 84.62 653 LEU A N 1
ATOM 5324 C CA . LEU A 1 653 ? 48.716 1.715 -95.073 1.00 84.62 653 LEU A CA 1
ATOM 5325 C C . LEU A 1 653 ? 47.818 0.722 -95.831 1.00 84.62 653 LEU A C 1
ATOM 5327 O O . LEU A 1 653 ? 48.106 0.364 -96.975 1.00 84.62 653 LEU A O 1
ATOM 5331 N N . LEU A 1 654 ? 46.655 0.369 -95.271 1.00 81.62 654 LEU A N 1
ATOM 5332 C CA . LEU A 1 654 ? 45.661 -0.476 -95.952 1.00 81.62 654 LEU A CA 1
ATOM 5333 C C . LEU A 1 654 ? 45.150 0.128 -97.271 1.00 81.62 654 LEU A C 1
ATOM 5335 O O . LEU A 1 654 ? 44.833 -0.597 -98.221 1.00 81.62 654 LEU A O 1
ATOM 5339 N N . ARG A 1 655 ? 45.033 1.461 -97.351 1.00 83.19 655 ARG A N 1
ATOM 5340 C CA . ARG A 1 655 ? 44.658 2.155 -98.596 1.00 83.19 655 ARG A CA 1
ATOM 5341 C C . ARG A 1 655 ? 45.770 2.068 -99.642 1.00 83.19 655 ARG A C 1
ATOM 5343 O O . ARG A 1 655 ? 45.463 1.828 -100.807 1.00 83.19 655 ARG A O 1
ATOM 5350 N N . GLN A 1 656 ? 47.034 2.222 -99.243 1.00 84.38 656 GLN A N 1
ATOM 5351 C CA . GLN A 1 656 ? 48.181 2.097 -100.151 1.00 84.38 656 GLN A CA 1
ATOM 5352 C C . GLN A 1 656 ? 48.290 0.685 -100.735 1.00 84.38 656 GLN A C 1
ATOM 5354 O O . GLN A 1 656 ? 48.399 0.540 -101.951 1.00 84.38 656 GLN A O 1
ATOM 5359 N N . ARG A 1 657 ? 48.146 -0.350 -99.895 1.00 84.88 657 ARG A N 1
ATOM 5360 C CA . ARG A 1 657 ? 48.188 -1.760 -100.321 1.00 84.88 657 ARG A CA 1
ATOM 5361 C C . ARG A 1 657 ? 47.159 -2.049 -101.412 1.00 84.88 657 ARG A C 1
ATOM 5363 O O . ARG A 1 657 ? 47.489 -2.614 -102.450 1.00 84.88 657 ARG A O 1
ATOM 5370 N N . ARG A 1 658 ? 45.911 -1.609 -101.208 1.00 82.56 658 ARG A N 1
ATOM 5371 C CA . ARG A 1 658 ? 44.825 -1.796 -102.185 1.00 82.56 658 ARG A CA 1
ATOM 5372 C C . ARG A 1 658 ? 45.089 -1.096 -103.518 1.00 82.56 658 ARG A C 1
ATOM 5374 O O . ARG A 1 658 ? 44.732 -1.648 -104.554 1.00 82.56 658 ARG A O 1
ATOM 5381 N N . LYS A 1 659 ? 45.687 0.101 -103.505 1.00 83.50 659 LYS A N 1
ATOM 5382 C CA . LYS A 1 659 ? 46.026 0.832 -104.737 1.00 83.50 659 LYS A CA 1
ATOM 5383 C C . LYS A 1 659 ? 47.100 0.104 -105.551 1.00 83.50 659 LYS A C 1
ATOM 5385 O O . LYS A 1 659 ? 46.901 -0.081 -106.746 1.00 83.50 659 LYS A O 1
ATOM 5390 N N . LEU A 1 660 ? 48.169 -0.354 -104.898 1.00 83.19 660 LEU A N 1
ATOM 5391 C CA . LEU A 1 660 ? 49.270 -1.082 -105.544 1.00 83.19 660 LEU A CA 1
ATOM 5392 C C . LEU A 1 660 ? 48.804 -2.392 -106.192 1.00 83.19 660 LEU A C 1
ATOM 5394 O O . LEU A 1 660 ? 49.060 -2.605 -107.370 1.00 83.19 660 LEU A O 1
ATOM 5398 N N . ILE A 1 661 ? 48.037 -3.224 -105.477 1.00 83.50 661 ILE A N 1
ATOM 5399 C CA . ILE A 1 661 ? 47.521 -4.492 -106.034 1.00 83.50 661 ILE A CA 1
ATOM 5400 C C . ILE A 1 661 ? 46.656 -4.244 -107.280 1.00 83.50 661 ILE A C 1
ATOM 5402 O O . ILE A 1 661 ? 46.801 -4.935 -108.288 1.00 83.50 661 ILE A O 1
ATOM 5406 N N . LYS A 1 662 ? 45.777 -3.232 -107.241 1.00 82.38 662 LYS A N 1
ATOM 5407 C CA . LYS A 1 662 ? 44.950 -2.867 -108.402 1.00 82.38 662 LYS A CA 1
ATOM 5408 C C . LYS A 1 662 ? 45.793 -2.396 -109.593 1.00 82.38 662 LYS A C 1
ATOM 5410 O O . LYS A 1 662 ? 45.487 -2.775 -110.720 1.00 82.38 662 LYS A O 1
ATOM 5415 N N . GLY A 1 663 ? 46.830 -1.589 -109.352 1.00 81.88 663 GLY A N 1
ATOM 5416 C CA . GLY A 1 663 ? 47.744 -1.113 -110.397 1.00 81.88 663 GLY A CA 1
ATOM 5417 C C . GLY A 1 663 ? 48.516 -2.251 -111.068 1.00 81.88 663 GLY A C 1
ATOM 5418 O O . GLY A 1 663 ? 48.535 -2.340 -112.294 1.00 81.88 663 GLY A O 1
ATOM 5419 N N . LEU A 1 664 ? 49.059 -3.171 -110.267 1.00 82.69 664 LEU A N 1
ATOM 5420 C CA . LEU A 1 664 ? 49.800 -4.340 -110.747 1.00 82.69 664 LEU A CA 1
ATOM 5421 C C . LEU A 1 664 ? 48.953 -5.255 -111.637 1.00 82.69 664 LEU A C 1
ATOM 5423 O O . LEU A 1 664 ? 49.394 -5.630 -112.722 1.00 82.69 664 LEU A O 1
ATOM 5427 N N . ASN A 1 665 ? 47.722 -5.575 -111.221 1.00 82.19 665 ASN A N 1
ATOM 5428 C CA . ASN A 1 665 ? 46.822 -6.413 -112.021 1.00 82.19 665 ASN A CA 1
ATOM 5429 C C . ASN A 1 665 ? 46.485 -5.766 -113.373 1.00 82.19 665 ASN A C 1
ATOM 5431 O O . ASN A 1 665 ? 46.531 -6.439 -114.400 1.00 82.19 665 ASN A O 1
ATOM 5435 N N . LYS A 1 666 ? 46.221 -4.452 -113.393 1.00 82.38 666 LYS A N 1
ATOM 5436 C CA . LYS A 1 666 ? 45.950 -3.715 -114.635 1.00 82.38 666 LYS A CA 1
ATOM 5437 C C . LYS A 1 666 ? 47.153 -3.747 -115.590 1.00 82.38 666 LYS A C 1
ATOM 5439 O O . LYS A 1 666 ? 47.005 -4.078 -116.762 1.00 82.38 666 LYS A O 1
ATOM 5444 N N . SER A 1 667 ? 48.345 -3.464 -115.069 1.00 79.94 667 SER A N 1
ATOM 5445 C CA . SER A 1 667 ? 49.603 -3.469 -115.829 1.00 79.94 667 SER A CA 1
ATOM 5446 C C . SER A 1 667 ? 49.930 -4.858 -116.409 1.00 79.94 667 SER A C 1
ATOM 5448 O O . SER A 1 667 ? 50.392 -4.973 -117.547 1.00 79.94 667 SER A O 1
ATOM 5450 N N . LYS A 1 668 ? 49.625 -5.929 -115.658 1.00 81.75 668 LYS A N 1
ATOM 5451 C CA . LYS A 1 668 ? 49.765 -7.325 -116.101 1.00 81.75 668 LYS A CA 1
ATOM 5452 C C . LYS A 1 668 ? 48.853 -7.649 -117.290 1.00 81.75 668 LYS A C 1
ATOM 5454 O O . LYS A 1 668 ? 49.308 -8.261 -118.257 1.00 81.75 668 LYS A O 1
ATOM 5459 N N . GLU A 1 669 ? 47.588 -7.232 -117.241 1.00 80.44 669 GLU A N 1
ATOM 5460 C CA . GLU A 1 669 ? 46.628 -7.451 -118.333 1.00 80.44 669 GLU A CA 1
ATOM 5461 C C . GLU A 1 669 ? 47.013 -6.704 -119.616 1.00 80.44 669 GLU A C 1
ATOM 5463 O O . GLU A 1 669 ? 46.928 -7.268 -120.708 1.00 80.44 669 GLU A O 1
ATOM 5468 N N . GLU A 1 670 ? 47.471 -5.455 -119.502 1.00 80.31 670 GLU A N 1
ATOM 5469 C CA . GLU A 1 670 ? 47.903 -4.642 -120.648 1.00 80.31 670 GLU A CA 1
ATOM 5470 C C . GLU A 1 670 ? 49.096 -5.273 -121.386 1.00 80.31 670 GLU A C 1
ATOM 5472 O O . GLU A 1 670 ? 49.112 -5.339 -122.621 1.00 80.31 670 GLU A O 1
ATOM 5477 N N . ALA A 1 671 ? 50.072 -5.799 -120.640 1.00 74.50 671 ALA A N 1
ATOM 5478 C CA . ALA A 1 671 ? 51.240 -6.469 -121.208 1.00 74.50 671 ALA A CA 1
ATOM 5479 C C . ALA A 1 671 ? 50.870 -7.761 -121.963 1.00 74.50 671 ALA A C 1
ATOM 5481 O O . ALA A 1 671 ? 51.362 -7.995 -123.069 1.00 74.50 671 ALA A O 1
ATOM 5482 N N . LEU A 1 672 ? 49.959 -8.573 -121.413 1.00 78.00 672 LEU A N 1
ATOM 5483 C CA . LEU A 1 672 ? 49.481 -9.796 -122.071 1.00 78.00 672 LEU A CA 1
ATOM 5484 C C . LEU A 1 672 ? 48.707 -9.496 -123.362 1.00 78.00 672 LEU A C 1
ATOM 5486 O O . LEU A 1 672 ? 48.985 -10.117 -124.388 1.00 78.00 672 LEU A O 1
ATOM 5490 N N . ARG A 1 673 ? 47.809 -8.500 -123.348 1.00 78.94 673 ARG A N 1
ATOM 5491 C CA . ARG A 1 673 ? 47.066 -8.080 -124.554 1.00 78.94 673 ARG A CA 1
ATOM 5492 C C . ARG A 1 673 ? 47.995 -7.619 -125.673 1.00 78.94 673 ARG A C 1
ATOM 5494 O O . ARG A 1 673 ? 47.765 -7.932 -126.840 1.00 78.94 673 ARG A O 1
ATOM 5501 N N . SER A 1 674 ? 49.052 -6.895 -125.315 1.00 73.25 674 SER A N 1
ATOM 5502 C CA . SER A 1 674 ? 50.045 -6.412 -126.277 1.00 73.25 674 SER A CA 1
ATOM 5503 C C . SER A 1 674 ? 50.786 -7.582 -126.938 1.00 73.25 674 SER A C 1
ATOM 5505 O O . SER A 1 674 ? 50.956 -7.594 -128.153 1.00 73.25 674 SER A O 1
ATOM 5507 N N . ALA A 1 675 ? 51.139 -8.616 -126.167 1.00 71.12 675 ALA A N 1
ATOM 5508 C CA . ALA A 1 675 ? 51.779 -9.831 -126.674 1.00 71.12 675 ALA A CA 1
ATOM 5509 C C . ALA A 1 675 ? 50.925 -10.581 -127.716 1.00 71.12 675 ALA A C 1
ATOM 5511 O O . ALA A 1 675 ? 51.448 -11.065 -128.722 1.00 71.12 675 ALA A O 1
ATOM 5512 N N . ASP A 1 676 ? 49.615 -10.686 -127.476 1.00 74.38 676 ASP A N 1
ATOM 5513 C CA . ASP A 1 676 ? 48.684 -11.391 -128.368 1.00 74.38 676 ASP A CA 1
ATOM 5514 C C . ASP A 1 676 ? 48.528 -10.690 -129.717 1.00 74.38 676 ASP A C 1
ATOM 5516 O O . ASP A 1 676 ? 48.562 -11.340 -130.766 1.00 74.38 676 ASP A O 1
ATOM 5520 N N . LEU A 1 677 ? 48.434 -9.357 -129.703 1.00 76.56 677 LEU A N 1
ATOM 5521 C CA . LEU A 1 677 ? 48.386 -8.556 -130.923 1.00 76.56 677 LEU A CA 1
ATOM 5522 C C . LEU A 1 677 ? 49.618 -8.830 -131.806 1.00 76.56 677 LEU A C 1
ATOM 5524 O O . LEU A 1 677 ? 49.492 -9.015 -133.017 1.00 76.56 677 LEU A O 1
ATOM 5528 N N . TRP A 1 678 ? 50.804 -8.929 -131.203 1.00 71.44 678 TRP A N 1
ATOM 5529 C CA . TRP A 1 678 ? 52.070 -9.068 -131.931 1.00 71.44 678 TRP A CA 1
ATOM 5530 C C . TRP A 1 678 ? 52.220 -10.440 -132.599 1.00 71.44 678 TRP A C 1
ATOM 5532 O O . TRP A 1 678 ? 52.739 -10.534 -133.714 1.00 71.44 678 TRP A O 1
ATOM 5542 N N . LEU A 1 679 ? 51.707 -11.504 -131.973 1.00 71.19 679 LEU A N 1
ATOM 5543 C CA . LEU A 1 679 ? 51.671 -12.841 -132.576 1.00 71.19 679 LEU A CA 1
ATOM 5544 C C . LEU A 1 679 ? 50.853 -12.873 -133.876 1.00 71.19 679 LEU A C 1
ATOM 5546 O O . LEU A 1 679 ? 51.218 -13.588 -134.812 1.00 71.19 679 LEU A O 1
ATOM 5550 N N . SER A 1 680 ? 49.769 -12.095 -133.952 1.00 69.44 680 SER A N 1
ATOM 5551 C CA . SER A 1 680 ? 48.913 -12.049 -135.142 1.00 69.44 680 SER A CA 1
ATOM 5552 C C . SER A 1 680 ? 49.611 -11.407 -136.350 1.00 69.44 680 SER A C 1
ATOM 5554 O O . SER A 1 680 ? 49.501 -11.907 -137.471 1.00 69.44 680 SER A O 1
ATOM 5556 N N . GLU A 1 681 ? 50.398 -10.351 -136.130 1.00 67.75 681 GLU A N 1
ATOM 5557 C CA . GLU A 1 681 ? 51.072 -9.621 -137.207 1.00 67.75 681 GLU A CA 1
ATOM 5558 C C . GLU A 1 681 ? 52.245 -10.397 -137.818 1.00 67.75 681 GLU A C 1
ATOM 5560 O O . GLU A 1 681 ? 52.417 -10.382 -139.040 1.00 67.75 681 GLU A O 1
ATOM 5565 N N . LEU A 1 682 ? 53.026 -11.119 -137.003 1.00 67.56 682 LEU A N 1
ATOM 5566 C CA . LEU A 1 682 ? 54.149 -11.938 -137.485 1.00 67.56 682 LEU A CA 1
ATOM 5567 C C . LEU A 1 682 ? 53.692 -13.022 -138.470 1.00 67.56 682 LEU A C 1
ATOM 5569 O O . LEU A 1 682 ? 54.367 -13.279 -139.466 1.00 67.56 682 LEU A O 1
ATOM 5573 N N . LYS A 1 683 ? 52.507 -13.601 -138.245 1.00 65.44 683 LYS A N 1
ATOM 5574 C CA . LYS A 1 683 ? 51.920 -14.614 -139.133 1.00 65.44 683 LYS A CA 1
ATOM 5575 C C . LYS A 1 683 ? 51.669 -14.064 -140.546 1.00 65.44 683 LYS A C 1
ATOM 5577 O O . LYS A 1 683 ? 51.957 -14.742 -141.522 1.00 65.44 683 LYS A O 1
ATOM 5582 N N . SER A 1 684 ? 51.239 -12.802 -140.662 1.00 63.06 684 SER A N 1
ATOM 5583 C CA . SER A 1 684 ? 50.999 -12.143 -141.958 1.00 63.06 684 SER A CA 1
ATOM 5584 C C . SER A 1 684 ? 52.278 -11.891 -142.774 1.00 63.06 684 SER A C 1
ATOM 5586 O O . SER A 1 684 ? 52.222 -11.812 -144.006 1.00 63.06 684 SER A O 1
ATOM 5588 N N . VAL A 1 685 ? 53.432 -11.731 -142.119 1.00 63.50 685 VAL A N 1
ATOM 5589 C CA . VAL A 1 685 ? 54.710 -11.509 -142.817 1.00 63.50 685 VAL A CA 1
ATOM 5590 C C . VAL A 1 685 ? 55.253 -12.810 -143.409 1.00 63.50 685 VAL A C 1
ATOM 5592 O O . VAL A 1 685 ? 55.781 -12.805 -144.522 1.00 63.50 685 VAL A O 1
ATOM 5595 N N . GLU A 1 686 ? 55.084 -13.932 -142.714 1.00 62.78 686 GLU A N 1
ATOM 5596 C CA . GLU A 1 686 ? 55.529 -15.251 -143.175 1.00 62.78 686 GLU A CA 1
ATOM 5597 C C . GLU A 1 686 ? 54.897 -15.625 -144.531 1.00 62.78 686 GLU A C 1
ATOM 5599 O O . GLU A 1 686 ? 55.605 -16.047 -145.450 1.00 62.78 686 GLU A O 1
ATOM 5604 N N . ASP A 1 687 ? 53.604 -15.332 -144.706 1.00 63.81 687 ASP A N 1
ATOM 5605 C CA . ASP A 1 687 ? 52.881 -15.515 -145.973 1.00 63.81 687 ASP A CA 1
ATOM 5606 C C . ASP A 1 687 ? 53.475 -14.664 -147.105 1.00 63.81 687 ASP A C 1
ATOM 5608 O O . ASP A 1 687 ? 53.722 -15.151 -148.208 1.00 63.81 687 ASP A O 1
ATOM 5612 N N . SER A 1 688 ? 53.795 -13.400 -146.812 1.00 59.50 688 SER A N 1
ATOM 5613 C CA . SER A 1 688 ? 54.366 -12.472 -147.801 1.00 59.50 688 SER A CA 1
ATOM 5614 C C . SER A 1 688 ? 55.761 -12.906 -148.263 1.00 59.50 688 SER A C 1
ATOM 5616 O O . SER A 1 688 ? 56.147 -12.674 -149.406 1.00 59.50 688 SER A O 1
ATOM 5618 N N . THR A 1 689 ? 56.526 -13.565 -147.393 1.00 59.16 689 THR A N 1
ATOM 5619 C CA . THR A 1 689 ? 57.903 -13.987 -147.687 1.00 59.16 689 THR A CA 1
ATOM 5620 C C . THR A 1 689 ? 57.936 -15.165 -148.672 1.00 59.16 689 THR A C 1
ATOM 5622 O O . THR A 1 689 ? 58.867 -15.276 -149.469 1.00 59.16 689 THR A O 1
ATOM 5625 N N . ARG A 1 690 ? 56.893 -16.012 -148.684 1.00 63.72 690 ARG A N 1
ATOM 5626 C CA . ARG A 1 690 ? 56.732 -17.112 -149.655 1.00 63.72 690 ARG A CA 1
ATOM 5627 C C . ARG A 1 690 ? 56.421 -16.631 -151.075 1.00 63.72 690 ARG A C 1
ATOM 5629 O O . ARG A 1 690 ? 56.770 -17.322 -152.028 1.00 63.72 690 ARG A O 1
ATOM 5636 N N . GLU A 1 691 ? 55.796 -15.465 -151.234 1.00 64.06 691 GLU A N 1
ATOM 5637 C CA . GLU A 1 691 ? 55.387 -14.947 -152.550 1.00 64.06 691 GLU A CA 1
ATOM 5638 C C . GLU A 1 691 ? 56.492 -14.192 -153.306 1.00 64.06 691 GLU A C 1
ATOM 5640 O O . GLU A 1 691 ? 56.409 -14.024 -154.525 1.00 64.06 691 GLU A O 1
ATOM 5645 N N . LEU A 1 692 ? 57.548 -13.758 -152.610 1.00 58.31 692 LEU A N 1
ATOM 5646 C CA . LEU A 1 692 ? 58.613 -12.920 -153.172 1.00 58.31 692 LEU A CA 1
ATOM 5647 C C . LEU A 1 692 ? 59.305 -13.508 -154.426 1.00 58.31 692 LEU A C 1
ATOM 5649 O O . LEU A 1 692 ? 59.469 -12.764 -155.395 1.00 58.31 692 LEU A O 1
ATOM 5653 N N . PRO A 1 693 ? 59.675 -14.806 -154.485 1.00 55.16 693 PRO A N 1
ATOM 5654 C CA . PRO A 1 693 ? 60.353 -15.370 -155.658 1.00 55.16 693 PRO A CA 1
ATOM 5655 C C . PRO A 1 693 ? 59.451 -15.399 -156.894 1.00 55.16 693 PRO A C 1
ATOM 5657 O O . PRO A 1 693 ? 59.897 -15.147 -158.013 1.00 55.16 693 PRO A O 1
ATOM 5660 N N . LYS A 1 694 ? 58.158 -15.676 -156.685 1.00 64.38 694 LYS A N 1
ATOM 5661 C CA . LYS A 1 694 ? 57.159 -15.735 -157.754 1.00 64.38 694 LYS A CA 1
ATOM 5662 C C . LYS A 1 694 ? 56.921 -14.347 -158.353 1.00 64.38 694 LYS A C 1
ATOM 5664 O O . LYS A 1 694 ? 56.975 -14.196 -159.570 1.00 64.38 694 LYS A O 1
ATOM 5669 N N . ALA A 1 695 ? 56.764 -13.339 -157.494 1.00 58.91 695 ALA A N 1
ATOM 5670 C CA . ALA A 1 695 ? 56.608 -11.939 -157.888 1.00 58.91 695 ALA A CA 1
ATOM 5671 C C . ALA A 1 695 ? 57.795 -11.420 -158.723 1.00 58.91 695 ALA A C 1
ATOM 5673 O O . ALA A 1 695 ? 57.612 -10.708 -159.711 1.00 58.91 695 ALA A O 1
ATOM 5674 N N . LEU A 1 696 ? 59.021 -11.791 -158.339 1.00 55.00 696 LEU A N 1
ATOM 5675 C CA . LEU A 1 696 ? 60.241 -11.372 -159.031 1.00 55.00 696 LEU A CA 1
ATOM 5676 C C . LEU A 1 696 ? 60.384 -12.039 -160.407 1.00 55.00 696 LEU A C 1
ATOM 5678 O O . LEU A 1 696 ? 60.714 -11.371 -161.388 1.00 55.00 696 LEU A O 1
ATOM 5682 N N . LYS A 1 697 ? 60.096 -13.344 -160.491 1.00 56.00 697 LYS A N 1
ATOM 5683 C CA . LYS A 1 697 ? 60.128 -14.092 -161.753 1.00 56.00 697 LYS A CA 1
ATOM 5684 C C . LYS A 1 697 ? 59.142 -13.512 -162.769 1.00 56.00 697 LYS A C 1
ATOM 5686 O O . LYS A 1 697 ? 59.529 -13.250 -163.904 1.00 56.00 697 LYS A O 1
ATOM 5691 N N . GLU A 1 698 ? 57.903 -13.250 -162.348 1.00 63.53 698 GLU A N 1
ATOM 5692 C CA . GLU A 1 698 ? 56.876 -12.653 -163.210 1.00 63.53 698 GLU A CA 1
ATOM 5693 C C . GLU A 1 698 ? 57.297 -11.276 -163.741 1.00 63.53 698 GLU A C 1
ATOM 5695 O O . GLU A 1 698 ? 57.123 -10.996 -164.925 1.00 63.53 698 GLU A O 1
ATOM 5700 N N . PHE A 1 699 ? 57.905 -10.430 -162.905 1.00 57.16 699 PHE A N 1
ATOM 5701 C CA . PHE A 1 699 ? 58.417 -9.127 -163.337 1.00 57.16 699 PHE A CA 1
ATOM 5702 C C . PHE A 1 699 ? 59.471 -9.245 -164.449 1.00 57.16 699 PHE A C 1
ATOM 5704 O O . PHE A 1 699 ? 59.358 -8.582 -165.482 1.00 57.16 699 PHE A O 1
ATOM 5711 N N . MET A 1 700 ? 60.473 -10.108 -164.261 1.00 51.59 700 MET A N 1
ATOM 5712 C CA . MET A 1 700 ? 61.574 -10.278 -165.218 1.00 51.59 700 MET A CA 1
ATOM 5713 C C . MET A 1 700 ? 61.111 -10.885 -166.543 1.00 51.59 700 MET A C 1
ATOM 5715 O O . MET A 1 700 ? 61.601 -10.516 -167.612 1.00 51.59 700 MET A O 1
ATOM 5719 N N . GLU A 1 701 ? 60.154 -11.807 -166.485 1.00 58.38 701 GLU A N 1
ATOM 5720 C CA . GLU A 1 701 ? 59.590 -12.440 -167.670 1.00 58.38 701 GLU A CA 1
ATOM 5721 C C . GLU A 1 701 ? 58.811 -11.433 -168.530 1.00 58.38 701 GLU A C 1
ATOM 5723 O O . GLU A 1 701 ? 58.959 -11.414 -169.753 1.00 58.38 701 GLU A O 1
ATOM 5728 N N . GLU A 1 702 ? 58.038 -10.539 -167.905 1.00 61.41 702 GLU A N 1
ATOM 5729 C CA . GLU A 1 702 ? 57.331 -9.469 -168.619 1.00 61.41 702 GLU A CA 1
ATOM 5730 C C . GLU A 1 702 ? 58.286 -8.414 -169.192 1.00 61.41 702 GLU A C 1
ATOM 5732 O O . GLU A 1 702 ? 58.081 -7.951 -170.315 1.00 61.41 702 GLU A O 1
ATOM 5737 N N . LEU A 1 703 ? 59.376 -8.093 -168.488 1.00 55.12 703 LEU A N 1
ATOM 5738 C CA . LEU A 1 703 ? 60.416 -7.197 -169.001 1.00 55.12 703 LEU A CA 1
ATOM 5739 C C . LEU A 1 703 ? 61.052 -7.750 -170.293 1.00 55.12 703 LEU A C 1
ATOM 5741 O O . LEU A 1 703 ? 61.211 -7.023 -171.275 1.00 55.12 703 LEU A O 1
ATOM 5745 N N . ARG A 1 704 ? 61.356 -9.057 -170.324 1.00 57.22 704 ARG A N 1
ATOM 5746 C CA . ARG A 1 704 ? 61.903 -9.745 -171.508 1.00 57.22 704 ARG A CA 1
ATOM 5747 C C . ARG A 1 704 ? 60.934 -9.711 -172.689 1.00 57.22 704 ARG A C 1
ATOM 5749 O O . ARG A 1 704 ? 61.331 -9.339 -173.789 1.00 57.22 704 ARG A O 1
ATOM 5756 N N . LYS A 1 705 ? 59.653 -10.018 -172.447 1.00 61.34 705 LYS A N 1
ATOM 5757 C CA . LYS A 1 705 ? 58.605 -9.982 -173.483 1.00 61.34 705 LYS A CA 1
ATOM 5758 C C . LYS A 1 705 ? 58.487 -8.606 -174.133 1.00 61.34 705 LYS A C 1
ATOM 5760 O O . LYS A 1 705 ? 58.242 -8.528 -175.332 1.00 61.34 705 LYS A O 1
ATOM 5765 N N . VAL A 1 706 ? 58.638 -7.528 -173.365 1.00 58.00 706 VAL A N 1
ATOM 5766 C CA . VAL A 1 706 ? 58.636 -6.160 -173.905 1.00 58.00 706 VAL A CA 1
ATOM 5767 C C . VAL A 1 706 ? 59.866 -5.914 -174.783 1.00 58.00 706 VAL A C 1
ATOM 5769 O O . VAL A 1 706 ? 59.730 -5.381 -175.883 1.00 58.00 706 VAL A O 1
ATOM 5772 N N . MET A 1 707 ? 61.050 -6.344 -174.341 1.00 53.44 707 MET A N 1
ATOM 5773 C CA . MET A 1 707 ? 62.287 -6.201 -175.116 1.00 53.44 707 MET A CA 1
ATOM 5774 C C . MET A 1 707 ? 62.257 -6.954 -176.453 1.00 53.44 707 MET A C 1
ATOM 5776 O O . MET A 1 707 ? 62.770 -6.443 -177.446 1.00 53.44 707 MET A O 1
ATOM 5780 N N . ASP A 1 708 ? 61.654 -8.143 -176.499 1.00 55.88 708 ASP A N 1
ATOM 5781 C CA . ASP A 1 708 ? 61.572 -8.941 -177.728 1.00 55.88 708 ASP A CA 1
ATOM 5782 C C . ASP A 1 708 ? 60.609 -8.324 -178.758 1.00 55.88 708 ASP A C 1
ATOM 5784 O O . ASP A 1 708 ? 60.896 -8.324 -179.955 1.00 55.88 708 ASP A O 1
ATOM 5788 N N . VAL A 1 709 ? 59.506 -7.710 -178.308 1.00 56.88 709 VAL A N 1
ATOM 5789 C CA . VAL A 1 709 ? 58.568 -6.976 -179.183 1.00 56.88 709 VAL A CA 1
ATOM 5790 C C . VAL A 1 709 ? 59.250 -5.768 -179.835 1.00 56.88 709 VAL A C 1
ATOM 5792 O O . VAL A 1 709 ? 59.036 -5.509 -181.017 1.00 56.88 709 VAL A O 1
ATOM 5795 N N . LEU A 1 710 ? 60.110 -5.058 -179.097 1.00 53.81 710 LEU A N 1
ATOM 5796 C CA . LEU A 1 710 ? 60.865 -3.917 -179.626 1.00 53.81 710 LEU A CA 1
ATOM 5797 C C . LEU A 1 710 ? 61.890 -4.319 -180.703 1.00 53.81 710 LEU A C 1
ATOM 5799 O O . LEU A 1 710 ? 62.223 -3.493 -181.546 1.00 53.81 710 LEU A O 1
ATOM 5803 N N . LYS A 1 711 ? 62.359 -5.575 -180.718 1.00 54.97 711 LYS A N 1
ATOM 5804 C CA . LYS A 1 711 ? 63.286 -6.090 -181.745 1.00 54.97 711 LYS A CA 1
ATOM 5805 C C . LYS A 1 711 ? 62.601 -6.503 -183.056 1.00 54.97 711 LYS A C 1
ATOM 5807 O O . LYS A 1 711 ? 63.239 -6.453 -184.101 1.00 54.97 711 LYS A O 1
ATOM 5812 N N . LEU A 1 712 ? 61.331 -6.918 -183.019 1.00 52.12 712 LEU A N 1
ATOM 5813 C CA . LEU A 1 712 ? 60.576 -7.412 -184.186 1.00 52.12 712 LEU A CA 1
ATOM 5814 C C . LEU A 1 712 ? 59.984 -6.300 -185.069 1.00 52.12 712 LEU A C 1
ATOM 5816 O O . LEU A 1 712 ? 59.686 -6.544 -186.232 1.00 52.12 712 LEU A O 1
ATOM 5820 N N . ALA A 1 713 ? 59.839 -5.079 -184.550 1.00 53.28 713 ALA A N 1
ATOM 5821 C CA . ALA A 1 713 ? 59.180 -3.960 -185.231 1.00 53.28 713 ALA A CA 1
ATOM 5822 C C . ALA A 1 713 ? 59.976 -3.327 -186.401 1.00 53.28 713 ALA A C 1
ATOM 5824 O O . ALA A 1 713 ? 59.611 -2.250 -186.867 1.00 53.28 713 ALA A O 1
ATOM 5825 N N . GLY A 1 714 ? 61.058 -3.955 -186.886 1.00 45.50 714 GLY A N 1
ATOM 5826 C CA . GLY A 1 714 ? 61.795 -3.533 -188.091 1.00 45.50 714 GLY A CA 1
ATOM 5827 C C . GLY A 1 714 ? 62.446 -2.145 -188.027 1.00 45.50 714 GLY A C 1
ATOM 5828 O O . GLY A 1 714 ? 63.036 -1.687 -189.005 1.00 45.50 714 GLY A O 1
ATOM 5829 N N . THR A 1 715 ? 62.386 -1.471 -186.882 1.00 42.94 715 THR A N 1
ATOM 5830 C CA . THR A 1 715 ? 63.123 -0.244 -186.622 1.00 42.94 715 THR A CA 1
ATOM 5831 C C . THR A 1 715 ? 64.606 -0.600 -186.531 1.00 42.94 715 THR A C 1
ATOM 5833 O O . THR A 1 715 ? 65.035 -1.313 -185.623 1.00 42.94 715 THR A O 1
ATOM 5836 N N . LYS A 1 716 ? 65.409 -0.124 -187.497 1.00 38.25 716 LYS A N 1
ATOM 5837 C CA . LYS A 1 716 ? 66.873 -0.054 -187.376 1.00 38.25 716 LYS A CA 1
ATOM 5838 C C . LYS A 1 716 ? 67.183 0.857 -186.194 1.00 38.25 716 LYS A C 1
ATOM 5840 O O . LYS A 1 716 ? 67.317 2.067 -186.335 1.00 38.25 716 LYS A O 1
ATOM 5845 N N . ILE A 1 717 ? 67.213 0.253 -185.017 1.00 39.75 717 ILE A N 1
ATOM 5846 C CA . ILE A 1 717 ? 67.663 0.882 -183.792 1.00 39.75 717 ILE A CA 1
ATOM 5847 C C . ILE A 1 717 ? 69.182 0.945 -183.910 1.00 39.75 717 ILE A C 1
ATOM 5849 O O . ILE A 1 717 ? 69.874 -0.048 -183.685 1.00 39.75 717 ILE A O 1
ATOM 5853 N N . ASP A 1 718 ? 69.672 2.100 -184.358 1.00 39.41 718 ASP A N 1
ATOM 5854 C CA . ASP A 1 718 ? 71.090 2.435 -184.349 1.00 39.41 718 ASP A CA 1
ATOM 5855 C C . ASP A 1 718 ? 71.575 2.401 -182.887 1.00 39.41 718 ASP A C 1
ATOM 5857 O O . ASP A 1 718 ? 71.061 3.168 -182.061 1.00 39.41 718 ASP A O 1
ATOM 5861 N N . PRO A 1 719 ? 72.530 1.518 -182.528 1.00 37.25 719 PRO A N 1
ATOM 5862 C CA . PRO A 1 719 ? 73.059 1.420 -181.167 1.00 37.25 719 PRO A CA 1
ATOM 5863 C C . PRO A 1 719 ? 73.584 2.760 -180.622 1.00 37.25 719 PRO A C 1
ATOM 5865 O O . PRO A 1 719 ? 73.655 2.940 -179.407 1.00 37.25 719 PRO A O 1
ATOM 5868 N N . ASN A 1 720 ? 73.893 3.719 -181.504 1.00 39.38 720 ASN A N 1
ATOM 5869 C CA . ASN A 1 720 ? 74.500 5.005 -181.171 1.00 39.38 720 ASN A CA 1
ATOM 5870 C C . ASN A 1 720 ? 73.497 6.149 -180.901 1.00 39.38 720 ASN A C 1
ATOM 5872 O O . ASN A 1 720 ? 73.891 7.171 -180.335 1.00 39.38 720 ASN A O 1
ATOM 5876 N N . GLN A 1 721 ? 72.198 5.992 -181.203 1.00 40.38 721 GLN A N 1
ATOM 5877 C CA . GLN A 1 721 ? 71.159 6.974 -180.817 1.00 40.38 721 GLN A CA 1
ATOM 5878 C C . GLN A 1 721 ? 70.747 6.873 -179.335 1.00 40.38 721 GLN A C 1
ATOM 5880 O O . GLN A 1 721 ? 70.049 7.741 -178.816 1.00 40.38 721 GLN A O 1
ATOM 5885 N N . PHE A 1 722 ? 71.250 5.858 -178.626 1.00 34.09 722 PHE A N 1
ATOM 5886 C CA . PHE A 1 722 ? 71.170 5.718 -177.169 1.00 34.09 722 PHE A CA 1
ATOM 5887 C C . PHE A 1 722 ? 72.487 6.103 -176.468 1.00 34.09 722 PHE A C 1
ATOM 5889 O O . PHE A 1 722 ? 72.724 5.704 -175.329 1.00 34.09 722 PHE A O 1
ATOM 5896 N N . SER A 1 723 ? 73.356 6.888 -177.118 1.00 32.16 723 SER A N 1
ATOM 5897 C CA . SER A 1 723 ? 74.657 7.306 -176.563 1.00 32.16 723 SER A CA 1
ATOM 5898 C C . SER A 1 723 ? 74.546 8.223 -175.334 1.00 32.16 723 SER A C 1
ATOM 5900 O O . SER A 1 723 ? 75.414 8.172 -174.466 1.00 32.16 723 SER A O 1
ATOM 5902 N N . GLY A 1 724 ? 73.429 8.940 -175.157 1.00 36.25 724 GLY A N 1
ATOM 5903 C CA . GLY A 1 724 ? 73.108 9.647 -173.903 1.00 36.25 724 GLY A CA 1
ATOM 5904 C C . GLY A 1 724 ? 72.820 8.722 -172.709 1.00 36.25 724 GLY A C 1
ATOM 5905 O O . GLY A 1 724 ? 72.743 9.181 -171.573 1.00 36.25 724 GLY A O 1
ATOM 5906 N N . LEU A 1 725 ? 72.694 7.413 -172.955 1.00 31.80 725 LEU A N 1
ATOM 5907 C CA . LEU A 1 725 ? 72.559 6.364 -171.946 1.00 31.80 725 LEU A CA 1
ATOM 5908 C C . LEU A 1 725 ? 73.903 5.661 -171.642 1.00 31.80 725 LEU A C 1
ATOM 5910 O O . LEU A 1 725 ? 73.931 4.784 -170.780 1.00 31.80 725 LEU A O 1
ATOM 5914 N N . TRP A 1 726 ? 75.005 6.036 -172.321 1.00 37.38 726 TRP A N 1
ATOM 5915 C CA . TRP A 1 726 ? 76.304 5.339 -172.253 1.00 37.38 726 TRP A CA 1
ATOM 5916 C C . TRP A 1 726 ? 77.568 6.224 -172.199 1.00 37.38 726 TRP A C 1
ATOM 5918 O O . TRP A 1 726 ? 78.667 5.695 -172.350 1.00 37.38 726 TRP A O 1
ATOM 5928 N N . SER A 1 727 ? 77.485 7.526 -171.904 1.00 30.64 727 SER A N 1
ATOM 5929 C CA . SER A 1 727 ? 78.679 8.330 -171.566 1.00 30.64 727 SER A CA 1
ATOM 5930 C C . SER A 1 727 ? 78.671 8.768 -170.100 1.00 30.64 727 SER A C 1
ATOM 5932 O O . SER A 1 727 ? 78.199 9.846 -169.738 1.00 30.64 727 SER A O 1
ATOM 5934 N N . TRP A 1 728 ? 79.203 7.905 -169.239 1.00 29.95 728 TRP A N 1
ATOM 5935 C CA . TRP A 1 728 ? 79.571 8.247 -167.870 1.00 29.95 728 TRP A CA 1
ATOM 5936 C C . TRP A 1 728 ? 80.943 8.946 -167.859 1.00 29.95 728 TRP A C 1
ATOM 5938 O O . TRP A 1 728 ? 81.949 8.307 -168.149 1.00 29.95 728 TRP A O 1
ATOM 5948 N N . GLY A 1 729 ? 80.959 10.230 -167.473 1.00 27.89 729 GLY A N 1
ATOM 5949 C CA . GLY A 1 729 ? 82.108 10.939 -166.885 1.00 27.89 729 GLY A CA 1
ATOM 5950 C C . GLY A 1 729 ? 83.085 11.641 -167.838 1.00 27.89 729 GLY A C 1
ATOM 5951 O O . GLY A 1 729 ? 83.857 10.986 -168.528 1.00 27.89 729 GLY A O 1
ATOM 5952 N N . ASN A 1 730 ? 83.117 12.983 -167.805 1.00 29.66 730 ASN A N 1
ATOM 5953 C CA . ASN A 1 730 ? 84.249 13.765 -167.260 1.00 29.66 730 ASN A CA 1
ATOM 5954 C C . ASN A 1 730 ? 84.156 15.256 -167.642 1.00 29.66 730 ASN A C 1
ATOM 5956 O O . ASN A 1 730 ? 84.622 15.669 -168.697 1.00 29.66 730 ASN A O 1
ATOM 5960 N N . ASN A 1 731 ? 83.560 16.072 -166.770 1.00 32.62 731 ASN A N 1
ATOM 5961 C CA . ASN A 1 731 ? 84.242 17.195 -166.112 1.00 32.62 731 ASN A CA 1
ATOM 5962 C C . ASN A 1 731 ? 83.265 17.902 -165.169 1.00 32.62 731 ASN A C 1
ATOM 5964 O O . ASN A 1 731 ? 82.111 18.169 -165.501 1.00 32.62 731 ASN A O 1
ATOM 5968 N N . VAL A 1 732 ? 83.744 18.105 -163.944 1.00 29.28 732 VAL A N 1
ATOM 5969 C CA . VAL A 1 732 ? 82.992 18.544 -162.772 1.00 29.28 732 VAL A CA 1
ATOM 5970 C C . VAL A 1 732 ? 82.417 19.934 -163.015 1.00 29.28 732 VAL A C 1
ATOM 5972 O O . VAL A 1 732 ? 83.149 20.916 -163.012 1.00 29.28 732 VAL A O 1
ATOM 5975 N N . LEU A 1 733 ? 81.095 19.955 -163.215 1.00 36.12 733 LEU A N 1
ATOM 5976 C CA . LEU A 1 733 ? 80.174 21.048 -162.902 1.00 36.12 733 LEU A CA 1
ATOM 5977 C C . LEU A 1 733 ? 80.743 22.446 -163.157 1.00 36.12 733 LEU A C 1
ATOM 5979 O O . LEU A 1 733 ? 81.233 23.094 -162.235 1.00 36.12 733 LEU A O 1
ATOM 5983 N N . GLY A 1 734 ? 80.600 22.972 -164.370 1.00 34.25 734 GLY A N 1
ATOM 5984 C CA . GLY A 1 734 ? 80.900 24.386 -164.529 1.00 34.25 734 GLY A CA 1
ATOM 5985 C C . GLY A 1 734 ? 80.496 24.983 -165.865 1.00 34.25 734 GLY A C 1
ATOM 5986 O O . GLY A 1 734 ? 81.070 24.630 -166.880 1.00 34.25 734 GLY A O 1
ATOM 5987 N N . VAL A 1 735 ? 79.553 25.914 -165.943 1.00 30.73 735 VAL A N 1
ATOM 5988 C CA . VAL A 1 735 ? 78.797 26.583 -164.878 1.00 30.73 735 VAL A CA 1
ATOM 5989 C C . VAL A 1 735 ? 77.481 27.020 -165.528 1.00 30.73 735 VAL A C 1
ATOM 5991 O O . VAL A 1 735 ? 77.487 27.927 -166.346 1.00 30.73 735 VAL A O 1
ATOM 5994 N N . LEU A 1 736 ? 76.388 26.327 -165.188 1.00 31.59 736 LEU A N 1
ATOM 5995 C CA . LEU A 1 736 ? 74.995 26.610 -165.571 1.00 31.59 736 LEU A CA 1
ATOM 5996 C C . LEU A 1 736 ? 74.719 26.922 -167.054 1.00 31.59 736 LEU A C 1
ATOM 5998 O O . LEU A 1 736 ? 74.743 28.067 -167.485 1.00 31.59 736 LEU A O 1
ATOM 6002 N N . GLY A 1 737 ? 74.221 25.902 -167.752 1.00 26.48 737 GLY A N 1
ATOM 6003 C CA . GLY A 1 737 ? 73.217 26.106 -168.787 1.00 26.48 737 GLY A CA 1
ATOM 6004 C C . GLY A 1 737 ? 73.746 26.498 -170.164 1.00 26.48 737 GLY A C 1
ATOM 6005 O O . GLY A 1 737 ? 74.685 27.258 -170.329 1.00 26.48 737 GLY A O 1
ATOM 6006 N N . ALA A 1 738 ? 73.032 26.058 -171.189 1.00 41.31 738 ALA A N 1
ATOM 6007 C CA . ALA A 1 738 ? 72.339 27.077 -171.963 1.00 41.31 738 ALA A CA 1
ATOM 6008 C C . ALA A 1 738 ? 71.491 27.909 -170.985 1.00 41.31 738 ALA A C 1
ATOM 6010 O O . ALA A 1 738 ? 70.589 27.294 -170.424 1.00 41.31 738 ALA A O 1
ATOM 6011 N N . ALA A 1 739 ? 71.691 29.210 -170.728 1.00 39.34 739 ALA A N 1
ATOM 6012 C CA . ALA A 1 739 ? 70.726 29.986 -169.916 1.00 39.34 739 ALA A CA 1
ATOM 6013 C C . ALA A 1 739 ? 69.284 29.942 -170.482 1.00 39.34 739 ALA A C 1
ATOM 6015 O O . ALA A 1 739 ? 68.350 30.455 -169.873 1.00 39.34 739 ALA A O 1
ATOM 6016 N N . THR A 1 740 ? 69.078 29.307 -171.632 1.00 24.41 740 THR A N 1
ATOM 6017 C CA . THR A 1 740 ? 67.825 29.276 -172.352 1.00 24.41 740 THR A CA 1
ATOM 6018 C C . THR A 1 740 ? 67.817 28.036 -173.241 1.00 24.41 740 THR A C 1
ATOM 6020 O O . THR A 1 740 ? 68.703 27.847 -174.068 1.00 24.41 740 THR A O 1
ATOM 6023 N N . GLY A 1 741 ? 66.797 27.203 -173.058 1.00 25.25 741 GLY A N 1
ATOM 6024 C CA . GLY A 1 741 ? 66.137 26.449 -174.114 1.00 25.25 741 GLY A CA 1
ATOM 6025 C C . GLY A 1 741 ? 64.739 27.043 -174.297 1.00 25.25 741 GLY A C 1
ATOM 6026 O O . GLY A 1 741 ? 63.750 26.396 -173.990 1.00 25.25 741 GLY A O 1
ATOM 6027 N N . TYR A 1 742 ? 64.661 28.311 -174.700 1.00 24.44 742 TYR A N 1
ATOM 6028 C CA . TYR A 1 742 ? 63.793 28.654 -175.825 1.00 24.44 742 TYR A CA 1
ATOM 6029 C C . TYR A 1 742 ? 64.617 28.362 -177.085 1.00 24.44 742 TYR A C 1
ATOM 6031 O O . TYR A 1 742 ? 65.840 28.253 -177.006 1.00 24.44 742 TYR A O 1
ATOM 6039 N N . ALA A 1 743 ? 63.978 28.304 -178.244 1.00 32.56 743 ALA A N 1
ATOM 6040 C CA . ALA A 1 743 ? 64.680 28.367 -179.528 1.00 32.56 743 ALA A CA 1
ATOM 6041 C C . ALA A 1 743 ? 65.487 27.106 -179.943 1.00 32.56 743 ALA A C 1
ATOM 6043 O O . ALA A 1 743 ? 66.508 27.216 -180.604 1.00 32.56 743 ALA A O 1
ATOM 6044 N N . ILE A 1 744 ? 65.130 25.879 -179.539 1.00 29.52 744 ILE A N 1
ATOM 6045 C CA . ILE A 1 744 ? 64.235 24.982 -180.314 1.00 29.52 744 ILE A CA 1
ATOM 6046 C C . ILE A 1 744 ? 62.763 25.471 -180.275 1.00 29.52 744 ILE A C 1
ATOM 6048 O O . ILE A 1 744 ? 61.885 24.826 -179.719 1.00 29.52 744 ILE A O 1
ATOM 6052 N N . GLU A 1 745 ? 62.504 26.732 -180.616 1.00 32.22 745 GLU A N 1
ATOM 6053 C CA . GLU A 1 745 ? 61.692 27.179 -181.758 1.00 32.22 745 GLU A CA 1
ATOM 6054 C C . GLU A 1 745 ? 62.262 26.878 -183.145 1.00 32.22 745 GLU A C 1
ATOM 6056 O O . GLU A 1 745 ? 61.460 26.675 -184.044 1.00 32.22 745 GLU A O 1
ATOM 6061 N N . ASP A 1 746 ? 63.571 26.708 -183.342 1.00 26.64 746 ASP A N 1
ATOM 6062 C CA . ASP A 1 746 ? 64.070 26.474 -184.713 1.00 26.64 746 ASP A CA 1
ATOM 6063 C C . ASP A 1 746 ? 64.187 25.006 -185.135 1.00 26.64 746 ASP A C 1
ATOM 6065 O O . ASP A 1 746 ? 64.552 24.715 -186.270 1.00 26.64 746 ASP A O 1
ATOM 6069 N N . MET A 1 747 ? 63.819 24.048 -184.279 1.00 24.98 747 MET A N 1
ATOM 6070 C CA . MET A 1 747 ? 63.763 22.641 -184.696 1.00 24.98 747 MET A CA 1
ATOM 6071 C C . MET A 1 747 ? 62.508 21.918 -184.200 1.00 24.98 747 MET A C 1
ATOM 6073 O O . MET A 1 747 ? 62.544 20.782 -183.736 1.00 24.98 747 MET A O 1
ATOM 6077 N N . VAL A 1 748 ? 61.357 22.558 -184.433 1.00 27.52 748 VAL A N 1
ATOM 6078 C CA . VAL A 1 748 ? 60.348 21.904 -185.278 1.00 27.52 748 VAL A CA 1
ATOM 6079 C C . VAL A 1 748 ? 61.010 21.759 -186.647 1.00 27.52 748 VAL A C 1
ATOM 6081 O O . VAL A 1 748 ? 61.311 22.733 -187.320 1.00 27.52 748 VAL A O 1
ATOM 6084 N N . SER A 1 749 ? 61.391 20.555 -187.042 1.00 25.19 749 SER A N 1
ATOM 6085 C CA . SER A 1 749 ? 60.602 19.834 -188.031 1.00 25.19 749 SER A CA 1
ATOM 6086 C C . SER A 1 749 ? 60.922 18.349 -187.908 1.00 25.19 749 SER A C 1
ATOM 6088 O O . SER A 1 749 ? 61.899 17.895 -188.486 1.00 25.19 749 SER A O 1
ATOM 6090 N N . ILE A 1 750 ? 60.144 17.628 -187.093 1.00 28.08 750 ILE A N 1
ATOM 6091 C CA . ILE A 1 750 ? 59.589 16.270 -187.303 1.00 28.08 750 ILE A CA 1
ATOM 6092 C C . ILE A 1 750 ? 58.985 15.813 -185.948 1.00 28.08 750 ILE A C 1
ATOM 6094 O O . ILE A 1 750 ? 59.701 15.759 -184.948 1.00 28.08 750 ILE A O 1
ATOM 6098 N N . PRO A 1 751 ? 57.680 15.492 -185.859 1.00 38.34 751 PRO A N 1
ATOM 6099 C CA . PRO A 1 751 ? 57.028 15.137 -184.596 1.00 38.34 751 PRO A CA 1
ATOM 6100 C C . PRO A 1 751 ? 57.305 13.681 -184.170 1.00 38.34 751 PRO A C 1
ATOM 6102 O O . PRO A 1 751 ? 57.026 12.746 -184.920 1.00 38.34 751 PRO A O 1
ATOM 6105 N N . CYS A 1 752 ? 57.764 13.481 -182.927 1.00 32.53 752 CYS A N 1
ATOM 6106 C CA . CYS A 1 752 ? 57.767 12.185 -182.232 1.00 32.53 752 CYS A CA 1
ATOM 6107 C C . CYS A 1 752 ? 56.586 12.103 -181.236 1.00 32.53 752 CYS A C 1
ATOM 6109 O O . CYS A 1 752 ? 56.342 13.075 -180.521 1.00 32.53 752 CYS A O 1
ATOM 6111 N N . PRO A 1 753 ? 55.855 10.971 -181.132 1.00 36.53 753 PRO A N 1
ATOM 6112 C CA . PRO A 1 753 ? 54.691 10.857 -180.249 1.00 36.53 753 PRO A CA 1
ATOM 6113 C C . PRO A 1 753 ? 55.036 10.904 -178.751 1.00 36.53 753 PRO A C 1
ATOM 6115 O O . PRO A 1 753 ? 55.922 10.192 -178.273 1.00 36.53 753 PRO A O 1
ATOM 6118 N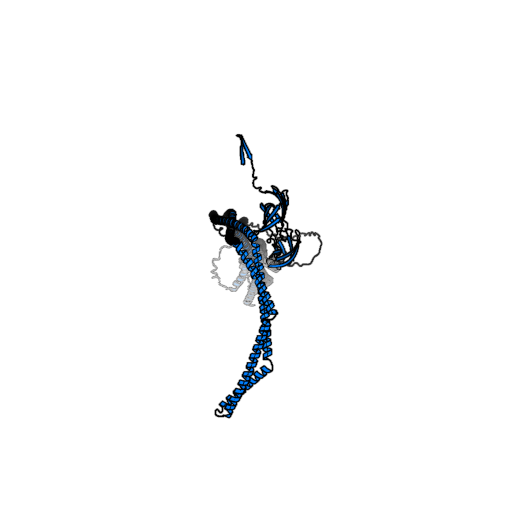 N . THR A 1 754 ? 54.240 11.669 -178.004 1.00 35.25 754 THR A N 1
ATOM 6119 C CA . THR A 1 754 ? 54.345 11.988 -176.568 1.00 35.25 754 THR A CA 1
ATOM 6120 C C . THR A 1 754 ? 54.409 10.761 -175.642 1.00 35.25 754 THR A C 1
ATOM 6122 O O . THR A 1 754 ? 55.053 10.812 -174.596 1.00 35.25 754 THR A O 1
ATOM 6125 N N . ASP A 1 755 ? 53.829 9.627 -176.048 1.00 36.81 755 ASP A N 1
ATOM 6126 C CA . ASP A 1 755 ? 53.770 8.392 -175.246 1.00 36.81 755 ASP A CA 1
ATOM 6127 C C . ASP A 1 755 ? 55.146 7.749 -174.992 1.00 36.81 755 ASP A C 1
ATOM 6129 O O . ASP A 1 755 ? 55.353 7.064 -173.986 1.00 36.81 755 ASP A O 1
ATOM 6133 N N . LEU A 1 756 ? 56.105 7.957 -175.902 1.00 37.53 756 LEU A N 1
ATOM 6134 C CA . LEU A 1 756 ? 57.452 7.392 -175.783 1.00 37.53 756 LEU A CA 1
ATOM 6135 C C . LEU A 1 756 ? 58.251 8.092 -174.670 1.00 37.53 756 LEU A C 1
ATOM 6137 O O . LEU A 1 756 ? 58.979 7.439 -173.922 1.00 37.53 756 LEU A O 1
ATOM 6141 N N . ILE A 1 757 ? 58.042 9.402 -174.505 1.00 39.16 757 ILE A N 1
ATOM 6142 C CA . ILE A 1 757 ? 58.663 10.221 -173.454 1.00 39.16 757 ILE A CA 1
ATOM 6143 C C . ILE A 1 757 ? 58.099 9.832 -172.077 1.00 39.16 757 ILE A C 1
ATOM 6145 O O . ILE A 1 757 ? 58.843 9.740 -171.100 1.00 39.16 757 ILE A O 1
ATOM 6149 N N . THR A 1 758 ? 56.806 9.503 -171.989 1.00 39.00 758 THR A N 1
ATOM 6150 C CA . THR A 1 758 ? 56.171 9.101 -170.722 1.00 39.00 758 THR A CA 1
ATOM 6151 C C . THR A 1 758 ? 56.589 7.696 -170.265 1.00 39.00 758 THR A C 1
ATOM 6153 O O . THR A 1 758 ? 56.795 7.475 -169.071 1.00 39.00 758 THR A O 1
ATOM 6156 N N . ALA A 1 759 ? 56.772 6.744 -171.187 1.00 38.44 759 ALA A N 1
ATOM 6157 C CA . ALA A 1 759 ? 57.191 5.378 -170.853 1.00 38.44 759 ALA A CA 1
ATOM 6158 C C . ALA A 1 759 ? 58.652 5.305 -170.366 1.00 38.44 759 ALA A C 1
ATOM 6160 O O . ALA A 1 759 ? 58.947 4.620 -169.383 1.00 38.44 759 ALA A O 1
ATOM 6161 N N . VAL A 1 760 ? 59.553 6.065 -170.998 1.00 41.34 760 VAL A N 1
ATOM 6162 C CA . VAL A 1 760 ? 60.948 6.197 -170.548 1.00 41.34 760 VAL A CA 1
ATOM 6163 C C . VAL A 1 760 ? 61.013 6.943 -169.207 1.00 41.34 760 VAL A C 1
ATOM 6165 O O . VAL A 1 760 ? 61.738 6.516 -168.309 1.00 41.34 760 VAL A O 1
ATOM 6168 N N . GLY A 1 761 ? 60.170 7.965 -169.007 1.00 41.03 761 GLY A N 1
ATOM 6169 C CA . GLY A 1 761 ? 60.014 8.653 -167.720 1.00 41.03 761 GLY A CA 1
ATOM 6170 C C . GLY A 1 761 ? 59.525 7.746 -166.579 1.00 41.03 761 GLY A C 1
ATOM 6171 O O . GLY A 1 761 ? 59.979 7.884 -165.444 1.00 41.03 761 GLY A O 1
ATOM 6172 N N . GLY A 1 762 ? 58.665 6.764 -166.868 1.00 41.94 762 GLY A N 1
ATOM 6173 C CA . GLY A 1 762 ? 58.203 5.774 -165.887 1.00 41.94 762 GLY A CA 1
ATOM 6174 C C . GLY A 1 762 ? 59.298 4.802 -165.434 1.00 41.94 762 GLY A C 1
ATOM 6175 O O . GLY A 1 762 ? 59.432 4.533 -164.240 1.00 41.94 762 GLY A O 1
ATOM 6176 N N . ILE A 1 763 ? 60.127 4.318 -166.364 1.00 41.81 763 ILE A N 1
ATOM 6177 C CA . ILE A 1 763 ? 61.271 3.440 -166.053 1.00 41.81 763 ILE A CA 1
ATOM 6178 C C . ILE A 1 763 ? 62.354 4.224 -165.297 1.00 41.81 763 ILE A C 1
ATOM 6180 O O . ILE A 1 763 ? 62.886 3.734 -164.298 1.00 41.81 763 ILE A O 1
ATOM 6184 N N . TYR A 1 764 ? 62.603 5.474 -165.700 1.00 40.69 764 TYR A N 1
ATOM 6185 C CA . TYR A 1 764 ? 63.511 6.383 -165.003 1.00 40.69 764 TYR A CA 1
ATOM 6186 C C . TYR A 1 764 ? 63.027 6.711 -163.583 1.00 40.69 764 TYR A C 1
ATOM 6188 O O . TYR A 1 764 ? 63.829 6.717 -162.660 1.00 40.69 764 TYR A O 1
ATOM 6196 N N . SER A 1 765 ? 61.720 6.895 -163.360 1.00 42.97 765 SER A N 1
ATOM 6197 C CA . SER A 1 765 ? 61.149 7.139 -162.025 1.00 42.97 765 SER A CA 1
ATOM 6198 C C . SER A 1 765 ? 61.291 5.933 -161.084 1.00 42.97 765 SER A C 1
ATOM 6200 O O . SER A 1 765 ? 61.569 6.105 -159.897 1.00 42.97 765 SER A O 1
ATOM 6202 N N . ILE A 1 766 ? 61.171 4.708 -161.610 1.00 43.34 766 ILE A N 1
ATOM 6203 C CA . ILE A 1 766 ? 61.376 3.473 -160.837 1.00 43.34 766 ILE A CA 1
ATOM 6204 C C . ILE A 1 766 ? 62.857 3.296 -160.475 1.00 43.34 766 ILE A C 1
ATOM 6206 O O . ILE A 1 766 ? 63.167 3.005 -159.321 1.00 43.34 766 ILE A O 1
ATOM 6210 N N . MET A 1 767 ? 63.772 3.511 -161.427 1.00 41.75 767 MET A N 1
ATOM 6211 C CA . MET A 1 767 ? 65.216 3.428 -161.168 1.00 41.75 767 MET A CA 1
ATOM 6212 C C . MET A 1 767 ? 65.717 4.569 -160.276 1.00 41.75 767 MET A C 1
ATOM 6214 O O . MET A 1 767 ? 66.525 4.335 -159.384 1.00 41.75 767 MET A O 1
ATOM 6218 N N . SER A 1 768 ? 65.177 5.778 -160.442 1.00 40.75 768 SER A N 1
ATOM 6219 C CA . SER A 1 768 ? 65.426 6.922 -159.564 1.00 40.75 768 SER A CA 1
ATOM 6220 C C . SER A 1 768 ? 64.915 6.647 -158.153 1.00 40.75 768 SER A C 1
ATOM 6222 O O . SER A 1 768 ? 65.652 6.866 -157.208 1.00 40.75 768 SER A O 1
ATOM 6224 N N . GLY A 1 769 ? 63.720 6.076 -157.974 1.00 44.81 769 GLY A N 1
ATOM 6225 C CA . GLY A 1 769 ? 63.218 5.701 -156.646 1.00 44.81 769 GLY A CA 1
ATOM 6226 C C . GLY A 1 769 ? 64.040 4.613 -155.940 1.00 44.81 769 GLY A C 1
ATOM 6227 O O . GLY A 1 769 ? 64.023 4.547 -154.715 1.00 44.81 769 GLY A O 1
ATOM 6228 N N . LEU A 1 770 ? 64.761 3.782 -156.699 1.00 41.06 770 LEU A N 1
ATOM 6229 C CA . LEU A 1 770 ? 65.709 2.781 -156.191 1.00 41.06 770 LEU A CA 1
ATOM 6230 C C . LEU A 1 770 ? 67.067 3.383 -155.786 1.00 41.06 770 LEU A C 1
ATOM 6232 O O . LEU A 1 770 ? 67.761 2.781 -154.972 1.00 41.06 770 LEU A O 1
ATOM 6236 N N . LEU A 1 771 ? 67.431 4.543 -156.341 1.00 42.22 771 LEU A N 1
ATOM 6237 C CA . LEU A 1 771 ? 68.734 5.201 -156.167 1.00 42.22 771 LEU A CA 1
ATOM 6238 C C . LEU A 1 771 ? 68.649 6.545 -155.413 1.00 42.22 771 LEU A C 1
ATOM 6240 O O . LEU A 1 771 ? 69.678 7.148 -155.123 1.00 42.22 771 LEU A O 1
ATOM 6244 N N . ASP A 1 772 ? 67.442 7.019 -155.094 1.00 45.78 772 ASP A N 1
ATOM 6245 C CA . ASP A 1 772 ? 67.168 8.267 -154.376 1.00 45.78 772 ASP A CA 1
ATOM 6246 C C . ASP A 1 772 ? 67.385 8.065 -152.861 1.00 45.78 772 ASP A C 1
ATOM 6248 O O . ASP A 1 772 ? 66.614 7.334 -152.225 1.00 45.78 772 ASP A O 1
ATOM 6252 N N . PRO A 1 773 ? 68.406 8.710 -152.260 1.00 39.78 773 PRO A N 1
ATOM 6253 C CA . PRO A 1 773 ? 68.762 8.531 -150.853 1.00 39.78 773 PRO A CA 1
ATOM 6254 C C . PRO A 1 773 ? 67.680 9.009 -149.876 1.00 39.78 773 PRO A C 1
ATOM 6256 O O . PRO A 1 773 ? 67.734 8.656 -148.705 1.00 39.78 773 PRO A O 1
ATOM 6259 N N . THR A 1 774 ? 66.682 9.771 -150.339 1.00 40.19 774 THR A N 1
ATOM 6260 C CA . THR A 1 774 ? 65.607 10.328 -149.497 1.00 40.19 774 THR A CA 1
ATOM 6261 C C . THR A 1 774 ? 64.293 9.539 -149.554 1.00 40.19 774 THR A C 1
ATOM 6263 O O . THR A 1 774 ? 63.331 9.871 -148.858 1.00 40.19 774 THR A O 1
ATOM 6266 N N . LYS A 1 775 ? 64.226 8.462 -150.352 1.00 46.47 775 LYS A N 1
ATOM 6267 C CA . LYS A 1 775 ? 63.061 7.564 -150.448 1.00 46.47 775 LYS A CA 1
ATOM 6268 C C . LYS A 1 775 ? 63.375 6.187 -149.867 1.00 46.47 775 LYS A C 1
ATOM 6270 O O . LYS A 1 775 ? 64.504 5.704 -149.904 1.00 46.47 775 LYS A O 1
ATOM 6275 N N . ALA A 1 776 ? 62.348 5.528 -149.323 1.00 35.66 776 ALA A N 1
ATOM 6276 C CA . ALA A 1 776 ? 62.481 4.245 -148.634 1.00 35.66 776 ALA A CA 1
ATOM 6277 C C . ALA A 1 776 ? 63.108 3.159 -149.536 1.00 35.66 776 ALA A C 1
ATOM 6279 O O . ALA A 1 776 ? 62.423 2.559 -150.366 1.00 35.66 776 ALA A O 1
ATOM 6280 N N . GLY A 1 777 ? 64.398 2.886 -149.324 1.00 45.41 777 GLY A N 1
ATOM 6281 C CA . GLY A 1 777 ? 65.191 1.908 -150.073 1.00 45.41 777 GLY A CA 1
ATOM 6282 C C . GLY A 1 777 ? 66.591 2.398 -150.455 1.00 45.41 777 GLY A C 1
ATOM 6283 O O . GLY A 1 777 ? 67.502 1.576 -150.457 1.00 45.41 777 GLY A O 1
ATOM 6284 N N . GLY A 1 778 ? 66.776 3.701 -150.702 1.00 38.53 778 GLY A N 1
ATOM 6285 C CA . GLY A 1 778 ? 68.078 4.275 -151.075 1.00 38.53 778 GLY A CA 1
ATOM 6286 C C . GLY A 1 778 ? 69.019 4.514 -149.887 1.00 38.53 778 GLY A C 1
ATOM 6287 O O . GLY A 1 778 ? 70.227 4.323 -150.000 1.00 38.53 778 GLY A O 1
ATOM 6288 N N . GLU A 1 779 ? 68.468 4.844 -148.718 1.00 35.94 779 GLU A N 1
ATOM 6289 C CA . GLU A 1 779 ? 69.244 5.202 -147.517 1.00 35.94 779 GLU A CA 1
ATOM 6290 C C . GLU A 1 779 ? 70.051 4.017 -146.924 1.00 35.94 779 GLU A C 1
ATOM 6292 O O . GLU A 1 779 ? 71.145 4.204 -146.401 1.00 35.94 779 GLU A O 1
ATOM 6297 N N . ASP A 1 780 ? 69.577 2.771 -147.081 1.00 40.84 780 ASP A N 1
ATOM 6298 C CA . ASP A 1 780 ? 70.255 1.548 -146.585 1.00 40.84 780 ASP A CA 1
ATOM 6299 C C . ASP A 1 780 ? 71.318 1.005 -147.571 1.00 40.84 780 ASP A C 1
ATOM 6301 O O . ASP A 1 780 ? 72.111 0.144 -147.194 1.00 40.84 780 ASP A O 1
ATOM 6305 N N . LEU A 1 781 ? 71.371 1.508 -148.819 1.00 36.56 781 LEU A N 1
ATOM 6306 C CA . LEU A 1 781 ? 72.386 1.126 -149.818 1.00 36.56 781 LEU A CA 1
ATOM 6307 C C . LEU A 1 781 ? 73.658 1.990 -149.718 1.00 36.56 781 LEU A C 1
ATOM 6309 O O . LEU A 1 781 ? 74.739 1.513 -150.043 1.00 36.56 781 LEU A O 1
ATOM 6313 N N . ILE A 1 782 ? 73.543 3.231 -149.228 1.00 36.88 782 ILE A N 1
ATOM 6314 C CA . ILE A 1 782 ? 74.673 4.167 -149.073 1.00 36.88 782 ILE A CA 1
ATOM 6315 C C . ILE A 1 782 ? 75.358 4.033 -147.700 1.00 36.88 782 ILE A C 1
ATOM 6317 O O . ILE A 1 782 ? 76.552 4.286 -147.587 1.00 36.88 782 ILE A O 1
ATOM 6321 N N . LEU A 1 783 ? 74.660 3.560 -146.662 1.00 38.47 783 LEU A N 1
ATOM 6322 C CA . LEU A 1 783 ? 75.226 3.434 -145.307 1.00 38.47 783 LEU A CA 1
ATOM 6323 C C . LEU A 1 783 ? 75.864 2.065 -144.993 1.00 38.47 783 LEU A C 1
ATOM 6325 O O . LEU A 1 783 ? 76.249 1.823 -143.852 1.00 38.47 783 LEU A O 1
ATOM 6329 N N . ARG A 1 784 ? 75.986 1.156 -145.973 1.00 36.34 784 ARG A N 1
ATOM 6330 C CA . ARG A 1 784 ? 76.584 -0.187 -145.778 1.00 36.34 784 ARG A CA 1
ATOM 6331 C C . ARG A 1 784 ? 77.867 -0.461 -146.563 1.00 36.34 784 ARG A C 1
ATOM 6333 O O . ARG A 1 784 ? 78.397 -1.564 -146.468 1.00 36.34 784 ARG A O 1
ATOM 6340 N N . THR A 1 785 ? 78.393 0.515 -147.294 1.00 33.81 785 THR A N 1
ATOM 6341 C CA . THR A 1 785 ? 79.673 0.393 -148.004 1.00 33.81 785 THR A CA 1
ATOM 6342 C C . THR A 1 785 ? 80.692 1.361 -147.422 1.00 33.81 785 THR A C 1
ATOM 6344 O O . THR A 1 785 ? 80.935 2.435 -147.965 1.00 33.81 785 THR A O 1
ATOM 6347 N N . ASP A 1 786 ? 81.327 0.955 -146.323 1.00 37.12 786 ASP A N 1
ATOM 6348 C CA . ASP A 1 786 ? 82.646 1.469 -145.960 1.00 37.12 786 ASP A CA 1
ATOM 6349 C C . ASP A 1 786 ? 83.664 0.894 -146.960 1.00 37.12 786 ASP A C 1
ATOM 6351 O O . ASP A 1 786 ? 84.228 -0.169 -146.695 1.00 37.12 786 ASP A O 1
ATOM 6355 N N . LYS A 1 787 ? 83.826 1.541 -148.129 1.00 35.88 787 LYS A N 1
ATOM 6356 C CA . LYS A 1 787 ? 85.023 1.585 -149.014 1.00 35.88 787 LYS A CA 1
ATOM 6357 C C . LYS A 1 787 ? 84.661 1.911 -150.475 1.00 35.88 787 LYS A C 1
ATOM 6359 O O . LYS A 1 787 ? 83.658 1.447 -150.998 1.00 35.88 787 LYS A O 1
ATOM 6364 N N . ASN A 1 788 ? 85.518 2.756 -151.060 1.00 39.94 788 ASN A N 1
ATOM 6365 C CA . ASN A 1 788 ? 85.693 3.198 -152.449 1.00 39.94 788 ASN A CA 1
ATOM 6366 C C . ASN A 1 788 ? 84.523 3.090 -153.447 1.00 39.94 788 ASN A C 1
ATOM 6368 O O . ASN A 1 788 ? 84.068 2.022 -153.837 1.00 39.94 788 ASN A O 1
ATOM 6372 N N . TRP A 1 789 ? 84.192 4.248 -154.031 1.00 40.28 789 TRP A N 1
ATOM 6373 C CA . TRP A 1 789 ? 83.365 4.421 -155.233 1.00 40.28 789 TRP A CA 1
ATOM 6374 C C . TRP A 1 789 ? 83.756 3.497 -156.404 1.00 40.28 789 TRP A C 1
ATOM 6376 O O . TRP A 1 789 ? 82.919 3.176 -157.244 1.00 40.28 789 TRP A O 1
ATOM 6386 N N . GLU A 1 790 ? 85.002 3.021 -156.449 1.00 40.00 790 GLU A N 1
ATOM 6387 C CA . GLU A 1 790 ? 85.476 2.039 -157.430 1.00 40.00 790 GLU A CA 1
ATOM 6388 C C . GLU A 1 790 ? 84.790 0.668 -157.307 1.00 40.00 790 GLU A C 1
ATOM 6390 O O . GLU A 1 790 ? 84.496 0.070 -158.341 1.00 40.00 790 GLU A O 1
ATOM 6395 N N . ASP A 1 791 ? 84.432 0.215 -156.100 1.00 38.47 791 ASP A N 1
ATOM 6396 C CA . ASP A 1 791 ? 83.735 -1.063 -155.880 1.00 38.47 791 ASP A CA 1
ATOM 6397 C C . ASP A 1 791 ? 82.247 -0.965 -156.254 1.00 38.47 791 ASP A C 1
ATOM 6399 O O . ASP A 1 791 ? 81.683 -1.877 -156.863 1.00 38.47 791 ASP A O 1
ATOM 6403 N N . LEU A 1 792 ? 81.620 0.188 -155.990 1.00 37.88 792 LEU A N 1
ATOM 6404 C CA . LEU A 1 792 ? 80.272 0.520 -156.474 1.00 37.88 792 LEU A CA 1
ATOM 6405 C C . LEU A 1 792 ? 80.240 0.627 -158.003 1.00 37.88 792 LEU A C 1
ATOM 6407 O O . LEU A 1 792 ? 79.321 0.115 -158.638 1.00 37.88 792 LEU A O 1
ATOM 6411 N N . ASN A 1 793 ? 81.265 1.233 -158.603 1.00 42.78 793 ASN A N 1
ATOM 6412 C CA . ASN A 1 793 ? 81.419 1.338 -160.051 1.00 42.78 793 ASN A CA 1
ATOM 6413 C C . ASN A 1 793 ? 81.713 -0.032 -160.694 1.00 42.78 793 ASN A C 1
ATOM 6415 O O . ASN A 1 793 ? 81.211 -0.318 -161.779 1.00 42.78 793 ASN A O 1
ATOM 6419 N N . TRP A 1 794 ? 82.462 -0.916 -160.025 1.00 43.47 794 TRP A N 1
ATOM 6420 C CA . TRP A 1 794 ? 82.681 -2.298 -160.463 1.00 43.47 794 TRP A CA 1
ATOM 6421 C C . TRP A 1 794 ? 81.397 -3.136 -160.377 1.00 43.47 794 TRP A C 1
ATOM 6423 O O . TRP A 1 794 ? 81.052 -3.819 -161.344 1.00 43.47 794 TRP A O 1
ATOM 6433 N N . ALA A 1 795 ? 80.644 -3.035 -159.276 1.00 34.94 795 ALA A N 1
ATOM 6434 C CA . ALA A 1 795 ? 79.355 -3.710 -159.108 1.00 34.94 795 ALA A CA 1
ATOM 6435 C C . ALA A 1 795 ? 78.308 -3.215 -160.124 1.00 34.94 795 ALA A C 1
ATOM 6437 O O . ALA A 1 795 ? 77.529 -4.009 -160.653 1.00 34.94 795 ALA A O 1
ATOM 6438 N N . PHE A 1 796 ? 78.337 -1.923 -160.470 1.00 38.19 796 PHE A N 1
ATOM 6439 C CA . PHE A 1 796 ? 77.514 -1.353 -161.539 1.00 38.19 796 PHE A CA 1
ATOM 6440 C C . PHE A 1 796 ? 77.960 -1.782 -162.941 1.00 38.19 796 PHE A C 1
ATOM 6442 O O . PHE A 1 796 ? 77.112 -2.022 -163.797 1.00 38.19 796 PHE A O 1
ATOM 6449 N N . LYS A 1 797 ? 79.267 -1.919 -163.195 1.00 36.12 797 LYS A N 1
ATOM 6450 C CA . LYS A 1 797 ? 79.794 -2.370 -164.495 1.00 36.12 797 LYS A CA 1
ATOM 6451 C C . LYS A 1 797 ? 79.541 -3.857 -164.757 1.00 36.12 797 LYS A C 1
ATOM 6453 O O . LYS A 1 797 ? 79.280 -4.223 -165.899 1.00 36.12 797 LYS A O 1
ATOM 6458 N N . ASN A 1 798 ? 79.537 -4.691 -163.715 1.00 36.56 798 ASN A N 1
ATOM 6459 C CA . ASN A 1 798 ? 79.384 -6.150 -163.816 1.00 36.56 798 ASN A CA 1
ATOM 6460 C C . ASN A 1 798 ? 77.999 -6.660 -163.361 1.00 36.56 798 ASN A C 1
ATOM 6462 O O . ASN A 1 798 ? 77.812 -7.850 -163.107 1.00 36.56 798 ASN A O 1
ATOM 6466 N N . TRP A 1 799 ? 76.996 -5.775 -163.280 1.00 41.00 799 TRP A N 1
ATOM 6467 C CA . TRP A 1 799 ? 75.667 -6.084 -162.732 1.00 41.00 799 TRP A CA 1
ATOM 6468 C C . TRP A 1 799 ? 74.959 -7.254 -163.435 1.00 41.00 799 TRP A C 1
ATOM 6470 O O . TRP A 1 799 ? 74.228 -8.008 -162.801 1.00 41.00 799 TRP A O 1
ATOM 6480 N N . LYS A 1 800 ? 75.201 -7.466 -164.734 1.00 37.31 800 LYS A N 1
ATOM 6481 C CA . LYS A 1 800 ? 74.642 -8.601 -165.489 1.00 37.31 800 LYS A CA 1
ATOM 6482 C C . LYS A 1 800 ? 75.132 -9.966 -164.990 1.00 37.31 800 LYS A C 1
ATOM 6484 O O . LYS A 1 800 ? 74.362 -10.924 -165.060 1.00 37.31 800 LYS A O 1
ATOM 6489 N N . ASP A 1 801 ? 76.360 -10.046 -164.484 1.00 38.69 801 ASP A N 1
ATOM 6490 C CA . ASP A 1 801 ? 76.942 -11.283 -163.952 1.00 38.69 801 ASP A CA 1
ATOM 6491 C C . ASP A 1 801 ? 76.531 -11.495 -162.486 1.00 38.69 801 ASP A C 1
ATOM 6493 O O . ASP A 1 801 ? 76.075 -12.579 -162.131 1.00 38.69 801 ASP A O 1
ATOM 6497 N N . LEU A 1 802 ? 76.468 -10.416 -161.694 1.00 37.50 802 LEU A N 1
ATOM 6498 C CA . LEU A 1 802 ? 75.840 -10.404 -160.361 1.00 37.50 802 LEU A CA 1
ATOM 6499 C C . LEU A 1 802 ? 74.359 -10.841 -160.387 1.00 37.50 802 LEU A C 1
ATOM 6501 O O . LEU A 1 802 ? 73.876 -11.467 -159.446 1.00 37.50 802 LEU A O 1
ATOM 6505 N N . PHE A 1 803 ? 73.631 -10.570 -161.475 1.00 44.59 803 PHE A N 1
ATOM 6506 C CA . PHE A 1 803 ? 72.249 -11.029 -161.665 1.00 44.59 803 PHE A CA 1
ATOM 6507 C C . PHE A 1 803 ? 72.129 -12.500 -162.093 1.00 44.59 803 PHE A C 1
ATOM 6509 O O . PHE A 1 803 ? 71.105 -13.123 -161.810 1.00 44.59 803 PHE A O 1
ATOM 6516 N N . LYS A 1 804 ? 73.151 -13.077 -162.739 1.00 39.66 804 LYS A N 1
ATOM 6517 C CA . LYS A 1 804 ? 73.216 -14.527 -162.997 1.00 39.66 804 LYS A CA 1
ATOM 6518 C C . LYS A 1 804 ? 73.564 -15.318 -161.733 1.00 39.66 804 LYS A C 1
ATOM 6520 O O . LYS A 1 804 ? 73.095 -16.446 -161.592 1.00 39.66 804 LYS A O 1
ATOM 6525 N N . ASP A 1 805 ? 74.305 -14.710 -160.807 1.00 38.25 805 ASP A N 1
ATOM 6526 C CA . ASP A 1 805 ? 74.622 -15.294 -159.500 1.00 38.25 805 ASP A CA 1
ATOM 6527 C C . ASP A 1 805 ? 73.467 -15.134 -158.487 1.00 38.25 805 ASP A C 1
ATOM 6529 O O . ASP A 1 805 ? 73.184 -16.057 -157.722 1.00 38.25 805 ASP A O 1
ATOM 6533 N N . ALA A 1 806 ? 72.696 -14.039 -158.551 1.00 39.00 806 ALA A N 1
ATOM 6534 C CA . ALA A 1 806 ? 71.515 -13.806 -157.705 1.00 39.00 806 ALA A CA 1
ATOM 6535 C C . ALA A 1 806 ? 70.331 -14.761 -157.979 1.00 39.00 806 ALA A C 1
ATOM 6537 O O . ALA A 1 806 ? 69.504 -14.991 -157.097 1.00 39.00 806 ALA A O 1
ATOM 6538 N N . GLU A 1 807 ? 70.249 -15.362 -159.171 1.00 39.34 807 GLU A N 1
ATOM 6539 C CA . GLU A 1 807 ? 69.268 -16.417 -159.487 1.00 39.34 807 GLU A CA 1
ATOM 6540 C C . GLU A 1 807 ? 69.614 -17.758 -158.795 1.00 39.34 807 GLU A C 1
ATOM 6542 O O . GLU A 1 807 ? 68.776 -18.658 -158.723 1.00 39.34 807 GLU A O 1
ATOM 6547 N N . LYS A 1 808 ? 70.829 -17.885 -158.235 1.00 42.47 808 LYS A N 1
ATOM 6548 C CA . LYS A 1 808 ? 71.343 -19.096 -157.578 1.00 42.47 808 LYS A CA 1
ATOM 6549 C C . LYS A 1 808 ? 71.647 -18.939 -156.079 1.00 42.47 808 LYS A C 1
ATOM 6551 O O . LYS A 1 808 ? 72.156 -19.895 -155.500 1.00 42.47 808 LYS A O 1
ATOM 6556 N N . ASP A 1 809 ? 71.300 -17.819 -155.432 1.00 41.03 809 ASP A N 1
ATOM 6557 C CA . ASP A 1 809 ? 71.633 -17.560 -154.017 1.00 41.03 809 ASP A CA 1
ATOM 6558 C C . ASP A 1 809 ? 70.453 -17.807 -153.025 1.00 41.03 809 ASP A C 1
ATOM 6560 O O . ASP A 1 809 ? 69.502 -17.019 -152.962 1.00 41.03 809 ASP A O 1
ATOM 6564 N N . PRO A 1 810 ? 70.482 -18.876 -152.193 1.00 41.78 810 PRO A N 1
ATOM 6565 C CA . PRO A 1 810 ? 69.439 -19.220 -151.215 1.00 41.78 810 PRO A CA 1
ATOM 6566 C C . PRO A 1 810 ? 69.413 -18.359 -149.930 1.00 41.78 810 PRO A C 1
ATOM 6568 O O . PRO A 1 810 ? 68.627 -18.654 -149.019 1.00 41.78 810 PRO A O 1
ATOM 6571 N N . LEU A 1 811 ? 70.266 -17.335 -149.786 1.00 44.22 811 LEU A N 1
ATOM 6572 C CA . LEU A 1 811 ? 70.497 -16.660 -148.496 1.00 44.22 811 LEU A CA 1
ATOM 6573 C C . LEU A 1 811 ? 69.459 -15.584 -148.104 1.00 44.22 811 LEU A C 1
ATOM 6575 O O . LEU A 1 811 ? 69.167 -15.434 -146.914 1.00 44.22 811 LEU A O 1
ATOM 6579 N N . LEU A 1 812 ? 68.804 -14.899 -149.049 1.00 46.41 812 LEU A N 1
ATOM 6580 C CA . LEU A 1 812 ? 67.842 -13.819 -148.734 1.00 46.41 812 LEU A CA 1
ATOM 6581 C C . LEU A 1 812 ? 66.492 -14.306 -148.156 1.00 46.41 812 LEU A C 1
ATOM 6583 O O . LEU A 1 812 ? 65.838 -13.577 -147.410 1.00 46.41 812 LEU A O 1
ATOM 6587 N N . LEU A 1 813 ? 66.088 -15.555 -148.423 1.00 48.31 813 LEU A N 1
ATOM 6588 C CA . LEU A 1 813 ? 64.858 -16.164 -147.879 1.00 48.31 813 LEU A CA 1
ATOM 6589 C C . LEU A 1 813 ? 65.045 -16.767 -146.474 1.00 48.31 813 LEU A C 1
ATOM 6591 O O . LEU A 1 813 ? 64.098 -16.794 -145.684 1.00 48.31 813 LEU A O 1
ATOM 6595 N N . LYS A 1 814 ? 66.259 -17.221 -146.125 1.00 50.12 814 LYS A N 1
ATOM 6596 C CA . LYS A 1 814 ? 66.566 -17.787 -144.795 1.00 50.12 814 LYS A CA 1
ATOM 6597 C C . LYS A 1 814 ? 66.592 -16.725 -143.690 1.00 50.12 814 LYS A C 1
ATOM 6599 O O . LYS A 1 814 ? 66.130 -16.998 -142.582 1.00 50.12 814 LYS A O 1
ATOM 6604 N N . ALA A 1 815 ? 67.067 -15.514 -143.986 1.00 50.84 815 ALA A N 1
ATOM 6605 C CA . ALA A 1 815 ? 67.154 -14.430 -143.004 1.00 50.84 815 ALA A CA 1
ATOM 6606 C C . ALA A 1 815 ? 65.770 -13.982 -142.492 1.00 50.84 815 ALA A C 1
ATOM 6608 O O . ALA A 1 815 ? 65.568 -13.832 -141.290 1.00 50.84 815 ALA A O 1
ATOM 6609 N N . ALA A 1 816 ? 64.781 -13.848 -143.378 1.00 50.66 816 ALA A N 1
ATOM 6610 C CA . ALA A 1 816 ? 63.431 -13.406 -143.019 1.00 50.66 816 ALA A CA 1
ATOM 6611 C C . ALA A 1 816 ? 62.672 -14.402 -142.119 1.00 50.66 816 ALA A C 1
ATOM 6613 O O . ALA A 1 816 ? 61.994 -13.993 -141.175 1.00 50.66 816 ALA A O 1
ATOM 6614 N N . LYS A 1 817 ? 62.830 -15.710 -142.362 1.00 55.94 817 LYS A N 1
ATOM 6615 C CA . LYS A 1 817 ? 62.246 -16.761 -141.514 1.00 55.94 817 LYS A CA 1
ATOM 6616 C C . LYS A 1 817 ? 62.900 -16.801 -140.126 1.00 55.94 817 LYS A C 1
ATOM 6618 O O . LYS A 1 817 ? 62.196 -16.853 -139.123 1.00 55.94 817 LYS A O 1
ATOM 6623 N N . SER A 1 818 ? 64.227 -16.652 -140.071 1.00 56.94 818 SER A N 1
ATOM 6624 C CA . SER A 1 818 ? 64.997 -16.586 -138.820 1.00 56.94 818 SER A CA 1
ATOM 6625 C C . SER A 1 818 ? 64.525 -15.456 -137.887 1.00 56.94 818 SER A C 1
ATOM 6627 O O . SER A 1 818 ? 64.315 -15.680 -136.695 1.00 56.94 818 SER A O 1
ATOM 6629 N N . TYR A 1 819 ? 64.253 -14.259 -138.424 1.00 59.00 819 TYR A N 1
ATOM 6630 C CA . TYR A 1 819 ? 63.738 -13.142 -137.617 1.00 59.00 819 TYR A CA 1
ATOM 6631 C C . TYR A 1 819 ? 62.321 -13.381 -137.076 1.00 59.00 819 TYR A C 1
ATOM 6633 O O . TYR A 1 819 ? 62.026 -12.994 -135.944 1.00 59.00 819 TYR A O 1
ATOM 6641 N N . SER A 1 820 ? 61.447 -14.034 -137.850 1.00 59.59 820 SER A N 1
ATOM 6642 C CA . SER A 1 820 ? 60.101 -14.386 -137.385 1.00 59.59 820 SER A CA 1
ATOM 6643 C C . SER A 1 820 ? 60.134 -15.436 -136.269 1.00 59.59 820 SER A C 1
ATOM 6645 O O . SER A 1 820 ? 59.372 -15.331 -135.307 1.00 59.59 820 SER A O 1
ATOM 6647 N N . ASP A 1 821 ? 61.001 -16.443 -136.378 1.00 65.38 821 ASP A N 1
ATOM 6648 C CA . ASP A 1 821 ? 61.115 -17.507 -135.375 1.00 65.38 821 ASP A CA 1
ATOM 6649 C C . ASP A 1 821 ? 61.729 -16.982 -134.065 1.00 65.38 821 ASP A C 1
ATOM 6651 O O . ASP A 1 821 ? 61.222 -17.279 -132.979 1.00 65.38 821 ASP A O 1
ATOM 6655 N N . LEU A 1 822 ? 62.732 -16.098 -134.153 1.00 67.06 822 LEU A N 1
ATOM 6656 C CA . LEU A 1 822 ? 63.313 -15.410 -132.994 1.00 67.06 822 LEU A CA 1
ATOM 6657 C C . LEU A 1 822 ? 62.275 -14.556 -132.244 1.00 67.06 822 LEU A C 1
ATOM 6659 O O . LEU A 1 822 ? 62.213 -14.586 -131.013 1.00 67.06 822 LEU A O 1
ATOM 6663 N N . ALA A 1 823 ? 61.427 -13.821 -132.971 1.00 65.25 823 ALA A N 1
ATOM 6664 C CA . ALA A 1 823 ? 60.380 -12.996 -132.373 1.00 65.25 823 ALA A CA 1
ATOM 6665 C C . ALA A 1 823 ? 59.293 -13.839 -131.675 1.00 65.25 823 ALA A C 1
ATOM 6667 O O . ALA A 1 823 ? 58.859 -13.490 -130.575 1.00 65.25 823 ALA A O 1
ATOM 6668 N N . LYS A 1 824 ? 58.891 -14.980 -132.261 1.00 66.88 824 LYS A N 1
ATOM 6669 C CA . LYS A 1 824 ? 57.946 -15.927 -131.635 1.00 66.88 824 LYS A CA 1
ATOM 6670 C C . LYS A 1 824 ? 58.511 -16.514 -130.335 1.00 66.88 824 LYS A C 1
ATOM 6672 O O . LYS A 1 824 ? 57.794 -16.556 -129.336 1.00 66.88 824 LYS A O 1
ATOM 6677 N N . ALA A 1 825 ? 59.788 -16.906 -130.323 1.00 70.94 825 ALA A N 1
ATOM 6678 C CA . ALA A 1 825 ? 60.451 -17.425 -129.125 1.00 70.94 825 ALA A CA 1
ATOM 6679 C C . ALA A 1 825 ? 60.481 -16.384 -127.991 1.00 70.94 825 ALA A C 1
ATOM 6681 O O . ALA A 1 825 ? 60.075 -16.679 -126.868 1.00 70.94 825 ALA A O 1
ATOM 6682 N N . LYS A 1 826 ? 60.850 -15.131 -128.296 1.00 69.94 826 LYS A N 1
ATOM 6683 C CA . LYS A 1 826 ? 60.898 -14.047 -127.300 1.00 69.94 826 LYS A CA 1
ATOM 6684 C C . LYS A 1 826 ? 59.525 -13.622 -126.771 1.00 69.94 826 LYS A C 1
ATOM 6686 O O . LYS A 1 826 ? 59.403 -13.302 -125.590 1.00 69.94 826 LYS A O 1
ATOM 6691 N N . LEU A 1 827 ? 58.476 -13.678 -127.594 1.00 69.31 827 LEU A N 1
ATOM 6692 C CA . LEU A 1 827 ? 57.094 -13.492 -127.127 1.00 69.31 827 LEU A CA 1
ATOM 6693 C C . LEU A 1 827 ? 56.655 -14.613 -126.168 1.00 69.31 827 LEU A C 1
ATOM 6695 O O . LEU A 1 827 ? 55.937 -14.348 -125.201 1.00 69.31 827 LEU A O 1
ATOM 6699 N N . GLY A 1 828 ? 57.110 -15.848 -126.403 1.00 69.81 828 GLY A N 1
ATOM 6700 C CA . GLY A 1 828 ? 56.923 -16.976 -125.487 1.00 69.81 828 GLY A CA 1
ATOM 6701 C C . GLY A 1 828 ? 57.624 -16.768 -124.141 1.00 69.81 828 GLY A C 1
ATOM 6702 O O . GLY A 1 828 ? 56.989 -16.917 -123.094 1.00 69.81 828 GLY A O 1
ATOM 6703 N N . ASP A 1 829 ? 58.891 -16.342 -124.161 1.00 74.94 829 ASP A N 1
ATOM 6704 C CA . ASP A 1 829 ? 59.667 -16.011 -122.954 1.00 74.94 829 ASP A CA 1
ATOM 6705 C C . ASP A 1 829 ? 58.954 -14.950 -122.101 1.00 74.94 829 ASP A C 1
ATOM 6707 O O . ASP A 1 829 ? 58.822 -15.099 -120.885 1.00 74.94 829 ASP A O 1
ATOM 6711 N N . MET A 1 830 ? 58.413 -13.908 -122.738 1.00 73.69 830 MET A N 1
ATOM 6712 C CA . MET A 1 830 ? 57.687 -12.838 -122.054 1.00 73.69 830 MET A CA 1
ATOM 6713 C C . MET A 1 830 ? 56.378 -13.323 -121.413 1.00 73.69 830 MET A C 1
ATOM 6715 O O . MET A 1 830 ? 56.103 -12.999 -120.255 1.00 73.69 830 MET A O 1
ATOM 6719 N N . LYS A 1 831 ? 55.573 -14.130 -122.121 1.00 72.88 831 LYS A N 1
ATOM 6720 C CA . LYS A 1 831 ? 54.351 -14.723 -121.543 1.00 72.88 831 LYS A CA 1
ATOM 6721 C C . LYS A 1 831 ? 54.675 -15.616 -120.344 1.00 72.88 831 LYS A C 1
ATOM 6723 O O . LYS A 1 831 ? 53.977 -15.549 -119.333 1.00 72.88 831 LYS A O 1
ATOM 6728 N N . ASN A 1 832 ? 55.762 -16.383 -120.417 1.00 78.06 832 ASN A N 1
ATOM 6729 C CA . ASN A 1 832 ? 56.247 -17.189 -119.297 1.00 78.06 832 ASN A CA 1
ATOM 6730 C C . ASN A 1 832 ? 56.739 -16.326 -118.121 1.00 78.06 832 ASN A C 1
ATOM 6732 O O . ASN A 1 832 ? 56.445 -16.656 -116.972 1.00 78.06 832 ASN A O 1
ATOM 6736 N N . CYS A 1 833 ? 57.434 -15.213 -118.385 1.00 78.00 833 CYS A N 1
ATOM 6737 C CA . CYS A 1 833 ? 57.857 -14.241 -117.368 1.00 78.00 833 CYS A CA 1
ATOM 6738 C C . CYS A 1 833 ? 56.647 -13.692 -116.596 1.00 78.00 833 CYS A C 1
ATOM 6740 O O . CYS A 1 833 ? 56.587 -13.781 -115.371 1.00 78.00 833 CYS A O 1
ATOM 6742 N N . ILE A 1 834 ? 55.618 -13.235 -117.317 1.00 76.69 834 ILE A N 1
ATOM 6743 C CA . ILE A 1 834 ? 54.394 -12.682 -116.719 1.00 76.69 834 ILE A CA 1
ATOM 6744 C C . ILE A 1 834 ? 53.571 -13.758 -115.985 1.00 76.69 834 ILE A C 1
ATOM 6746 O O . ILE A 1 834 ? 52.958 -13.480 -114.948 1.00 76.69 834 ILE A O 1
ATOM 6750 N N . GLY A 1 835 ? 53.557 -14.994 -116.493 1.00 69.38 835 GLY A N 1
ATOM 6751 C CA . GLY A 1 835 ? 52.862 -16.125 -115.873 1.00 69.38 835 GLY A CA 1
ATOM 6752 C C . GLY A 1 835 ? 53.405 -16.497 -114.489 1.00 69.38 835 GLY A C 1
ATOM 6753 O O . GLY A 1 835 ? 52.628 -16.895 -113.624 1.00 69.38 835 GLY A O 1
ATOM 6754 N N . LYS A 1 836 ? 54.709 -16.303 -114.247 1.00 73.69 836 LYS A N 1
ATOM 6755 C CA . LYS A 1 836 ? 55.365 -16.604 -112.960 1.00 73.69 836 LYS A CA 1
ATOM 6756 C C . LYS A 1 836 ? 55.117 -15.555 -111.868 1.00 73.69 836 LYS A C 1
ATOM 6758 O O . LYS A 1 836 ? 55.343 -15.845 -110.696 1.00 73.69 836 LYS A O 1
ATOM 6763 N N . LEU A 1 837 ? 54.626 -14.363 -112.217 1.00 76.62 837 LEU A N 1
ATOM 6764 C CA . LEU A 1 837 ? 54.346 -13.301 -111.246 1.00 76.62 837 LEU A CA 1
ATOM 6765 C C . LEU A 1 837 ? 53.070 -13.611 -110.444 1.00 76.62 837 LEU A C 1
ATOM 6767 O O . LEU A 1 837 ? 51.942 -13.426 -110.926 1.00 76.62 837 LEU A O 1
ATOM 6771 N N . GLY A 1 838 ? 53.263 -14.074 -109.205 1.00 70.25 838 GLY A N 1
ATOM 6772 C CA . GLY A 1 838 ? 52.210 -14.357 -108.229 1.00 70.25 838 GLY A CA 1
ATOM 6773 C C . GLY A 1 838 ? 51.773 -13.107 -107.464 1.00 70.25 838 GLY A C 1
ATOM 6774 O O . GLY A 1 838 ? 52.340 -12.779 -106.424 1.00 70.25 838 GLY A O 1
ATOM 6775 N N . ILE A 1 839 ? 50.743 -12.412 -107.955 1.00 74.69 839 ILE A N 1
ATOM 6776 C CA . ILE A 1 839 ? 50.139 -11.272 -107.247 1.00 74.69 839 ILE A CA 1
ATOM 6777 C C . ILE A 1 839 ? 49.160 -11.820 -106.187 1.00 74.69 839 ILE A C 1
ATOM 6779 O O . ILE A 1 839 ? 48.205 -12.511 -106.551 1.00 74.69 839 ILE A O 1
ATOM 6783 N N . PRO A 1 840 ? 49.361 -11.549 -104.881 1.00 68.88 840 PRO A N 1
ATOM 6784 C CA . PRO A 1 840 ? 48.513 -12.097 -103.824 1.00 68.88 840 PRO A CA 1
ATOM 6785 C C . PRO A 1 840 ? 47.095 -11.510 -103.878 1.00 68.88 840 PRO A C 1
ATOM 6787 O O . PRO A 1 840 ? 46.912 -10.293 -103.832 1.00 68.88 840 PRO A O 1
ATOM 6790 N N . ASN A 1 841 ? 46.087 -12.388 -103.931 1.00 58.97 841 ASN A N 1
ATOM 6791 C CA . ASN A 1 841 ? 44.674 -12.021 -104.104 1.00 58.97 841 ASN A CA 1
ATOM 6792 C C . ASN A 1 841 ? 43.857 -12.025 -102.792 1.00 58.97 841 ASN A C 1
ATOM 6794 O O . ASN A 1 841 ? 42.641 -11.849 -102.815 1.00 58.97 841 ASN A O 1
ATOM 6798 N N . THR A 1 842 ? 44.497 -12.234 -101.636 1.00 60.06 842 THR A N 1
ATOM 6799 C CA . THR A 1 842 ? 43.818 -12.403 -100.341 1.00 60.06 842 THR A CA 1
ATOM 6800 C C . THR A 1 842 ? 43.656 -11.092 -99.553 1.00 60.06 842 THR A C 1
ATOM 6802 O O . THR A 1 842 ? 44.502 -10.182 -99.565 1.00 60.06 842 THR A O 1
ATOM 6805 N N . SER A 1 843 ? 42.528 -10.987 -98.842 1.00 61.72 843 SER A N 1
ATOM 6806 C CA . SER A 1 843 ? 42.217 -9.906 -97.899 1.00 61.72 843 SER A CA 1
ATOM 6807 C C . SER A 1 843 ? 43.135 -9.952 -96.671 1.00 61.72 843 SER A C 1
ATOM 6809 O O . SER A 1 843 ? 43.356 -11.021 -96.112 1.00 61.72 843 SER A O 1
ATOM 6811 N N . PHE A 1 844 ? 43.642 -8.794 -96.232 1.00 75.56 844 PHE A N 1
ATOM 6812 C CA . PHE A 1 844 ? 44.480 -8.674 -95.030 1.00 75.56 844 PHE A CA 1
ATOM 6813 C C . PHE A 1 844 ? 43.691 -9.060 -93.764 1.00 75.56 844 PHE A C 1
ATOM 6815 O O . PHE A 1 844 ? 42.638 -8.474 -93.509 1.00 75.56 844 PHE A O 1
ATOM 6822 N N . GLN A 1 845 ? 44.198 -10.013 -92.977 1.00 71.00 845 GLN A N 1
ATOM 6823 C CA . GLN A 1 845 ? 43.636 -10.414 -91.680 1.00 71.00 845 GLN A CA 1
ATOM 6824 C C . GLN A 1 845 ? 44.317 -9.622 -90.550 1.00 71.00 845 GLN A C 1
ATOM 6826 O O . GLN A 1 845 ? 45.542 -9.603 -90.465 1.00 71.00 845 GLN A O 1
ATOM 6831 N N . SER A 1 846 ? 43.530 -8.941 -89.706 1.00 68.12 846 SER A N 1
ATOM 6832 C CA . SER A 1 846 ? 44.043 -8.132 -88.584 1.00 68.12 846 SER A CA 1
ATOM 6833 C C . SER A 1 846 ? 44.389 -9.009 -87.379 1.00 68.12 846 SER A C 1
ATOM 6835 O O . SER A 1 846 ? 43.664 -9.950 -87.068 1.00 68.12 846 SER A O 1
ATOM 6837 N N . SER A 1 847 ? 45.465 -8.654 -86.676 1.00 69.50 847 SER A N 1
ATOM 6838 C CA . SER A 1 847 ? 45.929 -9.298 -85.439 1.00 69.50 847 SER A CA 1
ATOM 6839 C C . SER A 1 847 ? 45.212 -8.811 -84.172 1.00 69.50 847 SER A C 1
ATOM 6841 O O . SER A 1 847 ? 45.500 -9.284 -83.076 1.00 69.50 847 SER A O 1
ATOM 6843 N N . GLY A 1 848 ? 44.312 -7.825 -84.284 1.00 67.25 848 GLY A N 1
ATOM 6844 C CA . GLY A 1 848 ? 43.653 -7.192 -83.136 1.00 67.25 848 GLY A CA 1
ATOM 6845 C C . GLY A 1 848 ? 44.518 -6.166 -82.387 1.00 67.25 848 GLY A C 1
ATOM 6846 O O . GLY A 1 848 ? 43.978 -5.382 -81.606 1.00 67.25 848 GLY A O 1
ATOM 6847 N N . ASN A 1 849 ? 45.825 -6.090 -82.670 1.00 76.06 849 ASN A N 1
ATOM 6848 C CA . ASN A 1 849 ? 46.735 -5.068 -82.152 1.00 76.06 849 ASN A CA 1
ATOM 6849 C C . ASN A 1 849 ? 47.196 -4.124 -83.278 1.00 76.06 849 ASN A C 1
ATOM 6851 O O . ASN A 1 849 ? 47.774 -4.541 -84.280 1.00 76.06 849 ASN A O 1
ATOM 6855 N N . CYS A 1 850 ? 46.951 -2.826 -83.096 1.00 77.94 850 CYS A N 1
ATOM 6856 C CA . CYS A 1 850 ? 47.222 -1.811 -84.106 1.00 77.94 850 CYS A CA 1
ATOM 6857 C C . CYS A 1 850 ? 48.721 -1.623 -84.418 1.00 77.94 850 CYS A C 1
ATOM 6859 O O . CYS A 1 850 ? 49.067 -1.435 -85.585 1.00 77.94 850 CYS A O 1
ATOM 6861 N N . GLU A 1 851 ? 49.608 -1.706 -83.422 1.00 79.00 851 GLU A N 1
ATOM 6862 C CA . GLU A 1 851 ? 51.054 -1.530 -83.641 1.00 79.00 851 GLU A CA 1
ATOM 6863 C C . GLU A 1 851 ? 51.641 -2.707 -84.434 1.00 79.00 851 GLU A C 1
ATOM 6865 O O . GLU A 1 851 ? 52.414 -2.511 -85.372 1.00 79.00 851 GLU A O 1
ATOM 6870 N N . VAL A 1 852 ? 51.176 -3.923 -84.136 1.00 80.38 852 VAL A N 1
ATOM 6871 C CA . VAL A 1 852 ? 51.574 -5.149 -84.844 1.00 80.38 852 VAL A CA 1
ATOM 6872 C C . VAL A 1 852 ? 51.049 -5.148 -86.286 1.00 80.38 852 VAL A C 1
ATOM 6874 O O . VAL A 1 852 ? 51.793 -5.454 -87.220 1.00 80.38 852 VAL A O 1
ATOM 6877 N N . ASP A 1 853 ? 49.796 -4.728 -86.502 1.00 81.38 853 ASP A N 1
ATOM 6878 C CA . ASP A 1 853 ? 49.197 -4.624 -87.841 1.00 81.38 853 ASP A CA 1
ATOM 6879 C C . ASP A 1 853 ? 49.986 -3.672 -88.767 1.00 81.38 853 ASP A C 1
ATOM 6881 O O . ASP A 1 853 ? 50.143 -3.952 -89.959 1.00 81.38 853 ASP A O 1
ATOM 6885 N N . ILE A 1 854 ? 50.492 -2.549 -88.238 1.00 82.75 854 ILE A N 1
ATOM 6886 C CA . ILE A 1 854 ? 51.295 -1.575 -89.001 1.00 82.75 854 ILE A CA 1
ATOM 6887 C C . ILE A 1 854 ? 52.605 -2.205 -89.493 1.00 82.75 854 ILE A C 1
ATOM 6889 O O . ILE A 1 854 ? 52.992 -2.003 -90.649 1.00 82.75 854 ILE A O 1
ATOM 6893 N N . GLU A 1 855 ? 53.284 -2.989 -88.654 1.00 82.75 855 GLU A N 1
ATOM 6894 C CA . GLU A 1 855 ? 54.550 -3.627 -89.025 1.00 82.75 855 GLU A CA 1
ATOM 6895 C C . GLU A 1 855 ? 54.360 -4.670 -90.141 1.00 82.75 855 GLU A C 1
ATOM 6897 O O . GLU A 1 855 ? 55.126 -4.700 -91.113 1.00 82.75 855 GLU A O 1
ATOM 6902 N N . ILE A 1 856 ? 53.298 -5.479 -90.051 1.00 81.81 856 ILE A N 1
ATOM 6903 C CA . ILE A 1 856 ? 52.954 -6.485 -91.067 1.00 81.81 856 ILE A CA 1
ATOM 6904 C C . ILE A 1 856 ? 52.631 -5.803 -92.405 1.00 81.81 856 ILE A C 1
ATOM 6906 O O . ILE A 1 856 ? 53.188 -6.177 -93.442 1.00 81.81 856 ILE A O 1
ATOM 6910 N N . LEU A 1 857 ? 51.794 -4.758 -92.394 1.00 83.19 857 LEU A N 1
ATOM 6911 C CA . LEU A 1 857 ? 51.402 -4.029 -93.607 1.00 83.19 857 LEU A CA 1
ATOM 6912 C C . LEU A 1 857 ? 52.591 -3.382 -94.324 1.00 83.19 857 LEU A C 1
ATOM 6914 O O . LEU A 1 857 ? 52.658 -3.401 -95.555 1.00 83.19 857 LEU A O 1
ATOM 6918 N N . ASN A 1 858 ? 53.554 -2.844 -93.576 1.00 83.19 858 ASN A N 1
ATOM 6919 C CA . ASN A 1 858 ? 54.772 -2.279 -94.154 1.00 83.19 858 ASN A CA 1
ATOM 6920 C C . ASN A 1 858 ? 55.643 -3.346 -94.837 1.00 83.19 858 ASN A C 1
ATOM 6922 O O . ASN A 1 858 ? 56.194 -3.095 -95.915 1.00 83.19 858 ASN A O 1
ATOM 6926 N N . LYS A 1 859 ? 55.748 -4.550 -94.257 1.00 82.88 859 LYS A N 1
ATOM 6927 C CA . LYS A 1 859 ? 56.463 -5.680 -94.879 1.00 82.88 859 LYS A CA 1
ATOM 6928 C C . LYS A 1 859 ? 55.775 -6.136 -96.170 1.00 82.88 859 LYS A C 1
ATOM 6930 O O . LYS A 1 859 ? 56.461 -6.361 -97.167 1.00 82.88 859 LYS A O 1
ATOM 6935 N N . GLU A 1 860 ? 54.445 -6.219 -96.192 1.00 81.88 860 GLU A N 1
ATOM 6936 C CA . GLU A 1 860 ? 53.692 -6.570 -97.406 1.00 81.88 860 GLU A CA 1
ATOM 6937 C C . GLU A 1 860 ? 53.828 -5.520 -98.516 1.00 81.88 860 GLU A C 1
ATOM 6939 O O . GLU A 1 860 ? 54.061 -5.872 -99.672 1.00 81.88 860 GLU A O 1
ATOM 6944 N N . LEU A 1 861 ? 53.744 -4.229 -98.180 1.00 82.88 861 LEU A N 1
ATOM 6945 C CA . LEU A 1 861 ? 53.913 -3.141 -99.148 1.00 82.88 861 LEU A CA 1
ATOM 6946 C C . LEU A 1 861 ? 55.286 -3.176 -99.830 1.00 82.88 861 LEU A C 1
ATOM 6948 O O . LEU A 1 861 ? 55.374 -2.943 -101.035 1.00 82.88 861 LEU A O 1
ATOM 6952 N N . LYS A 1 862 ? 56.351 -3.510 -99.090 1.00 83.50 862 LYS A N 1
ATOM 6953 C CA . LYS A 1 862 ? 57.691 -3.697 -99.670 1.00 83.50 862 LYS A CA 1
ATOM 6954 C C . LYS A 1 862 ? 57.743 -4.864 -100.656 1.00 83.50 862 LYS A C 1
ATOM 6956 O O . LYS A 1 862 ? 58.422 -4.750 -101.670 1.00 83.50 862 LYS A O 1
ATOM 6961 N N . LYS A 1 863 ? 57.041 -5.969 -100.381 1.00 81.62 863 LYS A N 1
ATOM 6962 C CA . LYS A 1 863 ? 56.969 -7.116 -101.304 1.00 81.62 863 LYS A CA 1
ATOM 6963 C C . LYS A 1 863 ? 56.229 -6.752 -102.592 1.00 81.62 863 LYS A C 1
ATOM 6965 O O . LYS A 1 863 ? 56.721 -7.054 -103.669 1.00 81.62 863 LYS A O 1
ATOM 6970 N N . LEU A 1 864 ? 55.096 -6.055 -102.484 1.00 82.81 864 LEU A N 1
ATOM 6971 C CA . LEU A 1 864 ? 54.310 -5.634 -103.650 1.00 82.81 864 LEU A CA 1
ATOM 6972 C C . LEU A 1 864 ? 55.085 -4.693 -104.580 1.00 82.81 864 LEU A C 1
ATOM 6974 O O . LEU A 1 864 ? 54.978 -4.833 -105.790 1.00 82.81 864 LEU A O 1
ATOM 6978 N N . LYS A 1 865 ? 55.900 -3.784 -104.032 1.00 82.31 865 LYS A N 1
ATOM 6979 C CA . LYS A 1 865 ? 56.758 -2.910 -104.847 1.00 82.31 865 LYS A CA 1
ATOM 6980 C C . LYS A 1 865 ? 57.831 -3.673 -105.633 1.00 82.31 865 LYS A C 1
ATOM 6982 O O . LYS A 1 865 ? 58.083 -3.329 -106.775 1.00 82.31 865 LYS A O 1
ATOM 6987 N N . ARG A 1 866 ? 58.410 -4.744 -105.075 1.00 82.56 866 ARG A N 1
ATOM 6988 C CA . ARG A 1 866 ? 59.352 -5.596 -105.834 1.00 82.56 866 ARG A CA 1
ATOM 6989 C C . ARG A 1 866 ? 58.673 -6.300 -107.007 1.00 82.56 866 ARG A C 1
ATOM 6991 O O . ARG A 1 866 ? 59.260 -6.411 -108.071 1.00 82.56 866 ARG A O 1
ATOM 6998 N N . ILE A 1 867 ? 57.424 -6.733 -106.825 1.00 81.31 867 ILE A N 1
ATOM 6999 C CA . ILE A 1 867 ? 56.633 -7.343 -107.906 1.00 81.31 867 ILE A CA 1
ATOM 7000 C C . ILE A 1 867 ? 56.364 -6.324 -109.031 1.00 81.31 867 ILE A C 1
ATOM 7002 O O . ILE A 1 867 ? 56.313 -6.706 -110.196 1.00 81.31 867 ILE A O 1
ATOM 7006 N N . GLU A 1 868 ? 56.209 -5.037 -108.701 1.00 81.75 868 GLU A N 1
ATOM 7007 C CA . GLU A 1 868 ? 56.097 -3.947 -109.685 1.00 81.75 868 GLU A CA 1
ATOM 7008 C C . GLU A 1 868 ? 57.351 -3.838 -110.556 1.00 81.75 868 GLU A C 1
ATOM 7010 O O . GLU A 1 868 ? 57.249 -3.868 -111.780 1.00 81.75 868 GLU A O 1
ATOM 7015 N N . GLU A 1 869 ? 58.526 -3.826 -109.927 1.00 81.06 869 GLU A N 1
ATOM 7016 C CA . GLU A 1 869 ? 59.822 -3.784 -110.617 1.00 81.06 869 GLU A CA 1
ATOM 7017 C C . GLU A 1 869 ? 60.052 -5.027 -111.498 1.00 81.06 869 GLU A C 1
ATOM 7019 O O . GLU A 1 869 ? 60.511 -4.920 -112.636 1.00 81.06 869 GLU A O 1
ATOM 7024 N N . GLU A 1 870 ? 59.694 -6.220 -111.012 1.00 79.69 870 GLU A N 1
ATOM 7025 C CA . GLU A 1 870 ? 59.794 -7.461 -111.793 1.00 79.69 870 GLU A CA 1
ATOM 7026 C C . GLU A 1 870 ? 58.860 -7.464 -113.015 1.00 79.69 870 GLU A C 1
ATOM 7028 O O . GLU A 1 870 ? 59.239 -7.949 -114.085 1.00 79.69 870 GLU A O 1
ATOM 7033 N N . LEU A 1 871 ? 57.657 -6.893 -112.891 1.00 80.00 871 LEU A N 1
ATOM 7034 C CA . LEU A 1 871 ? 56.720 -6.763 -114.007 1.00 80.00 871 LEU A CA 1
ATOM 7035 C C . LEU A 1 871 ? 57.252 -5.817 -115.090 1.00 80.00 871 LEU A C 1
ATOM 7037 O O . LEU A 1 871 ? 57.114 -6.115 -116.280 1.00 80.00 871 LEU A O 1
ATOM 7041 N N . ASP A 1 872 ? 57.882 -4.711 -114.699 1.00 77.50 872 ASP A N 1
ATOM 7042 C CA . ASP A 1 872 ? 58.504 -3.785 -115.645 1.00 77.50 872 ASP A CA 1
ATOM 7043 C C . ASP A 1 872 ? 59.727 -4.409 -116.337 1.00 77.50 872 ASP A C 1
ATOM 7045 O O . ASP A 1 872 ? 59.889 -4.256 -117.551 1.00 77.50 872 ASP A O 1
ATOM 7049 N N . ASN A 1 873 ? 60.512 -5.231 -115.633 1.00 78.62 873 ASN A N 1
ATOM 7050 C CA . ASN A 1 873 ? 61.571 -6.032 -116.255 1.00 78.62 873 ASN A CA 1
ATOM 7051 C C . ASN A 1 873 ? 61.022 -7.026 -117.291 1.00 78.62 873 ASN A C 1
ATOM 7053 O O . ASN A 1 873 ? 61.587 -7.145 -118.379 1.00 78.62 873 ASN A O 1
ATOM 7057 N N . CYS A 1 874 ? 59.893 -7.698 -117.021 1.00 73.19 874 CYS A N 1
ATOM 7058 C CA . CYS A 1 874 ? 59.265 -8.567 -118.025 1.00 73.19 874 CYS A CA 1
ATOM 7059 C C . CYS A 1 874 ? 58.848 -7.783 -119.287 1.00 73.19 874 CYS A C 1
ATOM 7061 O O . CYS A 1 874 ? 58.953 -8.314 -120.395 1.00 73.19 874 CYS A O 1
ATOM 7063 N N . LYS A 1 875 ? 58.408 -6.521 -119.154 1.00 67.69 875 LYS A N 1
ATOM 7064 C CA . LYS A 1 875 ? 58.062 -5.665 -120.304 1.00 67.69 875 LYS A CA 1
ATOM 7065 C C . LYS A 1 875 ? 59.276 -5.260 -121.140 1.00 67.69 875 LYS A C 1
ATOM 7067 O O . LYS A 1 875 ? 59.107 -5.013 -122.330 1.00 67.69 875 LYS A O 1
ATOM 7072 N N . ALA A 1 876 ? 60.486 -5.235 -120.582 1.00 67.00 876 ALA A N 1
ATOM 7073 C CA . ALA A 1 876 ? 61.696 -4.877 -121.328 1.00 67.00 876 ALA A CA 1
ATOM 7074 C C . ALA A 1 876 ? 61.961 -5.811 -122.531 1.00 67.00 876 ALA A C 1
ATOM 7076 O O . ALA A 1 876 ? 62.536 -5.383 -123.533 1.00 67.00 876 ALA A O 1
ATOM 7077 N N . HIS A 1 877 ? 61.459 -7.054 -122.499 1.00 64.12 877 HIS A N 1
ATOM 7078 C CA . HIS A 1 877 ? 61.509 -7.960 -123.651 1.00 64.12 877 HIS A CA 1
ATOM 7079 C C . HIS A 1 877 ? 60.781 -7.410 -124.898 1.00 64.12 877 HIS A C 1
ATOM 7081 O O . HIS A 1 877 ? 61.196 -7.729 -126.015 1.00 64.12 877 HIS A O 1
ATOM 7087 N N . LEU A 1 878 ? 59.776 -6.530 -124.746 1.00 61.69 878 LEU A N 1
ATOM 7088 C CA . LEU A 1 878 ? 59.045 -5.907 -125.864 1.00 61.69 878 LEU A CA 1
ATOM 7089 C C . LEU A 1 878 ? 59.948 -5.057 -126.769 1.00 61.69 878 LEU A C 1
ATOM 7091 O O . LEU A 1 878 ? 59.789 -5.101 -127.989 1.00 61.69 878 LEU A O 1
ATOM 7095 N N . GLY A 1 879 ? 60.924 -4.338 -126.202 1.00 61.53 879 GLY A N 1
ATOM 7096 C CA . GLY A 1 879 ? 61.787 -3.428 -126.968 1.00 61.53 879 GLY A CA 1
ATOM 7097 C C . GLY A 1 879 ? 62.623 -4.147 -128.032 1.00 61.53 879 GLY A C 1
ATOM 7098 O O . GLY A 1 879 ? 62.747 -3.677 -129.159 1.00 61.53 879 GLY A O 1
ATOM 7099 N N . THR A 1 880 ? 63.119 -5.349 -127.720 1.00 59.84 880 THR A N 1
ATOM 7100 C CA . THR A 1 880 ? 63.911 -6.160 -128.667 1.00 59.84 880 THR A CA 1
ATOM 7101 C C . THR A 1 880 ? 63.083 -6.768 -129.805 1.00 59.84 880 THR A C 1
ATOM 7103 O O . THR A 1 880 ? 63.609 -7.039 -130.883 1.00 59.84 880 THR A O 1
ATOM 7106 N N . ILE A 1 881 ? 61.777 -6.960 -129.599 1.00 63.00 881 ILE A N 1
ATOM 7107 C CA . ILE A 1 881 ? 60.881 -7.558 -130.597 1.00 63.00 881 ILE A CA 1
ATOM 7108 C C . ILE A 1 881 ? 60.397 -6.496 -131.613 1.00 63.00 881 ILE A C 1
ATOM 7110 O O . ILE A 1 881 ? 60.123 -6.815 -132.775 1.00 63.00 881 ILE A O 1
ATOM 7114 N N . GLU A 1 882 ? 60.349 -5.218 -131.226 1.00 63.81 882 GLU A N 1
ATOM 7115 C CA . GLU A 1 882 ? 59.870 -4.124 -132.082 1.00 63.81 882 GLU A CA 1
ATOM 7116 C C . GLU A 1 882 ? 60.776 -3.865 -133.302 1.00 63.81 882 GLU A C 1
ATOM 7118 O O . GLU A 1 882 ? 60.300 -3.552 -134.399 1.00 63.81 882 GLU A O 1
ATOM 7123 N N . GLU A 1 883 ? 62.084 -4.072 -133.158 1.00 60.03 883 GLU A N 1
ATOM 7124 C CA . GLU A 1 883 ? 63.034 -3.896 -134.256 1.00 60.03 883 GLU A CA 1
ATOM 7125 C C . GLU A 1 883 ? 62.935 -5.021 -135.304 1.00 60.03 883 GLU A C 1
ATOM 7127 O O . GLU A 1 883 ? 62.968 -4.764 -136.514 1.00 60.03 883 GLU A O 1
ATOM 7132 N N . ALA A 1 884 ? 62.712 -6.263 -134.856 1.00 59.00 884 ALA A N 1
ATOM 7133 C CA . ALA A 1 884 ? 62.438 -7.401 -135.734 1.00 59.00 884 ALA A CA 1
ATOM 7134 C C . ALA A 1 884 ? 61.129 -7.199 -136.522 1.00 59.00 884 ALA A C 1
ATOM 7136 O O . ALA A 1 884 ? 61.077 -7.465 -137.726 1.00 59.00 884 ALA A O 1
ATOM 7137 N N . ARG A 1 885 ? 60.095 -6.639 -135.877 1.00 63.94 885 ARG A N 1
ATOM 7138 C CA . ARG A 1 885 ? 58.810 -6.288 -136.506 1.00 63.94 885 ARG A CA 1
ATOM 7139 C C . ARG A 1 885 ? 58.970 -5.269 -137.637 1.00 63.94 885 ARG A C 1
ATOM 7141 O O . ARG A 1 885 ? 58.422 -5.479 -138.721 1.00 63.94 885 ARG A O 1
ATOM 7148 N N . LYS A 1 886 ? 59.727 -4.183 -137.427 1.00 64.12 886 LYS A N 1
ATOM 7149 C CA . LYS A 1 886 ? 59.954 -3.153 -138.464 1.00 64.12 886 LYS A CA 1
ATOM 7150 C C . LYS A 1 886 ? 60.612 -3.741 -139.716 1.00 64.12 886 LYS A C 1
ATOM 7152 O O . LYS A 1 886 ? 60.158 -3.472 -140.830 1.00 64.12 886 LYS A O 1
ATOM 7157 N N . LYS A 1 887 ? 61.631 -4.588 -139.534 1.00 59.22 887 LYS A N 1
ATOM 7158 C CA . LYS A 1 887 ? 62.350 -5.264 -140.630 1.00 59.22 887 LYS A CA 1
ATOM 7159 C C . LYS A 1 887 ? 61.442 -6.251 -141.381 1.00 59.22 887 LYS A C 1
ATOM 7161 O O . LYS A 1 887 ? 61.407 -6.242 -142.611 1.00 59.22 887 LYS A O 1
ATOM 7166 N N . ALA A 1 888 ? 60.630 -7.018 -140.653 1.00 59.16 888 ALA A N 1
ATOM 7167 C CA . ALA A 1 888 ? 59.641 -7.948 -141.199 1.00 59.16 888 ALA A CA 1
ATOM 7168 C C . ALA A 1 888 ? 58.565 -7.237 -142.060 1.00 59.16 888 ALA A C 1
ATOM 7170 O O . ALA A 1 888 ? 58.253 -7.672 -143.172 1.00 59.16 888 ALA A O 1
ATOM 7171 N N . LEU A 1 889 ? 58.053 -6.083 -141.614 1.00 60.25 889 LEU A N 1
ATOM 7172 C CA . LEU A 1 889 ? 57.062 -5.298 -142.367 1.00 60.25 889 LEU A CA 1
ATOM 7173 C C . LEU A 1 889 ? 57.604 -4.746 -143.700 1.00 60.25 889 LEU A C 1
ATOM 7175 O O . LEU A 1 889 ? 56.850 -4.591 -144.666 1.00 60.25 889 LEU A O 1
ATOM 7179 N N . GLY A 1 890 ? 58.907 -4.452 -143.767 1.00 55.81 890 GLY A N 1
ATOM 7180 C CA . GLY A 1 890 ? 59.572 -3.967 -144.979 1.00 55.81 890 GLY A CA 1
ATOM 7181 C C . GLY A 1 890 ? 59.504 -4.962 -146.143 1.00 55.81 890 GLY A C 1
ATOM 7182 O O . GLY A 1 890 ? 59.298 -4.560 -147.289 1.00 55.81 890 GLY A O 1
ATOM 7183 N N . ILE A 1 891 ? 59.581 -6.265 -145.853 1.00 57.28 891 ILE A N 1
ATOM 7184 C CA . ILE A 1 891 ? 59.523 -7.341 -146.857 1.00 57.28 891 ILE A CA 1
ATOM 7185 C C . ILE A 1 891 ? 58.134 -7.410 -147.504 1.00 57.28 891 ILE A C 1
ATOM 7187 O O . ILE A 1 891 ? 58.023 -7.446 -148.730 1.00 57.28 891 ILE A O 1
ATOM 7191 N N . LYS A 1 892 ? 57.067 -7.319 -146.698 1.00 59.66 892 LYS A N 1
ATOM 7192 C CA . LYS A 1 892 ? 55.677 -7.285 -147.185 1.00 59.66 892 LYS A CA 1
ATOM 7193 C C . LYS A 1 892 ? 55.437 -6.133 -148.168 1.00 59.66 892 LYS A C 1
ATOM 7195 O O . LYS A 1 892 ? 54.795 -6.328 -149.200 1.00 59.66 892 LYS A O 1
ATOM 7200 N N . LYS A 1 893 ? 55.996 -4.946 -147.897 1.00 61.09 893 LYS A N 1
ATOM 7201 C CA . LYS A 1 893 ? 55.891 -3.787 -148.805 1.00 61.09 893 LYS A CA 1
ATOM 7202 C C . LYS A 1 893 ? 56.618 -4.017 -150.139 1.00 61.09 893 LYS A C 1
ATOM 7204 O O . LYS A 1 893 ? 56.082 -3.649 -151.181 1.00 61.09 893 LYS A O 1
ATOM 7209 N N . ARG A 1 894 ? 57.798 -4.654 -150.133 1.00 54.66 894 ARG A N 1
ATOM 7210 C CA . ARG A 1 894 ? 58.596 -4.912 -151.352 1.00 54.66 894 ARG A CA 1
ATOM 7211 C C . ARG A 1 894 ? 57.912 -5.884 -152.322 1.00 54.66 894 ARG A C 1
ATOM 7213 O O . ARG A 1 894 ? 57.859 -5.602 -153.518 1.00 54.66 894 ARG A O 1
ATOM 7220 N N . VAL A 1 895 ? 57.309 -6.965 -151.819 1.00 58.91 895 VAL A N 1
ATOM 7221 C CA . VAL A 1 895 ? 56.535 -7.930 -152.634 1.00 58.91 895 VAL A CA 1
ATOM 7222 C C . VAL A 1 895 ? 55.369 -7.245 -153.353 1.00 58.91 895 VAL A C 1
ATOM 7224 O O . VAL A 1 895 ? 55.150 -7.445 -154.548 1.00 58.91 895 VAL A O 1
ATOM 7227 N N . GLN A 1 896 ? 54.648 -6.367 -152.648 1.00 61.78 896 GLN A N 1
ATOM 7228 C CA . GLN A 1 896 ? 53.527 -5.618 -153.223 1.00 61.78 896 GLN A CA 1
ATOM 7229 C C . GLN A 1 896 ? 53.949 -4.653 -154.341 1.00 61.78 896 GLN A C 1
ATOM 7231 O O . GLN A 1 896 ? 53.149 -4.385 -155.242 1.00 61.78 896 GLN A O 1
ATOM 7236 N N . SER A 1 897 ? 55.168 -4.113 -154.288 1.00 55.38 897 SER A N 1
ATOM 7237 C CA . SER A 1 897 ? 55.705 -3.235 -155.334 1.00 55.38 897 SER A CA 1
ATOM 7238 C C . SER A 1 897 ? 56.123 -4.015 -156.583 1.00 55.38 897 SER A C 1
ATOM 7240 O O . SER A 1 897 ? 55.760 -3.611 -157.687 1.00 55.38 897 SER A O 1
ATOM 7242 N N . LEU A 1 898 ? 56.786 -5.170 -156.431 1.00 51.84 898 LEU A N 1
ATOM 7243 C CA . LEU A 1 898 ? 57.180 -6.026 -157.565 1.00 51.84 898 LEU A CA 1
ATOM 7244 C C . LEU A 1 898 ? 55.966 -6.507 -158.373 1.00 51.84 898 LEU A C 1
ATOM 7246 O O . LEU A 1 898 ? 55.925 -6.352 -159.593 1.00 51.84 898 LEU A O 1
ATOM 7250 N N . ASN A 1 899 ? 54.916 -6.969 -157.690 1.00 60.31 899 ASN A N 1
ATOM 7251 C CA . ASN A 1 899 ? 53.667 -7.388 -158.336 1.00 60.31 899 ASN A CA 1
ATOM 7252 C C . ASN A 1 899 ? 52.930 -6.243 -159.056 1.00 60.31 899 ASN A C 1
ATOM 7254 O O . ASN A 1 899 ? 52.118 -6.482 -159.955 1.00 60.31 899 ASN A O 1
ATOM 7258 N N . ARG A 1 900 ? 53.144 -4.985 -158.648 1.00 61.41 900 ARG A N 1
ATOM 7259 C CA . ARG A 1 900 ? 52.601 -3.815 -159.358 1.00 61.41 900 ARG A CA 1
ATOM 7260 C C . ARG A 1 900 ? 53.407 -3.512 -160.619 1.00 61.41 900 ARG A C 1
ATOM 7262 O O . ARG A 1 900 ? 52.810 -3.315 -161.674 1.00 61.41 900 ARG A O 1
ATOM 7269 N N . ALA A 1 901 ? 54.734 -3.546 -160.528 1.00 51.56 901 ALA A N 1
ATOM 7270 C CA . ALA A 1 901 ? 55.619 -3.287 -161.659 1.00 51.56 901 ALA A CA 1
ATOM 7271 C C . ALA A 1 901 ? 55.467 -4.338 -162.778 1.00 51.56 901 ALA A C 1
ATOM 7273 O O . ALA A 1 901 ? 55.361 -3.974 -163.948 1.00 51.56 901 ALA A O 1
ATOM 7274 N N . ALA A 1 902 ? 55.350 -5.627 -162.427 1.00 56.09 902 ALA A N 1
ATOM 7275 C CA . ALA A 1 902 ? 55.139 -6.712 -163.393 1.00 56.09 902 ALA A CA 1
ATOM 7276 C C . ALA A 1 902 ? 53.853 -6.517 -164.216 1.00 56.09 902 ALA A C 1
ATOM 7278 O O . ALA A 1 902 ? 53.843 -6.681 -165.437 1.00 56.09 902 ALA A O 1
ATOM 7279 N N . ARG A 1 903 ? 52.768 -6.087 -163.556 1.00 64.06 903 ARG A N 1
ATOM 7280 C CA . ARG A 1 903 ? 51.499 -5.752 -164.221 1.00 64.06 903 ARG A CA 1
ATOM 7281 C C . ARG A 1 903 ? 51.640 -4.582 -165.192 1.00 64.06 903 ARG A C 1
ATOM 7283 O O . ARG A 1 903 ? 51.092 -4.653 -166.289 1.00 64.06 903 ARG A O 1
ATOM 7290 N N . GLY A 1 904 ? 52.382 -3.542 -164.811 1.00 57.47 904 GLY A N 1
ATOM 7291 C CA . GLY A 1 904 ? 52.646 -2.390 -165.678 1.00 57.47 904 GLY A CA 1
ATOM 7292 C C . GLY A 1 904 ? 53.370 -2.780 -166.970 1.00 57.47 904 GLY A C 1
ATOM 7293 O O . GLY A 1 904 ? 52.937 -2.405 -168.058 1.00 57.47 904 GLY A O 1
ATOM 7294 N N . LEU A 1 905 ? 54.416 -3.605 -166.866 1.00 57.22 905 LEU A N 1
ATOM 7295 C CA . LEU A 1 905 ? 55.165 -4.098 -168.029 1.00 57.22 905 LEU A CA 1
ATOM 7296 C C . LEU A 1 905 ? 54.310 -4.959 -168.962 1.00 57.22 905 LEU A C 1
ATOM 7298 O O . LEU A 1 905 ? 54.356 -4.782 -170.180 1.00 57.22 905 LEU A O 1
ATOM 7302 N N . ARG A 1 906 ? 53.474 -5.838 -168.399 1.00 64.62 906 ARG A N 1
ATOM 7303 C CA . ARG A 1 906 ? 52.550 -6.671 -169.180 1.00 64.62 906 ARG A CA 1
ATOM 7304 C C . ARG A 1 906 ? 51.573 -5.817 -170.001 1.00 64.62 906 ARG A C 1
ATOM 7306 O O . ARG A 1 906 ? 51.348 -6.096 -171.178 1.00 64.62 906 ARG A O 1
ATOM 7313 N N . LEU A 1 907 ? 51.023 -4.753 -169.408 1.00 64.56 907 LEU A N 1
ATOM 7314 C CA . LEU A 1 907 ? 50.133 -3.807 -170.098 1.00 64.56 907 LEU A CA 1
ATOM 7315 C C . LEU A 1 907 ? 50.849 -3.066 -171.237 1.00 64.56 907 LEU A C 1
ATOM 7317 O O . LEU A 1 907 ? 50.301 -2.955 -172.334 1.00 64.56 907 LEU A O 1
ATOM 7321 N N . TYR A 1 908 ? 52.087 -2.620 -171.008 1.00 58.34 908 TYR A N 1
ATOM 7322 C CA . TYR A 1 908 ? 52.900 -1.951 -172.027 1.00 58.34 908 TYR A CA 1
ATOM 7323 C C . TYR A 1 908 ? 53.201 -2.870 -173.221 1.00 58.34 908 TYR A C 1
ATOM 7325 O O . TYR A 1 908 ? 52.979 -2.489 -174.371 1.00 58.34 908 TYR A O 1
ATOM 7333 N N . GLY A 1 909 ? 53.612 -4.117 -172.965 1.00 57.84 909 GLY A N 1
ATOM 7334 C CA . GLY A 1 909 ? 53.859 -5.101 -174.022 1.00 57.84 909 GLY A CA 1
ATOM 7335 C C . GLY A 1 909 ? 52.627 -5.374 -174.895 1.00 57.84 909 GLY A C 1
ATOM 7336 O O . GLY A 1 909 ? 52.761 -5.543 -176.108 1.00 57.84 909 GLY A O 1
ATOM 7337 N N . MET A 1 910 ? 51.422 -5.365 -174.312 1.00 63.06 910 MET A N 1
ATOM 7338 C CA . MET A 1 910 ? 50.169 -5.490 -175.068 1.00 63.06 910 MET A CA 1
ATOM 7339 C C . MET A 1 910 ? 49.877 -4.256 -175.933 1.00 63.06 910 MET A C 1
ATOM 7341 O O . MET A 1 910 ? 49.454 -4.402 -177.081 1.00 63.06 910 MET A O 1
ATOM 7345 N N . ALA A 1 911 ? 50.131 -3.049 -175.419 1.00 58.44 911 ALA A N 1
ATOM 7346 C CA . ALA A 1 911 ? 49.916 -1.804 -176.157 1.00 58.44 911 ALA A CA 1
ATOM 7347 C C . ALA A 1 911 ? 50.846 -1.680 -177.377 1.00 58.44 911 ALA A C 1
ATOM 7349 O O . ALA A 1 911 ? 50.388 -1.324 -178.463 1.00 58.44 911 ALA A O 1
ATOM 7350 N N . VAL A 1 912 ? 52.128 -2.038 -177.226 1.00 57.88 912 VAL A N 1
ATOM 7351 C CA . VAL A 1 912 ? 53.108 -1.985 -178.324 1.00 57.88 912 VAL A CA 1
ATOM 7352 C C . VAL A 1 912 ? 52.744 -2.965 -179.445 1.00 57.88 912 VAL A C 1
ATOM 7354 O O . VAL A 1 912 ? 52.721 -2.565 -180.607 1.00 57.88 912 VAL A O 1
ATOM 7357 N N . ARG A 1 913 ? 52.356 -4.211 -179.127 1.00 59.47 913 ARG A N 1
ATOM 7358 C CA . ARG A 1 913 ? 51.916 -5.189 -180.148 1.00 59.47 913 ARG A CA 1
ATOM 7359 C C . ARG A 1 913 ? 50.704 -4.709 -180.947 1.00 59.47 913 ARG A C 1
ATOM 7361 O O . ARG A 1 913 ? 50.627 -4.954 -182.144 1.00 59.47 913 ARG A O 1
ATOM 7368 N N . LYS A 1 914 ? 49.774 -3.994 -180.306 1.00 59.47 914 LYS A N 1
ATOM 7369 C CA . LYS A 1 914 ? 48.558 -3.481 -180.955 1.00 59.47 914 LYS A CA 1
ATOM 7370 C C . LYS A 1 914 ? 48.840 -2.329 -181.935 1.00 59.47 914 LYS A C 1
ATOM 7372 O O . LYS A 1 914 ? 48.064 -2.135 -182.865 1.00 59.47 914 LYS A O 1
ATOM 7377 N N . LYS A 1 915 ? 49.933 -1.577 -181.739 1.00 54.22 915 LYS A N 1
ATOM 7378 C CA . LYS A 1 915 ? 50.294 -0.387 -182.537 1.00 54.22 915 LYS A CA 1
ATOM 7379 C C . LYS A 1 915 ? 51.064 -0.718 -183.829 1.00 54.22 915 LYS A C 1
ATOM 7381 O O . LYS A 1 915 ? 51.023 0.083 -184.753 1.00 54.22 915 LYS A O 1
ATOM 7386 N N . PHE A 1 916 ? 51.725 -1.880 -183.915 1.00 54.31 916 PHE A N 1
ATOM 7387 C CA . PHE A 1 916 ? 52.654 -2.224 -185.009 1.00 54.31 916 PHE A CA 1
ATOM 7388 C C . PHE A 1 916 ? 52.138 -3.193 -186.097 1.00 54.31 916 PHE A C 1
ATOM 7390 O O . PHE A 1 916 ? 52.902 -3.448 -187.015 1.00 54.31 916 PHE A O 1
ATOM 7397 N N . LYS A 1 917 ? 50.896 -3.712 -186.040 1.00 44.19 917 LYS A N 1
ATOM 7398 C CA . LYS A 1 917 ? 50.322 -4.700 -186.998 1.00 44.19 917 LYS A CA 1
ATOM 7399 C C . LYS A 1 917 ? 51.351 -5.692 -187.596 1.00 44.19 917 LYS A C 1
ATOM 7401 O O . LYS A 1 917 ? 51.802 -5.541 -188.729 1.00 44.19 917 LYS A O 1
ATOM 7406 N N . LEU A 1 918 ? 51.642 -6.736 -186.819 1.00 45.25 918 LEU A N 1
ATOM 7407 C CA . LEU A 1 918 ? 51.651 -8.103 -187.354 1.00 45.25 918 LEU A CA 1
ATOM 7408 C C . LEU A 1 918 ? 50.199 -8.569 -187.496 1.00 45.25 918 LEU A C 1
ATOM 7410 O O . LEU A 1 918 ? 49.407 -8.233 -186.579 1.00 45.25 918 LEU A O 1
#

Radius of gyration: 93.79 Å; chains: 1; bounding box: 205×74×282 Å

Secondary structure (DSSP, 8-state):
-EEEEEEETTEEEEEEE----------EEEEEE--SEEETT-EEEEEEEEESPPSS-EEEEEEEEPTTS-EEEEEEEEEE-TTSEEEEEEE--SSEEEEEEEEEE-TTT--EEEEEEEEEEEE-----EEEEES-SEEEEETTSPEEEEEEEEESS---EEEEEEEEEETTTTEEEEEEEEEEETTB-PEEEEEE--SSSEEEEEEEEESTT--S--S-STTSEEEEEEEEEPP-----------------------------------PPP-------TTHHHHHHHHHHHHHHHHHTTTS-TTTTT-S-HHHHHHHHHHHHHHHHHHHHHHHHHHHHHHHHHHHHHHHHHHHHHHHHHHHHHHHHHHHHHHHHHHHHHHHHHHHHHHHHHHHHHHHHHHHHHHHHHHHHHHHHHHHHHHHHHHHTSHHHHHHHHHHHHHHHHHHHHHHHHHH-TT-HHHHHHHHHHHHHHHHHHHHHHHHHHHHHHHHHHHHHHHHTSHHHHHHHHHHHHHHHHHHHHHHHHHHHHHHTHHHHHHHHHHHHHHHHHHHHHHHHHHHHHHHHHHHHHHHHHHHHHHHHHHHHHHHHHHHHHHHHHHHHHHHHHHHHHHHHHHHHHHHHHHHHHHHHHHHHHHHHHHHHHHHHHHHHHHHHHHHHHHHHHHHHHHHHHHHHHHHHHHHHHHHHHHHHHHHHHHHHHHHHHHHHHHHHHHHHHS-----GGGGGGGS--------S---S-----STT---PPPTHHHHHHHHHHHHHHHHH-TTSTTTHHHHTT--S-HHHHHHHHHTHHHHHHHHTT-THHHHHHHHHHHHHHHHHHHHHHHHHH-----PPPPP-S-HHHHHHHHHHHHHHHHHHHHHHHHHHHHHHHHHHHHHHHHHHHHHHHHHHHHHHHHHHHHHHHHHHS--